Protein 1NPY (pdb70)

Sequence (1079 aa):
MINKDTQLCMSLSGRPSNFGTTFHNYLYDKLGLNFIYKAFTTQDIEHAIKGVRALGIRGCAVSMPFKETCMPFLDEIHPSAQAIESVNTIVNDNGFLRAYNTDYIAIVKLIEKYHLNKNAKVIVHGSGGMAKAVVAAFKNSGFEKLKIYARNVKTGQYLAALYGYAYINSLENQQADILVNVTSIGMKGGKEEMDLAFPKAFIDNASVAFDVVAMPVETPFIRYAQARGKQTISGAAVIVLQAVEQFELYTHQRPSDELIAEAAAFARTMINKDTQLCMSLSGRPSNFGTTFHNYLYDKLGLNFIYKAFTTQDIEHAIKGVRALGIRGCAVSMPFKETCMPFLDEIHPSAQAIESVNTIVNDNGFLRAYNTDYIAIVKLIEKYHLNKNAKVIVHGSGGMAKAVVAAFKNSGFEKLKIYARNVKTGQYLAALYGYAYINSLENQQADILVNVTSIGMKGGKEEMDLAFPKAFIDNASVAFDVVAMPVETPFIRYAQARGKQTISGAAVIVLQAVEQFELYTHQRPSDELIAEAAAFARTKMINKDTQLCMSLSGRPSNFGTTFHNYLYDKLGLNFIYKAFTTQDIEHAIKGVRALGIRGCAVSMPFKETCMPFLDEIHPSAQAIESVNTIVNDNGFLRAYNTDYIAIVKLIEKYHLNKNAKVIVHGSGGMAKAVVAAFKNSGFEKLKIYARNVKTGQYLAALYGYAYINSLENQQADILVNVTSIGMKGGKEEMDLAFPKAFIDNASVAFDVVAMPVETPFIRYAQARGKQTISGAAVIVLQAVEQFELYTHQRPSDELIAEAAAFARTKMINKDTQLCMSLSGRPSNFGTTFHNYLYDKLGLNFIYKAFTTQDIEHAIKGVRALGIRGCAVSMPFKETCMPFLDEIHPSAQAIESVNTIVNDNGFLRAYNTDYIAIVKLIEKYHLNKNAKVIVHGSGGMAKAVVAAFKNSGFEKLKIYARNVKTGQYLAALYGYAYINSLENQQADILVNVTSIGMKGGKEEMDLAFPKAFIDNASVAFDVVAMPVETPFIRYAQARGKQTISGAAVIVLQAVEQFELYTHQRPSDELIAEAAAFARTK

Foldseek 3Di:
DADPPQAEAEEEEQDDDCQLQLLLQLVCVVVVHSYHYYYDYDPCLQVVLVVCLVVVHFKYFYDPPCQQVNVVNAQEEDPQCVLQVGFGMWGQDNSHTYTHQLLLVLLLVVCVVVVPDLAWAEEEEELDDCVSSNLSSSLVNNRQHYEYAYCPVVSRCVSCVVSVHYYDPDCPPDAGAEYEYPDCQCAPPDPNVQPASDDLVRLLRYQEYEYLRVVPQPGVNNVSNVVNPHHYHGNLSSVLSSSQVNSCSRRVDRDDPVSSVVSSVSSVD/DADPPQAEAEEEEPDDDLQLQLLLQLVCVVVVHRYHYYYDYDPCLQVVLVVCLVVVHFKYFYDPPPQQVNPVNAQEEDPQCVLQVGFGMWGADNSHTYTHQLLLVLLLVVCVVVVPDLAWAEEEEELDDCNLSNLSSSLVVNRQHYEYAYCPQVSRCVSQVVSVHYYDPDPVPDATAEYEYPDCACADPDPNNQHASDDLVRLLRYQEYEYLHVVPQPGVNNVSNVVNPHHYHGNLSSVLSSSQVSSCSRPVDHDDPVSSVVSNVRSVVD/DADPPAAEAEEEEPDDDQLLQLLLQLVCVVVVNSYHYYYDYDPCLQVVLVVCLVVVHFKYFYDPPPQQVNPVNAAAEDPQCVLQVGFGMWGHDNRHTYTHQLLLVLLLVVCVVVVPDLAWAEEEEEQDDCRLSNLSSSLVVNRARYEYEYCDVVSRVVSCVVRVHYYDPDCPPHAGAEYEYPDCQCAPPDPNVQPESDDLVRLLRYQEYEYLRVVPQPGVPNVSNVVNVHHYHGNLSSVLSSSQVNSCSRRVDHDDPVSSVVSSVSSVPD/DADPPAAEEEEEEQDDDQLLQLLLQLVCVVVVHSYHYYYDYDPDLQVVLVVCLVVVHFKYFYDPPCQQVNPVNAQEEDPQCVLLVGFGMWGHDNRHTYTHDLLLVLLLVVCVVVVPDQAFAEEEEAQDDCPSSNLSSSLVNRRQHYEYEYDPQVRRCVSCVVRVHYYDPDCVVHAGAEYEYPDCQCADPDPNVQPASDDLVRLLRYAEYEYLHVVPQCGNNNVSNVVSPHHYHTNLSSVLRSSQVNSCSRRVDHDDPVSSVVSNVVSVVD

B-factor: mean 19.99, std 10.64, range [3.25, 61.21]

Nearest PDB structures (foldseek):
  1npy-assembly1_A  TM=9.997E-01  e=4.007E-54  Haemophilus influenzae
  1nvt-assembly1_B  TM=8.623E-01  e=1.113E-23  Methanocaldococcus jannaschii
  7cok-assembly1_B  TM=8.408E-01  e=1.061E-21  Gluconobacter sp.
  2hk8-assembly2_B  TM=8.641E-01  e=7.182E-21  Aquifex aeolicus
  5dzs-assembly2_A  TM=7.609E-01  e=3.442E-22  Clostridioides difficile 630

CATH classification: 3.40.50.10860 (+1 more: 3.40.50.720)

Solvent-accessible surface area: 51562 Å² total; per-residue (Å²): 234,129,76,191,90,24,77,42,0,9,14,4,9,33,213,65,72,117,33,15,34,42,0,2,46,39,0,4,113,104,52,72,32,58,19,58,11,104,16,68,80,29,193,64,24,22,101,21,0,58,20,2,70,88,137,54,17,34,0,0,12,2,44,147,78,16,48,101,73,0,33,80,20,20,66,64,40,48,94,10,0,92,26,9,100,13,0,6,0,0,4,11,36,163,26,79,0,75,0,32,2,0,8,26,37,0,0,47,86,5,8,133,141,69,162,20,82,110,106,12,42,1,1,0,23,5,22,41,83,39,0,60,4,0,0,0,0,0,66,95,35,32,2,113,87,6,58,0,44,3,226,68,62,143,51,0,90,48,4,4,58,54,24,59,24,52,42,25,94,51,17,126,112,46,62,1,41,3,0,0,0,13,32,59,18,0,93,130,70,33,202,53,47,150,66,58,2,1,67,110,68,21,1,57,106,4,61,11,2,0,0,19,13,14,91,42,66,52,0,36,1,1,144,32,0,84,80,136,70,53,67,31,1,19,0,26,37,1,52,24,39,34,6,5,20,12,0,45,46,2,14,147,75,161,3,66,127,131,28,25,64,71,0,17,63,100,15,98,149,226,128,74,193,87,23,76,38,0,13,17,3,10,36,221,64,75,73,33,18,35,22,0,2,46,36,0,4,111,110,65,69,40,65,34,54,12,104,18,68,87,30,194,64,25,21,102,21,0,59,20,4,71,87,138,47,17,30,0,0,11,2,46,149,82,15,47,100,72,0,34,78,20,19,67,65,41,50,92,10,0,95,22,12,102,12,0,6,0,0,5,12,48,166,24,85,0,71,0,27,1,0,22,23,34,0,0,48,91,4,8,136,143,51,158,22,89,112,96,17,68,2,3,0,19,5,18,39,85,40,0,56,4,0,0,0,0,0,54,93,38,27,2,122,94,5,66,0,47,5,224,77,57,139,50,0,79,59,5,3,49,48,22,62,22,50,44,24,117,46,16,139,92,37,26,2,54,2,0,0,0,10,28,52,18,1,76,127,65,23,192,64,70,149,74,55,3,1,66,114,65,14,1,48,93,5,60,13,1,0,1,24,7,23,103,38,61,64,0,18,1,1,128,40,0,84,77,132,70,52,94,23,1,23,0,18,35,5,60,24,40,29,2,9,10,6,0,40,46,4,15,148,87,198,8,68,124,130,23,23,63,78,0,10,64,100,2,116,105,153,226,125,76,195,97,24,75,42,0,9,19,3,11,32,224,58,84,116,36,20,30,38,0,2,47,37,0,4,104,112,63,68,40,65,28,59,12,104,17,67,81,31,190,63,24,34,109,22,0,57,21,3,66,90,138,51,19,32,0,0,9,2,52,123,83,18,27,95,72,0,23,56,22,18,70,64,54,45,96,10,0,93,30,7,99,8,0,7,0,0,10,8,67,158,27,80,0,70,0,32,1,0,15,28,39,0,0,48,101,4,7,120,130,57,147,22,82,117,108,13,40,2,2,0,22,5,22,40,61,34,0,57,5,0,0,0,0,0,25,89,35,34,2,108,106,6,62,0,45,4,222,76,75,161,53,0,86,90,6,5,5,58,24,56,23,48,44,23,113,47,13,131,124,42,71,5,45,3,0,0,0,13,33,56,18,1,88,141,61,34,215,53,49,150,71,65,2,0,62,113,68,41,1,37,111,6,60,13,1,0,1,19,12,15,103,41,60,60,1,20,1,2,126,41,0,84,81,114,71,49,89,30,3,22,0,11,35,0,55,19,39,36,2,5,28,3,0,36,45,3,17,146,90,200,10,65,124,138,23,23,61,76,0,8,66,116,8,79,113,146,223,121,77,200,100,23,78,44,0,8,16,3,11,37,216,63,77,78,39,19,31,22,0,2,47,42,0,5,90,110,66,70,44,64,25,56,11,103,16,68,84,29,194,63,23,32,109,22,0,58,21,3,68,88,138,52,17,30,0,0,10,2,46,155,83,17,44,100,73,0,35,55,23,21,66,64,41,46,95,10,0,96,26,7,108,11,0,6,0,0,5,10,36,164,28,80,0,69,0,32,3,0,16,26,34,0,0,45,86,4,6,128,158,68,83,22,93,123,107,18,57,0,2,0,11,2,18,41,83,36,0,55,4,0,0,0,0,0,50,97,37,32,2,120,73,4,51,0,48,2,157,77,59,154,50,0,74,92,8,5,4,61,25,60,20,52,46,26,111,51,24,140,116,51,91,8,55,4,0,0,0,11,13,53,16,1,80,147,75,36,194,26,53,144,73,61,4,0,74,115,77,25,0,48,120,7,60,13,1,0,0,21,3,19,59,51,68,58,2,33,2,3,147,54,0,84,83,127,70,43,83,28,2,24,0,20,42,2,60,30,42,26,3,8,25,8,0,29,45,4,16,141,88,190,9,66,124,133,28,20,63,74,0,10,65,100,4,114,102,145

Organism: Haemophilus influenzae (strain ATCC 51907 / DSM 11121 / KW20 / Rd) (NCBI:txid71421)

InterPro domains:
  IPR013708 Shikimate dehydrogenase substrate binding, N-terminal [PF08501] (23-90)
  IPR022893 Shikimate dehydrogenase family [PTHR21089] (2-262)
  IPR036291 NAD(P)-binding domain superfamily [SSF51735] (103-263)
  IPR046346 Aminoacid dehydrogenase-like, N-terminal domain superfamily [SSF53223] (2-102)

Radius of gyration: 40.46 Å; Cα contacts (8 Å, |Δi|>4): 2156; chains: 4; bounding box: 119×44×135 Å

GO terms:
  GO:0004764 shikimate 3-dehydrogenase (NADP+) activity (F, EXP)

Secondary structure (DSSP, 8-state):
---TTPEEEEEE-SS--SHHHHHHHHHHHHHT--EEEEEE--S-HHHHHHHHHHHT--EEEE-TT-TTTTGGG-SEE-HHHHTTT---EEEEETTEEEEE-HHHHHHHHHHHHTT--TTS-EEEE-SSTTHHHHHHHHHHTT---EEEE-S-HHHHHHHHHHHT-EEES--TT---SEEEE-SSTT-TTSTTTTS-SS-HHHHHH-SEEEE---SSSS-HHHHHHHHTT-EEE-HHHHHHHHHHHHHHHHHS-PPPHHHHHHHHHHHH-/---TTPEEEEEE-SS--SHHHHHHHHHHHHHT-SEEEEEE--S-HHHHHHHHHHTT--EEEE-TT-TTTTGGG-SEE-HHHHTTT---EEEEETTEEEEE-HHHHHHHHHHHHTT--TTS-EEEE-SSTTHHHHHHHHHHTT---EEEE-S-HHHHHHHHHHHT-EEES--TT---SEEEE-SSTT-TTSTTTTS-SS-HHHHHT-SEEEE---SSSS-HHHHHHHHTT-EEEEHHHHHHHHHHHHHHHHHS----HHHHHHHHHHHHT-/---TTPEEEEEE-SS--SHHHHHHHHHHHHTT-SEEEEEE--S-HHHHHHHHHHTT--EEEE-TT-TTTTGGG-SEE-HHHHTTT---EEEEETTEEEEE-HHHHHHHHHHHHTT--TTS-EEEE-SSTTHHHHHHHHHHTT---EEEE-S-HHHHHHHHHHTT-EEES--TT---SEEEE-SSTT-TTSTTTTS-SS-HHHHHH-SEEEE---SSSS-HHHHHHHHTT-EEEEHHHHHHHHHHHHHHHHHS----HHHHHHHHHHHH--/---TTPEEEEEE-SS--SHHHHHHHHHHHHHT-SEEEEEE--S-HHHHHHHHHHHT--EEEE-TT-TTTTGGG-SEE-HHHHTTT---EEEEETTEEEEE-HHHHHHHHHHHHTT--TTS-EEEE-SSTTHHHHHHHHHHTT---EEEE-S-HHHHHHHHHHHT-EEES--TT---SEEEE-SSTT-TTSTTTTS-SS-HHHHHH-SEEEE---SSSS-HHHHHHHHTT-EEE-HHHHHHHHHHHHHHHHHS----HHHHHHHHHHHHH-

Structure (mmCIF, N/CA/C/O backbone):
data_1NPY
#
_entry.id   1NPY
#
_cell.length_a   90.578
_cell.length_b   66.575
_cell.length_c   96.916
_cell.angle_alpha   90.00
_cell.angle_beta   109.56
_cell.angle_gamma   90.00
#
_symmetry.space_group_name_H-M   'P 1 21 1'
#
loop_
_entity.id
_entity.type
_entity.pdbx_description
1 polymer 'Hypothetical shikimate 5-dehydrogenase-like protein HI0607'
2 non-polymer 'ACETYL GROUP'
3 water water
#
loop_
_atom_site.group_PDB
_atom_site.id
_atom_site.type_symbol
_atom_site.label_atom_id
_atom_site.label_alt_id
_atom_site.label_comp_id
_atom_site.label_asym_id
_atom_site.label_entity_id
_atom_site.label_seq_id
_atom_site.pdbx_PDB_ins_code
_atom_site.Cartn_x
_atom_site.Cartn_y
_atom_site.Cartn_z
_atom_site.occupancy
_atom_site.B_iso_or_equiv
_atom_site.auth_seq_id
_atom_site.auth_comp_id
_atom_site.auth_asym_id
_atom_site.auth_atom_id
_atom_site.pdbx_PDB_model_num
ATOM 1 N N . MET A 1 1 ? -28.178 22.475 -0.715 1.00 25.06 1 MET A N 1
ATOM 2 C CA . MET A 1 1 ? -28.657 22.588 -2.133 1.00 24.78 1 MET A CA 1
ATOM 3 C C . MET A 1 1 ? -27.557 23.167 -3.041 1.00 21.90 1 MET A C 1
ATOM 4 O O . MET A 1 1 ? -27.334 24.381 -3.096 1.00 19.82 1 MET A O 1
ATOM 9 N N . ILE A 1 2 ? -26.831 22.280 -3.718 1.00 18.49 2 ILE A N 1
ATOM 10 C CA . ILE A 1 2 ? -25.671 22.685 -4.516 1.00 16.63 2 ILE A CA 1
ATOM 11 C C . ILE A 1 2 ? -26.104 23.517 -5.718 1.00 15.52 2 ILE A C 1
ATOM 12 O O . ILE A 1 2 ? -27.144 23.264 -6.330 1.00 16.89 2 ILE A O 1
ATOM 17 N N . ASN A 1 3 ? -25.341 24.561 -6.020 1.00 15.13 3 ASN A N 1
ATOM 18 C CA . ASN A 1 3 ? -25.523 25.326 -7.243 1.00 14.98 3 ASN A CA 1
ATOM 19 C C . ASN A 1 3 ? -24.180 25.550 -7.911 1.00 15.18 3 ASN A C 1
ATOM 20 O O . ASN A 1 3 ? -23.124 25.160 -7.416 1.00 14.18 3 ASN A O 1
ATOM 25 N N . LYS A 1 4 ? -24.227 26.171 -9.084 1.00 15.31 4 LYS A N 1
ATOM 26 C CA . LYS A 1 4 ? -22.995 26.396 -9.827 1.00 15.14 4 LYS A CA 1
ATOM 27 C C . LYS A 1 4 ? -21.956 27.237 -9.088 1.00 14.86 4 LYS A C 1
ATOM 28 O O . LYS A 1 4 ? -20.766 27.184 -9.412 1.00 15.78 4 LYS A O 1
ATOM 34 N N . ASP A 1 5 ? -22.389 28.033 -8.115 1.00 14.48 5 ASP A N 1
ATOM 35 C CA . ASP A 1 5 ? -21.482 28.933 -7.412 1.00 14.17 5 ASP A CA 1
ATOM 36 C C . ASP A 1 5 ? -20.949 28.325 -6.121 1.00 13.60 5 ASP A C 1
ATOM 37 O O . ASP A 1 5 ? -20.119 28.941 -5.454 1.00 11.46 5 ASP A O 1
ATOM 42 N N . THR A 1 6 ? -21.417 27.125 -5.790 1.00 11.39 6 THR A N 1
ATOM 43 C CA . THR A 1 6 ? -20.948 26.445 -4.585 1.00 11.01 6 THR A CA 1
ATOM 44 C C . THR A 1 6 ? -19.457 26.178 -4.747 1.00 9.99 6 THR A C 1
ATOM 45 O O . THR A 1 6 ? -19.006 25.696 -5.793 1.00 10.69 6 THR A O 1
ATOM 49 N N . GLN A 1 7 ? -18.693 26.495 -3.709 1.00 9.70 7 GLN A N 1
ATOM 50 C CA . GLN A 1 7 ? -17.262 26.231 -3.744 1.00 10.57 7 GLN A CA 1
ATOM 51 C C . GLN A 1 7 ? -16.973 24.824 -3.222 1.00 10.20 7 GLN A C 1
ATOM 52 O O . GLN A 1 7 ? -17.546 24.424 -2.219 1.00 11.00 7 GLN A O 1
ATOM 58 N N . LEU A 1 8 ? -16.078 24.100 -3.886 1.00 9.45 8 LEU A N 1
ATOM 59 C CA . LEU A 1 8 ? -15.648 22.784 -3.401 1.00 9.26 8 LEU A CA 1
ATOM 60 C C . LEU A 1 8 ? -14.338 22.897 -2.631 1.00 8.48 8 LEU A C 1
ATOM 61 O O . LEU A 1 8 ? -13.357 23.488 -3.104 1.00 8.06 8 LEU A O 1
ATOM 66 N N . CYS A 1 9 ? -14.333 22.355 -1.419 1.00 7.16 9 CYS A N 1
ATOM 67 C CA . CYS A 1 9 ? -13.111 22.138 -0.680 1.00 6.37 9 CYS A CA 1
ATOM 68 C C . CYS A 1 9 ? -12.984 20.622 -0.528 1.00 7.19 9 CYS A C 1
ATOM 69 O O . CYS A 1 9 ? -13.982 19.889 -0.673 1.00 7.86 9 CYS A O 1
ATOM 72 N N . MET A 1 10 ? -11.755 20.189 -0.321 1.00 6.66 10 MET A N 1
ATOM 73 C CA . MET A 1 10 ? -11.483 18.758 -0.453 1.00 7.62 10 MET A CA 1
ATOM 74 C C . MET A 1 10 ? -10.244 18.295 0.292 1.00 8.25 10 MET A C 1
ATOM 75 O O . MET A 1 10 ? -9.537 19.090 0.922 1.00 7.76 10 MET A O 1
ATOM 80 N N . SER A 1 11 ? -10.004 16.985 0.244 1.00 8.90 11 SER A N 1
ATOM 81 C CA . SER A 1 11 ? -8.748 16.454 0.757 1.00 8.53 11 SER A CA 1
ATOM 82 C C . SER A 1 11 ? -8.221 15.402 -0.240 1.00 8.34 11 SER A C 1
ATOM 83 O O . SER A 1 11 ? -8.983 14.851 -1.036 1.00 8.09 11 SER A O 1
ATOM 86 N N . LEU A 1 12 ? -6.918 15.172 -0.165 1.00 8.72 12 LEU A N 1
ATOM 87 C CA . LEU A 1 12 ? -6.247 14.133 -0.941 1.00 9.60 12 LEU A CA 1
ATOM 88 C C . LEU A 1 12 ? -5.425 13.288 0.013 1.00 10.50 12 LEU A C 1
ATOM 89 O O . LEU A 1 12 ? -4.594 13.820 0.735 1.00 9.75 12 LEU A O 1
ATOM 94 N N . SER A 1 13 ? -5.619 11.968 -0.011 1.00 12.52 13 SER A N 1
ATOM 95 C CA . SER A 1 13 ? -4.877 11.051 0.847 1.00 13.74 13 SER A CA 1
ATOM 96 C C . SER A 1 13 ? -4.848 9.693 0.163 1.00 13.45 13 SER A C 1
ATOM 97 O O . SER A 1 13 ? -5.730 9.374 -0.633 1.00 13.46 13 SER A O 1
ATOM 100 N N . GLY A 1 14 ? -3.890 8.870 0.571 1.00 14.36 14 GLY A N 1
ATOM 101 C CA . GLY A 1 14 ? -3.802 7.515 0.054 1.00 15.50 14 GLY A CA 1
ATOM 102 C C . GLY A 1 14 ? -4.908 6.649 0.626 1.00 17.91 14 GLY A C 1
ATOM 103 O O . GLY A 1 14 ? -5.362 5.695 -0.038 1.00 18.25 14 GLY A O 1
ATOM 104 N N . ARG A 1 15 ? -5.367 7.003 1.828 1.00 17.94 15 ARG A N 1
ATOM 105 C CA . ARG A 1 15 ? -6.435 6.282 2.516 1.00 19.67 15 ARG A CA 1
ATOM 106 C C . ARG A 1 15 ? -7.401 7.290 3.130 1.00 18.10 15 ARG A C 1
ATOM 107 O O . ARG A 1 15 ? -7.265 7.671 4.297 1.00 16.60 15 ARG A O 1
ATOM 115 N N . PRO A 1 16 ? -8.342 7.761 2.319 1.00 17.11 16 PRO A N 1
ATOM 116 C CA . PRO A 1 16 ? -9.296 8.757 2.812 1.00 16.69 16 PRO A CA 1
ATOM 117 C C . PRO A 1 16 ? -10.100 8.322 4.035 1.00 17.95 16 PRO A C 1
ATOM 118 O O . PRO A 1 16 ? -10.487 7.152 4.215 1.00 16.93 16 PRO A O 1
ATOM 122 N N . SER A 1 17 ? -10.305 9.310 4.899 1.00 17.93 17 SER A N 1
ATOM 123 C CA . SER A 1 17 ? -11.145 9.189 6.074 1.00 19.26 17 SER A CA 1
ATOM 124 C C . SER A 1 17 ? -12.448 9.967 5.844 1.00 17.74 17 SER A C 1
ATOM 125 O O . SER A 1 17 ? -12.586 10.718 4.877 1.00 16.86 17 SER A O 1
ATOM 128 N N . ASN A 1 18 ? -13.431 9.711 6.697 1.00 16.26 18 ASN A N 1
ATOM 129 C CA . ASN A 1 18 ? -14.679 10.460 6.657 1.00 16.96 18 ASN A CA 1
ATOM 130 C C . ASN A 1 18 ? -14.718 11.659 7.586 1.00 14.93 18 ASN A C 1
ATOM 131 O O . ASN A 1 18 ? -15.704 12.382 7.558 1.00 13.04 18 ASN A O 1
ATOM 136 N N . PHE A 1 19 ? -13.666 11.853 8.371 1.00 14.47 19 PHE A N 1
ATOM 137 C CA . PHE A 1 19 ? -13.687 12.901 9.388 1.00 13.49 19 PHE A CA 1
ATOM 138 C C . PHE A 1 19 ? -13.963 14.261 8.757 1.00 12.53 19 PHE A C 1
ATOM 139 O O . PHE A 1 19 ? -14.917 14.927 9.109 1.00 11.42 19 PHE A O 1
ATOM 147 N N . GLY A 1 20 ? -13.128 14.695 7.817 1.00 11.41 20 GLY A N 1
ATOM 148 C CA . GLY A 1 20 ? -13.247 16.049 7.291 1.00 11.00 20 GLY A CA 1
ATOM 149 C C . GLY A 1 20 ? -14.525 16.278 6.510 1.00 10.20 20 GLY A C 1
ATOM 150 O O . GLY A 1 20 ? -15.163 17.342 6.611 1.00 10.45 20 GLY A O 1
ATOM 151 N N . THR A 1 21 ? -14.941 15.312 5.698 1.00 10.23 21 THR A N 1
ATOM 152 C CA . THR A 1 21 ? -16.195 15.414 4.953 1.00 11.14 21 THR A CA 1
ATOM 153 C C . THR A 1 21 ? -17.370 15.612 5.919 1.00 13.52 21 THR A C 1
ATOM 154 O O . THR A 1 21 ? -18.232 16.468 5.699 1.00 14.16 21 THR A O 1
ATOM 158 N N . THR A 1 22 ? -17.378 14.893 7.034 1.00 12.68 22 THR A N 1
ATOM 159 C CA . THR A 1 22 ? -18.457 15.072 8.007 1.00 13.52 22 THR A CA 1
ATOM 160 C C . THR A 1 22 ? -18.432 16.439 8.696 1.00 12.51 22 THR A C 1
ATOM 161 O O . THR A 1 22 ? -19.411 17.187 8.716 1.00 11.30 22 THR A O 1
ATOM 165 N N . PHE A 1 23 ? -17.241 16.785 9.164 1.00 12.08 23 PHE A N 1
ATOM 166 C CA . PHE A 1 23 ? -16.965 17.974 9.980 1.00 10.31 23 PHE A CA 1
ATOM 167 C C . PHE A 1 23 ? -17.163 19.241 9.174 1.00 10.52 23 PHE A C 1
ATOM 168 O O . PHE A 1 23 ? -17.875 20.146 9.606 1.00 9.76 23 PHE A O 1
ATOM 176 N N . HIS A 1 24 ? -16.510 19.340 8.015 1.00 9.76 24 HIS A N 1
ATOM 177 C CA . HIS A 1 24 ? -16.626 20.586 7.253 1.00 8.84 24 HIS A CA 1
ATOM 178 C C . HIS A 1 24 ? -18.045 20.848 6.716 1.00 9.18 24 HIS A C 1
ATOM 179 O O . HIS A 1 24 ? -18.574 21.969 6.763 1.00 7.84 24 HIS A O 1
ATOM 186 N N . ASN A 1 25 ? -18.697 19.814 6.195 1.00 7.98 25 ASN A N 1
ATOM 187 C CA . ASN A 1 25 ? -20.043 19.960 5.678 1.00 9.38 25 ASN A CA 1
ATOM 188 C C . ASN A 1 25 ? -21.053 20.356 6.756 1.00 9.31 25 ASN A C 1
ATOM 189 O O . ASN A 1 25 ? -21.910 21.214 6.528 1.00 7.91 25 ASN A O 1
ATOM 194 N N . TYR A 1 26 ? -20.895 19.817 7.955 1.00 7.64 26 TYR A N 1
ATOM 195 C CA . TYR A 1 26 ? -21.720 20.269 9.069 1.00 9.57 26 TYR A CA 1
ATOM 196 C C . TYR A 1 26 ? -21.582 21.766 9.329 1.00 9.65 26 TYR A C 1
ATOM 197 O O . TYR A 1 26 ? -22.585 22.479 9.489 1.00 9.67 26 TYR A O 1
ATOM 206 N N . LEU A 1 27 ? -20.335 22.221 9.383 1.00 8.78 27 LEU A N 1
ATOM 207 C CA . LEU A 1 27 ? -20.098 23.646 9.620 1.00 9.94 27 LEU A CA 1
ATOM 208 C C . LEU A 1 27 ? -20.568 24.516 8.467 1.00 9.68 27 LEU A C 1
ATOM 209 O O . LEU A 1 27 ? -21.082 25.608 8.731 1.00 10.55 27 LEU A O 1
ATOM 214 N N . TYR A 1 28 ? -20.408 24.120 7.204 1.00 10.32 28 TYR A N 1
ATOM 215 C CA . TYR A 1 28 ? -20.970 24.931 6.118 1.00 10.27 28 TYR A CA 1
ATOM 216 C C . TYR A 1 28 ? -22.460 25.147 6.283 1.00 11.69 28 TYR A C 1
ATOM 217 O O . TYR A 1 28 ? -22.965 26.240 6.102 1.00 11.98 28 TYR A O 1
ATOM 226 N N . ASP A 1 29 ? -23.159 24.080 6.647 1.00 11.70 29 ASP A N 1
ATOM 227 C CA . ASP A 1 29 ? -24.582 24.168 6.868 1.00 13.82 29 ASP A CA 1
ATOM 228 C C . ASP A 1 29 ? -24.913 25.160 7.987 1.00 12.93 29 ASP A C 1
ATOM 229 O O . ASP A 1 29 ? -25.780 26.024 7.801 1.00 12.99 29 ASP A O 1
ATOM 234 N N . LYS A 1 30 ? -24.265 25.009 9.142 1.00 12.34 30 LYS A N 1
ATOM 235 C CA . LYS A 1 30 ? -24.555 25.825 10.312 1.00 12.77 30 LYS A CA 1
ATOM 236 C C . LYS A 1 30 ? -24.224 27.290 10.086 1.00 13.90 30 LYS A C 1
ATOM 237 O O . LYS A 1 30 ? -24.904 28.154 10.656 1.00 14.02 30 LYS A O 1
ATOM 243 N N . LEU A 1 31 ? -23.207 27.580 9.276 1.00 11.64 31 LEU A N 1
ATOM 244 C CA . LEU A 1 31 ? -22.768 28.951 9.027 1.00 12.09 31 LEU A CA 1
ATOM 245 C C . LEU A 1 31 ? -23.354 29.607 7.772 1.00 12.28 31 LEU A C 1
ATOM 246 O O . LEU A 1 31 ? -23.063 30.771 7.495 1.00 13.78 31 LEU A O 1
ATOM 251 N N . GLY A 1 32 ? -24.208 28.892 7.041 1.00 11.75 32 GLY A N 1
ATOM 252 C CA . GLY A 1 32 ? -24.823 29.418 5.842 1.00 12.40 32 GLY A CA 1
ATOM 253 C C . GLY A 1 32 ? -23.842 29.682 4.723 1.00 13.04 32 GLY A C 1
ATOM 254 O O . GLY A 1 32 ? -24.011 30.626 3.957 1.00 13.40 32 GLY A O 1
ATOM 255 N N . LEU A 1 33 ? -22.817 28.838 4.618 1.00 12.48 33 LEU A N 1
ATOM 256 C CA . LEU A 1 33 ? -21.815 28.949 3.561 1.00 11.63 33 LEU A CA 1
ATOM 257 C C . LEU A 1 33 ? -22.085 28.054 2.362 1.00 10.87 33 LEU A C 1
ATOM 258 O O . LEU A 1 33 ? -22.408 26.875 2.516 1.00 11.85 33 LEU A O 1
ATOM 263 N N . ASN A 1 34 ? -21.981 28.639 1.175 1.00 12.32 34 ASN A N 1
ATOM 264 C CA . ASN A 1 34 ? -22.220 27.908 -0.064 1.00 10.95 34 ASN A CA 1
ATOM 265 C C . ASN A 1 34 ? -20.972 27.173 -0.535 1.00 10.04 34 ASN A C 1
ATOM 266 O O . ASN A 1 34 ? -20.296 27.576 -1.495 1.00 8.51 34 ASN A O 1
ATOM 271 N N . PHE A 1 35 ? -20.683 26.120 0.221 1.00 10.65 35 PHE A N 1
ATOM 272 C CA . PHE A 1 35 ? -19.472 25.307 0.136 1.00 9.57 35 PHE A CA 1
ATOM 273 C C . PHE A 1 35 ? -19.925 23.861 0.338 1.00 8.54 35 PHE A C 1
ATOM 274 O O . PHE A 1 35 ? -20.900 23.602 1.058 1.00 10.04 35 PHE A O 1
ATOM 282 N N . ILE A 1 36 ? -19.198 22.934 -0.283 1.00 8.41 36 ILE A N 1
ATOM 283 C CA . ILE A 1 36 ? -19.242 21.499 0.000 1.00 7.93 36 ILE A CA 1
ATOM 284 C C . ILE A 1 36 ? -17.833 20.946 0.130 1.00 8.28 36 ILE A C 1
ATOM 285 O O . ILE A 1 36 ? -16.863 21.512 -0.396 1.00 8.32 36 ILE A O 1
ATOM 290 N N . TYR A 1 37 ? -17.694 19.862 0.890 1.00 8.82 37 TYR A N 1
ATOM 291 C CA . TYR A 1 37 ? -16.407 19.234 1.109 1.00 8.12 37 TYR A CA 1
ATOM 292 C C . TYR A 1 37 ? -16.486 17.752 0.716 1.00 8.72 37 TYR A C 1
ATOM 293 O O . TYR A 1 37 ? -17.488 17.093 1.007 1.00 9.83 37 TYR A O 1
ATOM 302 N N . LYS A 1 38 ? -15.456 17.255 0.045 1.00 9.08 38 LYS A N 1
ATOM 303 C CA . LYS A 1 38 ? -15.338 15.810 -0.166 1.00 9.66 38 LYS A CA 1
ATOM 304 C C . LYS A 1 38 ? -13.893 15.340 -0.155 1.00 9.63 38 LYS A C 1
ATOM 305 O O . LYS A 1 38 ? -13.001 16.020 -0.663 1.00 8.49 38 LYS A O 1
ATOM 311 N N . ALA A 1 39 ? -13.651 14.170 0.436 1.00 10.81 39 ALA A N 1
ATOM 312 C CA . ALA A 1 39 ? -12.366 13.501 0.335 1.00 9.38 39 ALA A CA 1
ATOM 313 C C . ALA A 1 39 ? -12.207 12.785 -1.004 1.00 9.99 39 ALA A C 1
ATOM 314 O O . ALA A 1 39 ? -13.118 12.125 -1.520 1.00 10.66 39 ALA A O 1
ATOM 316 N N . PHE A 1 40 ? -10.990 12.888 -1.522 1.00 9.05 40 PHE A N 1
ATOM 317 C CA . PHE A 1 40 ? -10.601 12.240 -2.767 1.00 9.36 40 PHE A CA 1
ATOM 318 C C . PHE A 1 40 ? -9.309 11.469 -2.558 1.00 9.41 40 PHE A C 1
ATOM 319 O O . PHE A 1 40 ? -8.614 11.612 -1.553 1.00 10.03 40 PHE A O 1
ATOM 327 N N . THR A 1 41 ? -8.966 10.603 -3.502 1.00 10.27 41 THR A N 1
ATOM 328 C CA . THR A 1 41 ? -7.652 9.988 -3.563 1.00 11.19 41 THR A CA 1
ATOM 329 C C . THR A 1 41 ? -7.134 10.134 -4.986 1.00 9.73 41 THR A C 1
ATOM 330 O O . THR A 1 41 ? -7.824 10.613 -5.886 1.00 11.15 41 THR A O 1
ATOM 334 N N . THR A 1 42 ? -5.868 9.781 -5.154 1.00 10.01 42 THR A N 1
ATOM 335 C CA . THR A 1 42 ? -5.204 9.86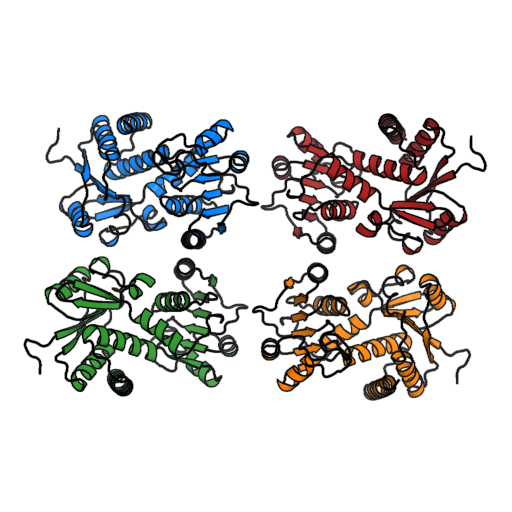8 -6.444 1.00 10.51 42 THR A CA 1
ATOM 336 C C . THR A 1 42 ? -3.960 9.010 -6.420 1.00 12.36 42 THR A C 1
ATOM 337 O O . THR A 1 42 ? -3.453 8.657 -5.346 1.00 13.00 42 THR A O 1
ATOM 341 N N . GLN A 1 43 ? -3.557 8.619 -7.624 1.00 13.62 43 GLN A N 1
ATOM 342 C CA . GLN A 1 43 ? -2.250 8.003 -7.839 1.00 15.28 43 GLN A CA 1
ATOM 343 C C . GLN A 1 43 ? -1.354 8.892 -8.686 1.00 14.13 43 GLN A C 1
ATOM 344 O O . GLN A 1 43 ? -0.273 8.476 -9.119 1.00 15.32 43 GLN A O 1
ATOM 350 N N . ASP A 1 44 ? -1.738 10.153 -8.860 1.00 13.02 44 ASP A N 1
ATOM 351 C CA . ASP A 1 44 ? -0.958 11.107 -9.639 1.00 11.85 44 ASP A CA 1
ATOM 352 C C . ASP A 1 44 ? -1.044 12.503 -9.034 1.00 12.03 44 ASP A C 1
ATOM 353 O O . ASP A 1 44 ? -1.823 13.334 -9.528 1.00 11.52 44 ASP A O 1
ATOM 358 N N . ILE A 1 45 ? -0.247 12.743 -7.994 1.00 10.96 45 ILE A N 1
ATOM 359 C CA . ILE A 1 45 ? -0.279 13.998 -7.240 1.00 10.43 45 ILE A CA 1
ATOM 360 C C . ILE A 1 45 ? -0.087 15.195 -8.166 1.00 9.77 45 ILE A C 1
ATOM 361 O O . ILE A 1 45 ? -0.746 16.236 -7.969 1.00 9.88 45 ILE A O 1
ATOM 366 N N . GLU A 1 46 ? 0.809 15.081 -9.149 1.00 9.81 46 GLU A N 1
ATOM 367 C CA . GLU A 1 46 ? 1.024 16.181 -10.084 1.00 9.83 46 GLU A CA 1
ATOM 368 C C . GLU A 1 46 ? -0.263 16.684 -10.726 1.00 10.69 46 GLU A C 1
ATOM 369 O O . GLU A 1 46 ? -0.589 17.877 -10.697 1.00 9.16 46 GLU A O 1
ATOM 375 N N . HIS A 1 47 ? -1.009 15.774 -11.333 1.00 9.45 47 HIS A N 1
ATOM 376 C CA . HIS A 1 47 ? -2.217 16.191 -12.048 1.00 9.69 47 HIS A CA 1
ATOM 377 C C . HIS A 1 47 ? -3.399 16.416 -11.115 1.00 9.00 47 HIS A C 1
ATOM 378 O O . HIS A 1 47 ? -4.309 17.169 -11.457 1.00 8.62 47 HIS A O 1
ATOM 385 N N . ALA A 1 48 ? -3.355 15.841 -9.920 1.00 9.60 48 ALA A N 1
ATOM 386 C CA . ALA A 1 48 ? -4.341 16.178 -8.897 1.00 8.90 48 ALA A CA 1
ATOM 387 C C . ALA A 1 48 ? -4.216 17.640 -8.481 1.00 8.55 48 ALA A C 1
ATOM 388 O O . ALA A 1 48 ? -5.224 18.357 -8.478 1.00 8.05 48 ALA A O 1
ATOM 390 N N . ILE A 1 49 ? -2.997 18.110 -8.225 1.00 8.76 49 ILE A N 1
ATOM 391 C CA . ILE A 1 49 ? -2.762 19.478 -7.765 1.00 9.58 49 ILE A CA 1
ATOM 392 C C . ILE A 1 49 ? -3.006 20.432 -8.921 1.00 8.99 49 ILE A C 1
ATOM 393 O O . ILE A 1 49 ? -3.692 21.449 -8.763 1.00 8.47 49 ILE A O 1
ATOM 398 N N . LYS A 1 50 ? -2.489 20.101 -10.100 1.00 9.25 50 LYS A N 1
ATOM 399 C CA . LYS A 1 50 ? -2.800 20.925 -11.265 1.00 9.00 50 LYS A CA 1
ATOM 400 C C . LYS A 1 50 ? -4.303 20.982 -11.558 1.00 8.71 50 LYS A C 1
ATOM 401 O O . LYS A 1 50 ? -4.765 21.989 -12.074 1.00 8.62 50 LYS A O 1
ATOM 407 N N . GLY A 1 51 ? -5.040 19.924 -11.239 1.00 8.42 51 GLY A N 1
ATOM 408 C CA . GLY A 1 51 ? -6.491 19.863 -11.307 1.00 9.02 51 GLY A CA 1
ATOM 409 C C . GLY A 1 51 ? -7.215 20.791 -10.351 1.00 8.11 51 GLY A C 1
ATOM 410 O O . GLY A 1 51 ? -8.192 21.433 -10.757 1.00 8.97 51 GLY A O 1
ATOM 411 N N . VAL A 1 52 ? -6.738 20.849 -9.111 1.00 8.64 52 VAL A N 1
ATOM 412 C CA . VAL A 1 52 ? -7.290 21.717 -8.077 1.00 10.00 52 VAL A CA 1
ATOM 413 C C . VAL A 1 52 ? -7.229 23.133 -8.620 1.00 9.76 52 VAL A C 1
ATOM 414 O O . VAL A 1 52 ? -8.207 23.869 -8.604 1.00 9.41 52 VAL A O 1
ATOM 418 N N . ARG A 1 53 ? -6.087 23.542 -9.164 1.00 8.50 53 ARG A N 1
ATOM 419 C CA . ARG A 1 53 ? -5.993 24.879 -9.752 1.00 8.55 53 ARG A CA 1
ATOM 420 C C . ARG A 1 53 ? -6.905 25.096 -10.962 1.00 9.62 53 ARG A C 1
ATOM 421 O O . ARG A 1 53 ? -7.634 26.085 -11.016 1.00 8.10 53 ARG A O 1
ATOM 429 N N . ALA A 1 54 ? -6.893 24.183 -11.930 1.00 8.25 54 ALA A N 1
ATOM 430 C CA . ALA A 1 54 ? -7.606 24.344 -13.183 1.00 9.30 54 ALA A CA 1
ATOM 431 C C . ALA A 1 54 ? -9.120 24.365 -13.004 1.00 10.01 54 ALA A C 1
ATOM 432 O O . ALA A 1 54 ? -9.813 25.087 -13.720 1.00 10.97 54 ALA A O 1
ATOM 434 N N . LEU A 1 55 ? -9.601 23.630 -12.007 1.00 10.85 55 LEU A N 1
ATOM 435 C CA . LEU A 1 55 ? -11.031 23.516 -11.760 1.00 10.24 55 LEU A CA 1
ATOM 436 C C . LEU A 1 55 ? -11.547 24.562 -10.795 1.00 9.82 55 LEU A C 1
ATOM 437 O O . LEU A 1 55 ? -12.750 24.650 -10.583 1.00 10.86 55 LEU A O 1
ATOM 442 N N . GLY A 1 56 ? -10.655 25.388 -10.261 1.00 10.21 56 GLY A N 1
ATOM 443 C CA . GLY A 1 56 ? -11.063 26.416 -9.326 1.00 9.99 56 GLY A CA 1
ATOM 444 C C . GLY A 1 56 ? -11.547 25.869 -7.995 1.00 10.48 56 GLY A C 1
ATOM 445 O O . GLY A 1 56 ? -12.321 26.528 -7.305 1.00 11.80 56 GLY A O 1
ATOM 446 N N . ILE A 1 57 ? -11.025 24.726 -7.571 1.00 10.34 57 ILE A N 1
ATOM 447 C CA . ILE A 1 57 ? -11.325 24.164 -6.258 1.00 9.24 57 ILE A CA 1
ATOM 448 C C . ILE A 1 57 ? -10.662 25.082 -5.219 1.00 9.14 57 ILE A C 1
ATOM 449 O O . ILE A 1 57 ? -9.519 25.466 -5.369 1.00 8.33 57 ILE A O 1
ATOM 454 N N . ARG A 1 58 ? -11.369 25.453 -4.157 1.00 8.58 58 ARG A N 1
ATOM 455 C CA . ARG A 1 58 ? -10.914 26.474 -3.233 1.00 8.34 58 ARG A CA 1
ATOM 456 C C . ARG A 1 58 ? -9.849 26.044 -2.244 1.00 7.60 58 ARG A C 1
ATOM 457 O O . ARG A 1 58 ? -8.921 26.789 -1.938 1.00 6.67 58 ARG A O 1
ATOM 465 N N . GLY A 1 59 ? -9.977 24.817 -1.748 1.00 7.56 59 GLY A N 1
ATOM 466 C CA . GLY A 1 59 ? -9.178 24.412 -0.606 1.00 8.24 59 GLY A CA 1
ATOM 467 C C . GLY A 1 59 ? -8.920 22.920 -0.693 1.00 8.24 59 GLY A C 1
ATOM 468 O O . GLY A 1 59 ? -9.791 22.186 -1.130 1.00 8.40 59 GLY A O 1
ATOM 469 N N . CYS A 1 60 ? -7.712 22.489 -0.350 1.00 8.27 60 CYS A N 1
ATOM 470 C CA . CYS A 1 60 ? -7.408 21.051 -0.352 1.00 7.25 60 CYS A CA 1
ATOM 471 C C . CYS A 1 60 ? -6.502 20.647 0.818 1.00 8.19 60 CYS A C 1
ATOM 472 O O . CYS A 1 60 ? -5.339 21.065 0.900 1.00 10.18 60 CYS A O 1
ATOM 475 N N . ALA A 1 61 ? -7.007 19.767 1.665 1.00 8.75 61 ALA A N 1
ATOM 476 C CA . ALA A 1 61 ? -6.188 19.149 2.697 1.00 8.89 61 ALA A CA 1
ATOM 477 C C . ALA A 1 61 ? -5.321 18.087 2.042 1.00 8.57 61 ALA A C 1
ATOM 478 O O . ALA A 1 61 ? -5.709 17.470 1.051 1.00 10.26 61 ALA A O 1
ATOM 480 N N . VAL A 1 62 ? -4.115 17.938 2.558 1.00 9.38 62 VAL A N 1
ATOM 481 C CA . VAL A 1 62 ? -3.138 16.984 2.046 1.00 9.12 62 VAL A CA 1
ATOM 482 C C . VAL A 1 62 ? -2.691 16.074 3.182 1.00 9.86 62 VAL A C 1
ATOM 483 O O . VAL A 1 62 ? -2.243 16.515 4.243 1.00 9.60 62 VAL A O 1
ATOM 487 N N . SER A 1 63 ? -2.853 14.780 2.945 1.00 10.81 63 SER A N 1
ATOM 488 C CA . SER A 1 63 ? -2.418 13.735 3.866 1.00 11.63 63 SER A CA 1
ATOM 489 C C . SER A 1 63 ? -1.348 12.847 3.245 1.00 11.58 63 SER A C 1
ATOM 490 O O . SER A 1 63 ? -0.970 12.980 2.088 1.00 10.97 63 SER A O 1
ATOM 493 N N . MET A 1 64 ? -0.844 11.912 4.042 1.00 11.91 64 MET A N 1
ATOM 494 C CA . MET A 1 64 ? 0.074 10.905 3.516 1.00 13.87 64 MET A CA 1
ATOM 495 C C . MET A 1 64 ? -0.562 10.210 2.302 1.00 12.50 64 MET A C 1
ATOM 496 O O . MET A 1 64 ? -1.766 9.957 2.330 1.00 10.69 64 MET A O 1
ATOM 501 N N . PRO A 1 65 ? 0.202 9.880 1.265 1.00 12.09 65 PRO A N 1
ATOM 502 C CA . PRO A 1 65 ? 1.644 10.125 1.146 1.00 12.25 65 PRO A CA 1
ATOM 503 C C . PRO A 1 65 ? 2.074 11.312 0.294 1.00 11.59 65 PRO A C 1
ATOM 504 O O . PRO A 1 65 ? 3.063 11.258 -0.426 1.00 12.96 65 PRO A O 1
ATOM 508 N N . PHE A 1 66 ? 1.341 12.408 0.390 1.00 10.14 66 PHE A N 1
ATOM 509 C CA . PHE A 1 66 ? 1.482 13.526 -0.534 1.00 10.44 66 PHE A CA 1
ATOM 510 C C . PHE A 1 66 ? 1.976 14.821 0.102 1.00 10.21 66 PHE A C 1
ATOM 511 O O . PHE A 1 66 ? 1.991 15.828 -0.597 1.00 10.17 66 PHE A O 1
ATOM 519 N N . LYS A 1 67 ? 2.333 14.833 1.386 1.00 10.58 67 LYS A N 1
ATOM 520 C CA . LYS A 1 67 ? 2.581 16.082 2.101 1.00 9.70 67 LYS A CA 1
ATOM 521 C C . LYS A 1 67 ? 3.875 16.740 1.640 1.00 10.72 67 LYS A C 1
ATOM 522 O O . LYS A 1 67 ? 4.024 17.973 1.698 1.00 9.93 67 LYS A O 1
ATOM 528 N N . GLU A 1 68 ? 4.800 15.932 1.126 1.00 10.41 68 GLU A N 1
ATOM 529 C CA . GLU A 1 68 ? 5.973 16.502 0.469 1.00 11.70 68 GLU A CA 1
ATOM 530 C C . GLU A 1 68 ? 5.936 16.495 -1.058 1.00 11.47 68 GLU A C 1
ATOM 531 O O . GLU A 1 68 ? 6.375 17.452 -1.699 1.00 10.90 68 GLU A O 1
ATOM 537 N N . THR A 1 69 ? 5.403 15.428 -1.641 1.00 12.01 69 THR A N 1
ATOM 538 C CA . THR A 1 69 ? 5.325 15.354 -3.105 1.00 11.42 69 THR A CA 1
ATOM 539 C C . THR A 1 69 ? 4.418 16.383 -3.766 1.00 10.92 69 THR A C 1
ATOM 540 O O . THR A 1 69 ? 4.601 16.656 -4.949 1.00 10.59 69 THR A O 1
ATOM 544 N N . CYS A 1 70 ? 3.449 16.956 -3.041 1.00 8.72 70 CYS A N 1
ATOM 545 C CA . CYS A 1 70 ? 2.658 18.032 -3.602 1.00 8.25 70 CYS A CA 1
ATOM 546 C C . CYS A 1 70 ? 3.443 19.338 -3.791 1.00 9.00 70 CYS A C 1
ATOM 547 O O . CYS A 1 70 ? 3.020 20.209 -4.542 1.00 8.89 70 CYS A O 1
ATOM 550 N N . MET A 1 71 ? 4.546 19.518 -3.084 1.00 10.13 71 MET A N 1
ATOM 551 C CA . MET A 1 71 ? 5.132 20.839 -2.922 1.00 10.78 71 MET A CA 1
ATOM 552 C C . MET A 1 71 ? 5.665 21.464 -4.219 1.00 11.60 71 MET A C 1
ATOM 553 O O . MET A 1 71 ? 5.509 22.668 -4.405 1.00 9.97 71 MET A O 1
ATOM 558 N N . PRO A 1 72 ? 6.272 20.685 -5.109 1.00 11.83 72 PRO A N 1
ATOM 559 C CA . PRO A 1 72 ? 6.755 21.222 -6.390 1.00 12.57 72 PRO A CA 1
ATOM 560 C C . PRO A 1 72 ? 5.683 21.887 -7.246 1.00 12.25 72 PRO A C 1
ATOM 561 O O . PRO A 1 72 ? 5.966 22.670 -8.154 1.00 12.39 72 PRO A O 1
ATOM 565 N N . PHE A 1 73 ? 4.424 21.596 -6.933 1.00 11.00 73 PHE A N 1
ATOM 566 C CA . PHE A 1 73 ? 3.313 22.042 -7.764 1.00 11.21 73 PHE A CA 1
ATOM 567 C C . PHE A 1 73 ? 2.575 23.253 -7.196 1.00 11.51 73 PHE A C 1
ATOM 568 O O . PHE A 1 73 ? 1.570 23.684 -7.754 1.00 13.04 73 PHE A O 1
ATOM 576 N N . LEU A 1 74 ? 3.041 23.755 -6.059 1.00 11.80 74 LEU A N 1
ATOM 577 C CA . LEU A 1 74 ? 2.399 24.871 -5.377 1.00 11.47 74 LEU A CA 1
ATOM 578 C C . LEU A 1 74 ? 3.151 26.155 -5.669 1.00 11.39 74 LEU A C 1
ATOM 579 O O . LEU A 1 74 ? 4.332 26.172 -6.027 1.00 13.84 74 LEU A O 1
ATOM 584 N N . ASP A 1 75 ? 2.439 27.256 -5.497 1.00 11.62 75 ASP A N 1
ATOM 585 C CA . ASP A 1 75 ? 2.982 28.560 -5.836 1.00 11.52 75 ASP A CA 1
ATOM 586 C C . ASP A 1 75 ? 3.717 29.287 -4.709 1.00 12.28 75 ASP A C 1
ATOM 587 O O . ASP A 1 75 ? 4.649 30.061 -4.956 1.00 12.71 75 ASP A O 1
ATOM 592 N N . GLU A 1 76 ? 3.308 29.076 -3.467 1.00 11.75 76 GLU A N 1
ATOM 593 C CA . GLU A 1 76 ? 3.886 29.810 -2.350 1.00 13.14 76 GLU A CA 1
ATOM 594 C C . GLU A 1 76 ? 3.759 29.015 -1.064 1.00 12.32 76 GLU A C 1
ATOM 595 O O . GLU A 1 76 ? 2.649 28.691 -0.647 1.00 12.75 76 GLU A O 1
ATOM 601 N N . ILE A 1 77 ? 4.898 28.671 -0.481 1.00 12.64 77 ILE A N 1
ATOM 602 C CA . ILE A 1 77 ? 4.931 27.862 0.737 1.00 12.60 77 ILE A CA 1
ATOM 603 C C . ILE A 1 77 ? 5.051 28.838 1.900 1.00 13.05 77 ILE A C 1
ATOM 604 O O . ILE A 1 77 ? 6.043 29.558 2.039 1.00 13.73 77 ILE A O 1
ATOM 609 N N . HIS A 1 78 ? 3.995 28.899 2.703 1.00 12.38 78 HIS A N 1
ATOM 610 C CA . HIS A 1 78 ? 3.975 29.747 3.884 1.00 13.47 78 HIS A CA 1
ATOM 611 C C . HIS A 1 78 ? 4.802 29.214 5.044 1.00 13.15 78 HIS A C 1
ATOM 612 O O . HIS A 1 78 ? 5.162 28.041 5.056 1.00 12.89 78 HIS A O 1
ATOM 619 N N . PRO A 1 79 ? 5.134 30.063 6.008 1.00 13.63 79 PRO A N 1
ATOM 620 C CA . PRO A 1 79 ? 6.088 29.699 7.065 1.00 13.84 79 PRO A CA 1
ATOM 621 C C . PRO A 1 79 ? 5.726 28.465 7.875 1.00 13.15 79 PRO A C 1
ATOM 622 O O . PRO A 1 79 ? 6.658 27.745 8.250 1.00 13.27 79 PRO A O 1
ATOM 626 N N . SER A 1 80 ? 4.436 28.229 8.097 1.00 12.63 80 SER A N 1
ATOM 627 C CA . SER A 1 80 ? 4.057 26.998 8.797 1.00 12.17 80 SER A CA 1
ATOM 628 C C . SER A 1 80 ? 4.524 25.732 8.081 1.00 12.64 80 SER A C 1
ATOM 629 O O . SER A 1 80 ? 4.953 24.766 8.718 1.00 12.66 80 SER A O 1
ATOM 632 N N . ALA A 1 81 ? 4.396 25.715 6.758 1.00 10.38 81 ALA A N 1
ATOM 633 C CA . ALA A 1 81 ? 4.832 24.570 5.965 1.00 11.29 81 ALA A CA 1
ATOM 634 C C . ALA A 1 81 ? 6.348 24.601 5.784 1.00 11.52 81 ALA A C 1
ATOM 635 O O . ALA A 1 81 ? 6.982 23.554 5.794 1.00 13.94 81 ALA A O 1
ATOM 637 N N . GLN A 1 82 ? 6.951 25.787 5.718 1.00 12.57 82 GLN A N 1
ATOM 638 C CA . GLN A 1 82 ? 8.404 25.894 5.615 1.00 14.17 82 GLN A CA 1
ATOM 639 C C . GLN A 1 82 ? 9.111 25.369 6.857 1.00 14.03 82 GLN A C 1
ATOM 640 O O . GLN A 1 82 ? 10.178 24.788 6.745 1.00 15.22 82 GLN A O 1
ATOM 646 N N . ALA A 1 83 ? 8.478 25.519 8.013 1.00 15.10 83 ALA A N 1
ATOM 647 C CA . ALA A 1 83 ? 9.068 25.210 9.306 1.00 15.17 83 ALA A CA 1
ATOM 648 C C . ALA A 1 83 ? 9.407 23.732 9.441 1.00 16.52 83 ALA A C 1
ATOM 649 O O . ALA A 1 83 ? 10.348 23.378 10.156 1.00 15.82 83 ALA A O 1
ATOM 651 N N . ILE A 1 84 ? 8.651 22.894 8.731 1.00 14.43 84 ILE A N 1
ATOM 652 C CA . ILE A 1 84 ? 8.844 21.455 8.733 1.00 14.82 84 ILE A CA 1
ATOM 653 C C . ILE A 1 84 ? 8.913 20.819 7.344 1.00 14.56 84 ILE A C 1
ATOM 654 O O . ILE A 1 84 ? 8.930 19.590 7.240 1.00 14.57 84 ILE A O 1
ATOM 659 N N . GLU A 1 85 ? 9.011 21.649 6.312 1.00 14.81 85 GLU A N 1
ATOM 660 C CA . GLU A 1 85 ? 9.069 21.233 4.913 1.00 15.86 85 GLU A CA 1
ATOM 661 C C . GLU A 1 85 ? 8.034 20.163 4.579 1.00 13.90 85 GLU A C 1
ATOM 662 O O . GLU A 1 85 ? 8.316 19.103 4.029 1.00 12.96 85 GLU A O 1
ATOM 668 N N . SER A 1 86 ? 6.788 20.445 4.947 1.00 12.12 86 SER A N 1
ATOM 669 C CA . SER A 1 86 ? 5.689 19.506 4.744 1.00 12.06 86 SER A CA 1
ATOM 670 C C . SER A 1 86 ? 4.399 20.318 4.697 1.00 11.42 86 SER A C 1
ATOM 671 O O . SER A 1 86 ? 4.212 21.166 5.564 1.00 12.47 86 SER A O 1
ATOM 674 N N . VAL A 1 87 ? 3.499 20.015 3.768 1.00 9.47 87 VAL A N 1
ATOM 675 C CA . VAL A 1 87 ? 2.250 20.733 3.547 1.00 10.20 87 VAL A CA 1
ATOM 676 C C . VAL A 1 87 ? 1.059 19.852 3.890 1.00 9.90 87 VAL A C 1
ATOM 677 O O . VAL A 1 87 ? 1.002 18.695 3.445 1.00 10.71 87 VAL A O 1
ATOM 681 N N . ASN A 1 88 ? 0.098 20.376 4.644 1.00 8.72 88 ASN A N 1
ATOM 682 C CA . ASN A 1 88 ? -1.153 19.654 4.874 1.00 7.36 88 ASN A CA 1
ATOM 683 C C . ASN A 1 88 ? -2.384 20.449 4.433 1.00 7.85 88 ASN A C 1
ATOM 684 O O . ASN A 1 88 ? -3.520 20.008 4.556 1.00 6.95 88 ASN A O 1
ATOM 689 N N . THR A 1 89 ? -2.165 21.625 3.861 1.00 7.35 89 THR A N 1
ATOM 690 C CA . THR A 1 89 ? -3.259 22.526 3.486 1.00 8.09 89 THR A CA 1
ATOM 691 C C . THR A 1 89 ? -2.895 23.364 2.271 1.00 8.77 89 THR A C 1
ATOM 692 O O . THR A 1 89 ? -1.833 23.974 2.279 1.00 9.25 89 THR A O 1
ATOM 696 N N . ILE A 1 90 ? -3.754 23.380 1.249 1.00 7.22 90 ILE A N 1
ATOM 697 C CA . ILE A 1 90 ? -3.584 24.261 0.099 1.00 9.30 90 ILE A CA 1
ATOM 698 C C . ILE A 1 90 ? -4.810 25.149 -0.022 1.00 8.96 90 ILE A C 1
ATOM 699 O O . ILE A 1 90 ? -5.938 24.660 0.044 1.00 8.07 90 ILE A O 1
ATOM 704 N N . VAL A 1 91 ? -4.593 26.446 -0.231 1.00 8.97 91 VAL A N 1
ATOM 705 C CA . VAL A 1 91 ? -5.653 27.399 -0.476 1.00 9.33 91 VAL A CA 1
ATOM 706 C C . VAL A 1 91 ? -5.405 27.997 -1.857 1.00 9.51 91 VAL A C 1
ATOM 707 O O . VAL A 1 91 ? -4.324 28.515 -2.156 1.00 10.67 91 VAL A O 1
ATOM 711 N N . ASN A 1 92 ? -6.425 27.875 -2.698 1.00 9.19 92 ASN A N 1
ATOM 712 C CA . ASN A 1 92 ? -6.410 28.434 -4.040 1.00 8.84 92 ASN A CA 1
ATOM 713 C C . ASN A 1 92 ? -6.976 29.840 -4.105 1.00 9.92 92 ASN A C 1
ATOM 714 O O . ASN A 1 92 ? -8.176 30.042 -3.972 1.00 9.03 92 ASN A O 1
ATOM 719 N N . ASP A 1 93 ? -6.088 30.819 -4.237 1.00 12.57 93 ASP A N 1
ATOM 720 C CA . ASP A 1 93 ? -6.438 32.225 -4.377 1.00 14.80 93 ASP A CA 1
ATOM 721 C C . ASP A 1 93 ? -6.365 32.618 -5.868 1.00 14.14 93 ASP A C 1
ATOM 722 O O . ASP A 1 93 ? -5.293 32.948 -6.366 1.00 13.77 93 ASP A O 1
ATOM 727 N N . ASN A 1 94 ? -7.477 32.530 -6.593 1.00 15.28 94 ASN A N 1
ATOM 728 C CA . ASN A 1 94 ? -7.545 32.820 -8.029 1.00 17.34 94 ASN A CA 1
ATOM 729 C C . ASN A 1 94 ? -6.475 32.181 -8.895 1.00 15.75 94 ASN A C 1
ATOM 730 O O . ASN A 1 94 ? -5.890 32.790 -9.800 1.00 15.94 94 ASN A O 1
ATOM 735 N N . GLY A 1 95 ? -6.212 30.913 -8.605 1.00 13.85 95 GLY A N 1
ATOM 736 C CA . GLY A 1 95 ? -5.220 30.147 -9.327 1.00 12.90 95 GLY A CA 1
ATOM 737 C C . GLY A 1 95 ? -3.845 30.106 -8.688 1.00 11.92 95 GLY A C 1
ATOM 738 O O . GLY A 1 95 ? -3.013 29.365 -9.197 1.00 13.18 95 GLY A O 1
ATOM 739 N N . PHE A 1 96 ? -3.601 30.845 -7.603 1.00 9.83 96 PHE A N 1
ATOM 740 C CA . PHE A 1 96 ? -2.312 30.939 -6.935 1.00 10.22 96 PHE A CA 1
ATOM 741 C C . PHE A 1 96 ? -2.438 30.075 -5.688 1.00 9.86 96 PHE A C 1
ATOM 742 O O . PHE A 1 96 ? -3.245 30.379 -4.824 1.00 8.96 96 PHE A O 1
ATOM 750 N N . LEU A 1 97 ? -1.748 28.934 -5.680 1.00 10.67 97 LEU A N 1
ATOM 751 C CA . LEU A 1 97 ? -1.868 27.966 -4.600 1.00 9.78 97 LEU A CA 1
ATOM 752 C C . LEU A 1 97 ? -0.877 28.234 -3.476 1.00 9.08 97 LEU A C 1
ATOM 753 O O . LEU A 1 97 ? 0.329 28.016 -3.616 1.00 8.73 97 LEU A O 1
ATOM 758 N N . ARG A 1 98 ? -1.431 28.577 -2.319 1.00 10.25 98 ARG A N 1
ATOM 759 C CA . ARG A 1 98 ? -0.666 28.886 -1.123 1.00 9.85 98 ARG A CA 1
ATOM 760 C C . ARG A 1 98 ? -0.765 27.685 -0.174 1.00 10.38 98 ARG A C 1
ATOM 761 O O . ARG A 1 98 ? -1.818 27.044 -0.062 1.00 10.58 98 ARG A O 1
ATOM 769 N N . ALA A 1 99 ? 0.377 27.336 0.400 1.00 9.70 99 ALA A N 1
ATOM 770 C CA . ALA A 1 99 ? 0.551 26.107 1.172 1.00 9.75 99 ALA A CA 1
ATOM 771 C C . ALA A 1 99 ? 0.820 26.449 2.629 1.00 10.05 99 ALA A C 1
ATOM 772 O O . ALA A 1 99 ? 1.687 27.275 2.893 1.00 11.38 99 ALA A O 1
ATOM 774 N N . TYR A 1 100 ? 0.181 25.708 3.537 1.00 8.68 100 TYR A N 1
ATOM 775 C CA . TYR A 1 100 ? 0.308 25.863 4.985 1.00 8.25 100 TYR A CA 1
ATOM 776 C C . TYR A 1 100 ? 0.430 24.497 5.660 1.00 8.34 100 TYR A C 1
ATOM 777 O O . TYR A 1 100 ? 0.220 23.450 5.057 1.00 7.58 100 TYR A O 1
ATOM 786 N N . ASN A 1 101 ? 0.846 24.527 6.919 1.00 8.81 101 ASN A N 1
ATOM 787 C CA . ASN A 1 101 ? 0.779 23.325 7.733 1.00 8.12 101 ASN A CA 1
ATOM 788 C C . ASN A 1 101 ? 0.031 23.629 9.023 1.00 8.05 101 ASN A C 1
ATOM 789 O O . ASN A 1 101 ? 0.605 24.152 9.967 1.00 8.66 101 ASN A O 1
ATOM 794 N N . THR A 1 102 ? -1.239 23.239 9.061 1.00 8.76 102 THR A N 1
ATOM 795 C CA . THR A 1 102 ? -2.077 23.506 10.222 1.00 9.62 102 THR A CA 1
ATOM 796 C C . THR A 1 102 ? -1.851 22.558 11.393 1.00 10.20 102 THR A C 1
ATOM 797 O O . THR A 1 102 ? -2.288 22.861 12.498 1.00 10.02 102 THR A O 1
ATOM 801 N N . ASP A 1 103 ? -1.151 21.446 11.200 1.00 9.88 103 ASP A N 1
ATOM 802 C CA . ASP A 1 103 ? -0.691 20.702 12.360 1.00 10.21 103 ASP A CA 1
ATOM 803 C C . ASP A 1 103 ? 0.309 21.526 13.180 1.00 10.75 103 ASP A C 1
ATOM 804 O O . ASP A 1 103 ? 0.178 21.624 14.400 1.00 10.15 103 ASP A O 1
ATOM 809 N N . TYR A 1 104 ? 1.293 22.118 12.505 1.00 9.86 104 TYR A N 1
ATOM 810 C CA . TYR A 1 104 ? 2.226 23.033 13.138 1.00 9.56 104 TYR A CA 1
ATOM 811 C C . TYR A 1 104 ? 1.486 24.201 13.802 1.00 11.33 104 TYR A C 1
ATOM 812 O O . TYR A 1 104 ? 1.727 24.521 14.969 1.00 12.31 104 TYR A O 1
ATOM 821 N N . ILE A 1 105 ? 0.582 24.846 13.068 1.00 10.38 105 ILE A N 1
ATOM 822 C CA . ILE A 1 105 ? -0.175 25.970 13.619 1.00 11.74 105 ILE A CA 1
ATOM 823 C C . ILE A 1 105 ? -0.935 25.529 14.867 1.00 11.45 105 ILE A C 1
ATOM 824 O O . ILE A 1 105 ? -0.942 26.247 15.868 1.00 11.88 105 ILE A O 1
ATOM 829 N N . ALA A 1 106 ? -1.611 24.387 14.803 1.00 12.26 106 ALA A N 1
ATOM 830 C CA . ALA A 1 106 ? -2.389 23.891 15.941 1.00 12.72 106 ALA A CA 1
ATOM 831 C C . ALA A 1 106 ? -1.525 23.672 17.174 1.00 11.99 106 ALA A C 1
ATOM 832 O O . ALA A 1 106 ? -1.952 23.994 18.288 1.00 11.82 106 ALA A O 1
ATOM 834 N N . ILE A 1 107 ? -0.310 23.168 16.987 1.00 12.23 107 ILE A N 1
ATOM 835 C CA . ILE A 1 107 ? 0.523 22.828 18.133 1.00 12.31 107 ILE A CA 1
ATOM 836 C C . ILE A 1 107 ? 1.006 24.126 18.790 1.00 11.36 107 ILE A C 1
ATOM 837 O O . ILE A 1 107 ? 0.936 24.280 20.010 1.00 11.49 107 ILE A O 1
ATOM 842 N N . VAL A 1 108 ? 1.397 25.089 17.963 1.00 11.16 108 VAL A N 1
ATOM 843 C CA . VAL A 1 108 ? 1.776 26.419 18.451 1.00 11.50 108 VAL A CA 1
ATOM 844 C C . VAL A 1 108 ? 0.617 27.046 19.230 1.00 12.02 108 VAL A C 1
ATOM 845 O O . VAL A 1 108 ? 0.820 27.618 20.307 1.00 12.47 108 VAL A O 1
ATOM 849 N N . LYS A 1 109 ? -0.591 26.985 18.679 1.00 11.55 109 LYS A N 1
ATOM 850 C CA . LYS A 1 109 ? -1.779 27.456 19.367 1.00 12.53 109 LYS A CA 1
ATOM 851 C C . LYS A 1 109 ? -2.093 26.786 20.700 1.00 12.49 109 LYS A C 1
ATOM 852 O O . LYS A 1 109 ? -2.497 27.466 21.651 1.00 13.69 109 LYS A O 1
ATOM 858 N N . LEU A 1 110 ? -1.929 25.467 20.784 1.00 11.48 110 LEU A N 1
ATOM 859 C CA . LEU A 1 110 ? -2.149 24.764 22.034 1.00 10.95 110 LEU A CA 1
ATOM 860 C C . LEU A 1 110 ? -1.098 25.055 23.105 1.00 11.31 110 LEU A C 1
ATOM 861 O O . LEU A 1 110 ? -1.423 25.134 24.302 1.00 11.09 110 LEU A O 1
ATOM 866 N N . ILE A 1 111 ? 0.144 25.266 22.682 1.00 11.30 111 ILE A N 1
ATOM 867 C CA . ILE A 1 111 ? 1.210 25.636 23.608 1.00 13.49 111 ILE A CA 1
ATOM 868 C C . ILE A 1 111 ? 0.791 26.942 24.271 1.00 14.92 111 ILE A C 1
ATOM 869 O O . ILE A 1 111 ? 0.862 27.101 25.489 1.00 14.61 111 ILE A O 1
ATOM 874 N N . GLU A 1 112 ? 0.344 27.882 23.449 1.00 14.61 112 GLU A N 1
ATOM 875 C CA . GLU A 1 112 ? -0.149 29.156 23.961 1.00 17.51 112 GLU A CA 1
ATOM 876 C C . GLU A 1 112 ? -1.404 29.004 24.819 1.00 16.98 112 GLU A C 1
ATOM 877 O O . GLU A 1 112 ? -1.493 29.533 25.929 1.00 17.33 112 GLU A O 1
ATOM 883 N N . LYS A 1 113 ? -2.390 28.272 24.314 1.00 16.66 113 LYS A N 1
ATOM 884 C CA . LYS A 1 113 ? -3.652 28.103 25.020 1.00 16.81 113 LYS A CA 1
ATOM 885 C C . LYS A 1 113 ? -3.477 27.580 26.439 1.00 16.68 113 LYS A C 1
ATOM 886 O O . LYS A 1 113 ? -4.098 28.064 27.380 1.00 16.98 113 LYS A O 1
ATOM 892 N N . TYR A 1 114 ? -2.600 26.605 26.597 1.00 15.51 114 TYR A N 1
ATOM 893 C CA . TYR A 1 114 ? -2.330 25.981 27.887 1.00 15.83 114 TYR A CA 1
ATOM 894 C C . TYR A 1 114 ? -1.247 26.720 28.687 1.00 15.82 114 TYR A C 1
ATOM 895 O O . TYR A 1 114 ? -0.814 26.261 29.752 1.00 15.45 114 TYR A O 1
ATOM 904 N N . HIS A 1 115 ? -0.802 27.863 28.179 1.00 15.98 115 HIS A N 1
ATOM 905 C CA . HIS A 1 115 ? 0.218 28.689 28.832 1.00 18.67 115 HIS A CA 1
ATOM 906 C C . HIS A 1 115 ? 1.433 27.874 29.256 1.00 17.44 115 HIS A C 1
ATOM 907 O O . HIS A 1 115 ? 1.919 27.952 30.394 1.00 17.92 115 HIS A O 1
ATOM 914 N N . LEU A 1 116 ? 1.931 27.049 28.343 1.00 15.81 116 LEU A N 1
ATOM 915 C CA . LEU A 1 116 ? 3.083 26.232 28.694 1.00 15.88 116 LEU A CA 1
ATOM 916 C C . LEU A 1 116 ? 4.259 27.185 28.848 1.00 16.06 116 LEU A C 1
ATOM 917 O O . LEU A 1 116 ? 4.393 28.139 28.090 1.00 16.85 116 LEU A O 1
ATOM 922 N N . ASN A 1 117 ? 5.104 26.877 29.822 1.00 17.43 117 ASN A N 1
ATOM 923 C CA . ASN A 1 117 ? 6.213 27.714 30.281 1.00 18.62 117 ASN A CA 1
ATOM 924 C C . ASN A 1 117 ? 7.454 27.409 29.445 1.00 17.59 117 ASN A C 1
ATOM 925 O O . ASN A 1 117 ? 7.992 26.296 29.534 1.00 16.87 117 ASN A O 1
ATOM 930 N N . LYS A 1 118 ? 7.900 28.351 28.615 1.00 16.70 118 LYS A N 1
ATOM 931 C CA . LYS A 1 118 ? 9.059 28.117 27.752 1.00 18.03 118 LYS A CA 1
ATOM 932 C C . LYS A 1 118 ? 10.350 27.775 28.503 1.00 18.11 118 LYS A C 1
ATOM 933 O O . LYS A 1 118 ? 11.295 27.282 27.902 1.00 18.64 118 LYS A O 1
ATOM 939 N N . ASN A 1 119 ? 10.391 28.021 29.807 1.00 18.36 119 ASN A N 1
ATOM 940 C CA . ASN A 1 119 ? 11.555 27.658 30.605 1.00 18.90 119 ASN A CA 1
ATOM 941 C C . ASN A 1 119 ? 11.517 26.219 31.096 1.00 18.16 119 ASN A C 1
ATOM 942 O O . ASN A 1 119 ? 12.470 25.713 31.691 1.00 19.97 119 ASN A O 1
ATOM 947 N N . ALA A 1 120 ? 10.397 25.542 30.875 1.00 18.68 120 ALA A N 1
ATOM 948 C CA . ALA A 1 120 ? 10.234 24.162 31.320 1.00 17.46 120 ALA A CA 1
ATOM 949 C C . ALA A 1 120 ? 11.001 23.194 30.426 1.00 18.41 120 ALA A C 1
ATOM 950 O O . ALA A 1 120 ? 11.160 23.432 29.230 1.00 17.84 120 ALA A O 1
ATOM 952 N N . LYS A 1 121 ? 11.399 22.066 31.007 1.00 17.06 121 LYS A N 1
ATOM 953 C CA . LYS A 1 121 ? 12.087 20.991 30.310 1.00 16.89 121 LYS A CA 1
ATOM 954 C C . LYS A 1 121 ? 11.061 20.091 29.617 1.00 16.03 121 LYS A C 1
ATOM 955 O O . LYS A 1 121 ? 10.072 19.674 30.239 1.00 14.16 121 LYS A O 1
ATOM 961 N N . VAL A 1 122 ? 11.255 19.907 28.314 1.00 14.88 122 VAL A N 1
ATOM 962 C CA . VAL A 1 122 ? 10.361 19.095 27.481 1.00 13.93 122 VAL A CA 1
ATOM 963 C C . VAL A 1 122 ? 11.068 17.811 27.035 1.00 13.61 122 VAL A C 1
ATOM 964 O O . VAL A 1 122 ? 12.232 17.845 26.670 1.00 14.16 122 VAL A O 1
ATOM 968 N N . ILE A 1 123 ? 10.368 16.676 27.050 1.00 12.84 123 ILE A N 1
ATOM 969 C CA . ILE A 1 123 ? 10.808 15.475 26.348 1.00 12.43 123 ILE A CA 1
ATOM 970 C C . ILE A 1 123 ? 9.740 15.033 25.369 1.00 11.93 123 ILE A C 1
ATOM 971 O O . ILE A 1 123 ? 8.578 14.884 25.747 1.00 10.90 123 ILE A O 1
ATOM 976 N N . VAL A 1 124 ? 10.126 14.900 24.103 1.00 12.26 124 VAL A N 1
ATOM 977 C CA . VAL A 1 124 ? 9.290 14.349 23.048 1.00 12.20 124 VAL A CA 1
ATOM 978 C C . VAL A 1 124 ? 9.670 12.884 22.806 1.00 12.83 124 VAL A C 1
ATOM 979 O O . VAL A 1 124 ? 10.828 12.584 22.512 1.00 12.69 124 VAL A O 1
ATOM 983 N N . HIS A 1 125 ? 8.727 11.964 22.994 1.00 12.69 125 HIS A N 1
ATOM 984 C CA . HIS A 1 125 ? 8.924 10.561 22.676 1.00 12.78 125 HIS A CA 1
ATOM 985 C C . HIS A 1 125 ? 8.410 10.332 21.262 1.00 13.21 125 HIS A C 1
ATOM 986 O O . HIS A 1 125 ? 7.215 10.383 20.991 1.00 14.65 125 HIS A O 1
ATOM 993 N N . GLY A 1 126 ? 9.338 10.055 20.355 1.00 13.42 126 GLY A N 1
ATOM 994 C CA . GLY A 1 126 ? 9.025 9.699 18.985 1.00 14.39 126 GLY A CA 1
ATOM 995 C C . GLY A 1 126 ? 9.801 10.553 18.000 1.00 14.02 126 GLY A C 1
ATOM 996 O O . GLY A 1 126 ? 10.333 11.598 18.355 1.00 14.08 126 GLY A O 1
ATOM 997 N N . SER A 1 127 ? 9.904 10.078 16.763 1.00 15.59 127 SER A N 1
ATOM 998 C CA . SER A 1 127 ? 10.701 10.763 15.749 1.00 15.04 127 SER A CA 1
ATOM 999 C C . SER A 1 127 ? 9.960 10.860 14.432 1.00 15.78 127 SE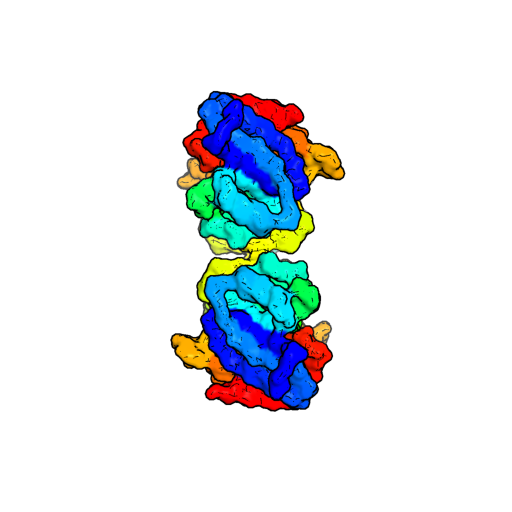R A C 1
ATOM 1000 O O . SER A 1 127 ? 10.534 11.333 13.456 1.00 16.37 127 SER A O 1
ATOM 1003 N N . GLY A 1 128 ? 8.726 10.372 14.428 1.00 16.66 128 GLY A N 1
ATOM 1004 C CA . GLY A 1 128 ? 7.916 10.249 13.229 1.00 18.49 128 GLY A CA 1
ATOM 1005 C C . GLY A 1 128 ? 6.565 10.871 13.481 1.00 18.61 128 GLY A C 1
ATOM 1006 O O . GLY A 1 128 ? 6.291 11.405 14.561 1.00 18.54 128 GLY A O 1
ATOM 1007 N N . GLY A 1 129 ? 5.709 10.771 12.468 1.00 19.28 129 GLY A N 1
ATOM 1008 C CA . GLY A 1 129 ? 4.368 11.315 12.533 1.00 18.92 129 GLY A CA 1
ATOM 1009 C C . GLY A 1 129 ? 4.524 12.800 12.777 1.00 18.42 129 GLY A C 1
ATOM 1010 O O . GLY A 1 129 ? 5.124 13.568 12.037 1.00 18.95 129 GLY A O 1
ATOM 1011 N N . MET A 1 130 ? 3.951 13.206 13.896 1.00 17.55 130 MET A N 1
ATOM 1012 C CA . MET A 1 130 ? 3.837 14.619 14.191 1.00 16.09 130 MET A CA 1
ATOM 1013 C C . MET A 1 130 ? 5.083 15.133 14.880 1.00 13.13 130 MET A C 1
ATOM 1014 O O . MET A 1 130 ? 5.065 16.265 15.328 1.00 12.14 130 MET A O 1
ATOM 1019 N N . ALA A 1 131 ? 6.126 14.312 15.036 1.00 12.87 131 ALA A N 1
ATOM 1020 C CA . ALA A 1 131 ? 7.307 14.728 15.796 1.00 12.90 131 ALA A CA 1
ATOM 1021 C C . ALA A 1 131 ? 7.884 16.041 15.303 1.00 12.79 131 ALA A C 1
ATOM 1022 O O . ALA A 1 131 ? 8.179 16.949 16.081 1.00 11.49 131 ALA A O 1
ATOM 1024 N N . LYS A 1 132 ? 8.068 16.136 13.989 1.00 12.52 132 LYS A N 1
ATOM 1025 C CA . LYS A 1 132 ? 8.704 17.328 13.454 1.00 14.30 132 LYS A CA 1
ATOM 1026 C C . LYS A 1 132 ? 7.877 18.581 13.743 1.00 13.51 132 LYS A C 1
ATOM 1027 O O . LYS A 1 132 ? 8.409 19.569 14.238 1.00 13.43 132 LYS A O 1
ATOM 1033 N N . ALA A 1 133 ? 6.564 18.524 13.539 1.00 12.24 133 ALA A N 1
ATOM 1034 C CA . ALA A 1 133 ? 5.649 19.624 13.831 1.00 12.32 133 ALA A CA 1
ATOM 1035 C C . ALA A 1 133 ? 5.688 20.002 15.308 1.00 12.11 133 ALA A C 1
ATOM 1036 O O . ALA A 1 133 ? 5.798 21.170 15.637 1.00 11.48 133 ALA A O 1
ATOM 1038 N N . VAL A 1 134 ? 5.687 19.016 16.194 1.00 10.63 134 VAL A N 1
ATOM 1039 C CA . VAL A 1 134 ? 5.810 19.268 17.626 1.00 10.05 134 VAL A CA 1
ATOM 1040 C C . VAL A 1 134 ? 7.131 19.958 17.996 1.00 11.18 134 VAL A C 1
ATOM 1041 O O . VAL A 1 134 ? 7.129 20.996 18.674 1.00 10.74 134 VAL A O 1
ATOM 1045 N N . VAL A 1 135 ? 8.250 19.391 17.553 1.00 10.65 135 VAL A N 1
ATOM 1046 C CA . VAL A 1 135 ? 9.566 19.912 17.882 1.00 11.38 135 VAL A CA 1
ATOM 1047 C C . VAL A 1 135 ? 9.711 21.342 17.369 1.00 12.36 135 VAL A C 1
ATOM 1048 O O . VAL A 1 135 ? 10.219 22.223 18.075 1.00 12.38 135 VAL A O 1
ATOM 1052 N N . ALA A 1 136 ? 9.259 21.576 16.140 1.00 11.91 136 ALA A N 1
ATOM 1053 C CA . ALA A 1 136 ? 9.372 22.909 15.549 1.00 11.13 136 ALA A CA 1
ATOM 1054 C C . ALA A 1 136 ? 8.491 23.935 16.233 1.00 12.35 136 ALA A C 1
ATOM 1055 O O . ALA A 1 136 ? 8.855 25.112 16.370 1.00 12.82 136 ALA A O 1
ATOM 1057 N N . ALA A 1 137 ? 7.303 23.494 16.631 1.00 11.54 137 ALA A N 1
ATOM 1058 C CA . ALA A 1 137 ? 6.382 24.369 17.339 1.00 12.05 137 ALA A CA 1
ATOM 1059 C C . ALA A 1 137 ? 6.948 24.799 18.684 1.00 12.10 137 ALA A C 1
ATOM 1060 O O . ALA A 1 137 ? 6.841 25.969 19.074 1.00 13.01 137 ALA A O 1
ATOM 1062 N N . PHE A 1 138 ? 7.559 23.854 19.394 1.00 11.71 138 PHE A N 1
ATOM 1063 C CA . PHE A 1 138 ? 8.208 24.229 20.651 1.00 11.60 138 PHE A CA 1
ATOM 1064 C C . PHE A 1 138 ? 9.376 25.175 20.417 1.00 12.79 138 PHE A C 1
ATOM 1065 O O . PHE A 1 138 ? 9.529 26.158 21.138 1.00 13.10 138 PHE A O 1
ATOM 1073 N N . LYS A 1 139 ? 10.163 24.927 19.382 1.00 13.01 139 LYS A N 1
ATOM 1074 C CA . LYS A 1 139 ? 11.369 25.706 19.138 1.00 14.29 139 LYS A CA 1
ATOM 1075 C C . LYS A 1 139 ? 10.934 27.119 18.804 1.00 15.56 139 LYS A C 1
ATOM 1076 O O . LYS A 1 139 ? 11.490 28.088 19.337 1.00 15.25 139 LYS A O 1
ATOM 1082 N N . ASN A 1 140 ? 9.940 27.249 17.930 1.00 15.15 140 ASN A N 1
ATOM 1083 C CA . ASN A 1 140 ? 9.562 28.592 17.507 1.00 16.60 140 ASN A CA 1
ATOM 1084 C C . ASN A 1 140 ? 8.708 29.319 18.534 1.00 16.44 140 ASN A C 1
ATOM 1085 O O . ASN A 1 140 ? 8.426 30.503 18.384 1.00 18.49 140 ASN A O 1
ATOM 1090 N N . SER A 1 141 ? 8.300 28.618 19.589 1.00 15.49 141 SER A N 1
ATOM 1091 C CA . SER A 1 141 ? 7.663 29.220 20.752 1.00 14.99 141 SER A CA 1
ATOM 1092 C C . SER A 1 141 ? 8.660 29.601 21.848 1.00 14.36 141 SER A C 1
ATOM 1093 O O . SER A 1 141 ? 8.251 29.952 22.961 1.00 15.17 141 SER A O 1
ATOM 1096 N N . GLY A 1 142 ? 9.946 29.391 21.590 1.00 14.16 142 GLY A N 1
ATOM 1097 C CA . GLY A 1 142 ? 11.001 29.855 22.477 1.00 15.05 142 GLY A CA 1
ATOM 1098 C C . GLY A 1 142 ? 11.494 28.866 23.512 1.00 15.02 142 GLY A C 1
ATOM 1099 O O . GLY A 1 142 ? 12.173 29.243 24.478 1.00 15.61 142 GLY A O 1
ATOM 1100 N N . PHE A 1 143 ? 11.177 27.588 23.318 1.00 13.64 143 PHE A N 1
ATOM 1101 C CA . PHE A 1 143 ? 11.612 26.567 24.269 1.00 15.34 143 PHE A CA 1
ATOM 1102 C C . PHE A 1 143 ? 13.007 26.152 23.864 1.00 16.00 143 PHE A C 1
ATOM 1103 O O . PHE A 1 143 ? 13.246 25.754 22.714 1.00 18.61 143 PHE A O 1
ATOM 1111 N N . GLU A 1 144 ? 13.936 26.284 24.807 1.00 17.59 144 GLU A N 1
ATOM 1112 C CA . GLU A 1 144 ? 15.307 25.873 24.546 1.00 17.72 144 GLU A CA 1
ATOM 1113 C C . GLU A 1 144 ? 15.640 24.536 25.198 1.00 16.99 144 GLU A C 1
ATOM 1114 O O . GLU A 1 144 ? 16.636 23.923 24.829 1.00 16.81 144 GLU A O 1
ATOM 1120 N N . LYS A 1 145 ? 14.809 24.035 26.109 1.00 15.33 145 LYS A N 1
ATOM 1121 C CA . LYS A 1 145 ? 15.192 22.842 26.845 1.00 16.51 145 LYS A CA 1
ATOM 1122 C C . LYS A 1 145 ? 14.286 21.694 26.429 1.00 15.63 145 LYS A C 1
ATOM 1123 O O . LYS A 1 145 ? 13.245 21.477 27.044 1.00 14.23 145 LYS A O 1
ATOM 1129 N N . LEU A 1 146 ? 14.688 21.009 25.367 1.00 13.93 146 LEU A N 1
ATOM 1130 C CA . LEU A 1 146 ? 13.904 19.913 24.802 1.00 13.76 146 LEU A CA 1
ATOM 1131 C C . LEU A 1 146 ? 14.809 18.771 24.371 1.00 14.22 146 LEU A C 1
ATOM 1132 O O . LEU A 1 146 ? 15.895 18.970 23.820 1.00 15.20 146 LEU A O 1
ATOM 1137 N N . LYS A 1 147 ? 14.388 17.549 24.673 1.00 14.11 147 LYS A N 1
ATOM 1138 C CA . LYS A 1 147 ? 15.150 16.375 24.277 1.00 15.07 147 LYS A CA 1
ATOM 1139 C C . LYS A 1 147 ? 14.205 15.477 23.484 1.00 15.34 147 LYS A C 1
ATOM 1140 O O . LYS A 1 147 ? 13.025 15.362 23.823 1.00 15.19 147 LYS A O 1
ATOM 1146 N N . ILE A 1 148 ? 14.744 14.823 22.462 1.00 14.89 148 ILE A N 1
ATOM 1147 C CA . ILE A 1 148 ? 13.988 13.884 21.647 1.00 15.38 148 ILE A CA 1
ATOM 1148 C C . ILE A 1 148 ? 14.430 12.500 22.085 1.00 15.50 148 ILE A C 1
ATOM 1149 O O . ILE A 1 148 ? 15.615 12.175 22.009 1.00 16.84 148 ILE A O 1
ATOM 1154 N N . TYR A 1 149 ? 13.480 11.744 22.627 1.00 14.58 149 TYR A N 1
ATOM 1155 C CA . TYR A 1 149 ? 13.637 10.351 23.012 1.00 15.77 149 TYR A CA 1
ATOM 1156 C C . TYR A 1 149 ? 13.017 9.447 21.958 1.00 15.04 149 TYR A C 1
ATOM 1157 O O . TYR A 1 149 ? 11.815 9.484 21.720 1.00 14.73 149 TYR A O 1
ATOM 1166 N N . 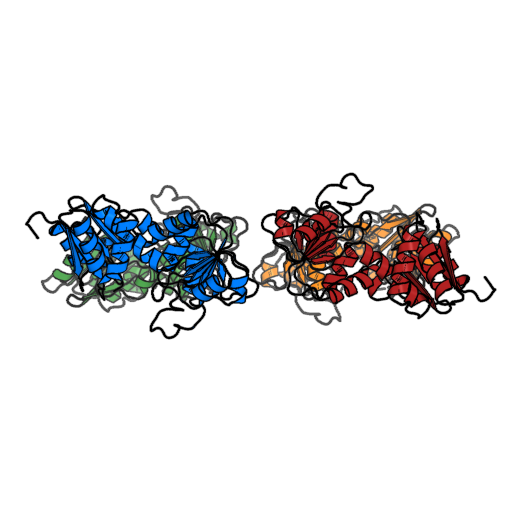ALA A 1 150 ? 13.815 8.643 21.270 1.00 15.76 150 ALA A N 1
ATOM 1167 C CA . ALA A 1 150 ? 13.234 7.869 20.187 1.00 17.09 150 ALA A CA 1
ATOM 1168 C C . ALA A 1 150 ? 14.075 6.640 19.915 1.00 18.67 150 ALA A C 1
ATOM 1169 O O . ALA A 1 150 ? 15.278 6.656 20.133 1.00 18.19 150 ALA A O 1
ATOM 1171 N N . ARG A 1 151 ? 13.399 5.604 19.444 1.00 21.38 151 ARG A N 1
ATOM 1172 C CA . ARG A 1 151 ? 14.096 4.372 19.116 1.00 24.00 151 ARG A CA 1
ATOM 1173 C C . ARG A 1 151 ? 14.837 4.421 17.773 1.00 24.72 151 ARG A C 1
ATOM 1174 O O . ARG A 1 151 ? 15.832 3.712 17.619 1.00 25.55 151 ARG A O 1
ATOM 1182 N N . ASN A 1 152 ? 14.381 5.218 16.808 1.00 24.27 152 ASN A N 1
ATOM 1183 C CA . ASN A 1 152 ? 15.122 5.464 15.572 1.00 24.87 152 ASN A CA 1
ATOM 1184 C C . ASN A 1 152 ? 16.226 6.489 15.827 1.00 24.79 152 ASN A C 1
ATOM 1185 O O . ASN A 1 152 ? 15.981 7.696 15.853 1.00 23.40 152 ASN A O 1
ATOM 1190 N N . VAL A 1 153 ? 17.443 5.996 16.028 1.00 24.71 153 VAL A N 1
ATOM 1191 C CA . VAL A 1 153 ? 18.576 6.817 16.428 1.00 25.43 153 VAL A CA 1
ATOM 1192 C C . VAL A 1 153 ? 18.966 7.868 15.389 1.00 25.60 153 VAL A C 1
ATOM 1193 O O . VAL A 1 153 ? 19.251 9.012 15.733 1.00 23.82 153 VAL A O 1
ATOM 1197 N N . LYS A 1 154 ? 18.975 7.509 14.109 1.00 25.95 154 LYS A N 1
ATOM 1198 C CA . LYS A 1 154 ? 19.491 8.448 13.119 1.00 26.18 154 LYS A CA 1
ATOM 1199 C C . LYS A 1 154 ? 18.476 9.571 12.926 1.00 23.59 154 LYS A C 1
ATOM 1200 O O . LYS A 1 154 ? 18.848 10.734 12.835 1.00 23.62 154 LYS A O 1
ATOM 1206 N N . THR A 1 155 ? 17.201 9.211 12.849 1.00 22.65 155 THR A N 1
ATOM 1207 C CA . THR A 1 155 ? 16.142 10.204 12.681 1.00 21.80 155 THR A CA 1
ATOM 1208 C C . THR A 1 155 ? 16.016 11.052 13.933 1.00 20.00 155 THR A C 1
ATOM 1209 O O . THR A 1 155 ? 15.845 12.269 13.856 1.00 19.17 155 THR A O 1
ATOM 1213 N N . GLY A 1 156 ? 16.103 10.419 15.098 1.00 19.23 156 GLY A N 1
ATOM 1214 C CA . GLY A 1 156 ? 16.153 11.165 16.347 1.00 18.24 156 GLY A CA 1
ATOM 1215 C C . GLY A 1 156 ? 17.260 12.195 16.419 1.00 17.59 156 GLY A C 1
ATOM 1216 O O . GLY A 1 156 ? 17.023 13.339 16.795 1.00 16.37 156 GLY A O 1
ATOM 1217 N N . GLN A 1 157 ? 18.474 11.792 16.055 1.00 17.73 157 GLN A N 1
ATOM 1218 C CA . GLN A 1 157 ? 19.653 12.653 16.106 1.00 17.79 157 GLN A CA 1
ATOM 1219 C C . GLN A 1 157 ? 19.487 13.789 15.094 1.00 17.74 157 GLN A C 1
ATOM 1220 O O . GLN A 1 157 ? 19.822 14.950 15.374 1.00 17.34 157 GLN A O 1
ATOM 1226 N N . TYR A 1 158 ? 18.924 13.452 13.936 1.00 18.41 158 TYR A N 1
ATOM 1227 C CA . TYR A 1 158 ? 18.663 14.436 12.877 1.00 17.71 158 TYR A CA 1
ATOM 1228 C C . TYR A 1 158 ? 17.738 15.553 13.349 1.00 17.22 158 TYR A C 1
ATOM 1229 O O . TYR A 1 158 ? 18.003 16.744 13.172 1.00 16.30 158 TYR A O 1
ATOM 1238 N N . LEU A 1 159 ? 16.626 15.151 13.955 1.00 17.81 159 LEU A N 1
ATOM 1239 C CA . LEU A 1 159 ? 15.642 16.109 14.452 1.00 18.68 159 LEU A CA 1
ATOM 1240 C C . LEU A 1 159 ? 16.212 17.022 15.511 1.00 19.12 159 LEU A C 1
ATOM 1241 O O . LEU A 1 159 ? 16.015 18.233 15.466 1.00 19.02 159 LEU A O 1
ATOM 1246 N N . ALA A 1 160 ? 16.935 16.440 16.466 1.00 19.30 160 ALA A N 1
ATOM 1247 C CA . ALA A 1 160 ? 17.684 17.221 17.432 1.00 19.22 160 ALA A CA 1
ATOM 1248 C C . ALA A 1 160 ? 18.673 18.192 16.790 1.00 19.12 160 ALA A C 1
ATOM 1249 O O . ALA A 1 160 ? 18.704 19.365 17.163 1.00 20.90 160 ALA A O 1
ATOM 1251 N N . ALA A 1 161 ? 19.476 17.726 15.833 1.00 18.82 161 ALA A N 1
ATOM 1252 C CA . ALA A 1 161 ? 20.461 18.593 15.177 1.00 19.09 161 ALA A CA 1
ATOM 1253 C C . ALA A 1 161 ? 19.793 19.696 14.373 1.00 18.75 161 ALA A C 1
ATOM 1254 O O . ALA A 1 161 ? 20.190 20.862 14.437 1.00 18.78 161 ALA A O 1
ATOM 1256 N N . LEU A 1 162 ? 18.670 19.366 13.745 1.00 20.21 162 LEU A N 1
ATOM 1257 C CA . LEU A 1 162 ? 18.010 20.310 12.843 1.00 20.92 162 LEU A CA 1
ATOM 1258 C C . LEU A 1 162 ? 17.415 21.457 13.635 1.00 20.83 162 LEU A C 1
ATOM 1259 O O . LEU A 1 162 ? 17.456 22.616 13.212 1.00 20.73 162 LEU A O 1
ATOM 1264 N N . TYR A 1 163 ? 16.827 21.126 14.782 1.00 19.43 163 TYR A N 1
ATOM 1265 C CA . TYR A 1 163 ? 16.223 22.135 15.646 1.00 19.23 163 TYR A CA 1
ATOM 1266 C C . TYR A 1 163 ? 17.075 22.574 16.839 1.00 19.01 163 TYR A C 1
ATOM 1267 O O . TYR A 1 163 ? 16.603 23.346 17.666 1.00 20.84 163 TYR A O 1
ATOM 1276 N N . GLY A 1 164 ? 18.346 22.188 16.904 1.00 20.03 164 GLY A N 1
ATOM 1277 C CA . GLY A 1 164 ? 19.215 22.631 17.982 1.00 20.41 164 GLY A CA 1
ATOM 1278 C C . GLY A 1 164 ? 18.882 22.116 19.367 1.00 20.09 164 GLY A C 1
ATOM 1279 O O . GLY A 1 164 ? 19.034 22.803 20.375 1.00 20.40 164 GLY A O 1
ATOM 1280 N N . TYR A 1 165 ? 18.392 20.885 19.401 1.00 19.24 165 TYR A N 1
ATOM 1281 C CA . TYR A 1 165 ? 18.053 20.204 20.638 1.00 18.82 165 TYR A CA 1
ATOM 1282 C C . TYR A 1 165 ? 18.953 18.996 20.860 1.00 19.28 165 TYR A C 1
ATOM 1283 O O . TYR A 1 165 ? 19.918 18.793 20.131 1.00 21.65 165 TYR A O 1
ATOM 1292 N N . ALA A 1 166 ? 18.654 18.162 21.849 1.00 18.73 166 ALA A N 1
ATOM 1293 C CA . ALA A 1 166 ? 19.463 16.976 22.086 1.00 18.43 166 ALA A CA 1
ATOM 1294 C C . ALA A 1 166 ? 18.631 15.715 21.901 1.00 18.06 166 ALA A C 1
ATOM 1295 O O . ALA A 1 166 ? 17.410 15.740 22.079 1.00 16.88 166 ALA A O 1
ATOM 1297 N N . TYR A 1 167 ? 19.327 14.633 21.568 1.00 18.60 167 TYR A N 1
ATOM 1298 C CA . TYR A 1 167 ? 18.760 13.308 21.411 1.00 17.95 167 TYR A CA 1
ATOM 1299 C C . TYR A 1 167 ? 19.180 12.415 22.567 1.00 19.54 167 TYR A C 1
ATOM 1300 O O . TYR A 1 167 ? 20.350 12.438 22.966 1.00 20.05 167 TYR A O 1
ATOM 1309 N N . ILE A 1 168 ? 18.233 11.617 23.053 1.00 19.49 168 ILE A N 1
ATOM 1310 C CA . ILE A 1 168 ? 18.509 10.577 24.045 1.00 20.52 168 ILE A CA 1
ATOM 1311 C C . ILE A 1 168 ? 17.914 9.242 23.619 1.00 21.84 168 ILE A C 1
ATOM 1312 O O . ILE A 1 168 ? 16.799 9.165 23.090 1.00 22.15 168 ILE A O 1
ATOM 1317 N N . ASN A 1 169 ? 18.680 8.176 23.826 1.00 24.39 169 ASN A N 1
ATOM 1318 C CA . ASN A 1 169 ? 18.204 6.835 23.508 1.00 26.68 169 ASN A CA 1
ATOM 1319 C C . ASN A 1 169 ? 17.527 6.202 24.723 1.00 27.08 169 ASN A C 1
ATOM 1320 O O . ASN A 1 169 ? 16.938 5.141 24.575 1.00 28.26 169 ASN A O 1
ATOM 1325 N N . SER A 1 170 ? 17.548 6.846 25.888 1.00 27.71 170 SER A N 1
ATOM 1326 C CA . SER A 1 170 ? 16.756 6.377 27.029 1.00 29.04 170 SER A CA 1
ATOM 1327 C C . SER A 1 170 ? 16.448 7.426 28.094 1.00 29.01 170 SER A C 1
ATOM 1328 O O . SER A 1 170 ? 17.028 8.515 28.109 1.00 26.73 170 SER A O 1
ATOM 1331 N N . LEU A 1 171 ? 15.509 7.095 28.979 1.00 29.16 171 LEU A N 1
ATOM 1332 C CA . LEU A 1 171 ? 15.081 8.033 30.012 1.00 30.67 171 LEU A CA 1
ATOM 1333 C C . LEU A 1 171 ? 15.849 8.030 31.339 1.00 33.34 171 LEU A C 1
ATOM 1334 O O . LEU A 1 171 ? 15.514 8.792 32.243 1.00 33.49 171 LEU A O 1
ATOM 1339 N N . GLU A 1 172 ? 16.908 7.235 31.454 1.00 36.17 172 GLU A N 1
ATOM 1340 C CA . GLU A 1 172 ? 17.664 7.140 32.705 1.00 38.03 172 GLU A CA 1
ATOM 1341 C C . GLU A 1 172 ? 18.245 8.500 33.100 1.00 38.87 172 GLU A C 1
ATOM 1342 O O . GLU A 1 172 ? 18.829 9.186 32.261 1.00 38.90 172 GLU A O 1
ATOM 1348 N N . ASN A 1 173 ? 18.070 8.884 34.366 1.00 39.96 173 ASN A N 1
ATOM 1349 C CA . ASN A 1 173 ? 18.610 10.120 34.955 1.00 40.76 173 ASN A CA 1
ATOM 1350 C C . ASN A 1 173 ? 17.882 11.394 34.542 1.00 39.64 173 ASN A C 1
ATOM 1351 O O . ASN A 1 173 ? 18.239 12.487 34.987 1.00 41.02 173 ASN A O 1
ATOM 1356 N N . GLN A 1 174 ? 16.885 11.253 33.675 1.00 38.18 174 GLN A N 1
ATOM 1357 C CA . GLN A 1 174 ? 16.275 12.409 33.040 1.00 36.02 174 GLN A CA 1
ATOM 1358 C C . GLN A 1 174 ? 15.087 12.815 33.892 1.00 34.89 174 GLN A C 1
ATOM 1359 O O . GLN A 1 174 ? 14.393 11.962 34.451 1.00 34.83 174 GLN A O 1
ATOM 1365 N N . GLN A 1 175 ? 14.899 14.125 34.002 1.00 32.90 175 GLN A N 1
ATOM 1366 C CA . GLN A 1 175 ? 13.666 14.701 34.525 1.00 31.97 175 GLN A CA 1
ATOM 1367 C C . GLN A 1 175 ? 13.124 15.633 33.444 1.00 28.49 175 GLN A C 1
ATOM 1368 O O . GLN A 1 175 ? 13.865 16.090 32.579 1.00 26.88 175 GLN A O 1
ATOM 1374 N N . ALA A 1 176 ? 11.822 15.887 33.494 1.00 25.14 176 ALA A N 1
ATOM 1375 C CA . ALA A 1 176 ? 11.168 16.770 32.537 1.00 22.23 176 ALA A CA 1
ATOM 1376 C C . ALA A 1 176 ? 9.808 17.230 33.070 1.00 19.34 176 ALA A C 1
ATOM 1377 O O . ALA A 1 176 ? 9.150 16.524 33.832 1.00 18.26 176 ALA A O 1
ATOM 1379 N N . ASP A 1 177 ? 9.410 18.441 32.693 1.00 15.71 177 ASP A N 1
ATOM 1380 C CA . ASP A 1 177 ? 8.145 19.025 33.110 1.00 15.56 177 ASP A CA 1
ATOM 1381 C C . ASP A 1 177 ? 6.990 18.753 32.166 1.00 14.41 177 ASP A C 1
ATOM 1382 O O . ASP A 1 177 ? 5.835 18.691 32.579 1.00 13.70 177 ASP A O 1
ATOM 1387 N N . ILE A 1 178 ? 7.308 18.651 30.880 1.00 12.55 178 ILE A N 1
ATOM 1388 C CA . ILE A 1 178 ? 6.346 18.473 29.808 1.00 11.97 178 ILE A CA 1
ATOM 1389 C C . ILE A 1 178 ? 6.734 17.212 29.041 1.00 11.84 178 ILE A C 1
ATOM 1390 O O . ILE A 1 178 ? 7.805 17.134 28.432 1.00 11.40 178 ILE A O 1
ATOM 1395 N N . LEU A 1 179 ? 5.840 16.230 29.063 1.00 9.62 179 LEU A N 1
ATOM 1396 C CA . LEU A 1 179 ? 6.025 14.987 28.327 1.00 10.15 179 LEU A CA 1
ATOM 1397 C C . LEU A 1 179 ? 5.099 14.935 27.123 1.00 8.20 179 LEU A C 1
ATOM 1398 O O . LEU A 1 179 ? 3.889 15.108 27.258 1.00 9.60 179 LEU A O 1
ATOM 1403 N N . VAL A 1 180 ? 5.673 14.759 25.939 1.00 8.44 180 VAL A N 1
ATOM 1404 C CA . VAL A 1 180 ? 4.873 14.725 24.723 1.00 8.72 180 VAL A CA 1
ATOM 1405 C C . VAL A 1 180 ? 5.056 13.372 24.048 1.00 8.00 180 VAL A C 1
ATOM 1406 O O . VAL A 1 180 ? 6.177 12.951 23.753 1.00 8.93 180 VAL A O 1
ATOM 1410 N N . ASN A 1 181 ? 3.946 12.708 23.743 1.00 7.98 181 ASN A N 1
ATOM 1411 C CA . ASN A 1 181 ? 4.003 11.454 23.014 1.00 8.84 181 ASN A CA 1
ATOM 1412 C C . ASN A 1 181 ? 3.620 11.707 21.553 1.00 9.81 181 ASN A C 1
ATOM 1413 O O . ASN A 1 181 ? 2.521 12.221 21.271 1.00 9.85 181 ASN A O 1
ATOM 1418 N N . VAL A 1 182 ? 4.546 11.349 20.665 1.00 10.88 182 VAL A N 1
ATOM 1419 C CA . VAL A 1 182 ? 4.330 11.353 19.226 1.00 12.01 182 VAL A CA 1
ATOM 1420 C C . VAL A 1 182 ? 4.622 9.978 18.597 1.00 13.03 182 VAL A C 1
ATOM 1421 O O . VAL A 1 182 ? 4.881 9.849 17.395 1.00 13.82 182 VAL A O 1
ATOM 1425 N N . THR A 1 183 ? 4.539 8.936 19.409 1.00 13.52 183 THR A N 1
ATOM 1426 C CA . THR A 1 183 ? 4.634 7.559 18.918 1.00 13.26 183 THR A CA 1
ATOM 1427 C C . THR A 1 183 ? 3.235 7.003 18.689 1.00 14.05 183 THR A C 1
ATOM 1428 O O . THR A 1 183 ? 2.230 7.618 19.074 1.00 12.95 183 THR A O 1
ATOM 1432 N N . SER A 1 184 ? 3.163 5.801 18.113 1.00 14.02 184 SER A N 1
ATOM 1433 C CA . SER A 1 184 ? 1.931 5.021 18.084 1.00 15.26 184 SER A CA 1
ATOM 1434 C C . SER A 1 184 ? 1.527 4.342 19.401 1.00 13.93 184 SER A C 1
ATOM 1435 O O . SER A 1 184 ? 0.533 3.611 19.432 1.00 13.94 184 SER A O 1
ATOM 1438 N N . ILE A 1 185 ? 2.301 4.513 20.466 1.00 12.65 185 ILE A N 1
ATOM 1439 C CA . ILE A 1 185 ? 1.958 3.929 21.760 1.00 11.14 185 ILE A CA 1
ATOM 1440 C C . ILE A 1 185 ? 0.609 4.505 22.196 1.00 11.19 185 ILE A C 1
ATOM 1441 O O . ILE A 1 185 ? 0.438 5.720 22.179 1.00 11.40 185 ILE A O 1
ATOM 1446 N N . GLY A 1 186 ? -0.298 3.648 22.664 1.00 12.06 186 GLY A N 1
ATOM 1447 C CA . GLY A 1 186 ? -1.651 4.023 23.044 1.00 12.05 186 GLY A CA 1
ATOM 1448 C C . GLY A 1 186 ? -2.703 4.036 21.948 1.00 11.79 186 GLY A C 1
ATOM 1449 O O . GLY A 1 186 ? -3.893 4.129 22.249 1.00 12.62 186 GLY A O 1
ATOM 1450 N N . MET A 1 187 ? -2.318 3.884 20.685 1.00 11.64 187 MET A N 1
ATOM 1451 C CA . MET A 1 187 ? -3.273 3.957 19.584 1.00 14.45 187 MET A CA 1
ATOM 1452 C C . MET A 1 187 ? -4.193 2.739 19.556 1.00 14.61 187 MET A C 1
ATOM 1453 O O . MET A 1 187 ? -3.714 1.602 19.592 1.00 15.01 187 MET A O 1
ATOM 1458 N N . LYS A 1 188 ? -5.495 2.996 19.508 1.00 15.53 188 LYS A N 1
ATOM 1459 C CA . LYS A 1 188 ? -6.504 1.952 19.381 1.00 18.11 188 LYS A CA 1
ATOM 1460 C C . LYS A 1 188 ? -6.169 1.035 18.224 1.00 18.25 188 LYS A C 1
ATOM 1461 O O . LYS A 1 188 ? -5.867 1.520 17.135 1.00 18.84 188 LYS A O 1
ATOM 1467 N N . GLY A 1 189 ? -6.211 -0.272 18.462 1.00 19.94 189 GLY A N 1
ATOM 1468 C CA . GLY A 1 189 ? -5.958 -1.234 17.399 1.00 21.45 189 GLY A CA 1
ATOM 1469 C C . GLY A 1 189 ? -4.494 -1.565 17.184 1.00 22.45 189 GLY A C 1
ATOM 1470 O O . GLY A 1 189 ? -4.159 -2.542 16.512 1.00 23.65 189 GLY A O 1
ATOM 1471 N N . GLY A 1 190 ? -3.601 -0.728 17.697 1.00 20.49 190 GLY A N 1
ATOM 1472 C CA . GLY A 1 190 ? -2.187 -1.007 17.580 1.00 21.01 190 GLY A CA 1
ATOM 1473 C C . GLY A 1 190 ? -1.701 -2.053 18.565 1.00 20.31 190 GLY A C 1
ATOM 1474 O O . GLY A 1 190 ? -2.321 -2.335 19.593 1.00 20.18 190 GLY A O 1
ATOM 1475 N N . LYS A 1 191 ? -0.535 -2.592 18.239 1.00 20.86 191 LYS A N 1
ATOM 1476 C CA . LYS A 1 191 ? 0.139 -3.548 19.111 1.00 21.43 191 LYS A CA 1
ATOM 1477 C C . LYS A 1 191 ? 0.590 -2.934 20.430 1.00 20.78 191 LYS A C 1
ATOM 1478 O O . LYS A 1 191 ? 0.842 -3.646 21.403 1.00 21.36 191 LYS A O 1
ATOM 1484 N N . GLU A 1 192 ? 0.634 -1.605 20.482 1.00 17.98 192 GLU A N 1
ATOM 1485 C CA . GLU A 1 192 ? 1.016 -0.930 21.711 1.00 17.83 192 GLU A CA 1
ATOM 1486 C C . GLU A 1 192 ? -0.137 -0.184 22.375 1.00 16.08 192 GLU A C 1
ATOM 1487 O O . GLU A 1 192 ? 0.089 0.765 23.128 1.00 13.97 192 GLU A O 1
ATOM 1493 N N . GLU A 1 193 ? -1.363 -0.629 22.127 1.00 14.65 193 GLU A N 1
ATOM 1494 C CA . GLU A 1 193 ? -2.544 0.063 22.632 1.00 15.10 193 GLU A CA 1
ATOM 1495 C C . GLU A 1 193 ? -2.563 0.239 24.149 1.00 14.47 193 GLU A C 1
ATOM 1496 O O . GLU A 1 193 ? -2.955 1.284 24.656 1.00 12.83 193 GLU A O 1
ATOM 1502 N N . MET A 1 194 ? -2.145 -0.788 24.882 1.00 12.40 194 MET A N 1
ATOM 1503 C CA . MET A 1 194 ? -2.244 -0.783 26.344 1.00 13.37 194 MET A CA 1
ATOM 1504 C C . MET A 1 194 ? -0.899 -0.468 26.982 1.00 11.71 194 MET A C 1
ATOM 1505 O O . MET A 1 194 ? -0.674 -0.750 28.167 1.00 14.56 194 MET A O 1
ATOM 1510 N N . ASP A 1 195 ? 0.019 0.117 26.217 1.00 11.91 195 ASP A N 1
ATOM 1511 C CA . ASP A 1 195 ? 1.330 0.476 26.760 1.00 12.08 195 ASP A CA 1
ATOM 1512 C C . ASP A 1 195 ? 1.363 1.953 27.172 1.00 10.76 195 ASP A C 1
ATOM 1513 O O . ASP A 1 195 ? 0.598 2.753 26.612 1.00 11.72 195 ASP A O 1
ATOM 1518 N N . LEU A 1 196 ? 2.215 2.284 28.148 1.00 11.61 196 LEU A N 1
ATOM 1519 C CA . LEU A 1 196 ? 2.495 3.673 28.536 1.00 11.72 196 LEU A CA 1
ATOM 1520 C C . LEU A 1 196 ? 3.535 4.331 27.645 1.00 11.27 196 LEU A C 1
ATOM 1521 O O . LEU A 1 196 ? 4.635 3.804 27.456 1.00 11.21 196 LEU A O 1
ATOM 1526 N N . ALA A 1 197 ? 3.251 5.551 27.197 1.00 11.11 197 ALA A N 1
ATOM 1527 C CA . ALA A 1 197 ? 4.177 6.304 26.370 1.00 10.90 197 ALA A CA 1
ATOM 1528 C C . ALA A 1 197 ? 5.355 6.841 27.168 1.00 11.55 197 ALA A C 1
ATOM 1529 O O . ALA A 1 197 ? 6.427 7.059 26.609 1.00 12.12 197 ALA A O 1
ATOM 1531 N N . PHE A 1 198 ? 5.170 6.999 28.477 1.00 11.34 198 PHE A N 1
ATOM 1532 C CA . PHE A 1 198 ? 6.225 7.341 29.427 1.00 11.04 198 PHE A CA 1
ATOM 1533 C C . PHE A 1 198 ? 5.974 6.499 30.694 1.00 12.55 198 PHE A C 1
ATOM 1534 O O . PHE A 1 198 ? 4.822 6.199 31.026 1.00 11.80 198 PHE A O 1
ATOM 1542 N N . PRO A 1 199 ? 7.036 6.149 31.421 1.00 14.54 199 PRO A N 1
ATOM 1543 C CA . PRO A 1 199 ? 6.889 5.465 32.713 1.00 15.12 199 PRO A CA 1
ATOM 1544 C C . PRO A 1 199 ? 6.121 6.274 33.771 1.00 13.97 199 PRO A C 1
ATOM 1545 O O . PRO A 1 199 ? 6.191 7.502 33.831 1.00 12.53 199 PRO A O 1
ATOM 1549 N N . LYS A 1 200 ? 5.397 5.579 34.640 1.00 14.72 200 LYS A N 1
ATOM 1550 C CA . LYS A 1 200 ? 4.667 6.253 35.718 1.00 15.74 200 LYS A CA 1
ATOM 1551 C C . LYS A 1 200 ? 5.537 7.203 36.531 1.00 14.82 200 LYS A C 1
ATOM 1552 O O . LYS A 1 200 ? 5.150 8.340 36.820 1.00 16.11 200 LYS A O 1
ATOM 1558 N N . ALA A 1 201 ? 6.748 6.784 36.869 1.00 16.91 201 ALA A N 1
ATOM 1559 C CA . ALA A 1 201 ? 7.637 7.617 37.682 1.00 17.22 201 ALA A CA 1
ATOM 1560 C C . ALA A 1 201 ? 7.939 8.939 36.992 1.00 18.03 201 ALA A C 1
ATOM 1561 O O . ALA A 1 201 ? 8.121 9.983 37.623 1.00 16.13 201 ALA A O 1
ATOM 1563 N N . PHE A 1 202 ? 8.038 8.872 35.666 1.00 18.05 202 PHE A N 1
ATOM 1564 C CA . PHE A 1 202 ? 8.262 10.075 34.886 1.00 18.48 202 PHE A CA 1
ATOM 1565 C C . PHE A 1 202 ? 7.060 11.016 34.874 1.00 17.23 202 PHE A C 1
ATOM 1566 O O . PHE A 1 202 ? 7.186 12.230 35.059 1.00 16.78 202 PHE A O 1
ATOM 1574 N N . ILE A 1 203 ? 5.890 10.442 34.629 1.00 16.60 203 ILE A N 1
ATOM 1575 C CA . ILE A 1 203 ? 4.633 11.189 34.649 1.00 15.72 203 ILE A CA 1
ATOM 1576 C C . ILE A 1 203 ? 4.419 11.825 36.017 1.00 16.24 203 ILE A C 1
ATOM 1577 O O . ILE A 1 203 ? 3.995 12.968 36.097 1.00 16.52 203 ILE A O 1
ATOM 1582 N N . ASP A 1 204 ? 4.734 11.101 37.087 1.00 16.67 204 ASP A N 1
ATOM 1583 C CA . ASP A 1 204 ? 4.558 11.623 38.446 1.00 18.04 204 ASP A CA 1
ATOM 1584 C C . ASP A 1 204 ? 5.335 12.922 38.649 1.00 17.72 204 ASP A C 1
ATOM 1585 O O . ASP A 1 204 ? 4.906 13.794 39.409 1.00 16.76 204 ASP A O 1
ATOM 1590 N N . ASN A 1 205 ? 6.523 12.959 38.050 1.00 17.80 205 ASN A N 1
ATOM 1591 C CA . ASN A 1 205 ? 7.467 14.062 38.214 1.00 19.56 205 ASN A CA 1
ATOM 1592 C C . ASN A 1 205 ? 7.268 15.202 37.219 1.00 19.40 205 ASN A C 1
ATOM 1593 O O . ASN A 1 205 ? 7.930 16.244 37.303 1.00 21.21 205 ASN A O 1
ATOM 1598 N N . ALA A 1 206 ? 6.337 15.013 36.290 1.00 17.06 206 ALA A N 1
ATOM 1599 C CA . ALA A 1 206 ? 6.070 16.008 35.264 1.00 16.35 206 ALA A CA 1
ATOM 1600 C C . ALA A 1 206 ? 4.879 16.845 35.706 1.00 16.10 206 ALA A C 1
ATOM 1601 O O . ALA A 1 206 ? 4.225 16.519 36.699 1.00 16.73 206 ALA A O 1
ATOM 1603 N N . SER A 1 207 ? 4.604 17.931 34.990 1.00 15.49 207 SER A N 1
ATOM 1604 C CA . SER A 1 207 ? 3.427 18.760 35.242 1.00 16.07 207 SER A CA 1
ATOM 1605 C C . SER A 1 207 ? 2.408 18.688 34.105 1.00 14.64 207 SER A C 1
ATOM 1606 O O . SER A 1 207 ? 1.232 18.978 34.320 1.00 13.00 207 SER A O 1
ATOM 1609 N N . VAL A 1 208 ? 2.849 18.305 32.909 1.00 12.77 208 VAL A N 1
ATOM 1610 C CA . VAL A 1 208 ? 2.005 18.333 31.711 1.00 12.93 208 VAL A CA 1
ATOM 1611 C C . VAL A 1 208 ? 2.206 17.073 30.858 1.00 12.92 208 VAL A C 1
ATOM 1612 O O . VAL A 1 208 ? 3.350 16.713 30.587 1.00 12.77 208 VAL A O 1
ATOM 1616 N N . ALA A 1 209 ? 1.100 16.427 30.481 1.00 12.46 209 ALA A N 1
ATOM 1617 C CA . ALA A 1 209 ? 1.122 15.255 29.606 1.00 11.34 209 ALA A CA 1
ATOM 1618 C C . ALA A 1 209 ? 0.385 15.571 28.308 1.00 10.18 209 ALA A C 1
ATOM 1619 O O . ALA A 1 209 ? -0.804 15.860 28.353 1.00 10.62 209 ALA A O 1
ATOM 1621 N N . PHE A 1 210 ? 1.092 15.587 27.179 1.00 8.51 210 PHE A N 1
ATOM 1622 C CA . PHE A 1 210 ? 0.553 15.962 25.876 1.00 9.79 210 PHE A CA 1
ATOM 1623 C C . PHE A 1 210 ? 0.698 14.752 24.954 1.00 10.31 210 PHE A C 1
ATOM 1624 O O . PHE A 1 210 ? 1.808 14.292 24.661 1.00 9.75 210 PHE A O 1
ATOM 1632 N N . ASP A 1 211 ? -0.426 14.133 24.628 1.00 11.59 211 ASP A N 1
ATOM 1633 C CA . ASP A 1 211 ? -0.404 12.915 23.820 1.00 11.17 211 ASP A CA 1
ATOM 1634 C C . ASP A 1 211 ? -1.051 13.303 22.505 1.00 12.23 211 ASP A C 1
ATOM 1635 O O . ASP A 1 211 ? -2.236 13.645 22.448 1.00 11.93 211 ASP A O 1
ATOM 1640 N N . VAL A 1 212 ? -0.297 13.142 21.428 1.00 11.91 212 VAL A N 1
ATOM 1641 C CA . VAL A 1 212 ? -0.825 13.415 20.102 1.00 13.60 212 VAL A CA 1
ATOM 1642 C C . VAL A 1 212 ? -1.724 12.293 19.590 1.00 13.98 212 VAL A C 1
ATOM 1643 O O . VAL A 1 212 ? -2.525 12.481 18.679 1.00 13.61 212 VAL A O 1
ATOM 1647 N N . VAL A 1 213 ? -1.683 11.118 20.210 1.00 14.21 213 VAL A N 1
ATOM 1648 C CA . VAL A 1 213 ? -2.642 10.067 19.873 1.00 14.93 213 VAL A CA 1
ATOM 1649 C C . VAL A 1 213 ? -4.055 10.556 20.185 1.00 16.95 213 VAL A C 1
ATOM 1650 O O . VAL A 1 213 ? -4.305 11.096 21.262 1.00 18.27 213 VAL A O 1
ATOM 1654 N N . ALA A 1 214 ? -4.954 10.398 19.222 1.00 17.98 214 ALA A N 1
ATOM 1655 C CA . ALA A 1 214 ? -6.306 10.942 19.317 1.00 18.93 214 ALA A CA 1
ATOM 1656 C C . ALA A 1 214 ? -7.388 9.902 19.582 1.00 19.76 214 ALA A C 1
ATOM 1657 O O . ALA A 1 214 ? -8.437 10.272 20.097 1.00 19.74 214 ALA A O 1
ATOM 1659 N N . MET A 1 215 ? -7.124 8.629 19.289 1.00 19.29 215 MET A N 1
ATOM 1660 C CA . MET A 1 215 ? -8.092 7.557 19.505 1.00 19.21 215 MET A CA 1
ATOM 1661 C C . MET A 1 215 ? -7.360 6.409 20.195 1.00 18.04 215 MET A C 1
ATOM 1662 O O . MET A 1 215 ? -6.446 5.813 19.609 1.00 16.98 215 MET A O 1
ATOM 1667 N N . PRO A 1 216 ? -7.721 6.112 21.437 1.00 16.95 216 PRO A N 1
ATOM 1668 C CA . PRO A 1 216 ? -8.725 6.832 22.230 1.00 17.97 216 PRO A CA 1
ATOM 1669 C C . PRO A 1 216 ? -8.136 8.125 22.779 1.00 17.72 216 PRO A C 1
ATOM 1670 O O . PRO A 1 216 ? -6.917 8.235 22.792 1.00 17.19 216 PRO A O 1
ATOM 1674 N N . VAL A 1 217 ? -8.953 9.029 23.311 1.00 18.98 217 VAL A N 1
ATOM 1675 C CA . VAL A 1 217 ? -8.420 10.158 24.066 1.00 19.61 217 VAL A CA 1
ATOM 1676 C C . VAL A 1 217 ? -7.684 9.630 25.302 1.00 18.54 217 VAL A C 1
ATOM 1677 O O . VAL A 1 217 ? -6.581 10.085 25.640 1.00 17.51 217 VAL A O 1
ATOM 1681 N N . GLU A 1 218 ? -8.332 8.703 26.005 1.00 16.99 218 GLU A N 1
ATOM 1682 C CA . GLU A 1 218 ? -7.794 8.229 27.271 1.00 16.74 218 GLU A CA 1
ATOM 1683 C C . GLU A 1 218 ? -6.822 7.081 26.987 1.00 16.22 218 GLU A C 1
ATOM 1684 O O . GLU A 1 218 ? -7.143 5.898 27.216 1.00 15.50 218 GLU A O 1
ATOM 1690 N N . THR A 1 219 ? -5.648 7.422 26.451 1.00 13.43 219 THR A N 1
ATOM 1691 C CA . THR A 1 219 ? -4.538 6.465 26.391 1.00 13.59 219 THR A CA 1
ATOM 1692 C C . THR A 1 219 ? -4.035 6.122 27.798 1.00 12.53 219 THR A C 1
ATOM 1693 O O . THR A 1 219 ? -4.367 6.831 28.741 1.00 11.60 219 THR A O 1
ATOM 1697 N N . PRO A 1 220 ? -3.259 5.054 27.997 1.00 11.93 220 PRO A N 1
ATOM 1698 C CA . PRO A 1 220 ? -2.709 4.803 29.329 1.00 11.08 220 PRO A CA 1
ATOM 1699 C C . PRO A 1 220 ? -1.906 5.969 29.903 1.00 10.56 220 PRO A C 1
ATOM 1700 O O . PRO A 1 220 ? -2.025 6.280 31.090 1.00 9.19 220 PRO A O 1
ATOM 1704 N N . PHE A 1 221 ? -1.163 6.655 29.048 1.00 9.85 221 PHE A N 1
ATOM 1705 C CA . PHE A 1 221 ? -0.390 7.846 29.408 1.00 10.74 221 PHE A CA 1
ATOM 1706 C C . PHE A 1 221 ? -1.301 8.959 29.944 1.00 10.74 221 PHE A C 1
ATOM 1707 O O . PHE A 1 221 ? -1.071 9.467 31.049 1.00 8.75 221 PHE A O 1
ATOM 1715 N N . ILE A 1 222 ? -2.319 9.318 29.169 1.00 11.07 222 ILE A N 1
ATOM 1716 C CA . ILE A 1 222 ? -3.254 10.384 29.560 1.00 12.20 222 ILE A CA 1
ATOM 1717 C C . ILE A 1 222 ? -4.026 10.007 30.811 1.00 12.86 222 ILE A C 1
ATOM 1718 O O . ILE A 1 222 ? -4.193 10.817 31.725 1.00 12.43 222 ILE A O 1
ATOM 1723 N N . ARG A 1 223 ? -4.529 8.781 30.860 1.00 12.36 223 ARG A N 1
ATOM 1724 C CA . ARG A 1 223 ? -5.293 8.323 32.016 1.00 13.80 223 ARG A CA 1
ATOM 1725 C C . ARG A 1 223 ? -4.485 8.387 33.303 1.00 13.23 223 ARG A C 1
ATOM 1726 O O . ARG A 1 223 ? -4.991 8.856 34.330 1.00 12.55 223 ARG A O 1
ATOM 1734 N N . TYR A 1 224 ? -3.241 7.909 33.264 1.00 11.69 224 TYR A N 1
ATOM 1735 C CA . TYR A 1 224 ? -2.372 7.993 34.435 1.00 11.00 224 TYR A CA 1
ATOM 1736 C C . TYR A 1 224 ? -2.056 9.435 34.821 1.00 11.48 224 TYR A C 1
ATOM 1737 O O . TYR A 1 224 ? -2.143 9.793 35.991 1.00 11.19 224 TYR A O 1
ATOM 1746 N N . ALA A 1 225 ? -1.790 10.298 33.841 1.00 11.00 225 ALA A N 1
ATOM 1747 C CA . ALA A 1 225 ? -1.583 11.713 34.145 1.00 11.58 225 ALA A CA 1
ATOM 1748 C C . ALA A 1 225 ? -2.795 12.313 34.869 1.00 12.73 225 ALA A C 1
ATOM 1749 O O . ALA A 1 225 ? -2.656 13.119 35.796 1.00 13.65 225 ALA A O 1
ATOM 1751 N N . GLN A 1 226 ? -3.987 11.967 34.397 1.00 11.29 226 GLN A N 1
ATOM 1752 C CA . GLN A 1 226 ? -5.210 12.438 35.043 1.00 14.19 226 GLN A CA 1
ATOM 1753 C C . GLN A 1 226 ? -5.377 11.888 36.454 1.00 15.19 226 GLN A C 1
ATOM 1754 O O . GLN A 1 226 ? -5.876 12.576 37.347 1.00 16.42 226 GLN A O 1
ATOM 1760 N N . ALA A 1 227 ? -4.979 10.638 36.648 1.00 16.12 227 ALA A N 1
ATOM 1761 C CA . ALA A 1 227 ? -5.046 10.013 37.961 1.00 17.04 227 ALA A CA 1
ATOM 1762 C C . ALA A 1 227 ? -4.067 10.622 38.953 1.00 17.38 227 ALA A C 1
ATOM 1763 O O . ALA A 1 227 ? -4.205 10.419 40.167 1.00 18.74 227 ALA A O 1
ATOM 1765 N N . ARG A 1 228 ? -3.061 11.330 38.442 1.00 15.93 228 ARG A N 1
ATOM 1766 C CA . ARG A 1 228 ? -2.102 12.034 39.278 1.00 16.04 228 ARG A CA 1
ATOM 1767 C C . ARG A 1 228 ? -2.339 13.538 39.282 1.00 15.31 228 ARG A C 1
ATOM 1768 O O . ARG A 1 228 ? -1.527 14.256 39.852 1.00 15.82 228 ARG A O 1
ATOM 1776 N N . GLY A 1 229 ? -3.424 14.008 38.673 1.00 14.51 229 GLY A N 1
ATOM 1777 C CA . GLY A 1 229 ? -3.787 15.413 38.686 1.00 16.02 229 GLY A CA 1
ATOM 1778 C C . GLY A 1 229 ? -2.896 16.341 37.891 1.00 16.02 229 GLY A C 1
ATOM 1779 O O . GLY A 1 229 ? -2.739 17.519 38.234 1.00 16.01 229 GLY A O 1
ATOM 1780 N N . LYS A 1 230 ? -2.332 15.815 36.806 1.00 15.04 230 LYS A N 1
ATOM 1781 C CA . LYS A 1 230 ? -1.461 16.597 35.941 1.00 16.09 230 LYS A CA 1
ATOM 1782 C C . LYS A 1 230 ? -2.325 17.264 34.861 1.00 15.55 230 LYS A C 1
ATOM 1783 O O . LYS A 1 230 ? -3.453 16.841 34.624 1.00 15.69 230 LYS A O 1
ATOM 1789 N N . GLN A 1 231 ? -1.812 18.307 34.223 1.00 15.10 231 GLN A N 1
ATOM 1790 C CA . GLN A 1 231 ? -2.466 18.929 33.085 1.00 15.17 231 GLN A CA 1
ATOM 1791 C C . GLN A 1 231 ? -2.333 17.994 31.893 1.00 14.33 231 GLN A C 1
ATOM 1792 O O . GLN A 1 231 ? -1.271 17.400 31.722 1.00 14.32 231 GLN A O 1
ATOM 1798 N N . THR A 1 232 ? -3.401 17.802 31.134 1.00 14.44 232 THR A N 1
ATOM 1799 C CA . THR A 1 232 ? -3.335 17.008 29.911 1.00 14.13 232 THR A CA 1
ATOM 1800 C C . THR A 1 232 ? -3.845 17.730 28.670 1.00 13.89 232 THR A C 1
ATOM 1801 O O . THR A 1 232 ? -4.760 18.551 28.736 1.00 14.62 232 THR A O 1
ATOM 1805 N N . ILE A 1 233 ? -3.200 17.414 27.555 1.00 11.97 233 ILE A N 1
ATOM 1806 C CA . ILE A 1 233 ? -3.556 17.857 26.207 1.00 12.60 233 ILE A CA 1
ATOM 1807 C C . ILE A 1 233 ? -3.668 16.607 25.343 1.00 12.83 233 ILE A C 1
ATOM 1808 O O . ILE A 1 233 ? -2.730 15.821 25.321 1.00 11.12 233 ILE A O 1
ATOM 1813 N N . SER A 1 234 ? -4.800 16.407 24.674 1.00 13.97 234 SER A N 1
ATOM 1814 C CA . SER A 1 234 ? -5.096 15.151 23.997 1.00 15.31 234 SER A CA 1
ATOM 1815 C C . SER A 1 234 ? -5.012 15.367 22.499 1.00 14.91 234 SER A C 1
ATOM 1816 O O . SER A 1 234 ? -5.125 16.498 22.041 1.00 12.43 234 SER A O 1
ATOM 1819 N N . GLY A 1 235 ? -4.806 14.303 21.734 1.00 15.60 235 GLY A N 1
ATOM 1820 C CA . GLY A 1 235 ? -4.640 14.405 20.296 1.00 15.29 235 GLY A CA 1
ATOM 1821 C C . GLY A 1 235 ? -5.902 14.844 19.578 1.00 15.21 235 GLY A C 1
ATOM 1822 O O . GLY A 1 235 ? -5.840 15.363 18.461 1.00 15.09 235 GLY A O 1
ATOM 1823 N N . ALA A 1 236 ? -7.050 14.629 20.210 1.00 15.76 236 ALA A N 1
ATOM 1824 C CA . ALA A 1 236 ? -8.314 15.076 19.641 1.00 15.74 236 ALA A CA 1
ATOM 1825 C C . ALA A 1 236 ? -8.325 16.594 19.478 1.00 15.45 236 ALA A C 1
ATOM 1826 O O . ALA A 1 236 ? -8.862 17.110 18.496 1.00 15.11 236 ALA A O 1
ATOM 1828 N N . ALA A 1 237 ? -7.790 17.302 20.468 1.00 15.52 237 ALA A N 1
ATOM 1829 C CA . ALA A 1 237 ? -7.668 18.748 20.348 1.00 14.84 237 ALA A CA 1
ATOM 1830 C C . ALA A 1 237 ? -6.833 19.166 19.144 1.00 13.80 237 ALA A C 1
ATOM 1831 O O . ALA A 1 237 ? -7.130 20.216 18.562 1.00 11.69 237 ALA A O 1
ATOM 1833 N N . VAL A 1 238 ? -5.760 18.424 18.857 1.00 11.72 238 VAL A N 1
ATOM 1834 C CA . VAL A 1 238 ? -4.925 18.690 17.702 1.00 11.67 238 VAL A CA 1
ATOM 1835 C C . VAL A 1 238 ? -5.716 18.491 16.414 1.00 10.35 238 VAL A C 1
ATOM 1836 O O . VAL A 1 238 ? -5.720 19.360 15.538 1.00 11.51 238 VAL A O 1
ATOM 1840 N N . ILE A 1 239 ? -6.410 17.360 16.287 1.00 10.76 239 ILE A N 1
ATOM 1841 C CA . ILE A 1 239 ? -7.108 17.070 15.034 1.00 10.35 239 ILE A CA 1
ATOM 1842 C C . ILE A 1 239 ? -8.182 18.110 14.774 1.00 10.46 239 ILE A C 1
ATOM 1843 O O . ILE A 1 239 ? -8.366 18.565 13.634 1.00 11.49 239 ILE A O 1
ATOM 1848 N N . VAL A 1 240 ? -8.907 18.456 15.833 1.00 9.57 240 VAL A N 1
ATOM 1849 C CA . VAL A 1 240 ? -9.954 19.451 15.668 1.00 10.27 240 VAL A CA 1
ATOM 1850 C C . VAL A 1 240 ? -9.409 20.835 15.316 1.00 9.53 240 VAL A C 1
ATOM 1851 O O . VAL A 1 240 ? -9.911 21.481 14.391 1.00 8.75 240 VAL A O 1
ATOM 1855 N N . LEU A 1 241 ? -8.371 21.303 15.998 1.00 10.01 241 LEU A N 1
ATOM 1856 C CA . LEU A 1 241 ? -7.883 22.655 15.783 1.00 11.36 241 LEU A CA 1
ATOM 1857 C C . LEU A 1 241 ? -7.231 22.744 14.414 1.00 11.28 241 LEU A C 1
ATOM 1858 O O . LEU A 1 241 ? -7.414 23.759 13.738 1.00 10.47 241 LEU A O 1
ATOM 1863 N N . GLN A 1 242 ? -6.509 21.708 13.986 1.00 10.58 242 GLN A N 1
ATOM 1864 C CA . GLN A 1 242 ? -5.900 21.774 12.662 1.00 11.93 242 GLN A CA 1
ATOM 1865 C C . GLN A 1 242 ? -6.961 21.854 11.574 1.00 10.48 242 GLN A C 1
ATOM 1866 O O . GLN A 1 242 ? -6.781 22.623 10.631 1.00 11.61 242 GLN A O 1
ATOM 1872 N N . ALA A 1 243 ? -8.090 21.179 11.768 1.00 8.96 243 ALA A N 1
ATOM 1873 C CA . ALA A 1 243 ? -9.218 21.253 10.832 1.00 9.65 243 ALA A CA 1
ATOM 1874 C C . ALA A 1 243 ? -9.920 22.611 10.825 1.00 9.25 243 ALA A C 1
ATOM 1875 O O . ALA A 1 243 ? -10.271 23.153 9.773 1.00 8.62 243 ALA A O 1
ATOM 1877 N N . VAL A 1 244 ? -10.152 23.145 12.020 1.00 9.73 244 VAL A N 1
ATOM 1878 C CA . VAL A 1 244 ? -10.670 24.511 12.186 1.00 10.10 244 VAL A CA 1
ATOM 1879 C C . VAL A 1 244 ? -9.812 25.532 11.448 1.00 9.61 244 VAL A C 1
ATOM 1880 O O . VAL A 1 244 ? -10.344 26.441 10.821 1.00 9.53 244 VAL A O 1
ATOM 1884 N N . GLU A 1 245 ? -8.493 25.424 11.559 1.00 9.40 245 GLU A N 1
ATOM 1885 C CA . GLU A 1 245 ? -7.594 26.377 10.920 1.00 9.83 245 GLU A CA 1
ATOM 1886 C C . GLU A 1 245 ? -7.724 26.281 9.390 1.00 8.40 245 GLU A C 1
ATOM 1887 O O . GLU A 1 245 ? -7.702 27.294 8.681 1.00 8.10 245 GLU A O 1
ATOM 1893 N N . GLN A 1 246 ? -7.852 25.067 8.869 1.00 9.12 246 GLN A N 1
ATOM 1894 C CA . GLN A 1 246 ? -8.152 24.886 7.448 1.00 8.01 246 GLN A CA 1
ATOM 1895 C C . GLN A 1 246 ? -9.474 25.548 7.086 1.00 8.56 246 GLN A C 1
ATOM 1896 O O . GLN A 1 246 ? -9.571 26.277 6.098 1.00 7.47 246 GLN A O 1
ATOM 1902 N N . PHE A 1 247 ? -10.492 25.309 7.906 1.00 7.31 247 PHE A N 1
ATOM 1903 C CA . PHE A 1 247 ? -11.816 25.842 7.604 1.00 8.05 247 PHE A CA 1
ATOM 1904 C C . PHE A 1 247 ? -11.767 27.359 7.487 1.00 7.16 247 PHE A C 1
ATOM 1905 O O . PHE A 1 247 ? -12.339 27.964 6.554 1.00 8.12 247 PHE A O 1
ATOM 1913 N N . GLU A 1 248 ? -11.036 27.970 8.416 1.00 8.01 248 GLU A N 1
ATOM 1914 C CA . GLU A 1 248 ? -10.906 29.423 8.455 1.00 9.15 248 GLU A CA 1
ATOM 1915 C C . GLU A 1 248 ? -10.101 29.928 7.252 1.00 8.88 248 GLU A C 1
ATOM 1916 O O . GLU A 1 248 ? -10.427 30.946 6.648 1.00 9.77 248 GLU A O 1
ATOM 1922 N N . LEU A 1 249 ? -9.075 29.196 6.852 1.00 8.52 249 LEU A N 1
ATOM 1923 C CA . LEU A 1 249 ? -8.331 29.574 5.659 1.00 9.39 249 LEU A CA 1
ATOM 1924 C C . LEU A 1 249 ? -9.218 29.550 4.410 1.00 9.34 249 LEU A C 1
ATOM 1925 O O . LEU A 1 249 ? -9.125 30.410 3.536 1.00 9.98 249 LEU A O 1
ATOM 1930 N N . TYR A 1 250 ? -10.054 28.530 4.303 1.00 8.56 250 TYR A N 1
ATOM 1931 C CA . TYR A 1 250 ? -10.840 28.378 3.075 1.00 7.82 250 TYR A CA 1
ATOM 1932 C C . TYR A 1 250 ? -12.005 29.370 3.002 1.00 9.24 250 TYR A C 1
ATOM 1933 O O . TYR A 1 250 ? -12.308 29.858 1.916 1.00 8.68 250 TYR A O 1
ATOM 1942 N N . THR A 1 251 ? -12.687 29.606 4.125 1.00 9.54 251 THR A N 1
ATOM 1943 C CA . THR A 1 251 ? -13.972 30.319 4.126 1.00 10.97 251 THR A CA 1
ATOM 1944 C C . THR A 1 251 ? -13.903 31.765 4.636 1.00 10.42 251 THR A C 1
ATOM 1945 O O . THR A 1 251 ? -14.881 32.504 4.537 1.00 11.15 251 THR A O 1
ATOM 1949 N N . HIS A 1 252 ? -12.811 32.086 5.309 1.00 10.69 252 HIS A N 1
ATOM 1950 C CA . HIS A 1 252 ? -12.628 33.350 6.030 1.00 11.76 252 HIS A CA 1
ATOM 1951 C C . HIS A 1 252 ? -13.554 33.553 7.222 1.00 11.61 252 HIS A C 1
ATOM 1952 O O . HIS A 1 252 ? -13.778 34.677 7.678 1.00 12.27 252 HIS A O 1
ATOM 1959 N N . GLN A 1 253 ? -14.068 32.460 7.765 1.00 10.54 253 GLN A N 1
ATOM 1960 C CA . GLN A 1 253 ? -14.831 32.438 9.008 1.00 10.63 253 GLN A CA 1
ATOM 1961 C C . GLN A 1 253 ? -14.277 31.400 9.985 1.00 11.30 253 GLN A C 1
ATOM 1962 O O . GLN A 1 253 ? -14.104 30.228 9.633 1.00 10.98 253 GLN A O 1
ATOM 1968 N N . ARG A 1 254 ? -14.070 31.837 11.216 1.00 11.96 254 ARG A N 1
ATOM 1969 C CA . ARG A 1 254 ? -13.731 30.965 12.338 1.00 11.03 254 ARG A CA 1
ATOM 1970 C C . ARG A 1 254 ? -15.046 30.605 13.016 1.00 11.13 254 ARG A C 1
ATOM 1971 O O . ARG A 1 254 ? -15.751 31.485 13.540 1.00 10.46 254 ARG A O 1
ATOM 1979 N N . PRO A 1 255 ? -15.424 29.331 13.041 1.00 9.55 255 PRO A N 1
ATOM 1980 C CA . PRO A 1 255 ? -16.648 28.969 13.757 1.00 11.38 255 PRO A CA 1
ATOM 1981 C C . PRO A 1 255 ? -16.443 29.177 15.245 1.00 10.47 255 PRO A C 1
ATOM 1982 O O . PRO A 1 255 ? -15.314 29.079 15.729 1.00 12.17 255 PRO A O 1
ATOM 1986 N N . SER A 1 256 ? -17.540 29.435 15.944 1.00 11.77 256 SER A N 1
ATOM 1987 C CA . SER A 1 256 ? -17.550 29.552 17.395 1.00 12.11 256 SER A CA 1
ATOM 1988 C C . SER A 1 256 ? -17.124 28.251 18.047 1.00 11.72 256 SER A C 1
ATOM 1989 O O . SER A 1 256 ? -17.284 27.175 17.476 1.00 10.73 256 SER A O 1
ATOM 1992 N N . ASP A 1 257 ? -16.671 28.380 19.288 1.00 12.56 257 ASP A N 1
ATOM 1993 C CA . ASP A 1 257 ? -16.270 27.223 20.077 1.00 12.89 257 ASP A CA 1
ATOM 1994 C C . ASP A 1 257 ? -17.451 26.274 20.225 1.00 12.82 257 ASP A C 1
ATOM 1995 O O . ASP A 1 257 ? -17.267 25.057 20.178 1.00 12.43 257 ASP A O 1
ATOM 2000 N N . GLU A 1 258 ? -18.660 26.808 20.391 1.00 12.76 258 GLU A N 1
ATOM 2001 C CA . GLU A 1 258 ? -19.843 25.960 20.539 1.00 13.67 258 GLU A CA 1
ATOM 2002 C C . GLU A 1 258 ? -20.090 25.135 19.289 1.00 13.26 258 GLU A C 1
ATOM 2003 O O . GLU A 1 258 ? -20.259 23.912 19.385 1.00 10.96 258 GLU A O 1
ATOM 2009 N N . LEU A 1 259 ? -20.002 25.773 18.121 1.00 12.22 259 LEU A N 1
ATOM 2010 C CA . LEU A 1 259 ? -20.214 25.003 16.908 1.00 12.51 259 LEU A CA 1
ATOM 2011 C C . LEU A 1 259 ? -19.066 24.031 16.642 1.00 11.06 259 LEU A C 1
ATOM 2012 O O . LEU A 1 259 ? -19.310 22.947 16.125 1.00 11.33 259 LEU A O 1
ATOM 2017 N N . ILE A 1 260 ? -17.829 24.392 16.971 1.00 11.75 260 ILE A N 1
ATOM 2018 C CA . ILE A 1 260 ? -16.751 23.428 16.757 1.00 11.22 260 ILE A CA 1
ATOM 2019 C C . ILE A 1 260 ? -16.991 22.160 17.574 1.00 12.13 260 ILE A C 1
ATOM 2020 O O . ILE A 1 260 ? -16.870 21.054 17.036 1.00 11.50 260 ILE A O 1
ATOM 2025 N N . ALA A 1 261 ? -17.418 22.316 18.827 1.00 11.29 261 ALA A N 1
ATOM 2026 C CA . ALA A 1 261 ? -17.646 21.153 19.677 1.00 12.81 261 ALA A CA 1
ATOM 2027 C C . ALA A 1 261 ? -18.779 20.293 19.109 1.00 13.44 261 ALA A C 1
ATOM 2028 O O . ALA A 1 261 ? -18.674 19.069 19.122 1.00 12.24 261 ALA A O 1
ATOM 2030 N N . GLU A 1 262 ? -19.854 20.901 18.607 1.00 11.75 262 GLU A N 1
ATOM 2031 C CA . GLU A 1 262 ? -20.920 20.114 17.984 1.00 12.11 262 GLU A CA 1
ATOM 2032 C C . GLU A 1 262 ? -20.450 19.386 16.731 1.00 11.85 262 GLU A C 1
ATOM 2033 O O . GLU A 1 262 ? -20.782 18.220 16.517 1.00 12.09 262 GLU A O 1
ATOM 2039 N N . ALA A 1 263 ? -19.659 20.071 15.909 1.00 10.59 263 ALA A N 1
ATOM 2040 C CA . ALA A 1 263 ? -19.101 19.468 14.701 1.00 10.97 263 ALA A CA 1
ATOM 2041 C C . ALA A 1 263 ? -18.171 18.298 15.011 1.00 11.07 263 ALA A C 1
ATOM 2042 O O . ALA A 1 263 ? -18.252 17.262 14.347 1.00 14.06 263 ALA A O 1
ATOM 2044 N N . ALA A 1 264 ? -17.343 18.447 16.038 1.00 11.82 264 ALA A N 1
ATOM 2045 C CA . ALA A 1 264 ? -16.372 17.438 16.442 1.00 13.51 264 ALA A CA 1
ATOM 2046 C C . ALA A 1 264 ? -17.129 16.208 16.937 1.00 14.34 264 ALA A C 1
ATOM 2047 O O . ALA A 1 264 ? -16.753 15.083 16.577 1.00 13.83 264 ALA A O 1
ATOM 2049 N N . ALA A 1 265 ? -18.217 16.446 17.673 1.00 13.29 265 ALA A N 1
ATOM 2050 C CA . ALA A 1 265 ? -19.052 15.359 18.201 1.00 14.39 265 ALA A CA 1
ATOM 2051 C C . ALA A 1 265 ? -19.791 14.636 17.069 1.00 14.68 265 ALA A C 1
ATOM 2052 O O . ALA A 1 265 ? -19.954 13.402 17.094 1.00 15.18 265 ALA A O 1
ATOM 2054 N N . PHE A 1 266 ? -20.182 15.406 16.061 1.00 12.37 266 PHE A N 1
ATOM 2055 C CA . PHE A 1 266 ? -20.897 14.901 14.899 1.00 13.69 266 PHE A CA 1
ATOM 2056 C C . PHE A 1 266 ? -19.998 13.995 14.069 1.00 15.41 266 PHE A C 1
ATOM 2057 O O . PHE A 1 266 ? -20.494 12.989 13.559 1.00 15.32 266 PHE A O 1
ATOM 2065 N N . ALA A 1 267 ? -18.709 14.336 14.041 1.00 17.16 267 ALA A N 1
ATOM 2066 C CA . ALA A 1 267 ? -17.700 13.667 13.230 1.00 21.19 267 ALA A CA 1
ATOM 2067 C C . ALA A 1 267 ? -16.964 12.554 13.960 1.00 24.93 267 ALA A C 1
ATOM 2068 O O . ALA A 1 267 ? -16.258 11.795 13.319 1.00 26.86 267 ALA A O 1
ATOM 2070 N N . ARG A 1 268 ? -17.111 12.428 15.269 1.00 28.16 268 ARG A N 1
ATOM 2071 C CA . ARG A 1 268 ? -16.424 11.324 15.925 1.00 32.87 268 ARG A CA 1
ATOM 2072 C C . ARG A 1 268 ? -17.247 10.054 15.711 1.00 33.74 268 ARG A C 1
ATOM 2073 O O . ARG A 1 268 ? -16.692 8.959 15.596 1.00 35.16 268 ARG A O 1
ATOM 2081 N N . THR A 1 269 ? -18.556 10.245 15.546 1.00 35.95 269 THR A N 1
ATOM 2082 C CA . THR A 1 269 ? -19.543 9.169 15.387 1.00 36.58 269 THR A CA 1
ATOM 2083 C C . THR A 1 269 ? -19.254 8.307 14.155 1.00 37.52 269 THR A C 1
ATOM 2084 O O . THR A 1 269 ? -18.312 7.511 14.154 1.00 39.18 269 THR A O 1
ATOM 2088 N N . MET B 1 1 ? 89.890 20.094 55.205 1.00 19.69 1 MET B N 1
ATOM 2089 C CA . MET B 1 1 ? 90.280 20.128 56.646 1.00 18.82 1 MET B CA 1
ATOM 2090 C C . MET B 1 1 ? 89.202 20.806 57.485 1.00 17.00 1 MET B C 1
ATOM 2091 O O . MET B 1 1 ? 89.113 22.039 57.589 1.00 16.17 1 MET B O 1
ATOM 2096 N N . ILE B 1 2 ? 88.332 19.977 58.047 1.00 13.92 2 ILE B N 1
ATOM 2097 C CA . ILE B 1 2 ? 87.182 20.477 58.786 1.00 12.01 2 ILE B CA 1
ATOM 2098 C C . ILE B 1 2 ? 87.682 21.231 60.015 1.00 11.42 2 ILE B C 1
ATOM 2099 O O . ILE B 1 2 ? 88.673 20.852 60.637 1.00 11.20 2 ILE B O 1
ATOM 2104 N N . ASN B 1 3 ? 87.008 22.317 60.371 1.00 10.82 3 ASN B N 1
ATOM 2105 C CA . ASN B 1 3 ? 87.260 23.058 61.604 1.00 10.84 3 ASN B CA 1
ATOM 2106 C C . ASN B 1 3 ? 85.958 23.427 62.297 1.00 10.84 3 ASN B C 1
ATOM 2107 O O . ASN B 1 3 ? 84.862 23.176 61.796 1.00 11.06 3 ASN B O 1
ATOM 2112 N N . LYS B 1 4 ? 86.041 24.026 63.483 1.00 11.04 4 LYS B N 1
ATOM 2113 C CA . LYS B 1 4 ? 84.851 24.374 64.241 1.00 11.95 4 LYS B CA 1
ATOM 2114 C C . LYS B 1 4 ? 83.919 25.347 63.528 1.00 12.59 4 LYS B C 1
ATOM 2115 O O . LYS B 1 4 ? 82.707 25.349 63.778 1.00 12.86 4 LYS B O 1
ATOM 2121 N N . ASP B 1 5 ? 84.474 26.133 62.608 1.00 11.76 5 ASP B N 1
ATOM 2122 C CA . ASP B 1 5 ? 83.671 27.083 61.856 1.00 11.17 5 ASP B CA 1
ATOM 2123 C C . ASP B 1 5 ? 83.109 26.557 60.542 1.00 9.76 5 ASP B C 1
ATOM 2124 O O . ASP B 1 5 ? 82.282 27.230 59.926 1.00 9.10 5 ASP B O 1
ATOM 2129 N N . THR B 1 6 ? 83.453 25.326 60.161 1.00 9.41 6 THR B N 1
ATOM 2130 C CA . THR B 1 6 ? 82.876 24.743 58.955 1.00 8.02 6 THR B CA 1
ATOM 2131 C C . THR B 1 6 ? 81.365 24.650 59.078 1.00 9.68 6 THR B C 1
ATOM 2132 O O . THR B 1 6 ? 80.891 24.139 60.085 1.00 10.69 6 THR B O 1
ATOM 2136 N N . GLN B 1 7 ? 80.621 25.087 58.063 1.00 8.27 7 GLN B N 1
ATOM 2137 C CA . GLN B 1 7 ? 79.168 24.944 58.036 1.00 8.51 7 GLN B CA 1
ATOM 2138 C C . GLN B 1 7 ? 78.791 23.554 57.532 1.00 8.05 7 GLN B C 1
ATOM 2139 O O . GLN B 1 7 ? 79.362 23.094 56.546 1.00 8.73 7 GLN B O 1
ATOM 2145 N N . LEU B 1 8 ? 77.830 22.917 58.189 1.00 7.18 8 LEU B N 1
ATOM 2146 C CA . LEU B 1 8 ? 77.288 21.675 57.664 1.00 6.16 8 LEU B CA 1
ATOM 2147 C C . LEU B 1 8 ? 76.020 21.929 56.855 1.00 5.93 8 LEU B C 1
ATOM 2148 O O . LEU B 1 8 ? 75.092 22.593 57.293 1.00 7.90 8 LEU B O 1
ATOM 2153 N N . CYS B 1 9 ? 75.970 21.361 55.656 1.00 7.24 9 CYS B N 1
ATOM 2154 C CA . CYS B 1 9 ? 74.735 21.186 54.930 1.00 7.35 9 CYS B CA 1
ATOM 2155 C C . CYS B 1 9 ? 74.513 19.672 54.772 1.00 7.43 9 CYS B C 1
ATOM 2156 O O . CYS B 1 9 ? 75.436 18.868 54.927 1.00 6.91 9 CYS B O 1
ATOM 2159 N N . MET B 1 10 ? 73.273 19.293 54.520 1.00 7.62 10 MET B N 1
ATOM 2160 C CA . MET B 1 10 ? 72.918 17.879 54.647 1.00 7.53 10 MET B CA 1
ATOM 2161 C C . MET B 1 10 ? 71.648 17.566 53.884 1.00 8.85 10 MET B C 1
ATOM 2162 O O . MET B 1 10 ? 71.011 18.448 53.297 1.00 7.52 10 MET B O 1
ATOM 2167 N N . SER B 1 11 ? 71.299 16.282 53.872 1.00 8.13 11 SER B N 1
ATOM 2168 C CA . SER B 1 11 ? 69.991 15.873 53.374 1.00 9.70 11 SER B CA 1
ATOM 2169 C C . SER B 1 11 ? 69.349 14.949 54.397 1.00 8.84 11 SER B C 1
ATOM 2170 O O . SER B 1 11 ? 70.053 14.326 55.194 1.00 8.63 11 SER B O 1
ATOM 2173 N N . LEU B 1 12 ? 68.026 14.869 54.335 1.00 10.20 12 LEU B N 1
ATOM 2174 C CA . LEU B 1 12 ? 67.259 13.926 55.140 1.00 11.64 12 LEU B CA 1
ATOM 2175 C C . LEU B 1 12 ? 66.369 13.135 54.210 1.00 12.66 12 LEU B C 1
ATOM 2176 O O . LEU B 1 12 ? 65.584 13.719 53.474 1.00 13.41 12 LEU B O 1
ATOM 2181 N N . SER B 1 13 ? 66.490 11.816 54.264 1.00 11.71 13 SER B N 1
ATOM 2182 C CA . SER B 1 13 ? 65.784 10.971 53.303 1.00 13.07 13 SER B CA 1
ATOM 2183 C C . SER B 1 13 ? 65.621 9.565 53.889 1.00 13.71 13 SER B C 1
ATOM 2184 O O . SER B 1 13 ? 66.469 9.135 54.680 1.00 14.01 13 SER B O 1
ATOM 2187 N N . GLY B 1 14 ? 64.571 8.854 53.484 1.00 13.69 14 GLY B N 1
ATOM 2188 C CA . GLY B 1 14 ? 64.440 7.424 53.741 1.00 15.44 14 GLY B CA 1
ATOM 2189 C C . GLY B 1 14 ? 65.516 6.570 53.101 1.00 17.73 14 GLY B C 1
ATOM 2190 O O . GLY B 1 14 ? 65.928 5.567 53.682 1.00 20.48 14 GLY B O 1
ATOM 2191 N N . ARG B 1 15 ? 65.998 6.961 51.927 1.00 17.96 15 ARG B N 1
ATOM 2192 C CA . ARG B 1 15 ? 66.923 6.150 51.139 1.00 20.85 15 ARG B CA 1
ATOM 2193 C C . ARG B 1 15 ? 67.988 7.063 50.556 1.00 20.16 15 ARG B C 1
ATOM 2194 O O . ARG B 1 15 ? 67.923 7.430 49.388 1.00 18.16 15 ARG B O 1
ATOM 2202 N N . PRO B 1 16 ? 68.936 7.458 51.409 1.00 21.38 16 PRO B N 1
ATOM 2203 C CA . PRO B 1 16 ? 70.014 8.347 50.981 1.00 21.57 16 PRO B CA 1
ATOM 2204 C C . PRO B 1 16 ? 70.793 7.821 49.767 1.00 20.78 16 PRO B C 1
ATOM 2205 O O . PRO B 1 16 ? 71.037 6.619 49.656 1.00 19.12 16 PRO B O 1
ATOM 2209 N N . SER B 1 17 ? 71.111 8.735 48.856 1.00 18.89 17 SER B N 1
ATOM 2210 C CA . SER B 1 17 ? 71.987 8.568 47.713 1.00 18.32 17 SER B CA 1
ATOM 2211 C C . SER B 1 17 ? 73.358 9.137 48.071 1.00 16.14 17 SER B C 1
ATOM 2212 O O . SER B 1 17 ? 73.452 9.834 49.071 1.00 15.58 17 SER B O 1
ATOM 2215 N N . ASN B 1 18 ? 74.375 8.860 47.268 1.00 15.84 18 ASN B N 1
ATOM 2216 C CA . ASN B 1 18 ? 75.671 9.524 47.341 1.00 15.88 18 ASN B CA 1
ATOM 2217 C C . ASN B 1 18 ? 75.766 10.759 46.456 1.00 13.68 18 ASN B C 1
ATOM 2218 O O . ASN B 1 18 ? 76.765 11.463 46.525 1.00 13.16 18 ASN B O 1
ATOM 2223 N N . PHE B 1 19 ? 74.754 11.014 45.624 1.00 12.93 19 PHE B N 1
ATOM 2224 C CA . PHE B 1 19 ? 74.858 12.100 44.657 1.00 12.77 19 PHE B CA 1
ATOM 2225 C C . PHE B 1 19 ? 75.085 13.461 45.294 1.00 11.78 19 PHE B C 1
ATOM 2226 O O . PHE B 1 19 ? 76.038 14.154 44.982 1.00 10.98 19 PHE B O 1
ATOM 2234 N N . GLY B 1 20 ? 74.171 13.893 46.145 1.00 11.44 20 GLY B N 1
ATOM 2235 C CA . GLY B 1 20 ? 74.327 15.204 46.764 1.00 10.70 20 GLY B CA 1
ATOM 2236 C C . GLY B 1 20 ? 75.613 15.369 47.558 1.00 9.81 20 GLY B C 1
ATOM 2237 O O . GLY B 1 20 ? 76.262 16.418 47.488 1.00 10.01 20 GLY B O 1
ATOM 2238 N N . THR B 1 21 ? 75.980 14.363 48.358 1.00 9.49 21 THR B N 1
ATOM 2239 C CA . THR B 1 21 ? 77.183 14.431 49.173 1.00 8.42 21 THR B CA 1
ATOM 2240 C C . THR B 1 21 ? 78.414 14.682 48.310 1.00 10.97 21 THR B C 1
ATOM 2241 O O . THR B 1 21 ? 79.226 15.577 48.573 1.00 11.00 21 THR B O 1
ATOM 2245 N N . THR B 1 22 ? 78.462 13.952 47.204 1.00 10.42 22 THR B N 1
ATOM 2246 C CA . THR B 1 22 ? 79.595 14.015 46.312 1.00 9.08 22 THR B CA 1
ATOM 2247 C C . THR B 1 22 ? 79.614 15.351 45.572 1.00 8.82 22 THR B C 1
ATOM 2248 O O . THR B 1 22 ? 80.663 15.972 45.471 1.00 8.38 22 THR B O 1
ATOM 2252 N N . PHE B 1 23 ? 78.465 15.729 45.021 1.00 8.06 23 PHE B N 1
ATOM 2253 C CA . PHE B 1 23 ? 78.291 16.968 44.267 1.00 8.16 23 PHE B CA 1
ATOM 2254 C C . PHE B 1 23 ? 78.610 18.213 45.086 1.00 8.73 23 PHE B C 1
ATOM 2255 O O . PHE B 1 23 ? 79.422 19.028 44.681 1.00 8.62 23 PHE B O 1
ATOM 2263 N N . HIS B 1 24 ? 77.988 18.366 46.248 1.00 9.28 24 HIS B N 1
ATOM 2264 C CA . HIS B 1 24 ? 78.218 19.560 47.048 1.00 8.57 24 HIS B CA 1
ATOM 2265 C C . HIS B 1 24 ? 79.651 19.618 47.594 1.00 7.96 24 HIS B C 1
ATOM 2266 O O . HIS B 1 24 ? 80.309 20.651 47.556 1.00 7.26 24 HIS B O 1
ATOM 2273 N N . ASN B 1 25 ? 80.172 18.511 48.119 1.00 7.60 25 ASN B N 1
ATOM 2274 C CA . ASN B 1 25 ? 81.542 18.504 48.622 1.00 7.57 25 ASN B CA 1
ATOM 2275 C C . ASN B 1 25 ? 82.575 18.844 47.555 1.00 8.72 25 ASN B C 1
ATOM 2276 O O . ASN B 1 25 ? 83.511 19.618 47.798 1.00 7.34 25 ASN B O 1
ATOM 2281 N N . TYR B 1 26 ? 82.375 18.336 46.343 1.00 7.58 26 TYR B N 1
ATOM 2282 C CA . TYR B 1 26 ? 83.294 18.666 45.261 1.00 8.13 26 TYR B CA 1
ATOM 2283 C C . TYR B 1 26 ? 83.321 20.175 45.021 1.00 7.84 26 TYR B C 1
ATOM 2284 O O . TYR B 1 26 ? 84.388 20.793 44.874 1.00 8.81 26 TYR B O 1
ATOM 2293 N N . LEU B 1 27 ? 82.139 20.772 44.941 1.00 8.44 27 LEU B N 1
ATOM 2294 C CA . LEU B 1 27 ? 82.038 22.224 44.743 1.00 9.28 27 LEU B CA 1
ATOM 2295 C C . LEU B 1 27 ? 82.544 23.063 45.920 1.00 9.77 27 LEU B C 1
ATOM 2296 O O . LEU B 1 27 ? 83.201 24.072 45.678 1.00 11.14 27 LEU B O 1
ATOM 2301 N N . TYR B 1 28 ? 82.333 22.657 47.166 1.00 8.86 28 TYR B N 1
ATOM 2302 C CA . TYR B 1 28 ? 82.941 23.359 48.300 1.00 10.24 28 TYR B CA 1
ATOM 2303 C C . TYR B 1 28 ? 84.459 23.395 48.153 1.00 11.02 28 TYR B C 1
ATOM 2304 O O . TYR B 1 28 ? 85.085 24.432 48.360 1.00 10.62 28 TYR B O 1
ATOM 2313 N N . ASP B 1 29 ? 85.050 22.254 47.816 1.00 13.01 29 ASP B N 1
ATOM 2314 C CA . ASP B 1 29 ? 86.497 22.142 47.645 1.00 14.36 29 ASP B CA 1
ATOM 2315 C C . ASP B 1 29 ? 86.977 23.036 46.518 1.00 13.46 29 ASP B C 1
ATOM 2316 O O . ASP B 1 29 ? 87.907 23.831 46.729 1.00 13.98 29 ASP B O 1
ATOM 2321 N N . LYS B 1 30 ? 86.330 22.939 45.355 1.00 13.62 30 LYS B N 1
ATOM 2322 C CA . LYS B 1 30 ? 86.717 23.750 44.202 1.00 14.67 30 LYS B CA 1
ATOM 2323 C C . LYS B 1 30 ? 86.566 25.256 44.395 1.00 14.21 30 LYS B C 1
ATOM 2324 O O . LYS B 1 30 ? 87.360 26.031 43.865 1.00 14.59 30 LYS B O 1
ATOM 2330 N N . LEU B 1 31 ? 85.574 25.694 45.153 1.00 13.07 31 LEU B N 1
ATOM 2331 C CA . LEU B 1 31 ? 85.351 27.122 45.370 1.00 12.91 31 LEU B CA 1
ATOM 2332 C C . LEU B 1 31 ? 85.964 27.674 46.661 1.00 12.73 31 LEU B C 1
ATOM 2333 O O . LEU B 1 31 ? 85.800 28.866 46.979 1.00 13.02 31 LEU B O 1
ATOM 2338 N N . GLY B 1 32 ? 86.626 26.802 47.408 1.00 12.85 32 GLY B N 1
ATOM 2339 C CA . GLY B 1 32 ? 87.314 27.163 48.640 1.00 14.00 32 GLY B CA 1
ATOM 2340 C C . GLY B 1 32 ? 86.390 27.537 49.781 1.00 14.08 32 GLY B C 1
ATOM 2341 O O . GLY B 1 32 ? 86.681 28.415 50.611 1.00 13.36 32 GLY B O 1
ATOM 2342 N N . LEU B 1 33 ? 85.226 26.897 49.823 1.00 9.85 33 LEU B N 1
ATOM 2343 C CA . LEU B 1 33 ? 84.232 27.231 50.824 1.00 9.92 33 LEU B CA 1
ATOM 2344 C C . LEU B 1 33 ? 84.357 26.361 52.056 1.00 9.99 33 LEU B C 1
ATOM 2345 O O . LEU B 1 33 ? 84.578 25.157 51.941 1.00 10.20 33 LEU B O 1
ATOM 2350 N N . ASN B 1 34 ? 84.170 26.967 53.223 1.00 7.88 34 ASN B N 1
ATOM 2351 C CA . ASN B 1 34 ? 84.338 26.243 54.477 1.00 8.87 34 ASN B CA 1
ATOM 2352 C C . ASN B 1 34 ? 83.038 25.586 54.938 1.00 8.20 34 ASN B C 1
ATOM 2353 O O . ASN B 1 34 ? 82.350 26.010 55.893 1.00 7.50 34 ASN B O 1
ATOM 2358 N N . PHE B 1 35 ? 82.701 24.560 54.170 1.00 8.76 35 PHE B N 1
ATOM 2359 C CA . PHE B 1 35 ? 81.421 23.875 54.230 1.00 7.78 35 PHE B CA 1
ATOM 2360 C C . PHE B 1 35 ? 81.719 22.380 54.067 1.00 7.84 35 PHE B C 1
ATOM 2361 O O . PHE B 1 35 ? 82.656 22.020 53.355 1.00 7.68 35 PHE B O 1
ATOM 2369 N N . ILE B 1 36 ? 80.856 21.520 54.612 1.00 7.25 36 ILE B N 1
ATOM 2370 C CA . ILE B 1 36 ? 80.814 20.092 54.269 1.00 6.72 36 ILE B CA 1
ATOM 2371 C C . ILE B 1 36 ? 79.370 19.644 54.099 1.00 6.58 36 ILE B C 1
ATOM 2372 O O . ILE B 1 36 ? 78.456 20.278 54.620 1.00 7.20 36 ILE B O 1
ATOM 2377 N N . TYR B 1 37 ? 79.167 18.526 53.406 1.00 6.60 37 TYR B N 1
ATOM 2378 C CA . TYR B 1 37 ? 77.837 17.981 53.171 1.00 6.20 37 TYR B CA 1
ATOM 2379 C C . TYR B 1 37 ? 77.814 16.523 53.584 1.00 7.14 37 TYR B C 1
ATOM 2380 O O . TYR B 1 37 ? 78.772 15.802 53.324 1.00 8.34 37 TYR B O 1
ATOM 2389 N N . LYS B 1 38 ? 76.735 16.133 54.248 1.00 6.28 38 LYS B N 1
ATOM 2390 C CA . LYS B 1 38 ? 76.507 14.719 54.513 1.00 7.81 38 LYS B CA 1
ATOM 2391 C C . LYS B 1 38 ? 75.031 14.360 54.470 1.00 8.34 38 LYS B C 1
ATOM 2392 O O . LYS B 1 38 ? 74.200 15.151 54.897 1.00 9.72 38 LYS B O 1
ATOM 2398 N N . ALA B 1 39 ? 74.709 13.162 53.980 1.00 9.45 39 ALA B N 1
ATOM 2399 C CA . ALA B 1 39 ? 73.358 12.629 53.934 1.00 8.72 39 ALA B CA 1
ATOM 2400 C C . ALA B 1 39 ? 73.057 11.933 55.264 1.00 9.83 39 ALA B C 1
ATOM 2401 O O . ALA B 1 39 ? 73.890 11.193 55.787 1.00 10.48 39 ALA B O 1
ATOM 2403 N N . PHE B 1 40 ? 71.885 12.195 55.819 1.00 8.61 40 PHE B N 1
ATOM 2404 C CA . PHE B 1 40 ? 71.385 11.579 57.036 1.00 8.92 40 PHE B CA 1
ATOM 2405 C C . PHE B 1 40 ? 70.066 10.864 56.765 1.00 10.19 40 PHE B C 1
ATOM 2406 O O . PHE B 1 40 ? 69.365 11.114 55.772 1.00 10.28 40 PHE B O 1
ATOM 2414 N N . THR B 1 41 ? 69.67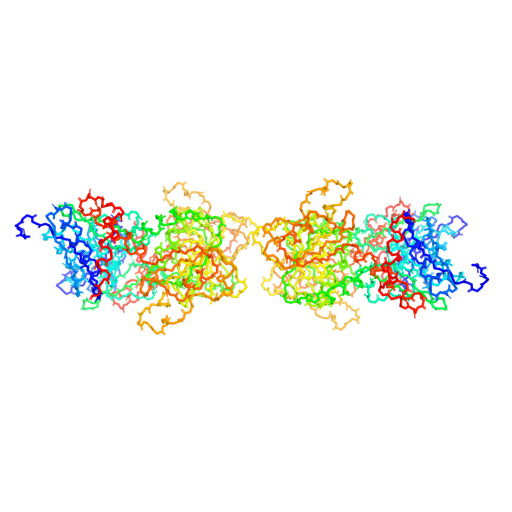7 10.011 57.706 1.00 10.49 41 THR B N 1
ATOM 2415 C CA . THR B 1 41 ? 68.311 9.513 57.754 1.00 11.35 41 THR B CA 1
ATOM 2416 C C . THR B 1 41 ? 67.747 9.656 59.167 1.00 10.82 41 THR B C 1
ATOM 2417 O O . THR B 1 41 ? 68.452 10.012 60.094 1.00 11.49 41 THR B O 1
ATOM 2421 N N . THR B 1 42 ? 66.445 9.446 59.325 1.00 10.08 42 THR B N 1
ATOM 2422 C CA . THR B 1 42 ? 65.814 9.573 60.633 1.00 10.72 42 THR B CA 1
ATOM 2423 C C . THR B 1 42 ? 64.528 8.761 60.674 1.00 11.33 42 THR B C 1
ATOM 2424 O O . THR B 1 42 ? 63.945 8.489 59.624 1.00 10.70 42 THR B O 1
ATOM 2428 N N . GLN B 1 43 ? 64.105 8.405 61.881 1.00 13.36 43 GLN B N 1
ATOM 2429 C CA . GLN B 1 43 ? 62.766 7.873 62.069 1.00 15.37 43 GLN B CA 1
ATOM 2430 C C . GLN B 1 43 ? 61.907 8.845 62.874 1.00 15.86 43 GLN B C 1
ATOM 2431 O O . GLN B 1 43 ? 60.800 8.504 63.323 1.00 15.39 43 GLN B O 1
ATOM 2437 N N . ASP B 1 44 ? 62.371 10.090 63.009 1.00 12.72 44 ASP B N 1
ATOM 2438 C CA . ASP B 1 44 ? 61.721 11.076 63.858 1.00 12.72 44 ASP B CA 1
ATOM 2439 C C . ASP B 1 44 ? 61.913 12.464 63.253 1.00 11.70 44 ASP B C 1
ATOM 2440 O O . ASP B 1 44 ? 62.782 13.223 63.703 1.00 11.31 44 ASP B O 1
ATOM 2445 N N . ILE B 1 45 ? 61.101 12.747 62.238 1.00 11.88 45 ILE B N 1
ATOM 2446 C CA . ILE B 1 45 ? 61.228 13.986 61.466 1.00 11.66 45 ILE B CA 1
ATOM 2447 C C . ILE B 1 45 ? 61.146 15.213 62.373 1.00 10.53 45 ILE B C 1
ATOM 2448 O O . ILE B 1 45 ? 61.875 16.189 62.161 1.00 9.18 45 ILE B O 1
ATOM 2453 N N . GLU B 1 46 ? 60.252 15.180 63.352 1.00 10.16 46 GLU B N 1
ATOM 2454 C CA . GLU B 1 46 ? 60.106 16.301 64.253 1.00 10.49 46 GLU B CA 1
ATOM 2455 C C . GLU B 1 46 ? 61.433 16.685 64.899 1.00 9.20 46 GLU B C 1
ATOM 2456 O O . GLU B 1 46 ? 61.849 17.833 64.928 1.00 8.80 46 GLU B O 1
ATOM 2462 N N . HIS B 1 47 ? 62.091 15.721 65.532 1.00 10.44 47 HIS B N 1
ATOM 2463 C CA . HIS B 1 47 ? 63.339 16.048 66.212 1.00 9.21 47 HIS B CA 1
ATOM 2464 C C . HIS B 1 47 ? 64.552 16.187 65.297 1.00 7.69 47 HIS B C 1
ATOM 2465 O O . HIS B 1 47 ? 65.531 16.826 65.676 1.00 8.30 47 HIS B O 1
ATOM 2472 N N . ALA B 1 48 ? 64.483 15.612 64.110 1.00 8.62 48 ALA B N 1
ATOM 2473 C CA . ALA B 1 48 ? 65.488 15.869 63.094 1.00 8.35 48 ALA B CA 1
ATOM 2474 C C . ALA B 1 48 ? 65.461 17.343 62.696 1.00 8.84 48 ALA B C 1
ATOM 2475 O O . ALA B 1 48 ? 66.511 17.970 62.611 1.00 8.02 48 ALA B O 1
ATOM 2477 N N . ILE B 1 49 ? 64.280 17.893 62.450 1.00 8.77 49 ILE B N 1
ATOM 2478 C CA . ILE B 1 49 ? 64.190 19.266 61.972 1.00 7.82 49 ILE B CA 1
ATOM 2479 C C . ILE B 1 49 ? 64.497 20.228 63.104 1.00 8.18 49 ILE B C 1
ATOM 2480 O O . ILE B 1 49 ? 65.262 21.171 62.953 1.00 7.74 49 ILE B O 1
ATOM 2485 N N . LYS B 1 50 ? 63.956 19.966 64.287 1.00 9.19 50 LYS B N 1
ATOM 2486 C CA . LYS B 1 50 ? 64.354 20.734 65.450 1.00 8.94 50 LYS B CA 1
ATOM 2487 C C . LYS B 1 50 ? 65.851 20.651 65.755 1.00 8.73 50 LYS B C 1
ATOM 2488 O O . LYS B 1 50 ? 66.425 21.597 66.271 1.00 8.87 50 LYS B O 1
ATOM 2494 N N . GLY B 1 51 ? 66.485 19.540 65.390 1.00 7.84 51 GLY B N 1
ATOM 2495 C CA . GLY B 1 51 ? 67.922 19.394 65.486 1.00 8.85 51 GLY B CA 1
ATOM 2496 C C . GLY B 1 51 ? 68.738 20.227 64.515 1.00 7.71 51 GLY B C 1
ATOM 2497 O O . GLY B 1 51 ? 69.775 20.814 64.872 1.00 8.65 51 GLY B O 1
ATOM 2498 N N . VAL B 1 52 ? 68.244 20.293 63.284 1.00 8.84 52 VAL B N 1
ATOM 2499 C CA . VAL B 1 52 ? 68.825 21.175 62.292 1.00 7.90 52 VAL B CA 1
ATOM 2500 C C . VAL B 1 52 ? 68.903 22.579 62.870 1.00 9.20 52 VAL B C 1
ATOM 2501 O O . VAL B 1 52 ? 69.927 23.242 62.805 1.00 7.93 52 VAL B O 1
ATOM 2505 N N . ARG B 1 53 ? 67.795 23.057 63.424 1.00 8.84 53 ARG B N 1
ATOM 2506 C CA . ARG B 1 53 ? 67.800 24.403 63.991 1.00 8.76 53 ARG B CA 1
ATOM 2507 C C . ARG B 1 53 ? 68.753 24.528 65.180 1.00 9.36 53 ARG B C 1
ATOM 2508 O O . ARG B 1 53 ? 69.595 25.422 65.260 1.00 10.09 53 ARG B O 1
ATOM 2516 N N . ALA B 1 54 ? 68.591 23.653 66.164 1.00 9.46 54 ALA B N 1
ATOM 2517 C CA . ALA B 1 54 ? 69.379 23.775 67.386 1.00 10.15 54 ALA B CA 1
ATOM 2518 C C . ALA B 1 54 ? 70.890 23.667 67.179 1.00 9.73 54 ALA B C 1
ATOM 2519 O O . ALA B 1 54 ? 71.676 24.290 67.875 1.00 9.84 54 ALA B O 1
ATOM 2521 N N . LEU B 1 55 ? 71.294 22.886 66.189 1.00 8.83 55 LEU B N 1
ATOM 2522 C CA . LEU B 1 55 ? 72.700 22.661 65.931 1.00 9.77 55 LEU B CA 1
ATOM 2523 C C . LEU B 1 55 ? 73.313 23.728 65.036 1.00 9.14 55 LEU B C 1
ATOM 2524 O O . LEU B 1 55 ? 74.517 23.704 64.781 1.00 9.85 55 LEU B O 1
ATOM 2529 N N . GLY B 1 56 ? 72.500 24.612 64.474 1.00 10.07 56 GLY B N 1
ATOM 2530 C CA . GLY B 1 56 ? 73.036 25.616 63.573 1.00 11.03 56 GLY B CA 1
ATOM 2531 C C . GLY B 1 56 ? 73.444 25.075 62.218 1.00 11.21 56 GLY B C 1
ATOM 2532 O O . GLY B 1 56 ? 74.326 25.646 61.580 1.00 11.24 56 GLY B O 1
ATOM 2533 N N . ILE B 1 57 ? 72.801 24.001 61.760 1.00 8.87 57 ILE B N 1
ATOM 2534 C CA . ILE B 1 57 ? 73.034 23.438 60.437 1.00 9.08 57 ILE B CA 1
ATOM 2535 C C . ILE B 1 57 ? 72.446 24.375 59.392 1.00 9.25 57 ILE B C 1
ATOM 2536 O O . ILE B 1 57 ? 71.331 24.858 59.558 1.00 9.91 57 ILE B O 1
ATOM 2541 N N . ARG B 1 58 ? 73.205 24.685 58.349 1.00 8.43 58 ARG B N 1
ATOM 2542 C CA . ARG B 1 58 ? 72.873 25.775 57.430 1.00 7.68 58 ARG B CA 1
ATOM 2543 C C . ARG B 1 58 ? 71.761 25.377 56.453 1.00 8.02 58 ARG B C 1
ATOM 2544 O O . ARG B 1 58 ? 70.900 26.176 56.125 1.00 8.90 58 ARG B O 1
ATOM 2552 N N . GLY B 1 59 ? 71.840 24.173 55.903 1.00 7.22 59 GLY B N 1
ATOM 2553 C CA . GLY B 1 59 ? 71.007 23.766 54.795 1.00 7.20 59 GLY B CA 1
ATOM 2554 C C . GLY B 1 59 ? 70.669 22.295 54.853 1.00 8.34 59 GLY B C 1
ATOM 2555 O O . GLY B 1 59 ? 71.495 21.488 55.303 1.00 9.38 59 GLY B O 1
ATOM 2556 N N . CYS B 1 60 ? 69.425 21.962 54.513 1.00 7.95 60 CYS B N 1
ATOM 2557 C CA . CYS B 1 60 ? 69.003 20.567 54.481 1.00 9.50 60 CYS B CA 1
ATOM 2558 C C . CYS B 1 60 ? 68.029 20.244 53.359 1.00 9.54 60 CYS B C 1
ATOM 2559 O O . CYS B 1 60 ? 66.960 20.843 53.291 1.00 8.63 60 CYS B O 1
ATOM 2562 N N . ALA B 1 61 ? 68.422 19.310 52.495 1.00 9.17 61 ALA B N 1
ATOM 2563 C CA . ALA B 1 61 ? 67.604 18.774 51.425 1.00 9.59 61 ALA B CA 1
ATOM 2564 C C . ALA B 1 61 ? 66.686 17.766 52.100 1.00 9.25 61 ALA B C 1
ATOM 2565 O O . ALA B 1 61 ? 67.056 17.127 53.079 1.00 11.71 61 ALA B O 1
ATOM 2567 N N . VAL B 1 62 ? 65.452 17.718 51.630 1.00 9.52 62 VAL B N 1
ATOM 2568 C CA . VAL B 1 62 ? 64.446 16.831 52.186 1.00 8.41 62 VAL B CA 1
ATOM 2569 C C . VAL B 1 62 ? 63.914 15.993 51.039 1.00 9.41 62 VAL B C 1
ATOM 2570 O O . VAL B 1 62 ? 63.521 16.511 49.981 1.00 9.44 62 VAL B O 1
ATOM 2574 N N . SER B 1 63 ? 63.950 14.680 51.238 1.00 9.18 63 SER B N 1
ATOM 2575 C CA . SER B 1 63 ? 63.372 13.745 50.267 1.00 10.60 63 SER B CA 1
ATOM 2576 C C . SER B 1 63 ? 62.306 12.848 50.899 1.00 11.51 63 SER B C 1
ATOM 2577 O O . SER B 1 63 ? 61.985 12.954 52.072 1.00 9.21 63 SER B O 1
ATOM 2580 N N . MET B 1 64 ? 61.702 11.958 50.122 1.00 10.36 64 MET B N 1
ATOM 2581 C CA . MET B 1 64 ? 60.682 11.087 50.692 1.00 11.88 64 MET B CA 1
ATOM 2582 C C . MET B 1 64 ? 61.299 10.312 51.849 1.00 11.38 64 MET B C 1
ATOM 2583 O O . MET B 1 64 ? 62.479 9.974 51.750 1.00 11.60 64 MET B O 1
ATOM 2588 N N . PRO B 1 65 ? 60.551 9.993 52.905 1.00 11.08 65 PRO B N 1
ATOM 2589 C CA . PRO B 1 65 ? 59.114 10.265 53.057 1.00 11.01 65 PRO B CA 1
ATOM 2590 C C . PRO B 1 65 ? 58.788 11.504 53.897 1.00 9.26 65 PRO B C 1
ATOM 2591 O O . PRO B 1 65 ? 57.801 11.527 54.633 1.00 9.99 65 PRO B O 1
ATOM 2595 N N . PHE B 1 66 ? 59.587 12.560 53.771 1.00 7.71 66 PHE B N 1
ATOM 2596 C CA . PHE B 1 66 ? 59.576 13.678 54.698 1.00 8.01 66 PHE B CA 1
ATOM 2597 C C . PHE B 1 66 ? 59.142 15.004 54.095 1.00 9.03 66 PHE B C 1
ATOM 2598 O O . PHE B 1 66 ? 59.139 15.999 54.815 1.00 9.47 66 PHE B O 1
ATOM 2606 N N . LYS B 1 67 ? 58.851 15.043 52.795 1.00 9.37 67 LYS B N 1
ATOM 2607 C CA . LYS B 1 67 ? 58.641 16.345 52.152 1.00 9.67 67 LYS B CA 1
ATOM 2608 C C . LYS B 1 67 ? 57.394 17.081 52.640 1.00 9.76 67 LYS B C 1
ATOM 2609 O O . LYS B 1 67 ? 57.344 18.304 52.547 1.00 10.03 67 LYS B O 1
ATOM 2615 N N . GLU B 1 68 ? 56.398 16.366 53.156 1.00 8.55 68 GLU B N 1
ATOM 2616 C CA . GLU B 1 68 ? 55.237 16.984 53.782 1.00 9.78 68 GLU B CA 1
ATOM 2617 C C . GLU B 1 68 ? 55.306 17.019 55.306 1.00 9.85 68 GLU B C 1
ATOM 2618 O O . GLU B 1 68 ? 54.965 18.031 55.926 1.00 10.10 68 GLU B O 1
ATOM 2624 N N . THR B 1 69 ? 55.807 15.951 55.921 1.00 9.31 69 THR B N 1
ATOM 2625 C CA . THR B 1 69 ? 55.770 15.851 57.370 1.00 9.82 69 THR B CA 1
ATOM 2626 C C . THR B 1 69 ? 56.770 16.796 58.010 1.00 9.61 69 THR B C 1
ATOM 2627 O O . THR B 1 69 ? 56.647 17.081 59.193 1.00 10.49 69 THR B O 1
ATOM 2631 N N . CYS B 1 70 ? 57.751 17.296 57.255 1.00 8.82 70 CYS B N 1
ATOM 2632 C CA . CYS B 1 70 ? 58.652 18.295 57.812 1.00 8.55 70 CYS B CA 1
ATOM 2633 C C . CYS B 1 70 ? 57.998 19.657 58.007 1.00 8.74 70 CYS B C 1
ATOM 2634 O O . CYS B 1 70 ? 58.461 20.438 58.831 1.00 8.39 70 CYS B O 1
ATOM 2637 N N . MET B 1 71 ? 56.935 19.940 57.260 1.00 8.98 71 MET B N 1
ATOM 2638 C CA . MET B 1 71 ? 56.391 21.282 57.135 1.00 8.78 71 MET B CA 1
ATOM 2639 C C . MET B 1 71 ? 55.948 21.927 58.454 1.00 10.39 71 MET B C 1
ATOM 2640 O O . MET B 1 71 ? 56.191 23.129 58.642 1.00 10.05 71 MET B O 1
ATOM 2645 N N . PRO B 1 72 ? 55.246 21.208 59.323 1.00 9.59 72 PRO B N 1
ATOM 2646 C CA . PRO B 1 72 ? 54.797 21.837 60.574 1.00 11.39 72 PRO B CA 1
ATOM 2647 C C . PRO B 1 72 ? 55.915 22.362 61.471 1.00 12.08 72 PRO B C 1
ATOM 2648 O O . PRO B 1 72 ? 55.673 23.206 62.364 1.00 11.89 72 PRO B O 1
ATOM 2652 N N . PHE B 1 73 ? 57.148 21.947 61.171 1.00 9.25 73 PHE B N 1
ATOM 2653 C CA . PHE B 1 73 ? 58.297 22.325 61.979 1.00 10.54 73 PHE B CA 1
ATOM 2654 C C . PHE B 1 73 ? 59.147 23.441 61.407 1.00 9.32 73 PHE B C 1
ATOM 2655 O O . PHE B 1 73 ? 60.152 23.823 62.007 1.00 10.27 73 PHE B O 1
ATOM 2663 N N . LEU B 1 74 ? 58.703 24.006 60.286 1.00 9.85 74 LEU B N 1
ATOM 2664 C CA . LEU B 1 74 ? 59.454 25.064 59.633 1.00 9.62 74 LEU B CA 1
ATOM 2665 C C . LEU B 1 74 ? 58.809 26.395 59.954 1.00 10.41 74 LEU B C 1
ATOM 2666 O O . LEU B 1 74 ? 57.650 26.450 60.361 1.00 11.84 74 LEU B O 1
ATOM 2671 N N . ASP B 1 75 ? 59.534 27.474 59.716 1.00 10.19 75 ASP B N 1
ATOM 2672 C CA . ASP B 1 75 ? 59.073 28.804 60.065 1.00 10.48 75 ASP B CA 1
ATOM 2673 C C . ASP B 1 75 ? 58.480 29.663 58.962 1.00 12.20 75 ASP B C 1
ATOM 2674 O O . ASP B 1 75 ? 57.675 30.550 59.243 1.00 11.38 75 ASP B O 1
ATOM 2679 N N . GLU B 1 76 ? 58.822 29.360 57.717 1.00 10.74 76 GLU B N 1
ATOM 2680 C CA . GLU B 1 76 ? 58.252 30.051 56.571 1.00 12.33 76 GLU B CA 1
ATOM 2681 C C . GLU B 1 76 ? 58.260 29.100 55.388 1.00 12.48 76 GLU B C 1
ATOM 2682 O O . GLU B 1 76 ? 59.288 28.491 55.114 1.00 12.01 76 GLU B O 1
ATOM 2688 N N . ILE B 1 77 ? 57.123 28.987 54.720 1.00 12.36 77 ILE B N 1
ATOM 2689 C CA . ILE B 1 77 ? 57.039 28.224 53.481 1.00 11.97 77 ILE B CA 1
ATOM 2690 C C . ILE B 1 77 ? 57.104 29.214 52.331 1.00 11.57 77 ILE B C 1
ATOM 2691 O O . ILE B 1 77 ? 56.203 30.053 52.157 1.00 12.66 77 ILE B O 1
ATOM 2696 N N . HIS B 1 78 ? 58.214 29.189 51.593 1.00 10.42 78 HIS B N 1
ATOM 2697 C CA . HIS B 1 78 ? 58.357 30.068 50.436 1.00 9.94 78 HIS B CA 1
ATOM 2698 C C . HIS B 1 78 ? 57.456 29.656 49.277 1.00 9.08 78 HIS B C 1
ATOM 2699 O O . HIS B 1 78 ? 56.955 28.534 49.247 1.00 8.55 78 HIS B O 1
ATOM 2706 N N . PRO B 1 79 ? 57.201 30.541 48.314 1.00 9.70 79 PRO B N 1
ATOM 2707 C CA . PRO B 1 79 ? 56.232 30.256 47.241 1.00 10.57 79 PRO B CA 1
ATOM 2708 C C . PRO B 1 79 ? 56.447 28.961 46.437 1.00 9.83 79 PRO B C 1
ATOM 2709 O O . PRO B 1 79 ? 55.472 28.329 46.025 1.00 11.51 79 PRO B O 1
ATOM 2713 N N . SER B 1 80 ? 57.699 28.635 46.137 1.00 9.42 80 SER B N 1
ATOM 2714 C CA . SER B 1 80 ? 58.004 27.368 45.470 1.00 8.25 80 SER B CA 1
ATOM 2715 C C . SER B 1 80 ? 57.456 26.148 46.201 1.00 9.04 80 SER B C 1
ATOM 2716 O O . SER B 1 80 ? 56.972 25.224 45.535 1.00 10.68 80 SER B O 1
ATOM 2719 N N . ALA B 1 81 ? 57.542 26.094 47.526 1.00 8.50 81 ALA B N 1
ATOM 2720 C CA . ALA B 1 81 ? 57.016 24.965 48.290 1.00 8.53 81 ALA B CA 1
ATOM 2721 C C . ALA B 1 81 ? 55.516 25.091 48.506 1.00 9.66 81 ALA B C 1
ATOM 2722 O O . ALA B 1 81 ? 54.800 24.085 48.566 1.00 10.23 81 ALA B O 1
ATOM 2724 N N . GLN B 1 82 ? 55.044 26.330 48.569 1.00 9.28 82 GLN B N 1
ATOM 2725 C CA . GLN B 1 82 ? 53.602 26.563 48.653 1.00 10.58 82 GLN B CA 1
ATOM 2726 C C . GLN B 1 82 ? 52.894 26.121 47.388 1.00 11.21 82 GLN B C 1
ATOM 2727 O O . GLN B 1 82 ? 51.753 25.666 47.483 1.00 12.69 82 GLN B O 1
ATOM 2733 N N . ALA B 1 83 ? 53.600 26.181 46.262 1.00 10.75 83 ALA B N 1
ATOM 2734 C CA . ALA B 1 83 ? 53.004 25.945 44.940 1.00 11.50 83 ALA B CA 1
ATOM 2735 C C . ALA B 1 83 ? 52.502 24.518 44.840 1.00 12.02 83 ALA B C 1
ATOM 2736 O O . ALA B 1 83 ? 51.526 24.220 44.151 1.00 12.79 83 ALA B O 1
ATOM 2738 N N . ILE B 1 84 ? 53.198 23.612 45.517 1.00 10.92 84 ILE B N 1
ATOM 2739 C CA . ILE B 1 84 ? 52.779 22.217 45.493 1.00 11.14 84 ILE B CA 1
ATOM 2740 C C . ILE B 1 84 ? 52.628 21.599 46.878 1.00 10.25 84 ILE B C 1
ATOM 2741 O O . ILE B 1 84 ? 52.469 20.390 46.974 1.00 10.52 84 ILE B O 1
ATOM 2746 N N . GLU B 1 85 ? 52.646 22.426 47.919 1.00 10.84 85 GLU B N 1
ATOM 2747 C CA . GLU B 1 85 ? 52.570 22.019 49.324 1.00 11.49 85 GLU B CA 1
ATOM 2748 C C . GLU B 1 85 ? 53.490 20.849 49.669 1.00 10.81 85 GLU B C 1
ATOM 2749 O O . GLU B 1 85 ? 53.093 19.822 50.243 1.00 11.46 85 GLU B O 1
ATOM 2755 N N . SER B 1 86 ? 54.754 21.028 49.305 1.00 9.98 86 SER B N 1
ATOM 2756 C CA . SER B 1 86 ? 55.778 20.001 49.520 1.00 10.86 86 SER B CA 1
ATOM 2757 C C . SER B 1 86 ? 57.145 20.666 49.513 1.00 9.98 86 SER B C 1
ATOM 2758 O O . SER B 1 86 ? 57.433 21.499 48.657 1.00 10.49 86 SER B O 1
ATOM 2761 N N . VAL B 1 87 ? 58.009 20.285 50.450 1.00 9.05 87 VAL B N 1
ATOM 2762 C CA . VAL B 1 87 ? 59.295 20.937 50.648 1.00 10.42 87 VAL B CA 1
ATOM 2763 C C . VAL B 1 87 ? 60.446 19.980 50.323 1.00 10.59 87 VAL B C 1
ATOM 2764 O O . VAL B 1 87 ? 60.415 18.816 50.731 1.00 10.76 87 VAL B O 1
ATOM 2768 N N . ASN B 1 88 ? 61.427 20.438 49.555 1.00 9.90 88 ASN B N 1
ATOM 2769 C CA . ASN B 1 88 ? 62.635 19.649 49.339 1.00 9.62 88 ASN B CA 1
ATOM 2770 C C . ASN B 1 88 ? 63.906 20.330 49.803 1.00 8.31 88 ASN B C 1
ATOM 2771 O O . ASN B 1 88 ? 64.980 19.771 49.635 1.00 5.96 88 ASN B O 1
ATOM 2776 N N . THR B 1 89 ? 63.790 21.537 50.356 1.00 8.43 89 THR B N 1
ATOM 2777 C CA . THR B 1 89 ? 64.925 22.336 50.772 1.00 7.27 89 THR B CA 1
ATOM 2778 C C . THR B 1 89 ? 64.618 23.200 51.987 1.00 7.61 89 THR B C 1
ATOM 2779 O O . THR B 1 89 ? 63.614 23.918 51.979 1.00 8.71 89 THR B O 1
ATOM 2783 N N . ILE B 1 90 ? 65.478 23.151 52.997 1.00 8.09 90 ILE B N 1
ATOM 2784 C CA . ILE B 1 90 ? 65.413 24.012 54.169 1.00 8.40 90 ILE B CA 1
ATOM 2785 C C . ILE B 1 90 ? 66.687 24.838 54.287 1.00 7.92 90 ILE B C 1
ATOM 2786 O O . ILE B 1 90 ? 67.832 24.332 54.236 1.00 7.61 90 ILE B O 1
ATOM 2791 N N . VAL B 1 91 ? 66.499 26.142 54.466 1.00 6.75 91 VAL B N 1
ATOM 2792 C CA . VAL B 1 91 ? 67.627 27.030 54.718 1.00 7.98 91 VAL B CA 1
ATOM 2793 C C . VAL B 1 91 ? 67.458 27.652 56.101 1.00 8.05 91 VAL B C 1
ATOM 2794 O O . VAL B 1 91 ? 66.396 28.205 56.384 1.00 9.39 91 VAL B O 1
ATOM 2798 N N . ASN B 1 92 ? 68.517 27.603 56.904 1.00 7.93 92 ASN B N 1
ATOM 2799 C CA . ASN B 1 92 ? 68.504 28.095 58.272 1.00 7.87 92 ASN B CA 1
ATOM 2800 C C . ASN B 1 92 ? 69.206 29.433 58.339 1.00 8.85 92 ASN B C 1
ATOM 2801 O O . ASN B 1 92 ? 70.426 29.490 58.194 1.00 11.20 92 ASN B O 1
ATOM 2806 N N . ASP B 1 93 ? 68.460 30.505 58.605 1.00 11.07 93 ASP B N 1
ATOM 2807 C CA . ASP B 1 93 ? 69.086 31.799 58.913 1.00 12.16 93 ASP B CA 1
ATOM 2808 C C . ASP B 1 93 ? 68.898 32.215 60.370 1.00 12.90 93 ASP B C 1
ATOM 2809 O O . ASP B 1 93 ? 67.789 32.544 60.760 1.00 10.94 93 ASP B O 1
ATOM 2814 N N . ASN B 1 94 ? 69.925 32.127 61.204 1.00 15.13 94 ASN B N 1
ATOM 2815 C CA . ASN B 1 94 ? 69.782 32.495 62.625 1.00 16.92 94 ASN B CA 1
ATOM 2816 C C . ASN B 1 94 ? 68.706 31.737 63.391 1.00 14.54 94 ASN B C 1
ATOM 2817 O O . ASN B 1 94 ? 68.031 32.262 64.280 1.00 15.66 94 ASN B O 1
ATOM 2822 N N . GLY B 1 95 ? 68.451 30.499 62.983 1.00 12.44 95 GLY B N 1
ATOM 2823 C CA . GLY B 1 95 ? 67.433 29.689 63.627 1.00 12.10 95 GLY B CA 1
ATOM 2824 C C . GLY B 1 95 ? 66.090 29.715 62.919 1.00 9.93 95 GLY B C 1
ATOM 2825 O O . GLY B 1 95 ? 65.251 28.896 63.265 1.00 11.77 95 GLY B O 1
ATOM 2826 N N . PHE B 1 96 ? 65.883 30.588 61.934 1.00 8.65 96 PHE B N 1
ATOM 2827 C CA . PHE B 1 96 ? 64.613 30.745 61.240 1.00 7.13 96 PHE B CA 1
ATOM 2828 C C . PHE B 1 96 ? 64.725 29.883 59.983 1.00 8.90 96 PHE B C 1
ATOM 2829 O O . PHE B 1 96 ? 65.576 30.138 59.124 1.00 9.87 96 PHE B O 1
ATOM 2837 N N . LEU B 1 97 ? 63.888 28.859 59.907 1.00 7.94 97 LEU B N 1
ATOM 2838 C CA . LEU B 1 97 ? 63.939 27.850 58.851 1.00 7.84 97 LEU B CA 1
ATOM 2839 C C . LEU B 1 97 ? 62.954 28.163 57.730 1.00 8.57 97 LEU B C 1
ATOM 2840 O O . LEU B 1 97 ? 61.741 28.079 57.908 1.00 9.41 97 LEU B O 1
ATOM 2845 N N . ARG B 1 98 ? 63.516 28.519 56.579 1.00 10.20 98 ARG B N 1
ATOM 2846 C CA . ARG B 1 98 ? 62.765 28.801 55.366 1.00 10.01 98 ARG B CA 1
ATOM 2847 C C . ARG B 1 98 ? 62.730 27.545 54.488 1.00 9.69 98 ARG B C 1
ATOM 2848 O O . ARG B 1 98 ? 63.726 26.848 54.363 1.00 9.48 98 ARG B O 1
ATOM 2856 N N . ALA B 1 99 ? 61.570 27.271 53.914 1.00 8.76 99 ALA B N 1
ATOM 2857 C CA . ALA B 1 99 ? 61.318 26.102 53.062 1.00 7.65 99 ALA B CA 1
ATOM 2858 C C . ALA B 1 99 ? 61.112 26.475 51.607 1.00 8.41 99 ALA B C 1
ATOM 2859 O O . ALA B 1 99 ? 60.345 27.390 51.306 1.00 9.12 99 ALA B O 1
ATOM 2861 N N . TYR B 1 100 ? 61.810 25.763 50.727 1.00 7.51 100 TYR B N 1
ATOM 2862 C CA . TYR B 1 100 ? 61.692 25.886 49.275 1.00 7.37 100 TYR B CA 1
ATOM 2863 C C . TYR B 1 100 ? 61.412 24.542 48.627 1.00 6.94 100 TYR B C 1
ATOM 2864 O O . TYR B 1 100 ? 61.509 23.480 49.245 1.00 5.64 100 TYR B O 1
ATOM 2873 N N . ASN B 1 101 ? 61.033 24.602 47.351 1.00 7.18 101 ASN B N 1
ATOM 2874 C CA . ASN B 1 101 ? 61.018 23.407 46.525 1.00 7.31 101 ASN B CA 1
ATOM 2875 C C . ASN B 1 101 ? 61.754 23.701 45.215 1.00 8.30 101 ASN B C 1
ATOM 2876 O O . ASN B 1 101 ? 61.206 24.334 44.295 1.00 7.56 101 ASN B O 1
ATOM 2881 N N . THR B 1 102 ? 62.998 23.246 45.152 1.00 8.61 102 THR B N 1
ATOM 2882 C CA . THR B 1 102 ? 63.847 23.453 43.979 1.00 9.46 102 THR B CA 1
ATOM 2883 C C . THR B 1 102 ? 63.553 22.505 42.817 1.00 9.53 102 THR B C 1
ATOM 2884 O O . THR B 1 102 ? 64.068 22.752 41.730 1.00 10.99 102 THR B O 1
ATOM 2888 N N . ASP B 1 103 ? 62.762 21.454 43.007 1.00 9.81 103 ASP B N 1
ATOM 2889 C CA . ASP B 1 103 ? 62.243 20.689 41.860 1.00 10.71 103 ASP B CA 1
ATOM 2890 C C . ASP B 1 103 ? 61.296 21.604 41.085 1.00 11.00 103 ASP B C 1
ATOM 2891 O O . ASP B 1 103 ? 61.453 21.783 39.870 1.00 10.33 103 ASP B O 1
ATOM 2896 N N . TYR B 1 104 ? 60.369 22.249 41.802 1.00 9.33 104 TYR B N 1
ATOM 2897 C CA . TYR B 1 104 ? 59.520 23.277 41.195 1.00 9.19 104 TYR B CA 1
ATOM 2898 C C . TYR B 1 104 ? 60.304 24.411 40.532 1.00 9.63 104 TYR B C 1
ATOM 2899 O O . TYR B 1 104 ? 60.058 24.770 39.366 1.00 9.13 104 TYR B O 1
ATOM 2908 N N . ILE B 1 105 ? 61.274 24.961 41.254 1.00 8.91 105 ILE B N 1
ATOM 2909 C CA . ILE B 1 105 ? 62.079 26.067 40.738 1.00 9.25 105 ILE B CA 1
ATOM 2910 C C . ILE B 1 105 ? 62.809 25.609 39.477 1.00 10.09 105 ILE B C 1
ATOM 2911 O O . ILE B 1 105 ? 62.815 26.345 38.487 1.00 10.58 105 ILE B O 1
ATOM 2916 N N . ALA B 1 106 ? 63.391 24.406 39.495 1.00 9.40 106 ALA B N 1
ATOM 2917 C CA . ALA B 1 106 ? 64.143 23.931 38.334 1.00 9.61 106 ALA B CA 1
ATOM 2918 C C . ALA B 1 106 ? 63.240 23.807 37.084 1.00 9.35 106 ALA B C 1
ATOM 2919 O O . ALA B 1 106 ? 63.666 24.149 35.994 1.00 10.63 106 ALA B O 1
ATOM 2921 N N . ILE B 1 107 ? 61.988 23.391 37.234 1.00 8.72 107 ILE B N 1
ATOM 2922 C CA . ILE B 1 107 ? 61.108 23.218 36.089 1.00 9.34 107 ILE B CA 1
ATOM 2923 C C . ILE B 1 107 ? 60.742 24.604 35.567 1.00 9.46 107 ILE B C 1
ATOM 2924 O O . ILE B 1 107 ? 60.783 24.840 34.361 1.00 7.82 107 ILE B O 1
ATOM 2929 N N . VAL B 1 108 ? 60.430 25.517 36.475 1.00 8.47 108 VAL B N 1
ATOM 2930 C CA . VAL B 1 108 ? 60.137 26.898 36.086 1.00 9.11 108 VAL B CA 1
ATOM 2931 C C . VAL B 1 108 ? 61.308 27.457 35.288 1.00 9.32 108 VAL B C 1
ATOM 2932 O O . VAL B 1 108 ? 61.109 28.111 34.253 1.00 8.73 108 VAL B O 1
ATOM 2936 N N . LYS B 1 109 ? 62.521 27.218 35.761 1.00 8.80 109 LYS B N 1
ATOM 2937 C CA . LYS B 1 109 ? 63.718 27.743 35.104 1.00 10.86 109 LYS B CA 1
ATOM 2938 C C . LYS B 1 109 ? 63.967 27.104 33.743 1.00 9.53 109 LYS B C 1
ATOM 2939 O O . LYS B 1 109 ? 64.485 27.740 32.826 1.00 9.55 109 LYS B O 1
ATOM 2945 N N . LEU B 1 110 ? 63.696 25.805 33.612 1.00 9.10 110 LEU B N 1
ATOM 2946 C CA . LEU B 1 110 ? 63.859 25.150 32.324 1.00 8.59 110 LEU B CA 1
ATOM 2947 C C . LEU B 1 110 ? 62.815 25.626 31.325 1.00 7.06 110 LEU B C 1
ATOM 2948 O O . LEU B 1 110 ? 63.117 25.732 30.138 1.00 9.21 110 LEU B O 1
ATOM 2953 N N . ILE B 1 111 ? 61.595 25.911 31.770 1.00 8.05 111 ILE B N 1
ATOM 2954 C CA . ILE B 1 111 ? 60.562 26.500 30.923 1.00 8.57 111 ILE B CA 1
ATOM 2955 C C . ILE B 1 111 ? 61.095 27.811 30.338 1.00 8.95 111 ILE B C 1
ATOM 2956 O O . ILE B 1 111 ? 60.990 28.072 29.128 1.00 8.63 111 ILE B O 1
ATOM 2961 N N . GLU B 1 112 ? 61.720 28.604 31.203 1.00 9.79 112 GLU B N 1
ATOM 2962 C CA . GLU B 1 112 ? 62.322 29.873 30.800 1.00 10.87 112 GLU B CA 1
ATOM 2963 C C . GLU B 1 112 ? 63.518 29.647 29.878 1.00 10.00 112 GLU B C 1
ATOM 2964 O O . GLU B 1 112 ? 63.618 30.258 28.817 1.00 11.07 112 GLU B O 1
ATOM 2970 N N . LYS B 1 113 ? 64.422 28.742 30.236 1.00 10.40 113 LYS B N 1
ATOM 2971 C CA . LYS B 1 113 ? 65.658 28.549 29.481 1.00 10.01 113 LYS B CA 1
ATOM 2972 C C . LYS B 1 113 ? 65.415 28.100 28.050 1.00 10.07 113 LYS B C 1
ATOM 2973 O O . LYS B 1 113 ? 66.016 28.612 27.095 1.00 11.26 113 LYS B O 1
ATOM 2979 N N . TYR B 1 114 ? 64.493 27.154 27.911 1.00 7.09 114 TYR B N 1
ATOM 2980 C CA . TYR B 1 114 ? 64.058 26.611 26.632 1.00 7.58 114 TYR B CA 1
ATOM 2981 C C . TYR B 1 114 ? 62.999 27.435 25.924 1.00 7.67 114 TYR B C 1
ATOM 2982 O O . TYR B 1 114 ? 62.538 27.059 24.842 1.00 8.52 114 TYR B O 1
ATOM 2991 N N . HIS B 1 115 ? 62.723 28.623 26.467 1.00 8.73 115 HIS B N 1
ATOM 2992 C CA . HIS B 1 115 ? 61.756 29.595 25.970 1.00 9.33 115 HIS B CA 1
ATOM 2993 C C . HIS B 1 115 ? 60.459 28.967 25.455 1.00 9.94 115 HIS B C 1
ATOM 2994 O O . HIS B 1 115 ? 60.028 29.197 24.319 1.00 8.98 115 HIS B O 1
ATOM 3001 N N . LEU B 1 116 ? 59.858 28.127 26.292 1.00 8.25 116 LEU B N 1
ATOM 3002 C CA . LEU B 1 116 ? 58.602 27.494 25.938 1.00 10.55 116 LEU B CA 1
ATOM 3003 C C . LEU B 1 116 ? 57.501 28.558 25.880 1.00 11.65 116 LEU B C 1
ATOM 3004 O O . LEU B 1 116 ? 57.466 29.489 26.688 1.00 12.07 116 LEU B O 1
ATOM 3009 N N . ASN B 1 117 ? 56.636 28.443 24.878 1.00 12.60 117 ASN B N 1
ATOM 3010 C CA . ASN B 1 117 ? 55.620 29.465 24.625 1.00 12.98 117 ASN B CA 1
ATOM 3011 C C . ASN B 1 117 ? 54.367 29.162 25.430 1.00 11.51 117 ASN B C 1
ATOM 3012 O O . ASN B 1 117 ? 53.796 28.068 25.300 1.00 11.92 117 ASN B O 1
ATOM 3017 N N . LYS B 1 118 ? 53.948 30.121 26.249 1.00 9.89 118 LYS B N 1
ATOM 3018 C CA . LYS B 1 118 ? 52.814 29.950 27.150 1.00 11.48 118 LYS B CA 1
ATOM 3019 C C . LYS B 1 118 ? 51.492 29.652 26.447 1.00 11.79 118 LYS B C 1
ATOM 3020 O O . LYS B 1 118 ? 50.544 29.217 27.091 1.00 12.89 118 LYS B O 1
ATOM 3026 N N . ASN B 1 119 ? 51.406 29.940 25.154 1.00 14.16 119 ASN B N 1
ATOM 3027 C CA . ASN B 1 119 ? 50.198 29.683 24.385 1.00 14.92 119 ASN B CA 1
ATOM 3028 C C . ASN B 1 119 ? 50.217 28.308 23.711 1.00 14.50 119 ASN B C 1
ATOM 3029 O O . ASN B 1 119 ? 49.254 27.904 23.055 1.00 15.18 119 ASN B O 1
ATOM 3034 N N . ALA B 1 120 ? 51.314 27.575 23.856 1.00 13.55 120 ALA B N 1
ATOM 3035 C CA . ALA B 1 120 ? 51.403 26.233 23.276 1.00 13.47 120 ALA B CA 1
ATOM 3036 C C . ALA B 1 120 ? 50.588 25.208 24.052 1.00 12.76 120 ALA B C 1
ATOM 3037 O O . ALA B 1 120 ? 50.380 25.341 25.260 1.00 13.04 120 ALA B O 1
ATOM 3039 N N . LYS B 1 121 ? 50.211 24.135 23.363 1.00 11.42 121 LYS B N 1
ATOM 3040 C CA . LYS B 1 121 ? 49.487 23.025 23.964 1.00 11.73 121 LYS B CA 1
ATOM 3041 C C . LYS B 1 121 ? 50.462 22.041 24.610 1.00 10.82 121 LYS B C 1
ATOM 3042 O O . LYS B 1 121 ? 51.380 21.583 23.955 1.00 10.56 121 LYS B O 1
ATOM 3048 N N . VAL B 1 122 ? 50.239 21.724 25.880 1.00 10.15 122 VAL B N 1
ATOM 3049 C CA . VAL B 1 122 ? 51.055 20.799 26.662 1.00 9.57 122 VAL B CA 1
ATOM 3050 C C . VAL B 1 122 ? 50.223 19.579 27.058 1.00 10.57 122 VAL B C 1
ATOM 3051 O O . VAL B 1 122 ? 49.059 19.665 27.463 1.00 10.48 122 VAL B O 1
ATOM 3055 N N . ILE B 1 123 ? 50.851 18.420 26.953 1.00 10.39 123 ILE B N 1
ATOM 3056 C CA . ILE B 1 123 ? 50.281 17.232 27.560 1.00 10.89 123 ILE B CA 1
ATOM 3057 C C . ILE B 1 123 ? 51.321 16.645 28.493 1.00 9.46 123 ILE B C 1
ATOM 3058 O O . ILE B 1 123 ? 52.466 16.480 28.092 1.00 9.41 123 ILE B O 1
ATOM 3063 N N . VAL B 1 124 ? 50.897 16.364 29.724 1.00 10.31 124 VAL B N 1
ATOM 3064 C CA . VAL B 1 124 ? 51.712 15.725 30.731 1.00 10.19 124 VAL B CA 1
ATOM 3065 C C . VAL B 1 124 ? 51.209 14.290 30.879 1.00 11.16 124 VAL B C 1
ATOM 3066 O O . VAL B 1 124 ? 50.027 14.084 31.181 1.00 10.69 124 VAL B O 1
ATOM 3070 N N . HIS B 1 125 ? 52.091 13.327 30.639 1.00 10.73 125 HIS B N 1
ATOM 3071 C CA . HIS B 1 125 ? 51.786 11.910 30.834 1.00 11.59 125 HIS B CA 1
ATOM 3072 C C . HIS B 1 125 ? 52.273 11.489 32.215 1.00 11.27 125 HIS B C 1
ATOM 3073 O O . HIS B 1 125 ? 53.474 11.519 32.429 1.00 11.33 125 HIS B O 1
ATOM 3080 N N . GLY B 1 126 ? 51.364 11.138 33.120 1.00 12.89 126 GLY B N 1
ATOM 3081 C CA . GLY B 1 126 ? 51.693 10.684 34.459 1.00 13.28 126 GLY B CA 1
ATOM 3082 C C . GLY B 1 126 ? 51.046 11.556 35.511 1.00 13.66 126 GLY B C 1
ATOM 3083 O O . GLY B 1 126 ? 50.732 12.728 35.266 1.00 13.83 126 GLY B O 1
ATOM 3084 N N . SER B 1 127 ? 50.803 10.963 36.679 1.00 12.86 127 SER B N 1
ATOM 3085 C CA . SER B 1 127 ? 50.123 11.662 37.767 1.00 15.20 127 SER B CA 1
ATOM 3086 C C . SER B 1 127 ? 50.900 11.597 39.071 1.00 15.01 127 SER B C 1
ATOM 3087 O O . SER B 1 127 ? 50.461 12.159 40.072 1.00 16.74 127 SER B O 1
ATOM 3090 N N . GLY B 1 128 ? 52.050 10.941 39.034 1.00 15.47 128 GLY B N 1
ATOM 3091 C CA . GLY B 1 128 ? 52.883 10.727 40.202 1.00 16.53 128 GLY B CA 1
ATOM 3092 C C . GLY B 1 128 ? 54.248 11.376 40.094 1.00 16.42 128 GLY B C 1
ATOM 3093 O O . GLY B 1 128 ? 54.567 12.006 39.083 1.00 14.40 128 GLY B O 1
ATOM 3094 N N . GLY B 1 129 ? 55.074 11.205 41.125 1.00 15.18 129 GLY B N 1
ATOM 3095 C CA . GLY B 1 129 ? 56.457 11.644 41.077 1.00 15.42 129 GLY B CA 1
ATOM 3096 C C . GLY B 1 129 ? 56.558 13.153 40.920 1.00 14.94 129 GLY B C 1
ATOM 3097 O O . GLY B 1 129 ? 56.032 13.891 41.742 1.00 16.28 129 GLY B O 1
ATOM 3098 N N . MET B 1 130 ? 57.143 13.610 39.822 1.00 14.26 130 MET B N 1
ATOM 3099 C CA . MET B 1 130 ? 57.298 15.038 39.570 1.00 13.86 130 MET B CA 1
ATOM 3100 C C . MET B 1 130 ? 56.063 15.694 38.966 1.00 12.96 130 MET B C 1
ATOM 3101 O O . MET B 1 130 ? 56.091 16.883 38.663 1.00 10.97 130 MET B O 1
ATOM 3106 N N . ALA B 1 131 ? 54.978 14.951 38.780 1.00 11.85 131 ALA B N 1
ATOM 3107 C CA . ALA B 1 131 ? 53.808 15.511 38.097 1.00 11.65 131 ALA B CA 1
ATOM 3108 C C . ALA B 1 131 ? 53.334 16.825 38.707 1.00 10.10 131 ALA B C 1
ATOM 3109 O O . ALA B 1 131 ? 53.108 17.806 37.999 1.00 9.99 131 ALA B O 1
ATOM 3111 N N . LYS B 1 132 ? 53.180 16.869 40.027 1.00 10.54 132 LYS B N 1
ATOM 3112 C CA . LYS B 1 132 ? 52.635 18.064 40.662 1.00 10.64 132 LYS B CA 1
ATOM 3113 C C . LYS B 1 132 ? 53.541 19.257 40.408 1.00 11.76 132 LYS B C 1
ATOM 3114 O O . LYS B 1 132 ? 53.050 20.327 40.038 1.00 10.50 132 LYS B O 1
ATOM 3120 N N . ALA B 1 133 ? 54.852 19.097 40.593 1.00 10.59 133 ALA B N 1
ATOM 3121 C CA . ALA B 1 133 ? 55.818 20.162 40.335 1.00 10.66 133 ALA B CA 1
ATOM 3122 C C . ALA B 1 133 ? 55.739 20.684 38.899 1.00 9.88 133 ALA B C 1
ATOM 3123 O O . ALA B 1 133 ? 55.744 21.884 38.640 1.00 8.26 133 ALA B O 1
ATOM 3125 N N . VAL B 1 134 ? 55.684 19.751 37.954 1.00 9.67 134 VAL B N 1
ATOM 3126 C CA . VAL B 1 134 ? 55.572 20.094 36.541 1.00 9.06 134 VAL B CA 1
ATOM 3127 C C . VAL B 1 134 ? 54.301 20.856 36.205 1.00 9.46 134 VAL B C 1
ATOM 3128 O O . VAL B 1 134 ? 54.353 21.915 35.564 1.00 9.09 134 VAL B O 1
ATOM 3132 N N . VAL B 1 135 ? 53.162 20.330 36.653 1.00 9.12 135 VAL B N 1
ATOM 3133 C CA . VAL B 1 135 ? 51.867 20.940 36.353 1.00 9.96 135 VAL B CA 1
ATOM 3134 C C . VAL B 1 135 ? 51.798 22.350 36.952 1.00 8.86 135 VAL B C 1
ATOM 3135 O O . VAL B 1 135 ? 51.369 23.289 36.290 1.00 9.79 135 VAL B O 1
ATOM 3139 N N . ALA B 1 136 ? 52.226 22.497 38.199 1.00 9.16 136 ALA B N 1
ATOM 3140 C CA . ALA B 1 136 ? 52.259 23.804 38.847 1.00 9.06 136 ALA B CA 1
ATOM 3141 C C . ALA B 1 136 ? 53.211 24.757 38.172 1.00 9.43 136 ALA B C 1
ATOM 3142 O O . ALA B 1 136 ? 52.911 25.954 38.098 1.00 9.59 136 ALA B O 1
ATOM 3144 N N . ALA B 1 137 ? 54.370 24.270 37.738 1.00 9.63 137 ALA B N 1
ATOM 3145 C CA . ALA B 1 137 ? 55.330 25.146 37.067 1.00 9.61 137 ALA B CA 1
ATOM 3146 C C . ALA B 1 137 ? 54.789 25.692 35.747 1.00 9.12 137 ALA B C 1
ATOM 3147 O O . ALA B 1 137 ? 54.949 26.873 35.433 1.00 8.50 137 ALA B O 1
ATOM 3149 N N . PHE B 1 138 ? 54.114 24.854 34.973 1.00 9.05 138 PHE B N 1
ATOM 3150 C CA . PHE B 1 138 ? 53.449 25.355 33.787 1.00 8.84 138 PHE B CA 1
ATOM 3151 C C . PHE B 1 138 ? 52.317 26.304 34.151 1.00 9.86 138 PHE B C 1
ATOM 3152 O O . PHE B 1 138 ? 52.166 27.333 33.486 1.00 11.46 138 PHE B O 1
ATOM 3160 N N . LYS B 1 139 ? 51.580 26.025 35.223 1.00 9.76 139 LYS B N 1
ATOM 3161 C CA . LYS B 1 139 ? 50.434 26.870 35.542 1.00 11.66 139 LYS B CA 1
ATOM 3162 C C . LYS B 1 139 ? 50.916 28.257 35.948 1.00 12.04 139 LYS B C 1
ATOM 3163 O O . LYS B 1 139 ? 50.363 29.289 35.542 1.00 12.07 139 LYS B O 1
ATOM 3169 N N . ASN B 1 140 ? 51.963 28.290 36.762 1.00 12.08 140 ASN B N 1
ATOM 3170 C CA . ASN B 1 140 ? 52.440 29.568 37.292 1.00 12.97 140 ASN B CA 1
ATOM 3171 C C . ASN B 1 140 ? 53.299 30.317 36.281 1.00 13.68 140 ASN B C 1
ATOM 3172 O O . ASN B 1 140 ? 53.598 31.497 36.479 1.00 14.80 140 ASN B O 1
ATOM 3177 N N . SER B 1 141 ? 53.653 29.667 35.178 1.00 10.77 141 SER B N 1
ATOM 3178 C CA . SER B 1 141 ? 54.260 30.311 34.023 1.00 12.56 141 SER B CA 1
ATOM 3179 C C . SER B 1 141 ? 53.228 30.856 33.031 1.00 12.55 141 SER B C 1
ATOM 3180 O O . SER B 1 141 ? 53.584 31.386 31.974 1.00 14.18 141 SER B O 1
ATOM 3183 N N . GLY B 1 142 ? 51.953 30.647 33.331 1.00 13.67 142 GLY B N 1
ATOM 3184 C CA . GLY B 1 142 ? 50.851 31.225 32.575 1.00 13.90 142 GLY B CA 1
ATOM 3185 C C . GLY B 1 142 ? 50.308 30.393 31.433 1.00 13.79 142 GLY B C 1
ATOM 3186 O O . GLY B 1 142 ? 49.564 30.881 30.578 1.00 14.46 142 GLY B O 1
ATOM 3187 N N . PHE B 1 143 ? 50.605 29.097 31.461 1.00 12.34 143 PHE B N 1
ATOM 3188 C CA . PHE B 1 143 ? 50.125 28.199 30.422 1.00 11.25 143 PHE B CA 1
ATOM 3189 C C . PHE B 1 143 ? 48.702 27.803 30.727 1.00 13.25 143 PHE B C 1
ATOM 3190 O O . PHE B 1 143 ? 48.478 27.302 31.823 1.00 14.67 143 PHE B O 1
ATOM 3198 N N . GLU B 1 144 ? 47.752 28.041 29.826 1.00 12.86 144 GLU B N 1
ATOM 3199 C CA . GLU B 1 144 ? 46.384 27.640 30.155 1.00 15.04 144 GLU B CA 1
ATOM 3200 C C . GLU B 1 144 ? 45.987 26.367 29.421 1.00 14.29 144 GLU B C 1
ATOM 3201 O O . GLU B 1 144 ? 44.976 25.763 29.803 1.00 16.37 144 GLU B O 1
ATOM 3207 N N . LYS B 1 145 ? 46.792 25.947 28.450 1.00 13.19 145 LYS B N 1
ATOM 3208 C CA . LYS B 1 145 ? 46.403 24.837 27.578 1.00 13.00 145 LYS B CA 1
ATOM 3209 C C . LYS B 1 145 ? 47.242 23.615 27.926 1.00 13.14 145 LYS B C 1
ATOM 3210 O O . LYS B 1 145 ? 48.255 23.341 27.271 1.00 12.98 145 LYS B O 1
ATOM 3216 N N . LEU B 1 146 ? 46.858 22.941 29.003 1.00 11.58 146 LEU B N 1
ATOM 3217 C CA . LEU B 1 146 ? 47.569 21.739 29.474 1.00 12.07 146 LEU B CA 1
ATOM 3218 C C . LEU B 1 146 ? 46.575 20.630 29.795 1.00 12.43 146 LEU B C 1
ATOM 3219 O O . LEU B 1 146 ? 45.546 20.868 30.432 1.00 12.69 146 LEU B O 1
ATOM 3224 N N . LYS B 1 147 ? 46.841 19.411 29.347 1.00 12.23 147 LYS B N 1
ATOM 3225 C CA . LYS B 1 147 ? 46.057 18.258 29.772 1.00 12.02 147 LYS B CA 1
ATOM 3226 C C . LYS B 1 147 ? 46.949 17.230 30.444 1.00 12.40 147 LYS B C 1
ATOM 3227 O O . LYS B 1 147 ? 48.121 17.079 30.101 1.00 11.87 147 LYS B O 1
ATOM 3233 N N . ILE B 1 148 ? 46.369 16.505 31.389 1.00 12.28 148 ILE B N 1
ATOM 3234 C CA . ILE B 1 148 ? 47.051 15.418 32.078 1.00 12.04 148 ILE B CA 1
ATOM 3235 C C . ILE B 1 148 ? 46.477 14.103 31.554 1.00 13.36 148 ILE B C 1
ATOM 3236 O O . ILE B 1 148 ? 45.261 13.904 31.627 1.00 14.22 148 ILE B O 1
ATOM 3241 N N . TYR B 1 149 ? 47.366 13.264 31.030 1.00 14.58 149 TYR B N 1
ATOM 3242 C CA . TYR B 1 149 ? 47.096 11.939 30.490 1.00 15.80 149 TYR B CA 1
ATOM 3243 C C . TYR B 1 149 ? 47.663 10.974 31.535 1.00 16.23 149 TYR B C 1
ATOM 3244 O O . TYR B 1 149 ? 48.861 11.005 31.797 1.00 15.61 149 TYR B O 1
ATOM 3253 N N . ALA B 1 150 ? 46.850 10.140 32.187 1.00 15.71 150 ALA B N 1
ATOM 3254 C CA . ALA B 1 150 ? 47.415 9.267 33.214 1.00 17.09 150 ALA B CA 1
ATOM 3255 C C . ALA B 1 150 ? 46.570 8.014 33.385 1.00 19.55 150 ALA B C 1
ATOM 3256 O O . ALA B 1 150 ? 45.384 8.041 33.089 1.00 20.38 150 ALA B O 1
ATOM 3258 N N . ARG B 1 151 ? 47.170 6.951 33.899 1.00 22.00 151 ARG B N 1
ATOM 3259 C CA . ARG B 1 151 ? 46.344 5.760 34.087 1.00 25.09 151 ARG B CA 1
ATOM 3260 C C . ARG B 1 151 ? 45.612 5.819 35.416 1.00 25.21 151 ARG B C 1
ATOM 3261 O O . ARG B 1 151 ? 44.486 5.329 35.543 1.00 25.94 151 ARG B O 1
ATOM 3269 N N . ASN B 1 152 ? 46.246 6.441 36.402 1.00 25.33 152 ASN B N 1
ATOM 3270 C CA . ASN B 1 152 ? 45.548 6.656 37.664 1.00 25.43 152 ASN B CA 1
ATOM 3271 C C . ASN B 1 152 ? 44.503 7.739 37.464 1.00 25.35 152 ASN B C 1
ATOM 3272 O O . ASN B 1 152 ? 44.820 8.928 37.516 1.00 25.08 152 ASN B O 1
ATOM 3277 N N . VAL B 1 153 ? 43.253 7.333 37.260 1.00 24.55 153 VAL B N 1
ATOM 3278 C CA . VAL B 1 153 ? 42.202 8.281 36.919 1.00 25.64 153 VAL B CA 1
ATOM 3279 C C . VAL B 1 153 ? 41.965 9.231 38.090 1.00 24.58 153 VAL B C 1
ATOM 3280 O O . VAL B 1 153 ? 41.830 10.436 37.900 1.00 23.89 153 VAL B O 1
ATOM 3284 N N . LYS B 1 154 ? 41.917 8.692 39.302 1.00 23.87 154 LYS B N 1
ATOM 3285 C CA . LYS B 1 154 ? 41.611 9.513 40.463 1.00 23.61 154 LYS B CA 1
ATOM 3286 C C . LYS B 1 154 ? 42.670 10.571 40.739 1.00 21.96 154 LYS B C 1
ATOM 3287 O O . LYS B 1 154 ? 42.322 11.728 40.983 1.00 18.81 154 LYS B O 1
ATOM 3293 N N . THR B 1 155 ? 43.934 10.159 40.706 1.00 20.76 155 THR B N 1
ATOM 3294 C CA . THR B 1 155 ? 45.033 11.091 40.939 1.00 20.50 155 THR B CA 1
ATOM 3295 C C . THR B 1 155 ? 45.170 12.077 39.788 1.00 18.91 155 THR B C 1
ATOM 3296 O O . THR B 1 155 ? 45.440 13.245 40.022 1.00 17.53 155 THR B O 1
ATOM 3300 N N . GLY B 1 156 ? 44.980 11.633 38.552 1.00 18.88 156 GLY B N 1
ATOM 3301 C CA . GLY B 1 156 ? 45.039 12.529 37.408 1.00 16.72 156 GLY B CA 1
ATOM 3302 C C . GLY B 1 156 ? 43.932 13.556 37.386 1.00 16.12 156 GLY B C 1
ATOM 3303 O O . GLY B 1 156 ? 44.138 14.732 37.118 1.00 14.15 156 GLY B O 1
ATOM 3304 N N . GLN B 1 157 ? 42.727 13.117 37.727 1.00 15.66 157 GLN B N 1
ATOM 3305 C CA . GLN B 1 157 ? 41.591 14.017 37.783 1.00 16.86 157 GLN B CA 1
ATOM 3306 C C . GLN B 1 157 ? 41.811 15.061 38.868 1.00 14.76 157 GLN B C 1
ATOM 3307 O O . GLN B 1 157 ? 41.455 16.222 38.685 1.00 15.62 157 GLN B O 1
ATOM 3313 N N . TYR B 1 158 ? 42.417 14.642 39.977 1.00 16.06 158 TYR B N 1
ATOM 3314 C CA . TYR B 1 158 ? 42.674 15.546 41.096 1.00 15.25 158 TYR B CA 1
ATOM 3315 C C . TYR B 1 158 ? 43.701 16.613 40.725 1.00 14.89 158 TYR B C 1
ATOM 3316 O O . TYR B 1 158 ? 43.466 17.809 40.910 1.00 16.15 158 TYR B O 1
ATOM 3325 N N . LEU B 1 159 ? 44.833 16.207 40.166 1.00 16.56 159 LEU B N 1
ATOM 3326 C CA . LEU B 1 159 ? 45.848 17.159 39.698 1.00 16.48 159 LEU B CA 1
ATOM 3327 C C . LEU B 1 159 ? 45.293 18.170 38.713 1.00 16.53 159 LEU B C 1
ATOM 3328 O O . LEU B 1 159 ? 45.586 19.373 38.737 1.00 15.73 159 LEU B O 1
ATOM 3333 N N . ALA B 1 160 ? 44.481 17.651 37.801 1.00 15.72 160 ALA B N 1
ATOM 3334 C CA . ALA B 1 160 ? 43.897 18.510 36.786 1.00 16.86 160 ALA B CA 1
ATOM 3335 C C . ALA B 1 160 ? 42.973 19.552 37.408 1.00 18.08 160 ALA B C 1
ATOM 3336 O O . ALA B 1 160 ? 43.128 20.743 37.131 1.00 19.67 160 ALA B O 1
ATOM 3338 N N . ALA B 1 161 ? 42.054 19.126 38.271 1.00 18.13 161 ALA B N 1
ATOM 3339 C CA . ALA B 1 161 ? 41.102 20.039 38.883 1.00 18.12 161 ALA B CA 1
ATOM 3340 C C . ALA B 1 161 ? 41.854 21.008 39.789 1.00 17.42 161 ALA B C 1
ATOM 3341 O O . ALA B 1 161 ? 41.573 22.202 39.801 1.00 17.13 161 ALA B O 1
ATOM 3343 N N . LEU B 1 162 ? 42.850 20.502 40.511 1.00 17.39 162 LEU B N 1
ATOM 3344 C CA . LEU B 1 162 ? 43.606 21.364 41.420 1.00 16.94 162 LEU B CA 1
ATOM 3345 C C . LEU B 1 162 ? 44.182 22.606 40.735 1.00 16.85 162 LEU B C 1
ATOM 3346 O O . LEU B 1 162 ? 44.195 23.710 41.299 1.00 16.47 162 LEU B O 1
ATOM 3351 N N . TYR B 1 163 ? 44.706 22.413 39.528 1.00 14.09 163 TYR B N 1
ATOM 3352 C CA . TYR B 1 163 ? 45.389 23.446 38.771 1.00 14.73 163 TYR B CA 1
ATOM 3353 C C . TYR B 1 163 ? 44.585 24.005 37.594 1.00 14.93 163 TYR B C 1
ATOM 3354 O O . TYR B 1 163 ? 45.129 24.764 36.798 1.00 14.30 163 TYR B O 1
ATOM 3363 N N . GLY B 1 164 ? 43.310 23.643 37.492 1.00 15.91 164 GLY B N 1
ATOM 3364 C CA . GLY B 1 164 ? 42.419 24.192 36.493 1.00 16.50 164 GLY B CA 1
ATOM 3365 C C . GLY B 1 164 ? 42.639 23.754 35.060 1.00 16.90 164 GLY B C 1
ATOM 3366 O O . GLY B 1 164 ? 42.476 24.516 34.098 1.00 17.49 164 GLY B O 1
ATOM 3367 N N . TYR B 1 165 ? 43.008 22.488 34.934 1.00 15.93 165 TYR B N 1
ATOM 3368 C CA . TYR B 1 165 ? 43.332 21.879 33.665 1.00 15.73 165 TYR B CA 1
ATOM 3369 C C . TYR B 1 165 ? 42.372 20.727 33.421 1.00 16.12 165 TYR B C 1
ATOM 3370 O O . TYR B 1 165 ? 41.559 20.384 34.274 1.00 19.40 165 TYR B O 1
ATOM 3379 N N . ALA B 1 166 ? 42.551 20.039 32.308 1.00 17.28 166 ALA B N 1
ATOM 3380 C CA . ALA B 1 166 ? 41.725 18.896 31.940 1.00 16.50 166 ALA B CA 1
ATOM 3381 C C . ALA B 1 166 ? 42.471 17.580 32.048 1.00 16.23 166 ALA B C 1
ATOM 3382 O O . ALA B 1 166 ? 43.692 17.495 31.848 1.00 16.22 166 ALA B O 1
ATOM 3384 N N . TYR B 1 167 ? 41.721 16.540 32.409 1.00 15.06 167 TYR B N 1
ATOM 3385 C CA . TYR B 1 167 ? 42.254 15.191 32.488 1.00 15.37 167 TYR B CA 1
ATOM 3386 C C . TYR B 1 167 ? 41.726 14.439 31.269 1.00 16.85 167 TYR B C 1
ATOM 3387 O O . TYR B 1 167 ? 40.565 14.608 30.901 1.00 16.91 167 TYR B O 1
ATOM 3396 N N . ILE B 1 168 ? 42.597 13.646 30.658 1.00 18.44 168 ILE B N 1
ATOM 3397 C CA . ILE B 1 168 ? 42.241 12.726 29.586 1.00 20.49 168 ILE B CA 1
ATOM 3398 C C . ILE B 1 168 ? 42.707 11.301 29.917 1.00 22.65 168 ILE B C 1
ATOM 3399 O O . ILE B 1 168 ? 43.732 11.076 30.557 1.00 22.65 168 ILE B O 1
ATOM 3404 N N . ASN B 1 169 ? 41.960 10.308 29.444 1.00 25.99 169 ASN B N 1
ATOM 3405 C CA . ASN B 1 169 ? 42.342 8.919 29.685 1.00 26.95 169 ASN B CA 1
ATOM 3406 C C . ASN B 1 169 ? 42.986 8.285 28.459 1.00 26.64 169 ASN B C 1
ATOM 3407 O O . ASN B 1 169 ? 43.420 7.131 28.475 1.00 27.00 169 ASN B O 1
ATOM 3412 N N . SER B 1 170 ? 43.053 9.063 27.386 1.00 26.98 170 SER B N 1
ATOM 3413 C CA . SER B 1 170 ? 43.710 8.613 26.167 1.00 27.56 170 SER B CA 1
ATOM 3414 C C . SER B 1 170 ? 44.121 9.765 25.251 1.00 26.72 170 SER B C 1
ATOM 3415 O O . SER B 1 170 ? 43.581 10.868 25.330 1.00 25.32 170 SER B O 1
ATOM 3418 N N . LEU B 1 171 ? 45.067 9.487 24.362 1.00 27.36 171 LEU B N 1
ATOM 3419 C CA . LEU B 1 171 ? 45.544 10.495 23.423 1.00 29.56 171 LEU B CA 1
ATOM 3420 C C . LEU B 1 171 ? 44.700 10.600 22.154 1.00 32.25 171 LEU B C 1
ATOM 3421 O O . LEU B 1 171 ? 44.951 11.440 21.280 1.00 32.53 171 LEU B O 1
ATOM 3426 N N . GLU B 1 172 ? 43.656 9.785 22.074 1.00 34.42 172 GLU B N 1
ATOM 3427 C CA . GLU B 1 172 ? 42.907 9.684 20.828 1.00 36.40 172 GLU B CA 1
ATOM 3428 C C . GLU B 1 172 ? 42.430 11.062 20.393 1.00 37.03 172 GLU B C 1
ATOM 3429 O O . GLU B 1 172 ? 41.812 11.825 21.142 1.00 37.08 172 GLU B O 1
ATOM 3435 N N . ASN B 1 173 ? 42.646 11.252 19.096 1.00 38.15 173 ASN B N 1
ATOM 3436 C CA . ASN B 1 173 ? 43.391 12.364 18.522 1.00 38.81 173 ASN B CA 1
ATOM 3437 C C . ASN B 1 173 ? 43.282 13.772 19.101 1.00 37.22 173 ASN B C 1
ATOM 3438 O O . ASN B 1 173 ? 42.426 14.596 18.785 1.00 37.67 173 ASN B O 1
ATOM 3443 N N . GLN B 1 174 ? 44.208 13.973 20.029 1.00 34.92 174 GLN B N 1
ATOM 3444 C CA . GLN B 1 174 ? 44.687 15.268 20.472 1.00 32.43 174 GLN B CA 1
ATOM 3445 C C . GLN B 1 174 ? 45.937 15.468 19.626 1.00 31.49 174 GLN B C 1
ATOM 3446 O O . GLN B 1 174 ? 46.486 14.495 19.093 1.00 30.41 174 GLN B O 1
ATOM 3452 N N . GLN B 1 175 ? 46.352 16.722 19.493 1.00 29.79 175 GLN B N 1
ATOM 3453 C CA . GLN B 1 175 ? 47.754 17.085 19.344 1.00 28.33 175 GLN B CA 1
ATOM 3454 C C . GLN B 1 175 ? 48.180 18.134 20.384 1.00 24.43 175 GLN B C 1
ATOM 3455 O O . GLN B 1 175 ? 47.410 18.679 21.166 1.00 20.75 175 GLN B O 1
ATOM 3461 N N . ALA B 1 176 ? 49.485 18.368 20.371 1.00 22.12 176 ALA B N 1
ATOM 3462 C CA . ALA B 1 176 ? 50.192 18.985 21.476 1.00 18.57 176 ALA B CA 1
ATOM 3463 C C . ALA B 1 176 ? 51.568 19.338 20.955 1.00 16.53 176 ALA B C 1
ATOM 3464 O O . ALA B 1 176 ? 52.175 18.626 20.159 1.00 15.65 176 ALA B O 1
ATOM 3466 N N . ASP B 1 177 ? 52.017 20.504 21.398 1.00 13.84 177 ASP B N 1
ATOM 3467 C CA . ASP B 1 177 ? 53.306 21.043 21.016 1.00 12.66 177 ASP B CA 1
ATOM 3468 C C . ASP B 1 177 ? 54.379 20.607 22.010 1.00 10.22 177 ASP B C 1
ATOM 3469 O O . ASP B 1 177 ? 55.518 20.411 21.608 1.00 10.78 177 ASP B O 1
ATOM 3474 N N . ILE B 1 178 ? 54.029 20.500 23.287 1.00 9.90 178 ILE B N 1
ATOM 3475 C CA . ILE B 1 178 ? 54.983 20.182 24.343 1.00 9.49 178 ILE B CA 1
ATOM 3476 C C . ILE B 1 178 ? 54.515 18.927 25.073 1.00 7.98 178 ILE B C 1
ATOM 3477 O O . ILE B 1 178 ? 53.403 18.917 25.615 1.00 9.61 178 ILE B O 1
ATOM 3482 N N . LEU B 1 179 ? 55.346 17.892 24.986 1.00 8.28 179 LEU B N 1
ATOM 3483 C CA . LEU B 1 179 ? 55.085 16.584 25.568 1.00 8.69 179 LEU B CA 1
ATOM 3484 C C . LEU B 1 179 ? 55.960 16.334 26.780 1.00 7.52 179 LEU B C 1
ATOM 3485 O O . LEU B 1 179 ? 57.178 16.359 26.638 1.00 9.26 179 LEU B O 1
ATOM 3490 N N . VAL B 1 180 ? 55.360 16.093 27.945 1.00 7.05 180 VAL B N 1
ATOM 3491 C CA . VAL B 1 180 ? 56.114 15.963 29.176 1.00 7.42 180 VAL B CA 1
ATOM 3492 C C . VAL B 1 180 ? 55.850 14.605 29.794 1.00 7.91 180 VAL B C 1
ATOM 3493 O O . VAL B 1 180 ? 54.688 14.284 30.040 1.00 10.82 180 VAL B O 1
ATOM 3497 N N . ASN B 1 181 ? 56.905 13.839 30.02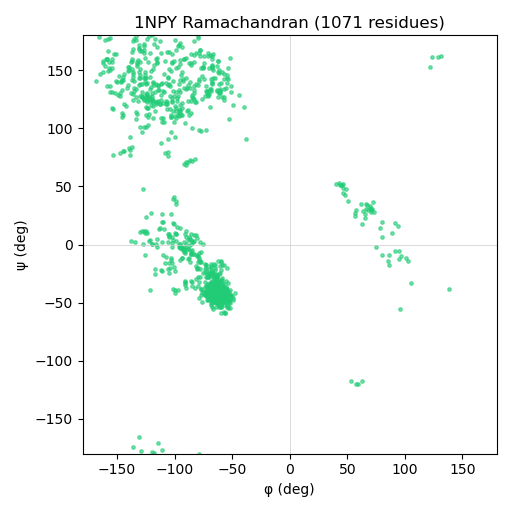8 1.00 8.25 181 ASN B N 1
ATOM 3498 C CA . ASN B 1 181 ? 56.756 12.543 30.691 1.00 8.08 181 ASN B CA 1
ATOM 3499 C C . ASN B 1 181 ? 57.158 12.621 32.148 1.00 9.63 181 ASN B C 1
ATOM 3500 O O . ASN B 1 181 ? 58.273 13.008 32.452 1.00 8.84 181 ASN B O 1
ATOM 3505 N N . VAL B 1 182 ? 56.238 12.238 33.021 1.00 9.21 182 VAL B N 1
ATOM 3506 C CA . VAL B 1 182 ? 56.553 12.089 34.436 1.00 10.79 182 VAL B CA 1
ATOM 3507 C C . VAL B 1 182 ? 56.192 10.694 34.952 1.00 10.69 182 VAL B C 1
ATOM 3508 O O . VAL B 1 182 ? 56.167 10.462 36.155 1.00 12.16 182 VAL B O 1
ATOM 3512 N N . THR B 1 183 ? 55.896 9.773 34.046 1.00 11.86 183 THR B N 1
ATOM 3513 C CA . THR B 1 183 ? 55.804 8.373 34.435 1.00 12.89 183 THR B CA 1
ATOM 3514 C C . THR B 1 183 ? 57.172 7.732 34.549 1.00 14.73 183 THR B C 1
ATOM 3515 O O . THR B 1 183 ? 58.193 8.298 34.176 1.00 13.04 183 THR B O 1
ATOM 3519 N N . SER B 1 184 ? 57.163 6.462 34.953 1.00 14.13 184 SER B N 1
ATOM 3520 C CA . SER B 1 184 ? 58.383 5.682 34.972 1.00 16.82 184 SER B CA 1
ATOM 3521 C C . SER B 1 184 ? 58.691 4.997 33.631 1.00 15.55 184 SER B C 1
ATOM 3522 O O . SER B 1 184 ? 59.650 4.231 33.506 1.00 14.49 184 SER B O 1
ATOM 3525 N N . ILE B 1 185 ? 57.898 5.255 32.588 1.00 14.42 185 ILE B N 1
ATOM 3526 C CA . ILE B 1 185 ? 58.197 4.710 31.273 1.00 14.34 185 ILE B CA 1
ATOM 3527 C C . ILE B 1 185 ? 59.563 5.222 30.845 1.00 14.88 185 ILE B C 1
ATOM 3528 O O . ILE B 1 185 ? 59.861 6.406 31.052 1.00 15.04 185 ILE B O 1
ATOM 3533 N N . GLY B 1 186 ? 60.360 4.350 30.238 1.00 15.00 186 GLY B N 1
ATOM 3534 C CA . GLY B 1 186 ? 61.730 4.639 29.847 1.00 15.48 186 GLY B CA 1
ATOM 3535 C C . GLY B 1 186 ? 62.827 4.459 30.885 1.00 16.30 186 GLY B C 1
ATOM 3536 O O . GLY B 1 186 ? 64.002 4.470 30.520 1.00 18.77 186 GLY B O 1
ATOM 3537 N N . MET B 1 187 ? 62.475 4.320 32.159 1.00 16.19 187 MET B N 1
ATOM 3538 C CA . MET B 1 187 ? 63.433 4.203 33.245 1.00 18.18 187 MET B CA 1
ATOM 3539 C C . MET B 1 187 ? 64.169 2.856 33.239 1.00 18.41 187 MET B C 1
ATOM 3540 O O . MET B 1 187 ? 63.544 1.802 33.167 1.00 15.76 187 MET B O 1
ATOM 3545 N N . LYS B 1 188 ? 65.496 2.926 33.282 1.00 18.86 188 LYS B N 1
ATOM 3546 C CA . LYS B 1 188 ? 66.393 1.797 33.489 1.00 18.72 188 LYS B CA 1
ATOM 3547 C C . LYS B 1 188 ? 65.875 0.917 34.610 1.00 16.55 188 LYS B C 1
ATOM 3548 O O . LYS B 1 188 ? 65.547 1.405 35.683 1.00 15.89 188 LYS B O 1
ATOM 3554 N N . GLY B 1 189 ? 65.764 -0.386 34.368 1.00 17.15 189 GLY B N 1
ATOM 3555 C CA . GLY B 1 189 ? 65.377 -1.312 35.419 1.00 16.09 189 GLY B CA 1
ATOM 3556 C C . GLY B 1 189 ? 63.890 -1.373 35.703 1.00 15.27 189 GLY B C 1
ATOM 3557 O O . GLY B 1 189 ? 63.430 -2.226 36.453 1.00 14.77 189 GLY B O 1
ATOM 3558 N N . GLY B 1 190 ? 63.111 -0.465 35.115 1.00 16.15 190 GLY B N 1
ATOM 3559 C CA . GLY B 1 190 ? 61.674 -0.425 35.296 1.00 17.13 190 GLY B CA 1
ATOM 3560 C C . GLY B 1 190 ? 60.863 -1.413 34.482 1.00 17.73 190 GLY B C 1
ATOM 3561 O O . GLY B 1 190 ? 61.375 -2.153 33.636 1.00 17.15 190 GLY B O 1
ATOM 3562 N N . LYS B 1 191 ? 59.549 -1.360 34.683 1.00 19.36 191 LYS B N 1
ATOM 3563 C CA . LYS B 1 191 ? 58.634 -2.282 34.018 1.00 19.60 191 LYS B CA 1
ATOM 3564 C C . LYS B 1 191 ? 58.319 -1.903 32.575 1.00 19.84 191 LYS B C 1
ATOM 3565 O O . LYS B 1 191 ? 57.785 -2.716 31.823 1.00 18.08 191 LYS B O 1
ATOM 3571 N N . GLU B 1 192 ? 58.636 -0.671 32.188 1.00 19.05 192 GLU B N 1
ATOM 3572 C CA . GLU B 1 192 ? 58.416 -0.175 30.832 1.00 21.21 192 GLU B CA 1
ATOM 3573 C C . GLU B 1 192 ? 59.676 0.442 30.210 1.00 21.96 192 GLU B C 1
ATOM 3574 O O . GLU B 1 192 ? 59.673 1.537 29.635 1.00 19.78 192 GLU B O 1
ATOM 3580 N N . GLU B 1 193 ? 60.786 -0.283 30.330 1.00 21.12 193 GLU B N 1
ATOM 3581 C CA . GLU B 1 193 ? 62.102 0.314 30.128 1.00 20.28 193 GLU B CA 1
ATOM 3582 C C . GLU B 1 193 ? 62.371 0.766 28.697 1.00 20.25 193 GLU B C 1
ATOM 3583 O O . GLU B 1 193 ? 62.950 1.846 28.504 1.00 20.50 193 GLU B O 1
ATOM 3589 N N . MET B 1 194 ? 61.925 0.002 27.704 1.00 18.41 194 MET B N 1
ATOM 3590 C CA . MET B 1 194 ? 62.212 0.318 26.316 1.00 19.98 194 MET B CA 1
ATOM 3591 C C . MET B 1 194 ? 60.942 0.753 25.610 1.00 18.87 194 MET B C 1
ATOM 3592 O O . MET B 1 194 ? 60.902 0.771 24.391 1.00 20.91 194 MET B O 1
ATOM 3597 N N . ASP B 1 195 ? 59.937 1.164 26.374 1.00 18.25 195 ASP B N 1
ATOM 3598 C CA . ASP B 1 195 ? 58.686 1.631 25.796 1.00 17.73 195 ASP B CA 1
ATOM 3599 C C . ASP B 1 195 ? 58.756 3.151 25.593 1.00 16.70 195 ASP B C 1
ATOM 3600 O O . ASP B 1 195 ? 59.553 3.802 26.239 1.00 14.89 195 ASP B O 1
ATOM 3605 N N . LEU B 1 196 ? 57.901 3.672 24.721 1.00 15.82 196 LEU B N 1
ATOM 3606 C CA . LEU B 1 196 ? 57.792 5.105 24.436 1.00 14.66 196 LEU B CA 1
ATOM 3607 C C . LEU B 1 196 ? 56.794 5.770 25.377 1.00 13.65 196 LEU B C 1
ATOM 3608 O O . LEU B 1 196 ? 55.674 5.284 25.542 1.00 13.70 196 LEU B O 1
ATOM 3613 N N . ALA B 1 197 ? 57.123 6.933 25.945 1.00 11.70 197 ALA B N 1
ATOM 3614 C CA . ALA B 1 197 ? 56.218 7.626 26.859 1.00 12.24 197 ALA B CA 1
ATOM 3615 C C . ALA B 1 197 ? 55.073 8.312 26.098 1.00 11.98 197 ALA B C 1
ATOM 3616 O O . ALA B 1 197 ? 54.001 8.573 26.645 1.00 12.26 197 ALA B O 1
ATOM 3618 N N . PHE B 1 198 ? 55.342 8.612 24.834 1.00 11.53 198 PHE B N 1
ATOM 3619 C CA . PHE B 1 198 ? 54.340 9.089 23.889 1.00 12.41 198 PHE B CA 1
ATOM 3620 C C . PHE B 1 198 ? 54.518 8.379 22.558 1.00 12.76 198 PHE B C 1
ATOM 3621 O O . PHE B 1 198 ? 55.644 8.042 22.176 1.00 11.05 198 PHE B O 1
ATOM 3629 N N . PRO B 1 199 ? 53.431 8.167 21.817 1.00 13.94 199 PRO B N 1
ATOM 3630 C CA . PRO B 1 199 ? 53.586 7.493 20.524 1.00 15.43 199 PRO B CA 1
ATOM 3631 C C . PRO B 1 199 ? 54.433 8.271 19.525 1.00 15.12 199 PRO B C 1
ATOM 3632 O O . PRO B 1 199 ? 54.418 9.510 19.542 1.00 14.03 199 PRO B O 1
ATOM 3636 N N . LYS B 1 200 ? 55.059 7.551 18.601 1.00 15.61 200 LYS B N 1
ATOM 3637 C CA . LYS B 1 200 ? 55.869 8.194 17.573 1.00 16.52 200 LYS B CA 1
ATOM 3638 C C . LYS B 1 200 ? 55.107 9.274 16.823 1.00 17.49 200 LYS B C 1
ATOM 3639 O O . LYS B 1 200 ? 55.611 10.385 16.628 1.00 16.01 200 LYS B O 1
ATOM 3645 N N . ALA B 1 201 ? 53.862 8.991 16.451 1.00 18.82 201 ALA B N 1
ATOM 3646 C CA . ALA B 1 201 ? 53.119 9.984 15.682 1.00 18.95 201 ALA B CA 1
ATOM 3647 C C . ALA B 1 201 ? 52.876 11.271 16.468 1.00 18.46 201 ALA B C 1
ATOM 3648 O O . ALA B 1 201 ? 52.815 12.372 15.903 1.00 17.97 201 ALA B O 1
ATOM 3650 N N . PHE B 1 202 ? 52.654 11.135 17.770 1.00 17.71 202 PHE B N 1
ATOM 3651 C CA . PHE B 1 202 ? 52.540 12.290 18.656 1.00 18.07 202 PHE B CA 1
ATOM 3652 C C . PHE B 1 202 ? 53.804 13.122 18.766 1.00 16.24 202 PHE B C 1
ATOM 3653 O O . PHE B 1 202 ? 53.759 14.358 18.748 1.00 16.23 202 PHE B O 1
ATOM 3661 N N . ILE B 1 203 ? 54.932 12.433 18.911 1.00 14.39 203 ILE B N 1
ATOM 3662 C CA . ILE B 1 203 ? 56.235 13.067 18.967 1.00 13.75 203 ILE B CA 1
ATOM 3663 C C . ILE B 1 203 ? 56.479 13.791 17.634 1.00 13.84 203 ILE B C 1
ATOM 3664 O O . ILE B 1 203 ? 56.926 14.940 17.620 1.00 13.71 203 ILE B O 1
ATOM 3669 N N . ASP B 1 204 ? 56.205 13.142 16.502 1.00 14.40 204 ASP B N 1
ATOM 3670 C CA . ASP B 1 204 ? 56.352 13.794 15.196 1.00 15.81 204 ASP B CA 1
ATOM 3671 C C . ASP B 1 204 ? 55.589 15.115 15.071 1.00 16.38 204 ASP B C 1
ATOM 3672 O O . ASP B 1 204 ? 56.038 16.021 14.362 1.00 18.00 204 ASP B O 1
ATOM 3677 N N . ASN B 1 205 ? 54.439 15.226 15.727 1.00 16.19 205 AS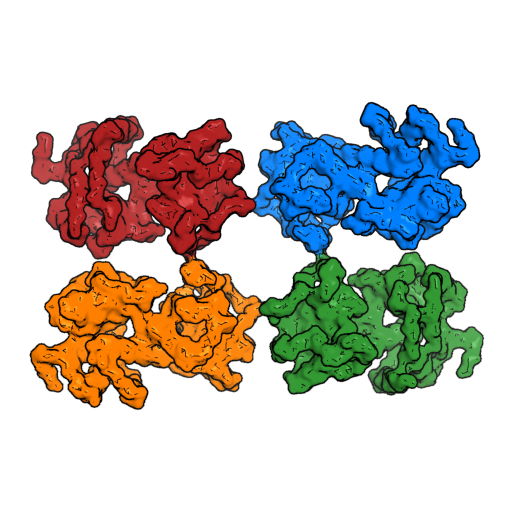N B N 1
ATOM 3678 C CA . ASN B 1 205 ? 53.594 16.411 15.600 1.00 17.99 205 ASN B CA 1
ATOM 3679 C C . ASN B 1 205 ? 53.876 17.459 16.673 1.00 17.53 205 ASN B C 1
ATOM 3680 O O . ASN B 1 205 ? 53.266 18.524 16.648 1.00 18.74 205 ASN B O 1
ATOM 3685 N N . ALA B 1 206 ? 54.757 17.136 17.616 1.00 14.23 206 ALA B N 1
ATOM 3686 C CA . ALA B 1 206 ? 55.126 18.022 18.714 1.00 13.71 206 ALA B CA 1
ATOM 3687 C C . ALA B 1 206 ? 56.354 18.827 18.342 1.00 14.15 206 ALA B C 1
ATOM 3688 O O . ALA B 1 206 ? 56.993 18.582 17.323 1.00 15.18 206 ALA B O 1
ATOM 3690 N N . SER B 1 207 ? 56.671 19.813 19.171 1.00 12.59 207 SER B N 1
ATOM 3691 C CA . SER B 1 207 ? 57.902 20.572 19.003 1.00 13.49 207 SER B CA 1
ATOM 3692 C C . SER B 1 207 ? 58.965 20.356 20.083 1.00 11.92 207 SER B C 1
ATOM 3693 O O . SER B 1 207 ? 60.164 20.540 19.837 1.00 11.40 207 SER B O 1
ATOM 3696 N N . VAL B 1 208 ? 58.517 19.900 21.252 1.00 10.82 208 VAL B N 1
ATOM 3697 C CA . VAL B 1 208 ? 59.381 19.742 22.415 1.00 10.86 208 VAL B CA 1
ATOM 3698 C C . VAL B 1 208 ? 59.041 18.478 23.208 1.00 9.46 208 VAL B C 1
ATOM 3699 O O . VAL B 1 208 ? 57.871 18.185 23.453 1.00 8.99 208 VAL B O 1
ATOM 3703 N N . ALA B 1 209 ? 60.079 17.738 23.579 1.00 9.41 209 ALA B N 1
ATOM 3704 C CA . ALA B 1 209 ? 59.932 16.513 24.360 1.00 8.95 209 ALA B CA 1
ATOM 3705 C C . ALA B 1 209 ? 60.717 16.729 25.654 1.00 8.31 209 ALA B C 1
ATOM 3706 O O . ALA B 1 209 ? 61.928 16.947 25.615 1.00 9.26 209 ALA B O 1
ATOM 3708 N N . PHE B 1 210 ? 60.020 16.660 26.781 1.00 7.81 210 PHE B N 1
ATOM 3709 C CA . PHE B 1 210 ? 60.593 16.942 28.096 1.00 7.73 210 PHE B CA 1
ATOM 3710 C C . PHE B 1 210 ? 60.342 15.673 28.902 1.00 7.99 210 PHE B C 1
ATOM 3711 O O . PHE B 1 210 ? 59.204 15.351 29.264 1.00 7.71 210 PHE B O 1
ATOM 3719 N N . ASP B 1 211 ? 61.420 14.962 29.178 1.00 8.82 211 ASP B N 1
ATOM 3720 C CA . ASP B 1 211 ? 61.358 13.740 29.974 1.00 9.52 211 ASP B CA 1
ATOM 3721 C C . ASP B 1 211 ? 62.052 13.919 31.310 1.00 10.77 211 ASP B C 1
ATOM 3722 O O . ASP B 1 211 ? 63.245 14.184 31.350 1.00 11.50 211 ASP B O 1
ATOM 3727 N N . VAL B 1 212 ? 61.326 13.738 32.407 1.00 10.05 212 VAL B N 1
ATOM 3728 C CA . VAL B 1 212 ? 61.950 13.864 33.720 1.00 12.03 212 VAL B CA 1
ATOM 3729 C C . VAL B 1 212 ? 62.739 12.637 34.141 1.00 13.83 212 VAL B C 1
ATOM 3730 O O . VAL B 1 212 ? 63.474 12.657 35.138 1.00 13.81 212 VAL B O 1
ATOM 3734 N N . VAL B 1 213 ? 62.590 11.560 33.381 1.00 14.95 213 VAL B N 1
ATOM 3735 C CA . VAL B 1 213 ? 63.383 10.365 33.636 1.00 15.66 213 VAL B CA 1
ATOM 3736 C C . VAL B 1 213 ? 64.848 10.718 33.435 1.00 17.26 213 VAL B C 1
ATOM 3737 O O . VAL B 1 213 ? 65.199 11.339 32.428 1.00 16.08 213 VAL B O 1
ATOM 3741 N N . ALA B 1 214 ? 65.682 10.422 34.431 1.00 19.45 214 ALA B N 1
ATOM 3742 C CA . ALA B 1 214 ? 67.099 10.780 34.337 1.00 21.02 214 ALA B CA 1
ATOM 3743 C C . ALA B 1 214 ? 68.041 9.647 33.955 1.00 22.83 214 ALA B C 1
ATOM 3744 O O . ALA B 1 214 ? 69.155 9.911 33.492 1.00 23.52 214 ALA B O 1
ATOM 3746 N N . MET B 1 215 ? 67.595 8.406 34.120 1.00 21.77 215 MET B N 1
ATOM 3747 C CA . MET B 1 215 ? 68.445 7.237 33.915 1.00 22.89 215 MET B CA 1
ATOM 3748 C C . MET B 1 215 ? 67.643 6.249 33.083 1.00 21.62 215 MET B C 1
ATOM 3749 O O . MET B 1 215 ? 66.651 5.720 33.576 1.00 21.68 215 MET B O 1
ATOM 3754 N N . PRO B 1 216 ? 67.987 6.054 31.814 1.00 19.70 216 PRO B N 1
ATOM 3755 C CA . PRO B 1 216 ? 69.057 6.776 31.117 1.00 19.37 216 PRO B CA 1
ATOM 3756 C C . PRO B 1 216 ? 68.571 8.168 30.723 1.00 18.96 216 PRO B C 1
ATOM 3757 O O . PRO B 1 216 ? 67.370 8.447 30.724 1.00 18.70 216 PRO B O 1
ATOM 3761 N N . VAL B 1 217 ? 69.479 9.043 30.311 1.00 19.14 217 VAL B N 1
ATOM 3762 C CA . VAL B 1 217 ? 69.043 10.284 29.677 1.00 19.30 217 VAL B CA 1
ATOM 3763 C C . VAL B 1 217 ? 68.298 10.008 28.373 1.00 18.26 217 VAL B C 1
ATOM 3764 O O . VAL B 1 217 ? 67.209 10.541 28.093 1.00 17.44 217 VAL B O 1
ATOM 3768 N N . GLU B 1 218 ? 68.917 9.159 27.565 1.00 17.08 218 GLU B N 1
ATOM 3769 C CA . GLU B 1 218 ? 68.379 8.780 26.265 1.00 16.81 218 GLU B CA 1
ATOM 3770 C C . GLU B 1 218 ? 67.339 7.687 26.422 1.00 16.10 218 GLU B C 1
ATOM 3771 O O . GLU B 1 218 ? 67.583 6.523 26.070 1.00 17.44 218 GLU B O 1
ATOM 3777 N N . THR B 1 219 ? 66.168 8.077 26.929 1.00 14.03 219 THR B N 1
ATOM 3778 C CA . THR B 1 219 ? 64.992 7.210 27.003 1.00 13.65 219 THR B CA 1
ATOM 3779 C C . THR B 1 219 ? 64.506 7.033 25.572 1.00 13.29 219 THR B C 1
ATOM 3780 O O . THR B 1 219 ? 64.953 7.773 24.703 1.00 10.95 219 THR B O 1
ATOM 3784 N N . PRO B 1 220 ? 63.645 6.060 25.279 1.00 13.06 220 PRO B N 1
ATOM 3785 C CA . PRO B 1 220 ? 63.115 5.930 23.915 1.00 12.97 220 PRO B CA 1
ATOM 3786 C C . PRO B 1 220 ? 62.407 7.179 23.396 1.00 13.02 220 PRO B C 1
ATOM 3787 O O . PRO B 1 220 ? 62.570 7.507 22.220 1.00 10.90 220 PRO B O 1
ATOM 3791 N N . PHE B 1 221 ? 61.701 7.851 24.293 1.00 12.05 221 PHE B N 1
ATOM 3792 C CA . PHE B 1 221 ? 61.011 9.129 24.018 1.00 12.37 221 PHE B CA 1
ATOM 3793 C C . PHE B 1 221 ? 62.025 10.178 23.574 1.00 12.19 221 PHE B C 1
ATOM 3794 O O . PHE B 1 221 ? 61.845 10.830 22.535 1.00 10.04 221 PHE B O 1
ATOM 3802 N N . ILE B 1 222 ? 63.081 10.342 24.367 1.00 12.55 222 ILE B N 1
ATOM 3803 C CA . ILE B 1 222 ? 64.099 11.341 24.040 1.00 12.83 222 ILE B CA 1
ATOM 3804 C C . ILE B 1 222 ? 64.840 10.973 22.757 1.00 12.42 222 ILE B C 1
ATOM 3805 O O . ILE B 1 222 ? 65.030 11.803 21.872 1.00 12.42 222 ILE B O 1
ATOM 3810 N N . ARG B 1 223 ? 65.193 9.704 22.593 1.00 12.54 223 ARG B N 1
ATOM 3811 C CA . ARG B 1 223 ? 65.945 9.299 21.418 1.00 13.57 223 ARG B CA 1
ATOM 3812 C C . ARG B 1 223 ? 65.160 9.557 20.143 1.00 12.72 223 ARG B C 1
ATOM 3813 O O . ARG B 1 223 ? 65.757 10.019 19.185 1.00 12.46 223 ARG B O 1
ATOM 3821 N N . TYR B 1 224 ? 63.855 9.299 20.151 1.00 12.67 224 TYR B N 1
ATOM 3822 C CA . TYR B 1 224 ? 63.028 9.402 18.958 1.00 12.62 224 TYR B CA 1
ATOM 3823 C C . TYR B 1 224 ? 62.829 10.888 18.673 1.00 12.93 224 TYR B C 1
ATOM 3824 O O . TYR B 1 224 ? 62.899 11.311 17.516 1.00 12.18 224 TYR B O 1
ATOM 3833 N N . ALA B 1 225 ? 62.591 11.666 19.726 1.00 12.45 225 ALA B N 1
ATOM 3834 C CA . ALA B 1 225 ? 62.483 13.110 19.543 1.00 12.04 225 ALA B CA 1
ATOM 3835 C C . ALA B 1 225 ? 63.735 13.670 18.876 1.00 11.62 225 ALA B C 1
ATOM 3836 O O . ALA B 1 225 ? 63.605 14.488 17.962 1.00 13.48 225 ALA B O 1
ATOM 3838 N N . GLN B 1 226 ? 64.910 13.252 19.335 1.00 11.22 226 GLN B N 1
ATOM 3839 C CA . GLN B 1 226 ? 66.177 13.708 18.788 1.00 13.22 226 GLN B CA 1
ATOM 3840 C C . GLN B 1 226 ? 66.351 13.291 17.329 1.00 15.18 226 GLN B C 1
ATOM 3841 O O . GLN B 1 226 ? 66.791 14.098 16.503 1.00 15.01 226 GLN B O 1
ATOM 3847 N N . ALA B 1 227 ? 65.892 12.083 17.020 1.00 14.98 227 ALA B N 1
ATOM 3848 C CA . ALA B 1 227 ? 65.910 11.507 15.672 1.00 16.61 227 ALA B CA 1
ATOM 3849 C C . ALA B 1 227 ? 64.997 12.251 14.716 1.00 16.29 227 ALA B C 1
ATOM 3850 O O . ALA B 1 227 ? 65.232 12.252 13.506 1.00 19.49 227 ALA B O 1
ATOM 3852 N N . ARG B 1 228 ? 63.965 12.877 15.265 1.00 16.50 228 ARG B N 1
ATOM 3853 C CA . ARG B 1 228 ? 63.029 13.669 14.475 1.00 17.63 228 ARG B CA 1
ATOM 3854 C C . ARG B 1 228 ? 63.312 15.161 14.515 1.00 16.19 228 ARG B C 1
ATOM 3855 O O . ARG B 1 228 ? 62.542 15.956 13.974 1.00 17.96 228 ARG B O 1
ATOM 3863 N N . GLY B 1 229 ? 64.384 15.546 15.191 1.00 15.59 229 GLY B N 1
ATOM 3864 C CA . GLY B 1 229 ? 64.845 16.926 15.162 1.00 15.84 229 GLY B CA 1
ATOM 3865 C C . GLY B 1 229 ? 64.087 17.870 16.077 1.00 15.21 229 GLY B C 1
ATOM 3866 O O . GLY B 1 229 ? 64.111 19.092 15.892 1.00 14.52 229 GLY B O 1
ATOM 3867 N N . LYS B 1 230 ? 63.399 17.311 17.070 1.00 13.64 230 LYS B N 1
ATOM 3868 C CA . LYS B 1 230 ? 62.646 18.095 18.036 1.00 14.45 230 LYS B CA 1
ATOM 3869 C C . LYS B 1 230 ? 63.546 18.503 19.197 1.00 13.77 230 LYS B C 1
ATOM 3870 O O . LYS B 1 230 ? 64.517 17.815 19.512 1.00 14.41 230 LYS B O 1
ATOM 3876 N N . GLN B 1 231 ? 63.178 19.579 19.885 1.00 13.39 231 GLN B N 1
ATOM 3877 C CA . GLN B 1 231 ? 63.936 20.024 21.042 1.00 12.46 231 GLN B CA 1
ATOM 3878 C C . GLN B 1 231 ? 63.655 19.097 22.213 1.00 12.54 231 GLN B C 1
ATOM 3879 O O . GLN B 1 231 ? 62.545 18.594 22.329 1.00 13.78 231 GLN B O 1
ATOM 3885 N N . THR B 1 232 ? 64.663 18.809 23.027 1.00 11.50 232 THR B N 1
ATOM 3886 C CA . THR B 1 232 ? 64.479 17.937 24.171 1.00 10.54 232 THR B CA 1
ATOM 3887 C C . THR B 1 232 ? 65.025 18.551 25.440 1.00 10.14 232 THR B C 1
ATOM 3888 O O . THR B 1 232 ? 65.993 19.314 25.422 1.00 12.78 232 THR B O 1
ATOM 3892 N N . ILE B 1 233 ? 64.402 18.169 26.543 1.00 9.75 233 ILE B N 1
ATOM 3893 C CA . ILE B 1 233 ? 64.789 18.570 27.887 1.00 11.44 233 ILE B CA 1
ATOM 3894 C C . ILE B 1 233 ? 64.811 17.262 28.696 1.00 12.29 233 ILE B C 1
ATOM 3895 O O . ILE B 1 233 ? 63.799 16.547 28.695 1.00 10.33 233 ILE B O 1
ATOM 3900 N N . SER B 1 234 ? 65.947 16.945 29.322 1.00 12.80 234 SER B N 1
ATOM 3901 C CA . SER B 1 234 ? 66.203 15.683 30.030 1.00 15.08 234 SER B CA 1
ATOM 3902 C C . SER B 1 234 ? 66.103 15.769 31.552 1.00 13.84 234 SER B C 1
ATOM 3903 O O . SER B 1 234 ? 66.315 16.817 32.168 1.00 12.55 234 SER B O 1
ATOM 3906 N N . GLY B 1 235 ? 65.840 14.625 32.179 1.00 14.27 235 GLY B N 1
ATOM 3907 C CA . GLY B 1 235 ? 65.669 14.575 33.618 1.00 14.28 235 GLY B CA 1
ATOM 3908 C C . GLY B 1 235 ? 66.984 14.862 34.315 1.00 14.19 235 GLY B C 1
ATOM 3909 O O . GLY B 1 235 ? 66.983 15.329 35.448 1.00 14.01 235 GLY B O 1
ATOM 3910 N N . ALA B 1 236 ? 68.100 14.611 33.644 1.00 13.74 236 ALA B N 1
ATOM 3911 C CA . ALA B 1 236 ? 69.407 14.930 34.200 1.00 14.67 236 ALA B CA 1
ATOM 3912 C C . ALA B 1 236 ? 69.544 16.434 34.459 1.00 14.35 236 ALA B C 1
ATOM 3913 O O . ALA B 1 236 ? 70.107 16.861 35.477 1.00 14.83 236 ALA B O 1
ATOM 3915 N N . ALA B 1 237 ? 69.007 17.245 33.559 1.00 13.73 237 ALA B N 1
ATOM 3916 C CA . ALA B 1 237 ? 69.046 18.700 33.726 1.00 14.06 237 ALA B CA 1
ATOM 3917 C C . ALA B 1 237 ? 68.241 19.157 34.931 1.00 13.04 237 ALA B C 1
ATOM 3918 O O . ALA B 1 237 ? 68.669 20.075 35.634 1.00 11.14 237 ALA B O 1
ATOM 3920 N N . VAL B 1 238 ? 67.120 18.493 35.188 1.00 11.77 238 VAL B N 1
ATOM 3921 C CA . VAL B 1 238 ? 66.313 18.826 36.350 1.00 11.85 238 VAL B CA 1
ATOM 3922 C C . VAL B 1 238 ? 67.106 18.494 37.604 1.00 11.63 238 VAL B C 1
ATOM 3923 O O . VAL B 1 238 ? 67.122 19.289 38.528 1.00 10.66 238 VAL B O 1
ATOM 3927 N N . ILE B 1 239 ? 67.705 17.308 37.668 1.00 11.30 239 ILE B N 1
ATOM 3928 C CA . ILE B 1 239 ? 68.401 16.892 38.883 1.00 12.28 239 ILE B CA 1
ATOM 3929 C C . ILE B 1 239 ? 69.580 17.794 39.199 1.00 11.53 239 ILE B C 1
ATOM 3930 O O . ILE B 1 239 ? 69.805 18.153 40.357 1.00 10.91 239 ILE B O 1
ATOM 3935 N N . VAL B 1 240 ? 70.326 18.178 38.172 1.00 10.20 240 VAL B N 1
ATOM 3936 C CA . VAL B 1 240 ? 71.434 19.086 38.397 1.00 10.71 240 VAL B CA 1
ATOM 3937 C C . VAL B 1 240 ? 70.970 20.488 38.802 1.00 10.57 240 VAL B C 1
ATOM 3938 O O . VAL B 1 240 ? 71.493 21.069 39.752 1.00 9.93 240 VAL B O 1
ATOM 3942 N N . LEU B 1 241 ? 70.001 21.049 38.09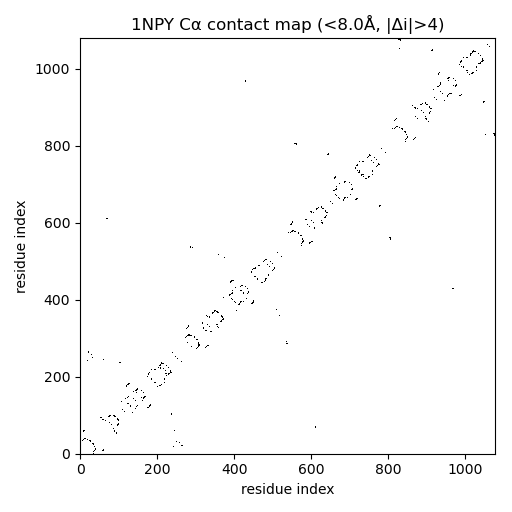2 1.00 10.73 241 LEU B N 1
ATOM 3943 C CA . LEU B 1 241 ? 69.526 22.388 38.428 1.00 12.41 241 LEU B CA 1
ATOM 3944 C C . LEU B 1 241 ? 68.946 22.488 39.838 1.00 11.48 241 LEU B C 1
ATOM 3945 O O . LEU B 1 241 ? 69.182 23.461 40.576 1.00 13.38 241 LEU B O 1
ATOM 3950 N N . GLN B 1 242 ? 68.199 21.468 40.242 1.00 11.90 242 GLN B N 1
ATOM 3951 C CA . GLN B 1 242 ? 67.598 21.530 41.571 1.00 12.96 242 GLN B CA 1
ATOM 3952 C C . GLN B 1 242 ? 68.671 21.479 42.643 1.00 12.07 242 GLN B C 1
ATOM 3953 O O . GLN B 1 242 ? 68.508 22.129 43.669 1.00 13.57 242 GLN B O 1
ATOM 3959 N N . ALA B 1 243 ? 69.767 20.762 42.397 1.00 10.42 243 ALA B N 1
ATOM 3960 C CA . ALA B 1 243 ? 70.888 20.730 43.332 1.00 9.91 243 ALA B CA 1
ATOM 3961 C C . ALA B 1 243 ? 71.682 22.044 43.341 1.00 10.84 243 ALA B C 1
ATOM 3962 O O . ALA B 1 243 ? 72.139 22.490 44.390 1.00 10.90 243 ALA B O 1
ATOM 3964 N N . VAL B 1 244 ? 71.883 22.638 42.170 1.00 9.97 244 VAL B N 1
ATOM 3965 C CA . VAL B 1 244 ? 72.605 23.907 42.062 1.00 10.87 244 VAL B CA 1
ATOM 3966 C C . VAL B 1 244 ? 71.800 24.970 42.791 1.00 9.15 244 VAL B C 1
ATOM 3967 O O . VAL B 1 244 ? 72.374 25.810 43.494 1.00 10.00 244 VAL B O 1
ATOM 3971 N N . GLU B 1 245 ? 70.481 24.962 42.630 1.00 8.26 245 GLU B N 1
ATOM 3972 C CA . GLU B 1 245 ? 69.634 25.929 43.336 1.00 9.82 245 GLU B CA 1
ATOM 3973 C C . GLU B 1 245 ? 69.776 25.812 44.860 1.00 9.60 245 GLU B C 1
ATOM 3974 O O . GLU B 1 245 ? 69.896 26.832 45.557 1.00 8.69 245 GLU B O 1
ATOM 3980 N N . GLN B 1 246 ? 69.858 24.580 45.356 1.00 9.39 246 GLN B N 1
ATOM 3981 C CA . GLN B 1 246 ? 70.112 24.357 46.785 1.00 9.67 246 GLN B CA 1
ATOM 3982 C C . GLN B 1 246 ? 71.457 24.911 47.209 1.00 8.48 246 GLN B C 1
ATOM 3983 O O . GLN B 1 246 ? 71.604 25.643 48.200 1.00 8.75 246 GLN B O 1
ATOM 3989 N N . PHE B 1 247 ? 72.455 24.594 46.394 1.00 8.57 247 PHE B N 1
ATOM 3990 C CA . PHE B 1 247 ? 73.819 25.020 46.668 1.00 9.27 247 PHE B CA 1
ATOM 3991 C C . PHE B 1 247 ? 73.881 26.544 46.787 1.00 9.67 247 PHE B C 1
ATOM 3992 O O . PHE B 1 247 ? 74.502 27.069 47.705 1.00 9.67 247 PHE B O 1
ATOM 4000 N N . GLU B 1 248 ? 73.229 27.246 45.871 1.00 9.75 248 GLU B N 1
ATOM 4001 C CA . GLU B 1 248 ? 73.217 28.716 45.879 1.00 11.63 248 GLU B CA 1
ATOM 4002 C C . GLU B 1 248 ? 72.450 29.299 47.058 1.00 11.01 248 GLU B C 1
ATOM 4003 O O . GLU B 1 248 ? 72.868 30.291 47.672 1.00 10.30 248 GLU B O 1
ATOM 4009 N N . LEU B 1 249 ? 71.348 28.655 47.425 1.00 10.77 249 LEU B N 1
ATOM 4010 C CA . LEU B 1 249 ? 70.600 29.078 48.608 1.00 10.80 249 LEU B CA 1
ATOM 4011 C C . LEU B 1 249 ? 71.469 28.922 49.857 1.00 10.20 249 LEU B C 1
ATOM 4012 O O . LEU B 1 249 ? 71.476 29.778 50.744 1.00 10.73 249 LEU B O 1
ATOM 4017 N N . TYR B 1 250 ? 72.215 27.830 49.955 1.00 8.77 250 TYR B N 1
ATOM 4018 C CA . TYR B 1 250 ? 72.997 27.600 51.171 1.00 8.73 250 TYR B CA 1
ATOM 4019 C C . TYR B 1 250 ? 74.232 28.520 51.272 1.00 9.40 250 TYR B C 1
ATOM 4020 O O . TYR B 1 250 ? 74.604 29.030 52.348 1.00 9.48 250 TYR B O 1
ATOM 4029 N N . THR B 1 251 ? 74.940 28.676 50.161 1.00 8.18 251 THR B N 1
ATOM 4030 C CA . THR B 1 251 ? 76.230 29.337 50.163 1.00 9.19 251 THR B CA 1
ATOM 4031 C C . THR B 1 251 ? 76.253 30.791 49.664 1.00 10.59 251 THR B C 1
ATOM 4032 O O . THR B 1 251 ? 77.262 31.473 49.853 1.00 10.46 251 THR B O 1
ATOM 4036 N N . HIS B 1 252 ? 75.193 31.210 48.986 1.00 11.68 252 HIS B N 1
ATOM 4037 C CA . HIS B 1 252 ? 75.145 32.472 48.245 1.00 13.08 252 HIS B CA 1
ATOM 4038 C C . HIS B 1 252 ? 76.241 32.602 47.184 1.00 14.58 252 HIS B C 1
ATOM 4039 O O . HIS B 1 252 ? 76.677 33.716 46.851 1.00 16.03 252 HIS B O 1
ATOM 4046 N N . GLN B 1 253 ? 76.714 31.475 46.656 1.00 13.89 253 GLN B N 1
ATOM 4047 C CA . GLN B 1 253 ? 77.738 31.406 45.613 1.00 14.84 253 GLN B CA 1
ATOM 4048 C C . GLN B 1 253 ? 77.206 30.616 44.431 1.00 15.45 253 GLN B C 1
ATOM 4049 O O . GLN B 1 253 ? 76.500 29.622 44.610 1.00 13.32 253 GLN B O 1
ATOM 4055 N N . ARG B 1 254 ? 77.503 31.096 43.227 1.00 15.73 254 ARG B N 1
ATOM 4056 C CA . ARG B 1 254 ? 77.049 30.432 41.997 1.00 16.67 254 ARG B CA 1
ATOM 4057 C C . ARG B 1 254 ? 78.248 29.813 41.299 1.00 15.08 254 ARG B C 1
ATOM 4058 O O . ARG B 1 254 ? 79.107 30.529 40.769 1.00 13.83 254 ARG B O 1
ATOM 4066 N N . PRO B 1 255 ? 78.361 28.488 41.294 1.00 14.16 255 PRO B N 1
ATOM 4067 C CA . PRO B 1 255 ? 79.468 27.897 40.545 1.00 13.42 255 PRO B CA 1
ATOM 4068 C C . PRO B 1 255 ? 79.248 28.131 39.045 1.00 12.97 255 PRO B C 1
ATOM 4069 O O . PRO B 1 255 ? 78.104 28.241 38.595 1.00 12.83 255 PRO B O 1
ATOM 4073 N N . SER B 1 256 ? 80.340 28.160 38.289 1.00 14.62 256 SER B N 1
ATOM 4074 C CA . SER B 1 256 ? 80.294 28.369 36.838 1.00 15.99 256 SER B CA 1
ATOM 4075 C C . SER B 1 256 ? 79.629 27.168 36.202 1.00 16.22 256 SER B C 1
ATOM 4076 O O . SER B 1 256 ? 79.603 26.109 36.810 1.00 14.89 256 SER B O 1
ATOM 4079 N N . ASP B 1 257 ? 79.127 27.324 34.980 1.00 16.73 257 ASP B N 1
ATOM 4080 C CA . ASP B 1 257 ? 78.530 26.193 34.272 1.00 18.05 257 ASP B CA 1
ATOM 4081 C C . ASP B 1 257 ? 79.531 25.068 34.103 1.00 17.59 257 ASP B C 1
ATOM 4082 O O . ASP B 1 257 ? 79.131 23.913 34.215 1.00 16.29 257 ASP B O 1
ATOM 4087 N N . GLU B 1 258 ? 80.810 25.395 33.902 1.00 18.05 258 GLU B N 1
ATOM 4088 C CA . GLU B 1 258 ? 81.794 24.351 33.649 1.00 19.08 258 GLU B CA 1
ATOM 4089 C C . GLU B 1 258 ? 82.027 23.561 34.943 1.00 17.46 258 GLU B C 1
ATOM 4090 O O . GLU B 1 258 ? 82.082 22.332 34.951 1.00 18.18 258 GLU B O 1
ATOM 4096 N N . LEU B 1 259 ? 82.105 24.247 36.075 1.00 15.90 259 LEU B N 1
ATOM 4097 C CA . LEU B 1 259 ? 82.254 23.561 37.354 1.00 15.41 259 LEU B CA 1
ATOM 4098 C C . LEU B 1 259 ? 81.031 22.715 37.723 1.00 12.29 259 LEU B C 1
ATOM 4099 O O . LEU B 1 259 ? 81.177 21.580 38.207 1.00 13.56 259 LEU B O 1
ATOM 4104 N N . ILE B 1 260 ? 79.831 23.226 37.457 1.00 13.16 260 ILE B N 1
ATOM 4105 C CA . ILE B 1 260 ? 78.608 22.427 37.611 1.00 11.89 260 ILE B CA 1
ATOM 4106 C C . ILE B 1 260 ? 78.712 21.108 36.838 1.00 12.00 260 ILE B C 1
ATOM 4107 O O . ILE B 1 260 ? 78.421 20.021 37.347 1.00 11.60 260 ILE B O 1
ATOM 4112 N N . ALA B 1 261 ? 79.145 21.206 35.585 1.00 12.18 261 ALA B N 1
ATOM 4113 C CA . ALA B 1 261 ? 79.202 20.040 34.711 1.00 13.84 261 ALA B CA 1
ATOM 4114 C C . ALA B 1 261 ? 80.231 19.052 35.238 1.00 14.38 261 ALA B C 1
ATOM 4115 O O . ALA B 1 261 ? 79.967 17.847 35.265 1.00 14.83 261 ALA B O 1
ATOM 4117 N N . GLU B 1 262 ? 81.366 19.545 35.731 1.00 14.75 262 GLU B N 1
ATOM 4118 C CA . GLU B 1 262 ? 82.360 18.636 36.311 1.00 15.59 262 GLU B CA 1
ATOM 4119 C C . GLU B 1 262 ? 81.830 17.938 37.563 1.00 14.62 262 GLU B C 1
ATOM 4120 O O . GLU B 1 262 ? 82.074 16.750 37.802 1.00 14.40 262 GLU B O 1
ATOM 4126 N N . ALA B 1 263 ? 81.130 18.704 38.388 1.00 12.55 263 ALA B N 1
ATOM 4127 C CA . ALA B 1 263 ? 80.617 18.162 39.636 1.00 12.64 263 ALA B CA 1
ATOM 4128 C C . ALA B 1 263 ? 79.582 17.077 39.391 1.00 11.60 263 ALA B C 1
ATOM 4129 O O . ALA B 1 263 ? 79.584 16.043 40.054 1.00 12.78 263 ALA B O 1
ATOM 4131 N N . ALA B 1 264 ? 78.741 17.303 38.398 1.00 12.19 264 ALA B N 1
ATOM 4132 C CA . ALA B 1 264 ? 77.663 16.374 38.077 1.00 13.74 264 ALA B CA 1
ATOM 4133 C C . ALA B 1 264 ? 78.255 15.095 37.482 1.00 14.15 264 ALA B C 1
ATOM 4134 O O . ALA B 1 264 ? 77.906 14.008 37.925 1.00 14.63 264 ALA B O 1
ATOM 4136 N N . ALA B 1 265 ? 79.257 15.236 36.624 1.00 15.59 265 ALA B N 1
ATOM 4137 C CA . ALA B 1 265 ? 79.928 14.060 36.060 1.00 15.82 265 ALA B CA 1
ATOM 4138 C C . ALA B 1 265 ? 80.675 13.269 37.131 1.00 16.81 265 ALA B C 1
ATOM 4139 O O . ALA B 1 265 ? 80.602 12.030 37.155 1.00 17.65 265 ALA B O 1
ATOM 4141 N N . PHE B 1 266 ? 81.334 13.978 38.045 1.00 15.76 266 PHE B N 1
ATOM 4142 C CA . PHE B 1 266 ? 81.995 13.378 39.207 1.00 16.21 266 PHE B CA 1
ATOM 4143 C C . PHE B 1 266 ? 81.033 12.637 40.132 1.00 15.52 266 PHE B C 1
ATOM 4144 O O . PHE B 1 266 ? 81.304 11.511 40.545 1.00 15.73 266 PHE B O 1
ATOM 4152 N N . ALA B 1 267 ? 79.901 13.262 40.434 1.00 16.02 267 ALA B N 1
ATOM 4153 C CA . ALA B 1 267 ? 78.967 12.701 41.396 1.00 17.68 267 ALA B CA 1
ATOM 4154 C C . ALA B 1 267 ? 78.222 11.476 40.871 1.00 19.78 267 ALA B C 1
ATOM 4155 O O . ALA B 1 267 ? 77.951 10.560 41.632 1.00 20.78 267 ALA B O 1
ATOM 4157 N N . ARG B 1 268 ? 77.915 11.428 39.588 1.00 21.71 268 ARG B N 1
ATOM 4158 C CA . ARG B 1 268 ? 77.258 10.248 39.024 1.00 26.25 268 ARG B CA 1
ATOM 4159 C C . ARG B 1 268 ? 78.057 8.945 39.127 1.00 27.39 268 ARG B C 1
ATOM 4160 O O . ARG B 1 268 ? 77.476 7.859 39.212 1.00 29.44 268 ARG B O 1
ATOM 4168 N N . THR B 1 269 ? 79.380 9.045 39.199 1.00 29.71 269 THR B N 1
ATOM 4169 C CA . THR B 1 269 ? 80.243 7.867 39.292 1.00 30.52 269 THR B CA 1
ATOM 4170 C C . THR B 1 269 ? 80.133 7.245 40.688 1.00 32.50 269 THR B C 1
ATOM 4171 O O . THR B 1 269 ? 80.488 6.079 40.881 1.00 31.38 269 THR B O 1
ATOM 4175 N N . LYS B 1 270 ? 79.666 8.071 41.627 1.00 34.11 270 LYS B N 1
ATOM 4176 C CA . LYS B 1 270 ? 79.344 7.784 43.023 1.00 36.22 270 LYS B CA 1
ATOM 4177 C C . LYS B 1 270 ? 80.447 8.275 43.960 1.00 37.43 270 LYS B C 1
ATOM 4178 O O . LYS B 1 270 ? 81.339 9.043 43.582 1.00 38.08 270 LYS B O 1
ATOM 4184 N N . MET C 1 1 ? 28.859 11.445 -39.500 1.00 20.57 1 MET C N 1
ATOM 4185 C CA . MET C 1 1 ? 27.710 11.475 -40.467 1.00 19.58 1 MET C CA 1
ATOM 4186 C C . MET C 1 1 ? 26.437 10.915 -39.839 1.00 16.89 1 MET C C 1
ATOM 4187 O O . MET C 1 1 ? 26.149 9.706 -39.829 1.00 17.09 1 MET C O 1
ATOM 4192 N N . ILE C 1 2 ? 25.677 11.881 -39.347 1.00 13.27 2 ILE C N 1
ATOM 4193 C CA . ILE C 1 2 ? 24.414 11.657 -38.659 1.00 11.33 2 ILE C CA 1
ATOM 4194 C C . ILE C 1 2 ? 23.452 10.979 -39.615 1.00 10.42 2 ILE C C 1
ATOM 4195 O O . ILE C 1 2 ? 23.390 11.269 -40.811 1.00 9.76 2 ILE C O 1
ATOM 4200 N N . ASN C 1 3 ? 22.751 10.012 -39.052 1.00 9.94 3 ASN C N 1
ATOM 4201 C CA . ASN C 1 3 ? 21.667 9.314 -39.730 1.00 11.20 3 ASN C CA 1
ATOM 4202 C C . ASN C 1 3 ? 20.459 9.159 -38.810 1.00 11.05 3 ASN C C 1
ATOM 4203 O O . ASN C 1 3 ? 20.472 9.554 -37.636 1.00 10.32 3 ASN C O 1
ATOM 4208 N N . LYS C 1 4 ? 19.380 8.586 -39.336 1.00 12.62 4 LYS C N 1
ATOM 4209 C CA . LYS C 1 4 ? 18.134 8.530 -38.573 1.00 13.57 4 LYS C CA 1
ATOM 4210 C C . LYS C 1 4 ? 18.265 7.668 -37.321 1.00 13.68 4 LYS C C 1
ATOM 4211 O O . LYS C 1 4 ? 17.449 7.765 -36.399 1.00 16.97 4 LYS C O 1
ATOM 4217 N N . ASP C 1 5 ? 19.262 6.798 -37.304 1.00 13.13 5 ASP C N 1
ATOM 4218 C CA . ASP C 1 5 ? 19.475 5.911 -36.158 1.00 12.29 5 ASP C CA 1
ATOM 4219 C C . ASP C 1 5 ? 20.424 6.462 -35.095 1.00 10.68 5 ASP C C 1
ATOM 4220 O O . ASP C 1 5 ? 20.604 5.867 -34.026 1.00 10.23 5 ASP C O 1
ATOM 4225 N N . THR C 1 6 ? 21.044 7.600 -35.380 1.00 7.55 6 THR C N 1
ATOM 4226 C CA . THR C 1 6 ? 21.971 8.200 -34.422 1.00 7.49 6 THR C CA 1
ATOM 4227 C C . THR C 1 6 ? 21.216 8.566 -33.157 1.00 8.18 6 THR C C 1
ATOM 4228 O O . THR C 1 6 ? 20.142 9.149 -33.229 1.00 8.86 6 THR C O 1
ATOM 4232 N N . GLN C 1 7 ? 21.742 8.210 -31.988 1.00 7.13 7 GLN C N 1
ATOM 4233 C CA . GLN C 1 7 ? 21.131 8.599 -30.729 1.00 8.28 7 GLN C CA 1
ATOM 4234 C C . GLN C 1 7 ? 21.687 9.936 -30.232 1.00 8.58 7 GLN C C 1
ATOM 4235 O O . GLN C 1 7 ? 22.863 10.239 -30.369 1.00 9.99 7 GLN C O 1
ATOM 4241 N N . LEU C 1 8 ? 20.827 10.741 -29.627 1.00 7.59 8 LEU C N 1
ATOM 4242 C CA . LEU C 1 8 ? 21.259 12.002 -29.030 1.00 6.65 8 LEU C CA 1
ATOM 4243 C C . LEU C 1 8 ? 21.385 11.825 -27.514 1.00 5.87 8 LEU C C 1
ATOM 4244 O O . LEU C 1 8 ? 20.484 11.331 -26.827 1.00 6.50 8 LEU C O 1
ATOM 4249 N N . CYS C 1 9 ? 22.512 12.294 -26.993 1.00 6.20 9 CYS C N 1
ATOM 4250 C CA . CYS C 1 9 ? 22.723 12.535 -25.583 1.00 6.01 9 CYS C CA 1
ATOM 4251 C C . CYS C 1 9 ? 22.915 14.058 -25.439 1.00 6.87 9 CYS C C 1
ATOM 4252 O O . CYS C 1 9 ? 23.365 14.730 -26.380 1.00 5.97 9 CYS C O 1
ATOM 4255 N N . MET C 1 10 ? 22.719 14.560 -24.229 1.00 7.08 10 MET C N 1
ATOM 4256 C CA . MET C 1 10 ? 22.658 16.007 -24.074 1.00 7.16 10 MET C CA 1
ATOM 4257 C C . MET C 1 10 ? 22.791 16.402 -22.617 1.00 7.38 10 MET C C 1
ATOM 4258 O O . MET C 1 10 ? 22.950 15.543 -21.738 1.00 6.73 10 MET C O 1
ATOM 4263 N N . SER C 1 11 ? 22.771 17.715 -22.420 1.00 7.33 11 SER C N 1
ATOM 4264 C CA . SER C 1 11 ? 22.811 18.267 -21.073 1.00 8.12 11 SER C CA 1
ATOM 4265 C C . SER C 1 11 ? 21.815 19.422 -21.003 1.00 9.11 11 SER C C 1
ATOM 4266 O O . SER C 1 11 ? 21.474 20.056 -22.014 1.00 9.49 11 SER C O 1
ATOM 4269 N N . LEU C 1 12 ? 21.387 19.704 -19.780 1.00 9.15 12 LEU C N 1
ATOM 4270 C CA . LEU C 1 12 ? 20.523 20.839 -19.488 1.00 9.31 12 LEU C CA 1
ATOM 4271 C C . LEU C 1 12 ? 21.124 21.646 -18.362 1.00 10.21 12 LEU C C 1
ATOM 4272 O O . LEU C 1 12 ? 21.414 21.082 -17.313 1.00 10.24 12 LEU C O 1
ATOM 4277 N N . SER C 1 13 ? 21.277 22.946 -18.569 1.00 9.95 13 SER C N 1
ATOM 4278 C CA . SER C 1 13 ? 21.864 23.766 -17.523 1.00 11.39 13 SER C CA 1
ATOM 4279 C C . SER C 1 13 ? 21.529 25.226 -17.789 1.00 11.30 13 SER C C 1
ATOM 4280 O O . SER C 1 13 ? 21.199 25.615 -18.916 1.00 9.07 13 SER C O 1
ATOM 4283 N N . GLY C 1 14 ? 21.589 26.030 -16.736 1.00 12.76 14 GLY C N 1
ATOM 4284 C CA . GLY C 1 14 ? 21.366 27.461 -16.840 1.00 14.56 14 GLY C CA 1
ATOM 4285 C C . GLY C 1 14 ? 22.459 28.154 -17.626 1.00 15.93 14 GLY C C 1
ATOM 4286 O O . GLY C 1 14 ? 22.164 29.154 -18.293 1.00 17.88 14 GLY C O 1
ATOM 4287 N N . ARG C 1 15 ? 23.681 27.634 -17.558 1.00 15.93 15 ARG C N 1
ATOM 4288 C CA . ARG C 1 15 ? 24.818 28.260 -18.226 1.00 18.53 15 ARG C CA 1
ATOM 4289 C C . ARG C 1 15 ? 25.678 27.165 -18.848 1.00 16.03 15 ARG C C 1
ATOM 4290 O O . ARG C 1 15 ? 26.632 26.701 -18.241 1.00 16.19 15 ARG C O 1
ATOM 4298 N N . PRO C 1 16 ? 25.294 26.720 -20.040 1.00 16.58 16 PRO C N 1
ATOM 4299 C CA . PRO C 1 16 ? 26.008 25.639 -20.721 1.00 16.13 16 PRO C CA 1
ATOM 4300 C C . PRO C 1 16 ? 27.478 25.968 -20.966 1.00 16.02 16 PRO C C 1
ATOM 4301 O O . PRO C 1 16 ? 27.856 27.119 -21.203 1.00 13.58 16 PRO C O 1
ATOM 4305 N N . SER C 1 17 ? 28.289 24.922 -20.938 1.00 15.00 17 SER C N 1
ATOM 4306 C CA . SER C 1 17 ? 29.674 25.034 -21.357 1.00 16.48 17 SER C CA 1
ATOM 4307 C C . SER C 1 17 ? 29.962 23.980 -22.416 1.00 14.16 17 SER C C 1
ATOM 4308 O O . SER C 1 17 ? 29.124 23.109 -22.667 1.00 15.30 17 SER C O 1
ATOM 4311 N N . ASN C 1 18 ? 31.132 24.087 -23.023 1.00 13.30 18 ASN C N 1
ATOM 4312 C CA . ASN C 1 18 ? 31.499 23.195 -24.115 1.00 13.99 18 ASN C CA 1
ATOM 4313 C C . ASN C 1 18 ? 32.180 21.899 -23.711 1.00 12.84 18 ASN C C 1
ATOM 4314 O O . ASN C 1 18 ? 32.356 21.000 -24.540 1.00 12.33 18 ASN C O 1
ATOM 4319 N N . PHE C 1 19 ? 32.604 21.785 -22.460 1.00 11.67 19 PHE C N 1
ATOM 4320 C CA . PHE C 1 19 ? 33.427 20.627 -22.133 1.00 13.00 19 PHE C CA 1
ATOM 4321 C C . PHE C 1 19 ? 32.741 19.292 -22.446 1.00 11.50 19 PHE C C 1
ATOM 4322 O O . PHE C 1 19 ? 33.277 18.432 -23.156 1.00 10.12 19 PHE C O 1
ATOM 4330 N N . GLY C 1 20 ? 31.524 19.127 -21.940 1.00 9.94 20 GLY C N 1
ATOM 4331 C CA . GLY C 1 20 ? 30.844 17.852 -22.113 1.00 10.39 20 GLY C CA 1
ATOM 4332 C C . GLY C 1 20 ? 30.579 17.538 -23.579 1.00 9.82 20 GLY C C 1
ATOM 4333 O O . GLY C 1 20 ? 30.792 16.420 -24.043 1.00 10.93 20 GLY C O 1
ATOM 4334 N N . THR C 1 21 ? 30.131 18.527 -24.338 1.00 8.81 21 THR C N 1
ATOM 4335 C CA . THR C 1 21 ? 29.842 18.378 -25.758 1.00 9.64 21 THR C CA 1
ATOM 4336 C C . THR C 1 21 ? 31.085 17.925 -26.513 1.00 10.28 21 THR C C 1
ATOM 4337 O O . THR C 1 21 ? 31.078 16.920 -27.243 1.00 10.65 21 THR C O 1
ATOM 4341 N N . THR C 1 22 ? 32.196 18.594 -26.245 1.00 9.79 22 THR C N 1
ATOM 4342 C CA . THR C 1 22 ? 33.423 18.199 -26.928 1.00 9.66 22 THR C CA 1
ATOM 4343 C C . THR C 1 22 ? 33.908 16.808 -26.521 1.00 8.19 22 THR C C 1
ATOM 4344 O O . THR C 1 22 ? 34.313 15.997 -27.367 1.00 9.64 22 THR C O 1
ATOM 4348 N N . PHE C 1 23 ? 33.877 16.554 -25.220 1.00 8.01 23 PHE C N 1
ATOM 4349 C CA . PHE C 1 23 ? 34.274 15.277 -24.614 1.00 9.12 23 PHE C CA 1
ATOM 4350 C C . PHE C 1 23 ? 33.515 14.075 -25.169 1.00 8.38 23 PHE C C 1
ATOM 4351 O O . PHE C 1 23 ? 34.111 13.098 -25.656 1.00 8.95 23 PHE C O 1
ATOM 4359 N N . HIS C 1 24 ? 32.197 14.110 -25.032 1.00 7.29 24 HIS C N 1
ATOM 4360 C CA . HIS C 1 24 ? 31.376 12.981 -25.473 1.00 8.18 24 HIS C CA 1
ATOM 4361 C C . HIS C 1 24 ? 31.486 12.755 -26.980 1.00 8.72 24 HIS C C 1
ATOM 4362 O O . HIS C 1 24 ? 31.579 11.619 -27.417 1.00 8.22 24 HIS C O 1
ATOM 4369 N N . ASN C 1 25 ? 31.468 13.815 -27.784 1.00 7.11 25 ASN C N 1
ATOM 4370 C CA . ASN C 1 25 ? 31.542 13.669 -29.233 1.00 8.27 25 ASN C CA 1
ATOM 4371 C C . ASN C 1 25 ? 32.888 13.115 -29.677 1.00 8.87 25 ASN C C 1
ATOM 4372 O O . ASN C 1 25 ? 32.965 12.265 -30.560 1.00 9.11 25 ASN C O 1
ATOM 4377 N N . TYR C 1 26 ? 33.954 13.508 -28.996 1.00 10.29 26 TYR C N 1
ATOM 4378 C CA . TYR C 1 26 ? 35.265 12.935 -29.290 1.00 10.73 26 TYR C CA 1
ATOM 4379 C C . TYR C 1 26 ? 35.272 11.432 -29.044 1.00 10.96 26 TYR C C 1
ATOM 4380 O O . TYR C 1 26 ? 35.804 10.662 -29.857 1.00 11.64 26 TYR C O 1
ATOM 4389 N N . LEU C 1 27 ? 34.747 11.013 -27.896 1.00 9.75 27 LEU C N 1
ATOM 4390 C CA . LEU C 1 27 ? 34.650 9.599 -27.551 1.00 10.31 27 LEU C CA 1
ATOM 4391 C C . LEU C 1 27 ? 33.758 8.851 -28.549 1.00 10.96 27 LEU C C 1
ATOM 4392 O O . LEU C 1 27 ? 34.103 7.735 -28.947 1.00 10.17 27 LEU C O 1
ATOM 4397 N N . TYR C 1 28 ? 32.618 9.411 -28.955 1.00 10.18 28 TYR C N 1
ATOM 4398 C CA . TYR C 1 28 ? 31.772 8.671 -29.890 1.00 9.89 28 TYR C CA 1
ATOM 4399 C C . TYR C 1 28 ? 32.547 8.439 -31.171 1.00 10.84 28 TYR C C 1
ATOM 4400 O O . TYR C 1 28 ? 32.440 7.366 -31.740 1.00 10.27 28 TYR C O 1
ATOM 4409 N N . ASP C 1 29 ? 33.292 9.441 -31.632 1.00 10.71 29 ASP C N 1
ATOM 4410 C CA . ASP C 1 29 ? 34.081 9.298 -32.847 1.00 12.05 29 ASP C CA 1
ATOM 4411 C C . ASP C 1 29 ? 35.133 8.199 -32.749 1.00 12.62 29 ASP C C 1
ATOM 4412 O O . ASP C 1 29 ? 35.175 7.318 -33.613 1.00 11.49 29 ASP C O 1
ATOM 4417 N N . LYS C 1 30 ? 35.898 8.186 -31.663 1.00 11.63 30 LYS C N 1
ATOM 4418 C CA . LYS C 1 30 ? 36.997 7.240 -31.533 1.00 12.49 30 LYS C CA 1
ATOM 4419 C C . LYS C 1 30 ? 36.512 5.814 -31.294 1.00 12.21 30 LYS C C 1
ATOM 4420 O O . LYS C 1 30 ? 37.203 4.855 -31.663 1.00 14.13 30 LYS C O 1
ATOM 4426 N N . LEU C 1 31 ? 35.335 5.680 -30.691 1.00 10.84 31 LEU C N 1
ATOM 4427 C CA . LEU C 1 31 ? 34.748 4.380 -30.390 1.00 10.14 31 LEU C CA 1
ATOM 4428 C C . LEU C 1 31 ? 33.776 3.868 -31.448 1.00 10.68 31 LEU C C 1
ATOM 4429 O O . LEU C 1 31 ? 33.170 2.818 -31.274 1.00 10.17 31 LEU C O 1
ATOM 4434 N N . GLY C 1 32 ? 33.567 4.666 -32.485 1.00 10.71 32 GLY C N 1
ATOM 4435 C CA . GLY C 1 32 ? 32.647 4.308 -33.555 1.00 11.18 32 GLY C CA 1
ATOM 4436 C C . GLY C 1 32 ? 31.193 4.117 -33.163 1.00 10.81 32 GLY C C 1
ATOM 4437 O O . GLY C 1 32 ? 30.487 3.231 -33.672 1.00 10.71 32 GLY C O 1
ATOM 4438 N N . LEU C 1 33 ? 30.755 4.925 -32.200 1.00 7.35 33 LEU C N 1
ATOM 4439 C CA . LEU C 1 33 ? 29.402 4.891 -31.672 1.00 8.85 33 LEU C CA 1
ATOM 4440 C C . LEU C 1 33 ? 28.537 5.874 -32.439 1.00 8.57 33 LEU C C 1
ATOM 4441 O O . LEU C 1 33 ? 28.976 7.010 -32.665 1.00 7.42 33 LEU C O 1
ATOM 4446 N N . ASN C 1 34 ? 27.346 5.424 -32.821 1.00 9.06 34 ASN C N 1
ATOM 4447 C CA . ASN C 1 34 ? 26.447 6.208 -33.657 1.00 8.44 34 ASN C CA 1
ATOM 4448 C C . ASN C 1 34 ? 25.594 7.077 -32.721 1.00 7.62 34 ASN C C 1
ATOM 4449 O O . ASN C 1 34 ? 24.390 6.853 -32.521 1.00 7.16 34 ASN C O 1
ATOM 4454 N N . PHE C 1 35 ? 26.285 8.066 -32.151 1.00 7.66 35 PHE C N 1
ATOM 4455 C CA . PHE C 1 35 ? 25.736 8.975 -31.128 1.00 7.75 35 PHE C CA 1
ATOM 4456 C C . PHE C 1 35 ? 26.243 10.386 -31.436 1.00 7.12 35 PHE C C 1
ATOM 4457 O O . PHE C 1 35 ? 27.336 10.535 -31.989 1.00 8.37 35 PHE C O 1
ATOM 4465 N N . ILE C 1 36 ? 25.475 11.399 -31.033 1.00 7.04 36 ILE C N 1
ATOM 4466 C CA . ILE C 1 36 ? 25.928 12.790 -30.961 1.00 6.55 36 ILE C CA 1
ATOM 4467 C C . ILE C 1 36 ? 25.533 13.392 -29.616 1.00 7.00 36 ILE C C 1
ATOM 4468 O O . ILE C 1 36 ? 24.617 12.886 -28.990 1.00 8.62 36 ILE C O 1
ATOM 4473 N N . TYR C 1 37 ? 26.272 14.415 -29.180 1.00 6.53 37 TYR C N 1
ATOM 4474 C CA . TYR C 1 37 ? 26.018 15.102 -27.924 1.00 5.50 37 TYR C CA 1
ATOM 4475 C C . TYR C 1 37 ? 25.881 16.591 -28.187 1.00 5.55 37 TYR C C 1
ATOM 4476 O O . TYR C 1 37 ? 26.615 17.180 -28.962 1.00 7.71 37 TYR C O 1
ATOM 4485 N N . LYS C 1 38 ? 24.927 17.203 -27.507 1.00 5.68 38 LYS C N 1
ATOM 4486 C CA . LYS C 1 38 ? 24.879 18.666 -27.478 1.00 5.61 38 LYS C CA 1
ATOM 4487 C C . LYS C 1 38 ? 24.314 19.147 -26.133 1.00 7.55 38 LYS C C 1
ATOM 4488 O O . LYS C 1 38 ? 23.357 18.606 -25.581 1.00 6.80 38 LYS C O 1
ATOM 4494 N N . ALA C 1 39 ? 24.839 20.274 -25.674 1.00 8.72 39 ALA C N 1
ATOM 4495 C CA . ALA C 1 39 ? 24.286 21.013 -24.537 1.00 8.45 39 ALA C CA 1
ATOM 4496 C C . ALA C 1 39 ? 23.108 21.905 -24.918 1.00 8.09 39 ALA C C 1
ATOM 4497 O O . ALA C 1 39 ? 23.107 22.561 -25.956 1.00 8.41 39 ALA C O 1
ATOM 4499 N N . PHE C 1 40 ? 22.087 21.913 -24.071 1.00 7.98 40 PHE C N 1
ATOM 4500 C CA . PHE C 1 40 ? 20.885 22.721 -24.252 1.00 8.27 40 PHE C CA 1
ATOM 4501 C C . PHE C 1 40 ? 20.655 23.571 -22.997 1.00 8.73 40 PHE C C 1
ATOM 4502 O O . PHE C 1 40 ? 21.233 23.320 -21.928 1.00 7.53 40 PHE C O 1
ATOM 4510 N N . THR C 1 41 ? 19.859 24.628 -23.157 1.00 9.71 41 THR C N 1
ATOM 4511 C CA . THR C 1 41 ? 19.255 25.340 -22.034 1.00 11.76 41 THR C CA 1
ATOM 4512 C C . THR C 1 41 ? 17.745 25.212 -22.061 1.00 10.69 41 THR C C 1
ATOM 4513 O O . THR C 1 41 ? 17.170 24.756 -23.053 1.00 10.62 41 THR C O 1
ATOM 4517 N N . THR C 1 42 ? 17.084 25.630 -20.986 1.00 10.43 42 THR C N 1
ATOM 4518 C CA . THR C 1 42 ? 15.624 25.666 -20.940 1.00 11.23 42 THR C CA 1
ATOM 4519 C C . THR C 1 42 ? 15.121 26.654 -19.888 1.00 12.81 42 THR C C 1
ATOM 4520 O O . THR C 1 42 ? 15.810 26.914 -18.906 1.00 12.37 42 THR C O 1
ATOM 4524 N N . GLN C 1 43 ? 13.955 27.224 -20.162 1.00 13.72 43 GLN C N 1
ATOM 4525 C CA . GLN C 1 43 ? 13.181 27.956 -19.162 1.00 15.66 43 GLN C CA 1
ATOM 4526 C C . GLN C 1 43 ? 12.045 27.152 -18.539 1.00 15.27 43 GLN C C 1
ATOM 4527 O O . GLN C 1 43 ? 11.250 27.713 -17.775 1.00 15.22 43 GLN C O 1
ATOM 4533 N N . ASP C 1 44 ? 11.963 25.844 -18.791 1.00 12.09 44 ASP C N 1
ATOM 4534 C CA . ASP C 1 44 ? 10.776 25.070 -18.427 1.00 11.91 44 ASP C CA 1
ATOM 4535 C C . ASP C 1 44 ? 11.243 23.634 -18.215 1.00 10.34 44 ASP C C 1
ATOM 4536 O O . ASP C 1 44 ? 11.091 22.788 -19.092 1.00 10.01 44 ASP C O 1
ATOM 4541 N N . ILE C 1 45 ? 11.857 23.403 -17.065 1.00 10.11 45 ILE C N 1
ATOM 4542 C CA . ILE C 1 45 ? 12.372 22.063 -16.781 1.00 10.22 45 ILE C CA 1
ATOM 4543 C C . ILE C 1 45 ? 11.356 20.936 -16.952 1.00 8.67 45 ILE C C 1
ATOM 4544 O O . ILE C 1 45 ? 11.730 19.851 -17.405 1.00 8.31 45 ILE C O 1
ATOM 4549 N N . GLU C 1 46 ? 10.109 21.159 -16.556 1.00 8.87 46 GLU C N 1
ATOM 4550 C CA . GLU C 1 46 ? 9.072 20.135 -16.670 1.00 9.67 46 GLU C CA 1
ATOM 4551 C C . GLU C 1 46 ? 8.978 19.630 -18.097 1.00 9.36 46 GLU C C 1
ATOM 4552 O O . GLU C 1 46 ? 8.992 18.432 -18.379 1.00 8.64 46 GLU C O 1
ATOM 4558 N N . HIS C 1 47 ? 8.809 20.553 -19.033 1.00 9.99 47 HIS C N 1
ATOM 4559 C CA . HIS C 1 47 ? 8.591 20.084 -20.403 1.00 8.84 47 HIS C CA 1
ATOM 4560 C C . HIS C 1 47 ? 9.892 19.729 -21.109 1.00 7.68 47 HIS C C 1
ATOM 4561 O O . HIS C 1 47 ? 9.878 18.971 -22.093 1.00 8.11 47 HIS C O 1
ATOM 4568 N N . ALA C 1 48 ? 11.014 20.215 -20.595 1.00 7.59 48 ALA C N 1
ATOM 4569 C CA . ALA C 1 48 ? 12.311 19.759 -21.083 1.00 7.49 48 ALA C CA 1
ATOM 4570 C C . ALA C 1 48 ? 12.504 18.267 -20.777 1.00 8.40 48 ALA C C 1
ATOM 4571 O O . ALA C 1 48 ? 12.833 17.490 -21.663 1.00 8.27 48 ALA C O 1
ATOM 4573 N N . ILE C 1 49 ? 12.279 17.879 -19.526 1.00 7.74 49 ILE C N 1
ATOM 4574 C CA . ILE C 1 49 ? 12.404 16.475 -19.131 1.00 9.10 49 ILE C CA 1
ATOM 4575 C C . ILE C 1 49 ? 11.384 15.593 -19.813 1.00 8.38 49 ILE C C 1
ATOM 4576 O O . ILE C 1 49 ? 11.749 14.508 -20.291 1.00 8.52 49 ILE C O 1
ATOM 4581 N N . LYS C 1 50 ? 10.135 16.043 -19.906 1.00 8.01 50 LYS C N 1
ATOM 4582 C CA . LYS C 1 50 ? 9.119 15.277 -20.605 1.00 8.49 50 LYS C CA 1
ATOM 4583 C C . LYS C 1 50 ? 9.408 15.177 -22.107 1.00 8.92 50 LYS C C 1
ATOM 4584 O O . LYS C 1 50 ? 9.053 14.195 -22.767 1.00 9.26 50 LYS C O 1
ATOM 4590 N N . GLY C 1 51 ? 10.090 16.184 -22.635 1.00 8.96 51 GLY C N 1
ATOM 4591 C CA . GLY C 1 51 ? 10.614 16.180 -23.992 1.00 8.69 51 GLY C CA 1
ATOM 4592 C C . GLY C 1 51 ? 11.710 15.152 -24.230 1.00 7.80 51 GLY C C 1
ATOM 4593 O O . GLY C 1 51 ? 11.686 14.467 -25.256 1.00 7.94 51 GLY C O 1
ATOM 4594 N N . VAL C 1 52 ? 12.653 15.008 -23.293 1.00 8.54 52 VAL C N 1
ATOM 4595 C CA . VAL C 1 52 ? 13.696 13.982 -23.314 1.00 9.55 52 VAL C CA 1
ATOM 4596 C C . VAL C 1 52 ? 13.036 12.613 -23.465 1.00 10.02 52 VAL C C 1
ATOM 4597 O O . VAL C 1 52 ? 13.394 11.827 -24.339 1.00 9.28 52 VAL C O 1
ATOM 4601 N N . ARG C 1 53 ? 11.994 12.358 -22.683 1.00 9.19 53 ARG C N 1
ATOM 4602 C CA . ARG C 1 53 ? 11.328 11.082 -22.770 1.00 8.74 53 ARG C CA 1
ATOM 4603 C C . ARG C 1 53 ? 10.642 10.925 -24.122 1.00 9.80 53 ARG C C 1
ATOM 4604 O O . ARG C 1 53 ? 10.840 9.930 -24.804 1.00 8.52 53 ARG C O 1
ATOM 4612 N N . ALA C 1 54 ? 9.778 11.877 -24.469 1.00 10.01 54 ALA C N 1
ATOM 4613 C CA . ALA C 1 54 ? 8.950 11.748 -25.664 1.00 10.40 54 ALA C CA 1
ATOM 4614 C C . ALA C 1 54 ? 9.741 11.686 -26.967 1.00 10.13 54 ALA C C 1
ATOM 4615 O O . ALA C 1 54 ? 9.329 10.998 -27.903 1.00 10.41 54 ALA C O 1
ATOM 4617 N N . LEU C 1 55 ? 10.894 12.347 -27.026 1.00 9.51 55 LEU C N 1
ATOM 4618 C CA . LEU C 1 55 ? 11.681 12.360 -28.253 1.00 8.10 55 LEU C CA 1
ATOM 4619 C C . LEU C 1 55 ? 12.594 11.158 -28.344 1.00 9.02 55 LEU C C 1
ATOM 4620 O O . LEU C 1 55 ? 13.316 10.967 -29.314 1.00 8.05 55 LEU C O 1
ATOM 4625 N N . GLY C 1 56 ? 12.683 10.380 -27.282 1.00 8.28 56 GLY C N 1
ATOM 4626 C CA . GLY C 1 56 ? 13.600 9.250 -27.268 1.00 9.48 56 GLY C CA 1
ATOM 4627 C C . GLY C 1 56 ? 15.068 9.599 -27.187 1.00 10.06 56 GLY C C 1
ATOM 4628 O O . GLY C 1 56 ? 15.907 8.854 -27.712 1.00 10.78 56 GLY C O 1
ATOM 4629 N N . ILE C 1 57 ? 15.379 10.723 -26.539 1.00 7.81 57 ILE C N 1
ATOM 4630 C CA . ILE C 1 57 ? 16.732 11.171 -26.273 1.00 6.95 57 ILE C CA 1
ATOM 4631 C C . ILE C 1 57 ? 17.292 10.211 -25.227 1.00 7.72 57 ILE C C 1
ATOM 4632 O O . ILE C 1 57 ? 16.638 9.924 -24.229 1.00 9.77 57 ILE C O 1
ATOM 4637 N N . ARG C 1 58 ? 18.471 9.668 -25.489 1.00 6.98 58 ARG C N 1
ATOM 4638 C CA . ARG C 1 58 ? 19.024 8.589 -24.662 1.00 7.37 58 ARG C CA 1
ATOM 4639 C C . ARG C 1 58 ? 19.541 9.008 -23.298 1.00 7.80 58 ARG C C 1
ATOM 4640 O O . ARG C 1 58 ? 19.307 8.286 -22.330 1.00 6.30 58 ARG C O 1
ATOM 4648 N N . GLY C 1 59 ? 20.218 10.151 -23.217 1.00 6.30 59 GLY C N 1
ATOM 4649 C CA . GLY C 1 59 ? 20.942 10.519 -22.014 1.00 5.70 59 GLY C CA 1
ATOM 4650 C C . GLY C 1 59 ? 20.907 12.013 -21.824 1.00 6.92 59 GLY C C 1
ATOM 4651 O O . GLY C 1 59 ? 20.978 12.734 -22.816 1.00 6.91 59 GLY C O 1
ATOM 4652 N N . CYS C 1 60 ? 20.756 12.450 -20.580 1.00 6.60 60 CYS C N 1
ATOM 4653 C CA . CYS C 1 60 ? 20.690 13.887 -20.292 1.00 6.44 60 CYS C CA 1
ATOM 4654 C C . CYS C 1 60 ? 21.328 14.203 -18.954 1.00 7.84 60 CYS C C 1
ATOM 4655 O O . CYS C 1 60 ? 20.834 13.781 -17.888 1.00 8.40 60 CYS C O 1
ATOM 4658 N N . ALA C 1 61 ? 22.440 14.920 -19.038 1.00 7.30 61 ALA C N 1
ATOM 4659 C CA . ALA C 1 61 ? 23.064 15.495 -17.856 1.00 7.06 61 ALA C CA 1
ATOM 4660 C C . ALA C 1 61 ? 22.282 16.707 -17.393 1.00 8.55 61 ALA C C 1
ATOM 4661 O O . ALA C 1 61 ? 21.637 17.373 -18.195 1.00 8.79 61 ALA C O 1
ATOM 4663 N N . VAL C 1 62 ? 22.355 16.969 -16.092 1.00 8.05 62 VAL C N 1
ATOM 4664 C CA . VAL C 1 62 ? 21.539 18.016 -15.462 1.00 8.71 62 VAL C CA 1
ATOM 4665 C C . VAL C 1 62 ? 22.441 18.776 -14.520 1.00 9.10 62 VAL C C 1
ATOM 4666 O O . VAL C 1 62 ? 23.135 18.192 -13.685 1.00 9.37 62 VAL C O 1
ATOM 4670 N N . SER C 1 63 ? 22.484 20.089 -14.731 1.00 9.37 63 SER C N 1
ATOM 4671 C CA . SER C 1 63 ? 23.279 20.991 -13.903 1.00 10.63 63 SER C CA 1
ATOM 4672 C C . SER C 1 63 ? 22.407 22.076 -13.308 1.00 9.67 63 SER C C 1
ATOM 4673 O O . SER C 1 63 ? 21.206 22.144 -13.527 1.00 9.21 63 SER C O 1
ATOM 4676 N N . MET C 1 64 ? 23.005 22.923 -12.476 1.00 11.17 64 MET C N 1
ATOM 4677 C CA . MET C 1 64 ? 22.233 23.984 -11.875 1.00 13.22 64 MET C CA 1
ATOM 4678 C C . MET C 1 64 ? 21.545 24.778 -12.970 1.00 12.32 64 MET C C 1
ATOM 4679 O O . MET C 1 64 ? 22.126 24.950 -14.038 1.00 13.18 64 MET C O 1
ATOM 4684 N N . PRO C 1 65 ? 20.343 25.295 -12.739 1.00 12.05 65 PRO C N 1
ATOM 4685 C CA . PRO C 1 65 ? 19.595 25.183 -11.484 1.00 12.69 65 PRO C CA 1
ATOM 4686 C C . PRO C 1 65 ? 18.507 24.125 -11.505 1.00 11.62 65 PRO C C 1
ATOM 4687 O O . PRO C 1 65 ? 17.445 24.312 -10.906 1.00 12.64 65 PRO C O 1
ATOM 4691 N N . PHE C 1 66 ? 18.800 22.977 -12.108 1.00 9.25 66 PHE C N 1
ATOM 4692 C CA . PHE C 1 66 ? 17.753 22.013 -12.401 1.00 9.09 66 PHE C CA 1
ATOM 4693 C C . PHE C 1 66 ? 17.908 20.690 -11.677 1.00 8.71 66 PHE C C 1
ATOM 4694 O O . PHE C 1 66 ? 17.109 19.779 -11.911 1.00 9.17 66 PHE C O 1
ATOM 4702 N N . LYS C 1 67 ? 18.940 20.534 -10.857 1.00 8.94 67 LYS C N 1
ATOM 4703 C CA . LYS C 1 67 ? 19.240 19.223 -10.300 1.00 9.01 67 LYS C CA 1
ATOM 4704 C C . LYS C 1 67 ? 18.204 18.695 -9.317 1.00 9.35 67 LYS C C 1
ATOM 4705 O O . LYS C 1 67 ? 18.079 17.466 -9.172 1.00 10.10 67 LYS C O 1
ATOM 4711 N N . GLU C 1 68 ? 17.467 19.597 -8.668 1.00 8.84 68 GLU C N 1
ATOM 4712 C CA . GLU C 1 68 ? 16.323 19.204 -7.848 1.00 9.55 68 GLU C CA 1
ATOM 4713 C C . GLU C 1 68 ? 14.968 19.317 -8.551 1.00 8.98 68 GLU C C 1
ATOM 4714 O O . GLU C 1 68 ? 14.088 18.469 -8.393 1.00 9.69 68 GLU C O 1
ATOM 4720 N N . THR C 1 69 ? 14.765 20.358 -9.345 1.00 8.03 69 THR C N 1
ATOM 4721 C CA . THR C 1 69 ? 13.451 20.603 -9.956 1.00 8.44 69 THR C CA 1
ATOM 4722 C C . THR C 1 69 ? 13.149 19.603 -11.077 1.00 9.61 69 THR C C 1
ATOM 4723 O O . THR C 1 69 ? 11.988 19.438 -11.420 1.00 9.83 69 THR C O 1
ATOM 4727 N N . CYS C 1 70 ? 14.163 18.919 -11.604 1.00 9.74 70 CYS C N 1
ATOM 4728 C CA . CYS C 1 70 ? 13.883 17.850 -12.568 1.00 9.40 70 CYS C CA 1
ATOM 4729 C C . CYS C 1 70 ? 13.305 16.585 -11.947 1.00 8.57 70 CYS C C 1
ATOM 4730 O O . CYS C 1 70 ? 12.673 15.803 -12.652 1.00 8.73 70 CYS C O 1
ATOM 4733 N N . MET C 1 71 ? 13.503 16.393 -10.651 1.00 8.34 71 MET C N 1
ATOM 4734 C CA . MET C 1 71 ? 13.199 15.115 -10.005 1.00 8.35 71 MET C CA 1
ATOM 4735 C C . MET C 1 71 ? 11.752 14.637 -9.992 1.00 9.14 71 MET C C 1
ATOM 4736 O O . MET C 1 71 ? 11.541 13.433 -10.168 1.00 9.47 71 MET C O 1
ATOM 4741 N N . PRO C 1 72 ? 10.762 15.512 -9.818 1.00 8.57 72 PRO C N 1
ATOM 4742 C CA . PRO C 1 72 ? 9.374 15.041 -9.839 1.00 9.61 72 PRO C CA 1
ATOM 4743 C C . PRO C 1 72 ? 8.972 14.348 -11.143 1.00 10.09 72 PRO C C 1
ATOM 4744 O O . PRO C 1 72 ? 7.994 13.602 -11.183 1.00 10.47 72 PRO C O 1
ATOM 4748 N N . PHE C 1 73 ? 9.751 14.562 -12.202 1.00 8.99 73 PHE C N 1
ATOM 4749 C CA . PHE C 1 73 ? 9.369 14.117 -13.536 1.00 9.85 73 PHE C CA 1
ATOM 4750 C C . PHE C 1 73 ? 10.091 12.844 -13.976 1.00 10.12 73 PHE C C 1
ATOM 4751 O O . PHE C 1 73 ? 9.940 12.408 -15.108 1.00 11.07 73 PHE C O 1
ATOM 4759 N N . LEU C 1 74 ? 10.853 12.244 -13.074 1.00 9.75 74 LEU C N 1
ATOM 4760 C CA . LEU C 1 74 ? 11.648 11.062 -13.389 1.00 9.65 74 LEU C CA 1
ATOM 4761 C C . LEU C 1 74 ? 10.972 9.809 -12.862 1.00 10.96 74 LEU C C 1
ATOM 4762 O O . LEU C 1 74 ? 10.201 9.844 -11.898 1.00 12.41 74 LEU C O 1
ATOM 4767 N N . ASP C 1 75 ? 11.299 8.671 -13.460 1.00 10.77 75 ASP C N 1
ATOM 4768 C CA . ASP C 1 75 ? 10.588 7.451 -13.092 1.00 10.51 75 ASP C CA 1
ATOM 4769 C C . ASP C 1 75 ? 11.225 6.662 -11.946 1.00 10.79 75 ASP C C 1
ATOM 4770 O O . ASP C 1 75 ? 10.512 5.977 -11.200 1.00 11.54 75 ASP C O 1
ATOM 4775 N N . GLU C 1 76 ? 12.552 6.636 -11.915 1.00 10.11 76 GLU C N 1
ATOM 4776 C CA . GLU C 1 76 ? 13.288 5.803 -10.970 1.00 10.80 76 GLU C CA 1
ATOM 4777 C C . GLU C 1 76 ? 14.566 6.503 -10.549 1.00 11.87 76 GLU C C 1
ATOM 4778 O O . GLU C 1 76 ? 15.489 6.645 -11.352 1.00 11.40 76 GLU C O 1
ATOM 4784 N N . ILE C 1 77 ? 14.618 6.959 -9.299 1.00 12.05 77 ILE C N 1
ATOM 4785 C CA . ILE C 1 77 ? 15.780 7.650 -8.767 1.00 13.63 77 ILE C CA 1
ATOM 4786 C C . ILE C 1 77 ? 16.695 6.655 -8.070 1.00 12.13 77 ILE C C 1
ATOM 4787 O O . ILE C 1 77 ? 16.275 5.898 -7.188 1.00 12.00 77 ILE C O 1
ATOM 4792 N N . HIS C 1 78 ? 17.936 6.575 -8.537 1.00 9.99 78 HIS C N 1
ATOM 4793 C CA . HIS C 1 78 ? 18.865 5.582 -8.026 1.00 9.61 78 HIS C CA 1
ATOM 4794 C C . HIS C 1 78 ? 19.604 6.044 -6.781 1.00 11.32 78 HIS C C 1
ATOM 4795 O O . HIS C 1 78 ? 19.619 7.235 -6.476 1.00 10.41 78 HIS C O 1
ATOM 4802 N N . PRO C 1 79 ? 20.211 5.111 -6.051 1.00 11.19 79 PRO C N 1
ATOM 4803 C CA . PRO C 1 79 ? 20.782 5.451 -4.745 1.00 11.32 79 PRO C CA 1
ATOM 4804 C C . PRO C 1 79 ? 21.790 6.594 -4.718 1.00 11.17 79 PRO C C 1
ATOM 4805 O O . PRO C 1 79 ? 21.778 7.343 -3.740 1.00 12.18 79 PRO C O 1
ATOM 4809 N N . SER C 1 80 ? 22.561 6.798 -5.778 1.00 11.59 80 SER C N 1
ATOM 4810 C CA . SER C 1 80 ? 23.516 7.908 -5.831 1.00 11.27 80 SER C CA 1
ATOM 4811 C C . SER C 1 80 ? 22.792 9.258 -5.773 1.00 11.58 80 SER C C 1
ATOM 4812 O O . SER C 1 80 ? 23.279 10.221 -5.175 1.00 12.39 80 SER C O 1
ATOM 4815 N N . ALA C 1 81 ? 21.645 9.346 -6.424 1.00 9.93 81 ALA C N 1
ATOM 4816 C CA . ALA C 1 81 ? 20.885 10.585 -6.449 1.00 9.93 81 ALA C CA 1
ATOM 4817 C C . ALA C 1 81 ? 20.059 10.686 -5.166 1.00 10.08 81 ALA C C 1
ATOM 4818 O O . ALA C 1 81 ? 19.947 11.771 -4.594 1.00 11.16 81 ALA C O 1
ATOM 4820 N N . GLN C 1 82 ? 19.522 9.564 -4.690 1.00 10.07 82 GLN C N 1
ATOM 4821 C CA . GLN C 1 82 ? 18.764 9.562 -3.441 1.00 11.12 82 GLN C CA 1
ATOM 4822 C C . GLN C 1 82 ? 19.670 10.025 -2.283 1.00 12.06 82 GLN C C 1
ATOM 4823 O O . GLN C 1 82 ? 19.177 10.612 -1.317 1.00 15.30 82 GLN C O 1
ATOM 4829 N N . ALA C 1 83 ? 20.965 9.738 -2.344 1.00 12.31 83 ALA C N 1
ATOM 4830 C CA . ALA C 1 83 ? 21.869 9.978 -1.204 1.00 13.16 83 ALA C CA 1
ATOM 4831 C C . ALA C 1 83 ? 21.971 11.464 -0.894 1.00 13.52 83 ALA C C 1
ATOM 4832 O O . ALA C 1 83 ? 22.268 11.872 0.228 1.00 14.76 83 ALA C O 1
ATOM 4834 N N . ILE C 1 84 ? 21.805 12.270 -1.932 1.00 12.71 84 ILE C N 1
ATOM 4835 C CA . ILE C 1 84 ? 21.878 13.718 -1.788 1.00 12.33 84 ILE C CA 1
ATOM 4836 C C . ILE C 1 84 ? 20.674 14.452 -2.339 1.00 12.35 84 ILE C C 1
ATOM 4837 O O . ILE C 1 84 ? 20.675 15.682 -2.408 1.00 13.41 84 ILE C O 1
ATOM 4842 N N . GLU C 1 85 ? 19.631 13.693 -2.658 1.00 12.13 85 GLU C N 1
ATOM 4843 C CA . GLU C 1 85 ? 18.392 14.209 -3.234 1.00 12.84 85 GLU C CA 1
ATOM 4844 C C . GLU C 1 85 ? 18.643 15.224 -4.349 1.00 11.80 85 GLU C C 1
ATOM 4845 O O . GLU C 1 85 ? 18.145 16.339 -4.370 1.00 9.04 85 GLU C O 1
ATOM 4851 N N . SER C 1 86 ? 19.482 14.821 -5.294 1.00 11.79 86 SER C N 1
ATOM 4852 C CA . SER C 1 86 ? 19.901 15.700 -6.368 1.00 11.06 86 SER C CA 1
ATOM 4853 C C . SER C 1 86 ? 20.327 14.817 -7.527 1.00 9.17 86 SER C C 1
ATOM 4854 O O . SER C 1 86 ? 21.137 13.905 -7.336 1.00 10.94 86 SER C O 1
ATOM 4857 N N . VAL C 1 87 ? 19.815 15.138 -8.711 1.00 8.85 87 VAL C N 1
ATOM 4858 C CA . VAL C 1 87 ? 20.079 14.361 -9.923 1.00 8.12 87 VAL C CA 1
ATOM 4859 C C . VAL C 1 87 ? 20.976 15.139 -10.882 1.00 8.18 87 VAL C C 1
ATOM 4860 O O . VAL C 1 87 ? 20.717 16.308 -11.174 1.00 8.00 87 VAL C O 1
ATOM 4864 N N . ASN C 1 88 ? 22.025 14.505 -11.395 1.00 7.30 88 ASN C N 1
ATOM 4865 C CA . ASN C 1 88 ? 22.788 15.121 -12.473 1.00 8.91 88 ASN C CA 1
ATOM 4866 C C . ASN C 1 88 ? 22.852 14.296 -13.764 1.00 7.82 88 ASN C C 1
ATOM 4867 O O . ASN C 1 88 ? 23.530 14.698 -14.699 1.00 8.02 88 ASN C O 1
ATOM 4872 N N . THR C 1 89 ? 22.160 13.163 -13.792 1.00 8.83 89 THR C N 1
ATOM 4873 C CA . THR C 1 89 ? 22.208 12.233 -14.920 1.00 7.68 89 THR C CA 1
ATOM 4874 C C . THR C 1 89 ? 20.870 11.519 -15.097 1.00 7.94 89 THR C C 1
ATOM 4875 O O . THR C 1 89 ? 20.358 10.890 -14.160 1.00 7.89 89 THR C O 1
ATOM 4879 N N . ILE C 1 90 ? 20.334 11.559 -16.313 1.00 6.86 90 ILE C N 1
ATOM 4880 C CA . ILE C 1 90 ? 19.130 10.843 -16.668 1.00 7.94 90 ILE C CA 1
ATOM 4881 C C . ILE C 1 90 ? 19.456 9.880 -17.819 1.00 8.18 90 ILE C C 1
ATOM 4882 O O . ILE C 1 90 ? 20.053 10.272 -18.832 1.00 8.87 90 ILE C O 1
ATOM 4887 N N . VAL C 1 91 ? 18.966 8.655 -17.712 1.00 7.16 91 VAL C N 1
ATOM 4888 C CA . VAL C 1 91 ? 19.176 7.629 -18.735 1.00 8.05 91 VAL C CA 1
ATOM 4889 C C . VAL C 1 91 ? 17.792 7.127 -19.153 1.00 8.88 91 VAL C C 1
ATOM 4890 O O . VAL C 1 91 ? 17.027 6.609 -18.346 1.00 9.25 91 VAL C O 1
ATOM 4894 N N . ASN C 1 92 ? 17.460 7.308 -20.421 1.00 7.59 92 ASN C N 1
ATOM 4895 C CA . ASN C 1 92 ? 16.132 6.967 -20.915 1.00 8.46 92 ASN C CA 1
ATOM 4896 C C . ASN C 1 92 ? 16.189 5.564 -21.527 1.00 8.96 92 ASN C C 1
ATOM 4897 O O . ASN C 1 92 ? 16.830 5.390 -22.560 1.00 8.17 92 ASN C O 1
ATOM 4902 N N . ASP C 1 93 ? 15.467 4.612 -20.937 1.00 9.24 93 ASP C N 1
ATOM 4903 C CA . ASP C 1 93 ? 15.293 3.246 -21.432 1.00 10.88 93 ASP C CA 1
ATOM 4904 C C . ASP C 1 93 ? 13.892 3.077 -22.006 1.00 10.24 93 ASP C C 1
ATOM 4905 O O . ASP C 1 93 ? 12.917 2.817 -21.296 1.00 10.31 93 ASP C O 1
ATOM 4910 N N . ASN C 1 94 ? 13.753 3.328 -23.305 1.00 12.20 94 ASN C N 1
ATOM 4911 C CA . ASN C 1 94 ? 12.466 3.249 -23.973 1.00 13.91 94 ASN C CA 1
ATOM 4912 C C . ASN C 1 94 ? 11.308 3.944 -23.233 1.00 13.25 94 ASN C C 1
ATOM 4913 O O . ASN C 1 94 ? 10.226 3.376 -23.033 1.00 13.59 94 ASN C O 1
ATOM 4918 N N . GLY C 1 95 ? 11.561 5.149 -22.727 1.00 11.81 95 GLY C N 1
ATOM 4919 C CA . GLY C 1 95 ? 10.547 5.940 -22.045 1.00 12.76 95 GLY C CA 1
ATOM 4920 C C . GLY C 1 95 ? 10.614 5.975 -20.528 1.00 12.00 95 GLY C C 1
ATOM 4921 O O . GLY C 1 95 ? 9.966 6.803 -19.866 1.00 13.28 95 GLY C O 1
ATOM 4922 N N . PHE C 1 96 ? 11.399 5.053 -19.984 1.00 10.52 96 PHE C N 1
ATOM 4923 C CA . PHE C 1 96 ? 11.569 4.890 -18.550 1.00 10.38 96 PHE C CA 1
ATOM 4924 C C . PHE C 1 96 ? 12.840 5.632 -18.137 1.00 10.16 96 PHE C C 1
ATOM 4925 O O . PHE C 1 96 ? 13.954 5.262 -18.530 1.00 10.43 96 PHE C O 1
ATOM 4933 N N . LEU C 1 97 ? 12.678 6.725 -17.393 1.00 11.36 97 LEU C N 1
ATOM 4934 C CA . LEU C 1 97 ? 13.814 7.597 -17.082 1.00 9.93 97 LEU C CA 1
ATOM 4935 C C . LEU C 1 97 ? 14.389 7.186 -15.736 1.00 10.02 97 LEU C C 1
ATOM 4936 O O . LEU C 1 97 ? 13.745 7.392 -14.716 1.00 9.97 97 LEU C O 1
ATOM 4941 N N . ARG C 1 98 ? 15.595 6.623 -15.752 1.00 9.73 98 ARG C N 1
ATOM 4942 C CA . ARG C 1 98 ? 16.348 6.346 -14.548 1.00 9.64 98 ARG C CA 1
ATOM 4943 C C . ARG C 1 98 ? 17.290 7.496 -14.266 1.00 10.46 98 ARG C C 1
ATOM 4944 O O . ARG C 1 98 ? 17.820 8.146 -15.160 1.00 10.37 98 ARG C O 1
ATOM 4952 N N . ALA C 1 99 ? 17.498 7.772 -12.986 1.00 10.49 99 ALA C N 1
ATOM 4953 C CA . ALA C 1 99 ? 18.271 8.955 -12.645 1.00 9.49 99 ALA C CA 1
ATOM 4954 C C . ALA C 1 99 ? 19.367 8.658 -11.639 1.00 8.63 99 ALA C C 1
ATOM 4955 O O . ALA C 1 99 ? 19.186 7.827 -10.741 1.00 9.05 99 ALA C O 1
ATOM 4957 N N . TYR C 1 100 ? 20.505 9.318 -11.808 1.00 6.54 100 TYR C N 1
ATOM 4958 C CA . TYR C 1 100 ? 21.707 9.047 -11.034 1.00 7.20 100 TYR C CA 1
ATOM 4959 C C . TYR C 1 100 ? 22.343 10.354 -10.612 1.00 8.15 100 TYR C C 1
ATOM 4960 O O . TYR C 1 100 ? 21.980 11.418 -11.121 1.00 8.35 100 TYR C O 1
ATOM 4969 N N . ASN C 1 101 ? 23.302 10.260 -9.698 1.00 8.20 101 ASN C N 1
ATOM 4970 C CA . ASN C 1 101 ? 24.232 11.368 -9.476 1.00 6.75 101 ASN C CA 1
ATOM 4971 C C . ASN C 1 101 ? 25.687 10.923 -9.607 1.00 8.83 101 ASN C C 1
ATOM 4972 O O . ASN C 1 101 ? 26.235 10.302 -8.695 1.00 8.31 101 ASN C O 1
ATOM 4977 N N . THR C 1 102 ? 26.321 11.196 -10.749 1.00 8.25 102 THR C N 1
ATOM 4978 C CA . THR C 1 102 ? 27.682 10.753 -10.976 1.00 8.47 102 THR C CA 1
ATOM 4979 C C . THR C 1 102 ? 28.733 11.649 -10.324 1.00 9.65 102 THR C C 1
ATOM 4980 O O . THR C 1 102 ? 29.913 11.279 -10.287 1.00 12.15 102 THR C O 1
ATOM 4984 N N . ASP C 1 103 ? 28.329 12.811 -9.808 1.00 9.97 103 ASP C N 1
ATOM 4985 C CA . ASP C 1 103 ? 29.248 13.546 -8.926 1.00 11.28 103 ASP C CA 1
ATOM 4986 C C . ASP C 1 103 ? 29.517 12.790 -7.625 1.00 10.20 103 ASP C C 1
ATOM 4987 O O . ASP C 1 103 ? 30.672 12.647 -7.200 1.00 11.40 103 ASP C O 1
ATOM 4992 N N . TYR C 1 104 ? 28.429 12.344 -6.996 1.00 10.04 104 TYR C N 1
ATOM 4993 C CA . TYR C 1 104 ? 28.469 11.480 -5.828 1.00 9.78 104 TYR C CA 1
ATOM 4994 C C . TYR C 1 104 ? 29.296 10.233 -6.145 1.00 11.27 104 TYR C C 1
ATOM 4995 O O . TYR C 1 104 ? 30.219 9.888 -5.407 1.00 10.56 104 TYR C O 1
ATOM 5004 N N . ILE C 1 105 ? 29.016 9.580 -7.269 1.00 10.68 105 ILE C N 1
ATOM 5005 C CA . ILE C 1 105 ? 29.726 8.347 -7.588 1.00 11.39 105 ILE C CA 1
ATOM 5006 C C . ILE C 1 105 ? 31.216 8.604 -7.767 1.00 11.10 105 ILE C C 1
ATOM 5007 O O . ILE C 1 105 ? 32.056 7.822 -7.308 1.00 12.54 105 ILE C O 1
ATOM 5012 N N . ALA C 1 106 ? 31.544 9.707 -8.428 1.00 11.99 106 ALA C N 1
ATOM 5013 C CA . ALA C 1 106 ? 32.935 10.053 -8.714 1.00 10.88 106 ALA C CA 1
ATOM 5014 C C . ALA C 1 106 ? 33.702 10.301 -7.404 1.00 12.75 106 ALA C C 1
ATOM 5015 O O . ALA C 1 106 ? 34.856 9.896 -7.259 1.00 14.53 106 ALA C O 1
ATOM 5017 N N . ILE C 1 107 ? 33.060 10.959 -6.441 1.00 12.22 107 ILE C N 1
ATOM 5018 C CA . ILE C 1 107 ? 33.732 11.293 -5.182 1.00 12.68 107 ILE C CA 1
ATOM 5019 C C . ILE C 1 107 ? 33.969 9.996 -4.408 1.00 12.31 107 ILE C C 1
ATOM 5020 O O . ILE C 1 107 ? 35.058 9.785 -3.856 1.00 11.51 107 ILE C O 1
ATOM 5025 N N . VAL C 1 108 ? 32.949 9.145 -4.360 1.00 10.98 108 VAL C N 1
ATOM 5026 C CA . VAL C 1 108 ? 33.126 7.854 -3.690 1.00 11.96 108 VAL C CA 1
ATOM 5027 C C . VAL C 1 108 ? 34.301 7.114 -4.327 1.00 12.55 108 VAL C C 1
ATOM 5028 O O . VAL C 1 108 ? 35.144 6.527 -3.622 1.00 12.42 108 VAL C O 1
ATOM 5032 N N . LYS C 1 109 ? 34.347 7.130 -5.657 1.00 13.14 109 LYS C N 1
ATOM 5033 C CA . LYS C 1 109 ? 35.412 6.418 -6.370 1.00 13.65 109 LYS C CA 1
ATOM 5034 C C . LYS C 1 109 ? 36.814 6.972 -6.115 1.00 13.10 109 LYS C C 1
ATOM 5035 O O . LYS C 1 109 ? 37.801 6.221 -5.986 1.00 14.01 109 LYS C O 1
ATOM 5041 N N . LEU C 1 110 ? 36.919 8.293 -6.007 1.00 11.61 110 LEU C N 1
ATOM 5042 C CA . LEU C 1 110 ? 38.192 8.960 -5.776 1.00 12.77 110 LEU C CA 1
ATOM 5043 C C . LEU C 1 110 ? 38.655 8.741 -4.338 1.00 13.47 110 LEU C C 1
ATOM 5044 O O . LEU C 1 110 ? 39.857 8.622 -4.096 1.00 13.59 110 LEU C O 1
ATOM 5049 N N . ILE C 1 111 ? 37.716 8.711 -3.398 1.00 12.65 111 ILE C N 1
ATOM 5050 C CA . ILE C 1 111 ? 38.071 8.415 -2.011 1.00 14.63 111 ILE C CA 1
ATOM 5051 C C . ILE C 1 111 ? 38.751 7.042 -1.964 1.00 16.29 111 ILE C C 1
ATOM 5052 O O . ILE C 1 111 ? 39.758 6.882 -1.276 1.00 17.60 111 ILE C O 1
ATOM 5057 N N . GLU C 1 112 ? 38.199 6.098 -2.715 1.00 16.84 112 GLU C N 1
ATOM 5058 C CA . GLU C 1 112 ? 38.733 4.747 -2.810 1.00 18.69 112 GLU C CA 1
ATOM 5059 C C . GLU C 1 112 ? 40.052 4.756 -3.584 1.00 18.08 112 GLU C C 1
ATOM 5060 O O . GLU C 1 112 ? 40.997 4.106 -3.140 1.00 18.14 112 GLU C O 1
ATOM 5066 N N . LYS C 1 113 ? 40.149 5.458 -4.711 1.00 15.24 113 LYS C N 1
ATOM 5067 C CA . LYS C 1 113 ? 41.371 5.449 -5.506 1.00 16.68 113 LYS C CA 1
ATOM 5068 C C . LYS C 1 113 ? 42.599 5.976 -4.743 1.00 17.90 113 LYS C C 1
ATOM 5069 O O . LYS C 1 113 ? 43.708 5.414 -4.806 1.00 17.59 113 LYS C O 1
ATOM 5075 N N . TYR C 1 114 ? 42.405 7.048 -3.982 1.00 17.12 114 TYR C N 1
ATOM 5076 C CA . TYR C 1 114 ? 43.443 7.657 -3.155 1.00 17.94 114 TYR C CA 1
ATOM 5077 C C . TYR C 1 114 ? 43.612 7.023 -1.781 1.00 19.31 114 TYR C C 1
ATOM 5078 O O . TYR C 1 114 ? 44.420 7.506 -0.984 1.00 18.12 114 TYR C O 1
ATOM 5087 N N . HIS C 1 115 ? 42.854 5.962 -1.533 1.00 20.31 115 HIS C N 1
ATOM 5088 C CA . HIS C 1 115 ? 42.875 5.185 -0.295 1.00 22.40 115 HIS C CA 1
ATOM 5089 C C . HIS C 1 115 ? 42.857 6.067 0.945 1.00 22.53 115 HIS C C 1
ATOM 5090 O O . HIS C 1 115 ? 43.649 5.891 1.869 1.00 22.52 115 HIS C O 1
ATOM 5097 N N . LEU C 1 116 ? 41.931 7.024 0.957 1.00 20.44 116 LEU C N 1
ATOM 5098 C CA . LEU C 1 116 ? 41.805 7.929 2.083 1.00 20.28 116 LEU C CA 1
ATOM 5099 C C . LEU C 1 116 ? 41.344 7.121 3.300 1.00 20.51 116 LEU C C 1
ATOM 5100 O O . LEU C 1 116 ? 40.491 6.249 3.181 1.00 21.30 116 LEU C O 1
ATOM 5105 N N . ASN C 1 117 ? 41.866 7.490 4.462 1.00 21.35 117 ASN C N 1
ATOM 5106 C CA . ASN C 1 117 ? 41.688 6.767 5.723 1.00 21.55 117 ASN C CA 1
ATOM 5107 C C . ASN C 1 117 ? 40.427 7.259 6.430 1.00 20.32 117 ASN C C 1
ATOM 5108 O O . ASN C 1 117 ? 40.358 8.416 6.811 1.00 18.70 117 ASN C O 1
ATOM 5113 N N . LYS C 1 118 ? 39.445 6.382 6.592 1.00 22.10 118 LYS C N 1
ATOM 5114 C CA . LYS C 1 118 ? 38.181 6.739 7.229 1.00 22.69 118 LYS C CA 1
ATOM 5115 C C . LYS C 1 118 ? 38.333 7.176 8.689 1.00 23.36 118 LYS C C 1
ATOM 5116 O O . LYS C 1 118 ? 37.443 7.820 9.252 1.00 23.09 118 LYS C O 1
ATOM 5122 N N . ASN C 1 119 ? 39.486 6.915 9.294 1.00 23.05 119 ASN C N 1
ATOM 5123 C CA . ASN C 1 119 ? 39.769 7.436 10.632 1.00 23.79 119 ASN C CA 1
ATOM 5124 C C . ASN C 1 119 ? 40.354 8.846 10.673 1.00 23.64 119 ASN C C 1
ATOM 5125 O O . ASN C 1 119 ? 40.566 9.394 11.756 1.00 24.12 119 ASN C O 1
ATOM 5130 N N . ALA C 1 120 ? 40.653 9.429 9.515 1.00 21.38 120 ALA C N 1
ATOM 5131 C CA . ALA C 1 120 ? 41.222 10.778 9.483 1.00 21.78 120 ALA C CA 1
ATOM 5132 C C . ALA C 1 120 ? 40.156 11.836 9.728 1.00 21.29 120 ALA C C 1
ATOM 5133 O O . ALA C 1 120 ? 38.998 11.619 9.378 1.00 22.20 120 ALA C O 1
ATOM 5135 N N . LYS C 1 121 ? 40.565 12.973 10.290 1.00 21.84 121 LYS C N 1
ATOM 5136 C CA . LYS C 1 121 ? 39.724 14.164 10.415 1.00 20.57 121 LYS C CA 1
ATOM 5137 C C . LYS C 1 121 ? 39.606 14.895 9.072 1.00 19.14 121 LYS C C 1
ATOM 5138 O O . LYS C 1 121 ? 40.609 15.222 8.428 1.00 18.28 121 LYS C O 1
ATOM 5144 N N . VAL C 1 122 ? 38.374 15.113 8.629 1.00 17.00 122 VAL C N 1
ATOM 5145 C CA . VAL C 1 122 ? 38.104 15.823 7.378 1.00 16.20 122 VAL C CA 1
ATOM 5146 C C . VAL C 1 122 ? 37.452 17.165 7.689 1.00 15.91 122 VAL C C 1
ATOM 5147 O O . VAL C 1 122 ? 36.634 17.257 8.592 1.00 17.70 122 VAL C O 1
ATOM 5151 N N . ILE C 1 123 ? 37.864 18.223 7.001 1.00 15.94 123 ILE C N 1
ATOM 5152 C CA . ILE C 1 123 ? 37.090 19.456 7.020 1.00 16.62 123 ILE C CA 1
ATOM 5153 C C . ILE C 1 123 ? 36.728 19.840 5.590 1.00 16.33 123 ILE C C 1
ATOM 5154 O O . ILE C 1 123 ? 37.595 19.919 4.728 1.00 16.37 123 ILE C O 1
ATOM 5159 N N . VAL C 1 124 ? 35.438 20.060 5.361 1.00 16.23 124 VAL C N 1
ATOM 5160 C CA . VAL C 1 124 ? 34.951 20.461 4.046 1.00 16.52 124 VAL C CA 1
ATOM 5161 C C . VAL C 1 124 ? 34.699 21.958 4.163 1.00 16.57 124 VAL C C 1
ATOM 5162 O O . VAL C 1 124 ? 33.945 22.385 5.043 1.00 18.67 124 VAL C O 1
ATOM 5166 N N . HIS C 1 125 ? 35.280 22.754 3.277 1.00 16.51 125 HIS C N 1
ATOM 5167 C CA . HIS C 1 125 ? 34.987 24.179 3.223 1.00 17.24 125 HIS C CA 1
ATOM 5168 C C . HIS C 1 125 ? 33.967 24.447 2.118 1.00 17.43 125 HIS C C 1
ATOM 5169 O O . HIS C 1 125 ? 34.246 24.213 0.947 1.00 17.62 125 HIS C O 1
ATOM 5176 N N . GLY C 1 126 ? 32.777 24.901 2.509 1.00 16.98 126 GLY C N 1
ATOM 5177 C CA . GLY C 1 126 ? 31.678 25.173 1.602 1.00 16.47 126 GLY C CA 1
ATOM 5178 C C . GLY C 1 126 ? 30.397 24.424 1.911 1.00 16.15 126 GLY C C 1
ATOM 5179 O O . GLY C 1 126 ? 30.396 23.402 2.606 1.00 15.75 126 GLY C O 1
ATOM 5180 N N . SER C 1 127 ? 29.283 24.918 1.369 1.00 16.10 127 SER C N 1
ATOM 5181 C CA . SER C 1 127 ? 27.968 24.388 1.692 1.00 17.49 127 SER C CA 1
ATOM 5182 C C . SER C 1 127 ? 27.071 24.255 0.453 1.00 18.69 127 SER C C 1
ATOM 5183 O O . SER C 1 127 ? 25.904 23.921 0.592 1.00 18.29 127 SER C O 1
ATOM 5186 N N . GLY C 1 128 ? 27.631 24.570 -0.710 1.00 20.11 128 GLY C N 1
ATOM 5187 C CA . GLY C 1 128 ? 26.960 24.570 -1.995 1.00 21.96 128 GLY C CA 1
ATOM 5188 C C . GLY C 1 128 ? 27.845 23.930 -3.056 1.00 22.43 128 GLY C C 1
ATOM 5189 O O . GLY C 1 128 ? 28.939 23.417 -2.787 1.00 20.45 128 GLY C O 1
ATOM 5190 N N . GLY C 1 129 ? 27.372 23.992 -4.297 1.00 22.65 129 GLY C N 1
ATOM 5191 C CA . GLY C 1 129 ? 27.944 23.250 -5.405 1.00 22.25 129 GLY C CA 1
ATOM 5192 C C . GLY C 1 129 ? 28.061 21.763 -5.103 1.00 21.90 129 GLY C C 1
ATOM 5193 O O . GLY C 1 129 ? 27.101 21.034 -4.837 1.00 19.47 129 GLY C O 1
ATOM 5194 N N . MET C 1 130 ? 29.306 21.306 -5.099 1.00 20.49 130 MET C N 1
ATOM 5195 C CA . MET C 1 130 ? 29.600 19.909 -4.830 1.00 19.82 130 MET C CA 1
ATOM 5196 C C . MET C 1 130 ? 29.541 19.509 -3.351 1.00 16.94 130 MET C C 1
ATOM 5197 O O . MET C 1 130 ? 29.801 18.355 -3.048 1.00 13.82 130 MET C O 1
ATOM 5202 N N . ALA C 1 131 ? 29.196 20.405 -2.429 1.00 15.14 131 ALA C N 1
ATOM 5203 C CA . ALA C 1 131 ? 29.413 20.126 -1.011 1.00 14.50 131 ALA C CA 1
ATOM 5204 C C . ALA C 1 131 ? 28.614 18.928 -0.532 1.00 13.69 131 ALA C C 1
ATOM 5205 O O . ALA C 1 131 ? 29.134 18.062 0.162 1.00 13.54 131 ALA C O 1
ATOM 5207 N N . LYS C 1 132 ? 27.348 18.863 -0.918 1.00 13.43 132 LYS C N 1
ATOM 5208 C CA . LYS C 1 132 ? 26.502 17.784 -0.455 1.00 12.64 132 LYS C CA 1
ATOM 5209 C C . LYS C 1 132 ? 26.954 16.449 -1.025 1.00 12.53 132 LYS C C 1
ATOM 5210 O O . LYS C 1 132 ? 27.076 15.484 -0.268 1.00 11.50 132 LYS C O 1
ATOM 5216 N N . ALA C 1 133 ? 27.284 16.384 -2.314 1.00 12.00 133 ALA C N 1
ATOM 5217 C CA . ALA C 1 133 ? 27.921 15.190 -2.856 1.00 12.68 133 ALA C CA 1
ATOM 5218 C C . ALA C 1 133 ? 29.162 14.731 -2.085 1.00 12.80 133 ALA C C 1
ATOM 5219 O O . ALA C 1 133 ? 29.310 13.540 -1.785 1.00 11.98 133 ALA C O 1
ATOM 5221 N N . VAL C 1 134 ? 30.056 15.671 -1.783 1.00 11.72 134 VAL C N 1
ATOM 5222 C CA . VAL C 1 134 ? 31.298 15.363 -1.071 1.00 12.57 134 VAL C CA 1
ATOM 5223 C C . VAL C 1 134 ? 31.001 14.810 0.323 1.00 12.48 134 VAL C C 1
ATOM 5224 O O . VAL C 1 134 ? 31.556 13.794 0.764 1.00 12.59 134 VAL C O 1
ATOM 5228 N N . VAL C 1 135 ? 30.146 15.523 1.045 1.00 12.30 135 VAL C N 1
ATOM 5229 C CA . VAL C 1 135 ? 29.833 15.186 2.444 1.00 12.04 135 VAL C CA 1
ATOM 5230 C C . VAL C 1 135 ? 29.185 13.810 2.481 1.00 12.22 135 VAL C C 1
ATOM 5231 O O . VAL C 1 135 ? 29.562 12.990 3.319 1.00 11.82 135 VAL C O 1
ATOM 5235 N N . ALA C 1 136 ? 28.236 13.542 1.581 1.00 11.90 136 ALA C N 1
ATOM 5236 C CA . ALA C 1 136 ? 27.550 12.244 1.496 1.00 11.11 136 ALA C CA 1
ATOM 5237 C C . ALA C 1 136 ? 28.489 11.096 1.124 1.00 12.28 136 ALA C C 1
ATOM 5238 O O . ALA C 1 136 ? 28.396 9.985 1.646 1.00 12.58 136 ALA C O 1
ATOM 5240 N N . ALA C 1 137 ? 29.398 11.356 0.194 1.00 12.21 137 ALA C N 1
ATOM 5241 C CA . ALA C 1 137 ? 30.395 10.384 -0.205 1.00 11.66 137 ALA C CA 1
ATOM 5242 C C . ALA C 1 137 ? 31.313 10.023 0.945 1.00 11.76 137 ALA C C 1
ATOM 5243 O O . ALA C 1 137 ? 31.631 8.854 1.074 1.00 12.91 137 ALA C O 1
ATOM 5245 N N . PHE C 1 138 ? 31.766 11.001 1.720 1.00 10.66 138 PHE C N 1
ATOM 5246 C CA . PHE C 1 138 ? 32.620 10.685 2.861 1.00 12.64 138 PHE C CA 1
ATOM 5247 C C . PHE C 1 138 ? 31.795 9.884 3.866 1.00 14.28 138 PHE C C 1
ATOM 5248 O O . PHE C 1 138 ? 32.277 8.876 4.398 1.00 16.41 138 PHE C O 1
ATOM 5256 N N . LYS C 1 139 ? 30.549 10.301 4.087 1.00 14.77 139 LYS C N 1
ATOM 5257 C CA . LYS C 1 139 ? 29.718 9.665 5.103 1.00 15.98 139 LYS C CA 1
ATOM 5258 C C . LYS C 1 139 ? 29.466 8.222 4.711 1.00 16.34 139 LYS C C 1
ATOM 5259 O O . LYS C 1 139 ? 29.604 7.298 5.515 1.00 17.76 139 LYS C O 1
ATOM 5265 N N . ASN C 1 140 ? 29.091 7.985 3.462 1.00 16.82 140 ASN C N 1
ATOM 5266 C CA . ASN C 1 140 ? 28.843 6.609 3.062 1.00 18.42 140 ASN C CA 1
ATOM 5267 C C . ASN C 1 140 ? 30.083 5.765 2.795 1.00 18.22 140 ASN C C 1
ATOM 5268 O O . ASN C 1 140 ? 29.985 4.555 2.587 1.00 19.27 140 ASN C O 1
ATOM 5273 N N . SER C 1 141 ? 31.253 6.387 2.827 1.00 17.70 141 SER C N 1
ATOM 5274 C CA . SER C 1 141 ? 32.510 5.649 2.819 1.00 17.45 141 SER C CA 1
ATOM 5275 C C . SER C 1 141 ? 33.004 5.329 4.233 1.00 18.44 141 SER C C 1
ATOM 5276 O O . SER C 1 141 ? 34.124 4.855 4.405 1.00 19.02 141 SER C O 1
ATOM 5279 N N . GLY C 1 142 ? 32.182 5.569 5.249 1.00 18.89 142 GLY C N 1
ATOM 5280 C CA . GLY C 1 142 ? 32.555 5.286 6.629 1.00 19.53 142 GLY C CA 1
ATOM 5281 C C . GLY C 1 142 ? 33.267 6.327 7.462 1.00 19.42 142 GLY C C 1
ATOM 5282 O O . GLY C 1 142 ? 33.745 5.974 8.543 1.00 20.01 142 GLY C O 1
ATOM 5283 N N . PHE C 1 143 ? 33.371 7.574 6.996 1.00 19.18 143 PHE C N 1
ATOM 5284 C CA . PHE C 1 143 ? 34.080 8.631 7.708 1.00 18.28 143 PHE C CA 1
ATOM 5285 C C . PHE C 1 143 ? 33.116 9.201 8.744 1.00 20.63 143 PHE C C 1
ATOM 5286 O O . PHE C 1 143 ? 32.005 9.590 8.361 1.00 21.37 143 PHE C O 1
ATOM 5294 N N . GLU C 1 144 ? 33.509 9.232 10.020 1.00 19.61 144 GLU C N 1
ATOM 5295 C CA . GLU C 1 144 ? 32.673 9.832 11.059 1.00 21.42 144 GLU C CA 1
ATOM 5296 C C . GLU C 1 144 ? 33.252 11.126 11.603 1.00 20.48 144 GLU C C 1
ATOM 5297 O O . GLU C 1 144 ? 32.556 11.846 12.315 1.00 21.56 144 GLU C O 1
ATOM 5303 N N . LYS C 1 145 ? 34.488 11.455 11.240 1.00 18.90 145 LYS C N 1
ATOM 5304 C CA . LYS C 1 145 ? 35.111 12.668 11.742 1.00 19.32 145 LYS C CA 1
ATOM 5305 C C . LYS C 1 145 ? 35.188 13.765 10.681 1.00 18.72 145 LYS C C 1
ATOM 5306 O O . LYS C 1 145 ? 36.229 13.979 10.064 1.00 18.65 145 LYS C O 1
ATOM 5312 N N . LEU C 1 146 ? 34.073 14.451 10.472 1.00 16.59 146 LEU C N 1
ATOM 5313 C CA . LEU C 1 146 ? 33.986 15.455 9.414 1.00 16.82 146 LEU C CA 1
ATOM 5314 C C . LEU C 1 146 ? 33.304 16.682 9.978 1.00 16.28 146 LEU C C 1
ATOM 5315 O O . LEU C 1 146 ? 32.285 16.559 10.650 1.00 15.91 146 LEU C O 1
ATOM 5320 N N . LYS C 1 147 ? 33.896 17.843 9.734 1.00 16.89 147 LYS C N 1
ATOM 5321 C CA . LYS C 1 147 ? 33.272 19.128 10.010 1.00 18.42 147 LYS C CA 1
ATOM 5322 C C . LYS C 1 147 ? 33.085 19.967 8.763 1.00 18.58 147 LYS C C 1
ATOM 5323 O O . LYS C 1 147 ? 33.958 20.035 7.901 1.00 17.17 147 LYS C O 1
ATOM 5329 N N . ILE C 1 148 ? 31.936 20.624 8.703 1.00 19.68 148 ILE C N 1
ATOM 5330 C CA . ILE C 1 148 ? 31.626 21.554 7.631 1.00 20.19 148 ILE C CA 1
ATOM 5331 C C . ILE C 1 148 ? 31.902 22.959 8.112 1.00 20.81 148 ILE C C 1
ATOM 5332 O O . ILE C 1 148 ? 31.346 23.396 9.110 1.00 21.35 148 ILE C O 1
ATOM 5337 N N . TYR C 1 149 ? 32.712 23.657 7.331 1.00 20.97 149 TYR C N 1
ATOM 5338 C CA . TYR C 1 149 ? 33.117 25.023 7.578 1.00 21.39 149 TYR C CA 1
ATOM 5339 C C . TYR C 1 149 ? 32.539 25.815 6.413 1.00 20.91 149 TYR C C 1
ATOM 5340 O O . TYR C 1 149 ? 32.858 25.514 5.274 1.00 18.26 149 TYR C O 1
ATOM 5349 N N . ALA C 1 150 ? 31.711 26.825 6.651 1.00 22.14 150 ALA C N 1
ATOM 5350 C CA . ALA C 1 150 ? 31.118 27.542 5.531 1.00 23.83 150 ALA C CA 1
ATOM 5351 C C . ALA C 1 150 ? 30.601 28.911 5.934 1.00 26.69 150 ALA C C 1
ATOM 5352 O O . ALA C 1 150 ? 30.215 29.111 7.084 1.00 26.59 150 ALA C O 1
ATOM 5354 N N . ARG C 1 151 ? 30.555 29.818 4.966 1.00 28.71 151 ARG C N 1
ATOM 5355 C CA . ARG C 1 151 ? 29.964 31.132 5.204 1.00 32.39 151 ARG C CA 1
ATOM 5356 C C . ARG C 1 151 ? 28.494 31.005 5.618 1.00 33.29 151 ARG C C 1
ATOM 5357 O O . ARG C 1 151 ? 28.067 31.547 6.643 1.00 34.75 151 ARG C O 1
ATOM 5365 N N . ASN C 1 152 ? 27.737 30.247 4.827 1.00 33.81 152 ASN C N 1
ATOM 5366 C CA . ASN C 1 152 ? 26.285 30.170 4.947 1.00 33.48 152 ASN C CA 1
ATOM 5367 C C . ASN C 1 152 ? 25.895 29.285 6.118 1.00 33.35 152 ASN C C 1
ATOM 5368 O O . ASN C 1 152 ? 25.849 28.054 6.026 1.00 32.47 152 ASN C O 1
ATOM 5373 N N . VAL C 1 153 ? 25.601 29.943 7.231 1.00 31.91 153 VAL C N 1
ATOM 5374 C CA . VAL C 1 153 ? 25.344 29.247 8.478 1.00 32.18 153 VAL C CA 1
ATOM 5375 C C . VAL C 1 153 ? 24.144 28.315 8.398 1.00 31.64 153 VAL C C 1
ATOM 5376 O O . VAL C 1 153 ? 24.185 27.211 8.933 1.00 31.99 153 VAL C O 1
ATOM 5380 N N . LYS C 1 154 ? 23.048 28.749 7.787 1.00 30.77 154 LYS C N 1
ATOM 5381 C CA . LYS C 1 154 ? 21.844 27.934 7.835 1.00 29.63 154 LYS C CA 1
ATOM 5382 C C . LYS C 1 154 ? 22.066 26.694 6.959 1.00 27.47 154 LYS C C 1
ATOM 5383 O O . LYS C 1 154 ? 21.667 25.588 7.318 1.00 27.22 154 LYS C O 1
ATOM 5389 N N . THR C 1 155 ? 22.699 26.892 5.811 1.00 25.25 155 THR C N 1
ATOM 5390 C CA . THR C 1 155 ? 22.918 25.816 4.853 1.00 23.95 155 THR C CA 1
ATOM 5391 C C . THR C 1 155 ? 23.999 24.864 5.371 1.00 23.16 155 THR C C 1
ATOM 5392 O O . THR C 1 155 ? 23.857 23.653 5.275 1.00 20.88 155 THR C O 1
ATOM 5396 N N . GLY C 1 156 ? 25.072 25.400 5.939 1.00 21.74 156 GLY C N 1
ATOM 5397 C CA . GLY C 1 156 ? 26.070 24.555 6.582 1.00 21.93 156 GLY C CA 1
ATOM 5398 C C . GLY C 1 156 ? 25.561 23.719 7.738 1.00 21.57 156 GLY C C 1
ATOM 5399 O O . GLY C 1 156 ? 25.912 22.551 7.936 1.00 20.66 156 GLY C O 1
ATOM 5400 N N . GLN C 1 157 ? 24.709 24.339 8.548 1.00 21.99 157 GLN C N 1
ATOM 5401 C CA . GLN C 1 157 ? 24.090 23.658 9.666 1.00 21.59 157 GLN C CA 1
ATOM 5402 C C . GLN C 1 157 ? 23.190 22.534 9.202 1.00 21.26 157 GLN C C 1
ATOM 5403 O O . GLN C 1 157 ? 23.213 21.469 9.798 1.00 21.33 157 GLN C O 1
ATOM 5409 N N . TYR C 1 158 ? 22.424 22.764 8.138 1.00 20.27 158 TYR C N 1
ATOM 5410 C CA . TYR C 1 158 ? 21.496 21.756 7.637 1.00 20.04 158 TYR C CA 1
ATOM 5411 C C . TYR C 1 158 ? 22.251 20.563 7.052 1.00 18.05 158 TYR C C 1
ATOM 5412 O O . TYR C 1 158 ? 21.882 19.428 7.330 1.00 17.09 158 TYR C O 1
ATOM 5421 N N . LEU C 1 159 ? 23.324 20.815 6.309 1.00 17.41 159 LEU C N 1
ATOM 5422 C CA . LEU C 1 159 ? 24.153 19.743 5.752 1.00 18.38 159 LEU C CA 1
ATOM 5423 C C . LEU C 1 159 ? 24.764 18.896 6.865 1.00 17.88 159 LEU C C 1
ATOM 5424 O O . LEU C 1 159 ? 24.886 17.670 6.819 1.00 15.08 159 LEU C O 1
ATOM 5429 N N . ALA C 1 160 ? 25.178 19.588 7.916 1.00 18.00 160 ALA C N 1
ATOM 5430 C CA . ALA C 1 160 ? 25.749 18.923 9.071 1.00 17.98 160 AL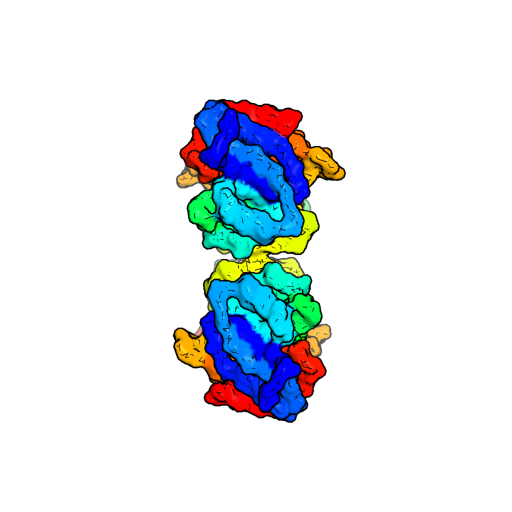A C CA 1
ATOM 5431 C C . ALA C 1 160 ? 24.690 18.040 9.713 1.00 18.94 160 ALA C C 1
ATOM 5432 O O . ALA C 1 160 ? 24.947 16.877 10.017 1.00 18.41 160 ALA C O 1
ATOM 5434 N N . ALA C 1 161 ? 23.494 18.590 9.919 1.00 19.07 161 ALA C N 1
ATOM 5435 C CA . ALA C 1 161 ? 22.404 17.820 10.507 1.00 18.60 161 ALA C CA 1
ATOM 5436 C C . ALA C 1 161 ? 22.014 16.635 9.637 1.00 18.36 161 ALA C C 1
ATOM 5437 O O . ALA C 1 161 ? 21.856 15.530 10.134 1.00 18.87 161 ALA C O 1
ATOM 5439 N N . LEU C 1 162 ? 21.953 16.837 8.325 1.00 16.47 162 LEU C N 1
ATOM 5440 C CA . LEU C 1 162 ? 21.530 15.765 7.423 1.00 16.26 162 LEU C CA 1
ATOM 5441 C C . LEU C 1 162 ? 22.372 14.495 7.528 1.00 14.64 162 LEU C C 1
ATOM 5442 O O . LEU C 1 162 ? 21.855 13.380 7.452 1.00 15.93 162 LEU C O 1
ATOM 5447 N N . TYR C 1 163 ? 23.685 14.678 7.654 1.00 14.92 163 TYR C N 1
ATOM 5448 C CA . TYR C 1 163 ? 24.671 13.611 7.575 1.00 14.42 163 TYR C CA 1
ATOM 5449 C C . TYR C 1 163 ? 25.325 13.289 8.916 1.00 15.18 163 TYR C C 1
ATOM 5450 O O . TYR C 1 163 ? 26.326 12.577 8.957 1.00 15.16 163 TYR C O 1
ATOM 5459 N N . GLY C 1 164 ? 24.756 13.791 10.008 1.00 17.13 164 GLY C N 1
ATOM 5460 C CA . GLY C 1 164 ? 25.287 13.504 11.335 1.00 17.35 164 GLY C CA 1
ATOM 5461 C C . GLY C 1 164 ? 26.668 14.069 11.623 1.00 18.28 164 GLY C C 1
ATOM 5462 O O . GLY C 1 164 ? 27.407 13.506 12.435 1.00 18.79 164 GLY C O 1
ATOM 5463 N N . TYR C 1 165 ? 27.016 15.204 11.024 1.00 17.41 165 TYR C N 1
ATOM 5464 C CA . TYR C 1 165 ? 28.330 15.796 11.240 1.00 18.07 165 TYR C CA 1
ATOM 5465 C C . TYR C 1 165 ? 28.241 17.097 12.041 1.00 18.88 165 TYR C C 1
ATOM 5466 O O . TYR C 1 165 ? 27.160 17.504 12.466 1.00 19.43 165 TYR C O 1
ATOM 5475 N N . ALA C 1 166 ? 29.368 17.770 12.251 1.00 19.39 166 ALA C N 1
ATOM 5476 C CA . ALA C 1 166 ? 29.401 19.034 12.981 1.00 19.75 166 ALA C CA 1
ATOM 5477 C C . ALA C 1 166 ? 29.616 20.209 12.046 1.00 20.08 166 ALA C C 1
ATOM 5478 O O . ALA C 1 166 ? 30.359 20.115 11.068 1.00 20.35 166 ALA C O 1
ATOM 5480 N N . TYR C 1 167 ? 28.971 21.325 12.367 1.00 19.40 167 TYR C N 1
ATOM 5481 C CA . TYR C 1 167 ? 29.187 22.560 11.633 1.00 20.53 167 TYR C CA 1
ATOM 5482 C C . TYR C 1 167 ? 30.029 23.509 12.481 1.00 21.87 167 TYR C C 1
ATOM 5483 O O . TYR C 1 167 ? 29.772 23.630 13.682 1.00 22.69 167 TYR C O 1
ATOM 5492 N N . ILE C 1 168 ? 30.998 24.160 11.838 1.00 22.83 168 ILE C N 1
ATOM 5493 C CA . ILE C 1 168 ? 31.831 25.188 12.460 1.00 24.03 168 ILE C CA 1
ATOM 5494 C C . ILE C 1 168 ? 31.868 26.448 11.596 1.00 25.26 168 ILE C C 1
ATOM 5495 O O . ILE C 1 168 ? 31.864 26.395 10.366 1.00 26.01 168 ILE C O 1
ATOM 5500 N N . ASN C 1 169 ? 31.881 27.590 12.273 1.00 28.61 169 ASN C N 1
ATOM 5501 C CA . ASN C 1 169 ? 31.840 28.896 11.623 1.00 30.49 169 ASN C CA 1
ATOM 5502 C C . ASN C 1 169 ? 33.235 29.483 11.419 1.00 30.53 169 ASN C C 1
ATOM 5503 O O . ASN C 1 169 ? 33.412 30.454 10.682 1.00 31.76 169 ASN C O 1
ATOM 5508 N N . SER C 1 170 ? 34.233 28.903 12.074 1.00 30.07 170 SER C N 1
ATOM 5509 C CA . SER C 1 170 ? 35.619 29.302 11.855 1.00 30.64 170 SER C CA 1
ATOM 5510 C C . SER C 1 170 ? 36.564 28.149 12.135 1.00 29.87 170 SER C C 1
ATOM 5511 O O . SER C 1 170 ? 36.174 27.174 12.771 1.00 28.65 170 SER C O 1
ATOM 5514 N N . LEU C 1 171 ? 37.806 28.265 11.671 1.00 31.05 171 LEU C N 1
ATOM 5515 C CA . LEU C 1 171 ? 38.795 27.197 11.817 1.00 31.84 171 LEU C CA 1
ATOM 5516 C C . LEU C 1 171 ? 39.601 27.306 13.111 1.00 33.98 171 LEU C C 1
ATOM 5517 O O . LEU C 1 171 ? 40.541 26.538 13.338 1.00 34.70 171 LEU C O 1
ATOM 5522 N N . GLU C 1 172 ? 39.248 28.238 13.986 1.00 36.31 172 GLU C N 1
ATOM 5523 C CA . GLU C 1 172 ? 40.109 28.491 15.141 1.00 37.81 172 GLU C CA 1
ATOM 5524 C C . GLU C 1 172 ? 40.317 27.225 15.973 1.00 37.78 172 GLU C C 1
ATOM 5525 O O . GLU C 1 172 ? 39.362 26.564 16.367 1.00 36.69 172 GLU C O 1
ATOM 5531 N N . ASN C 1 173 ? 41.582 26.866 16.177 1.00 38.02 173 ASN C N 1
ATOM 5532 C CA . ASN C 1 173 ? 41.963 25.766 17.058 1.00 38.70 173 ASN C CA 1
ATOM 5533 C C . ASN C 1 173 ? 41.481 24.419 16.537 1.00 37.80 173 ASN C C 1
ATOM 5534 O O . ASN C 1 173 ? 41.250 23.488 17.308 1.00 38.11 173 ASN C O 1
ATOM 5539 N N . GLN C 1 174 ? 41.309 24.329 15.222 1.00 36.67 174 GLN C N 1
ATOM 5540 C CA . GLN C 1 174 ? 40.885 23.090 14.583 1.00 35.75 174 GLN C CA 1
ATOM 5541 C C . GLN C 1 174 ? 42.114 22.454 13.939 1.00 35.28 174 GLN C C 1
ATOM 5542 O O . GLN C 1 174 ? 43.057 23.142 13.543 1.00 36.11 174 GLN C O 1
ATOM 5548 N N . GLN C 1 175 ? 42.114 21.130 13.871 1.00 34.18 175 GLN C N 1
ATOM 5549 C CA . GLN C 1 175 ? 43.169 20.393 13.188 1.00 32.74 175 GLN C CA 1
ATOM 5550 C C . GLN C 1 175 ? 42.526 19.375 12.245 1.00 29.58 175 GLN C C 1
ATOM 5551 O O . GLN C 1 175 ? 41.447 18.861 12.529 1.00 28.85 175 GLN C O 1
ATOM 5557 N N . ALA C 1 176 ? 43.169 19.064 11.123 1.00 26.26 176 ALA C N 1
ATOM 5558 C CA . ALA C 1 176 ? 42.565 18.119 10.195 1.00 23.96 176 ALA C CA 1
ATOM 5559 C C . ALA C 1 176 ? 43.551 17.581 9.171 1.00 21.72 176 ALA C C 1
ATOM 5560 O O . ALA C 1 176 ? 44.498 18.248 8.769 1.00 22.25 176 ALA C O 1
ATOM 5562 N N . ASP C 1 177 ? 43.318 16.332 8.807 1.00 19.95 177 ASP C N 1
ATOM 5563 C CA . ASP C 1 177 ? 44.179 15.594 7.901 1.00 18.62 177 ASP C CA 1
ATOM 5564 C C . ASP C 1 177 ? 43.780 15.729 6.434 1.00 17.04 177 ASP C C 1
ATOM 5565 O O . ASP C 1 177 ? 44.645 15.745 5.557 1.00 15.78 177 ASP C O 1
ATOM 5570 N N . ILE C 1 178 ? 42.485 15.849 6.173 1.00 15.21 178 ILE C N 1
ATOM 5571 C CA . ILE C 1 178 ? 41.982 15.927 4.793 1.00 14.70 178 ILE C CA 1
ATOM 5572 C C . ILE C 1 178 ? 41.165 17.202 4.678 1.00 14.33 178 ILE C C 1
ATOM 5573 O O . ILE C 1 178 ? 40.197 17.396 5.415 1.00 14.48 178 ILE C O 1
ATOM 5578 N N . LEU C 1 179 ? 41.562 18.056 3.749 1.00 13.21 179 LEU C N 1
ATOM 5579 C CA . LEU C 1 179 ? 41.016 19.400 3.589 1.00 13.61 179 LEU C CA 1
ATOM 5580 C C . LEU C 1 179 ? 40.344 19.387 2.226 1.00 13.51 179 LEU C C 1
ATOM 5581 O O . LEU C 1 179 ? 41.007 19.129 1.225 1.00 12.80 179 LEU C O 1
ATOM 5586 N N . VAL C 1 180 ? 39.046 19.653 2.188 1.00 13.36 180 VAL C N 1
ATOM 5587 C CA . VAL C 1 180 ? 38.303 19.614 0.938 1.00 13.06 180 VAL C CA 1
ATOM 5588 C C . VAL C 1 180 ? 37.707 20.984 0.662 1.00 12.85 180 VAL C C 1
ATOM 5589 O O . VAL C 1 180 ? 36.970 21.500 1.479 1.00 12.96 180 VAL C O 1
ATOM 5593 N N . ASN C 1 181 ? 38.010 21.573 -0.484 1.00 12.55 181 ASN C N 1
ATOM 5594 C CA . ASN C 1 181 ? 37.426 22.843 -0.872 1.00 12.93 181 ASN C CA 1
ATOM 5595 C C . ASN C 1 181 ? 36.269 22.597 -1.828 1.00 13.46 181 ASN C C 1
ATOM 5596 O O . ASN C 1 181 ? 36.486 22.038 -2.902 1.00 12.21 181 ASN C O 1
ATOM 5601 N N . VAL C 1 182 ? 35.067 22.993 -1.417 1.00 13.90 182 VAL C N 1
ATOM 5602 C CA . VAL C 1 182 ? 33.917 23.012 -2.318 1.00 16.63 182 VAL C CA 1
ATOM 5603 C C . VAL C 1 182 ? 33.311 24.404 -2.454 1.00 18.33 182 VAL C C 1
ATOM 5604 O O . VAL C 1 182 ? 32.122 24.538 -2.778 1.00 20.53 182 VAL C O 1
ATOM 5608 N N . THR C 1 183 ? 34.130 25.433 -2.267 1.00 18.96 183 THR C N 1
ATOM 5609 C CA . THR C 1 183 ? 33.719 26.818 -2.526 1.00 18.88 183 THR C CA 1
ATOM 5610 C C . THR C 1 183 ? 34.228 27.288 -3.876 1.00 18.94 183 THR C C 1
ATOM 5611 O O . THR C 1 183 ? 34.976 26.572 -4.533 1.00 17.93 183 THR C O 1
ATOM 5615 N N . SER C 1 184 ? 33.850 28.504 -4.269 1.00 19.02 184 SER C N 1
ATOM 5616 C CA . SER C 1 184 ? 34.348 29.090 -5.509 1.00 20.13 184 SER C CA 1
ATOM 5617 C C . SER C 1 184 ? 35.717 29.767 -5.352 1.00 19.85 184 SER C C 1
ATOM 5618 O O . SER C 1 184 ? 36.270 30.326 -6.311 1.00 19.68 184 SER C O 1
ATOM 5621 N N . ILE C 1 185 ? 36.270 29.697 -4.144 1.00 18.85 185 ILE C N 1
ATOM 5622 C CA . ILE C 1 185 ? 37.631 30.157 -3.912 1.00 20.12 185 ILE C CA 1
ATOM 5623 C C . ILE C 1 185 ? 38.576 29.417 -4.844 1.00 20.19 185 ILE C C 1
ATOM 5624 O O . ILE C 1 185 ? 38.588 28.187 -4.904 1.00 17.35 185 ILE C O 1
ATOM 5629 N N . GLY C 1 186 ? 39.358 30.208 -5.578 1.00 21.18 186 GLY C N 1
ATOM 5630 C CA . GLY C 1 186 ? 40.329 29.705 -6.530 1.00 22.13 186 GLY C CA 1
ATOM 5631 C C . GLY C 1 186 ? 39.860 29.534 -7.958 1.00 22.99 186 GLY C C 1
ATOM 5632 O O . GLY C 1 186 ? 40.666 29.216 -8.834 1.00 23.12 186 GLY C O 1
ATOM 5633 N N . MET C 1 187 ? 38.576 29.750 -8.207 1.00 24.25 187 MET C N 1
ATOM 5634 C CA . MET C 1 187 ? 38.005 29.569 -9.539 1.00 26.26 187 MET C CA 1
ATOM 5635 C C . MET C 1 187 ? 38.445 30.711 -10.440 1.00 27.90 187 MET C C 1
ATOM 5636 O O . MET C 1 187 ? 38.275 31.874 -10.085 1.00 27.32 187 MET C O 1
ATOM 5641 N N . LYS C 1 188 ? 38.996 30.385 -11.604 1.00 30.25 188 LYS C N 1
ATOM 5642 C CA . LYS C 1 188 ? 39.280 31.409 -12.606 1.00 32.01 188 LYS C CA 1
ATOM 5643 C C . LYS C 1 188 ? 38.021 32.247 -12.826 1.00 33.50 188 LYS C C 1
ATOM 5644 O O . LYS C 1 188 ? 36.927 31.703 -12.941 1.00 33.23 188 LYS C O 1
ATOM 5650 N N . GLY C 1 189 ? 38.176 33.564 -12.902 1.00 35.53 189 GLY C N 1
ATOM 5651 C CA . GLY C 1 189 ? 37.050 34.465 -13.070 1.00 36.54 189 GLY C CA 1
ATOM 5652 C C . GLY C 1 189 ? 36.546 35.032 -11.758 1.00 37.25 189 GLY C C 1
ATOM 5653 O O . GLY C 1 189 ? 36.465 36.250 -11.604 1.00 38.90 189 GLY C O 1
ATOM 5654 N N . GLY C 1 190 ? 36.202 34.165 -10.812 1.00 37.24 190 GLY C N 1
ATOM 5655 C CA . GLY C 1 190 ? 35.606 34.603 -9.565 1.00 36.62 190 GLY C CA 1
ATOM 5656 C C . GLY C 1 190 ? 36.366 35.687 -8.822 1.00 36.11 190 GLY C C 1
ATOM 5657 O O . GLY C 1 190 ? 37.564 35.901 -9.026 1.00 35.76 190 GLY C O 1
ATOM 5658 N N . LYS C 1 191 ? 35.639 36.360 -7.935 1.00 35.55 191 LYS C N 1
ATOM 5659 C CA . LYS C 1 191 ? 36.188 37.396 -7.065 1.00 35.28 191 LYS C CA 1
ATOM 5660 C C . LYS C 1 191 ? 37.310 36.857 -6.177 1.00 33.74 191 LYS C C 1
ATOM 5661 O O . LYS C 1 191 ? 38.223 37.587 -5.816 1.00 32.91 191 LYS C O 1
ATOM 5667 N N . GLU C 1 192 ? 37.233 35.575 -5.828 1.00 33.21 192 GLU C N 1
ATOM 5668 C CA . GLU C 1 192 ? 38.189 34.935 -4.922 1.00 31.89 192 GLU C CA 1
ATOM 5669 C C . GLU C 1 192 ? 39.224 34.055 -5.637 1.00 30.34 192 GLU C C 1
ATOM 5670 O O . GLU C 1 192 ? 39.786 33.143 -5.029 1.00 28.56 192 GLU C O 1
ATOM 5676 N N . GLU C 1 193 ? 39.520 34.346 -6.903 1.00 29.09 193 GLU C N 1
ATOM 5677 C CA . GLU C 1 193 ? 40.445 33.555 -7.717 1.00 29.02 193 GLU C CA 1
ATOM 5678 C C . GLU C 1 193 ? 41.852 33.340 -7.148 1.00 28.14 193 GLU C C 1
ATOM 5679 O O . GLU C 1 193 ? 42.456 32.275 -7.310 1.00 27.01 193 GLU C O 1
ATOM 5685 N N . MET C 1 194 ? 42.391 34.384 -6.526 1.00 27.46 194 MET C N 1
ATOM 5686 C CA . MET C 1 194 ? 43.764 34.394 -6.035 1.00 26.84 194 MET C CA 1
ATOM 5687 C C . MET C 1 194 ? 43.814 33.978 -4.575 1.00 25.70 194 MET C C 1
ATOM 5688 O O . MET C 1 194 ? 44.895 33.872 -3.996 1.00 24.19 194 MET C O 1
ATOM 5693 N N . ASP C 1 195 ? 42.655 33.724 -3.972 1.00 24.18 195 ASP C N 1
ATOM 5694 C CA . ASP C 1 195 ? 42.610 33.431 -2.540 1.00 23.04 195 ASP C CA 1
ATOM 5695 C C . ASP C 1 195 ? 42.856 31.953 -2.239 1.00 22.76 195 ASP C C 1
ATOM 5696 O O . ASP C 1 195 ? 42.611 31.061 -3.060 1.00 21.12 195 ASP C O 1
ATOM 5701 N N . LEU C 1 196 ? 43.306 31.714 -1.011 1.00 21.94 196 LEU C N 1
ATOM 5702 C CA . LEU C 1 196 ? 43.458 30.372 -0.457 1.00 21.07 196 LEU C CA 1
ATOM 5703 C C . LEU C 1 196 ? 42.183 29.777 0.168 1.00 20.29 196 LEU C C 1
ATOM 5704 O O . LEU C 1 196 ? 41.545 30.351 1.054 1.00 18.29 196 LEU C O 1
ATOM 5709 N N . ALA C 1 197 ? 41.846 28.559 -0.248 1.00 17.79 197 ALA C N 1
ATOM 5710 C CA . ALA C 1 197 ? 40.654 27.904 0.272 1.00 17.77 197 ALA C CA 1
ATOM 5711 C C . ALA C 1 197 ? 40.839 27.479 1.716 1.00 16.48 197 ALA C C 1
ATOM 5712 O O . ALA C 1 197 ? 39.874 27.360 2.460 1.00 17.18 197 ALA C O 1
ATOM 5714 N N . PHE C 1 198 ? 42.083 27.209 2.102 1.00 18.34 198 PHE C N 1
ATOM 5715 C CA . PHE C 1 198 ? 42.451 26.961 3.493 1.00 18.13 198 PHE C CA 1
ATOM 5716 C C . PHE C 1 198 ? 43.738 27.737 3.778 1.00 18.83 198 PHE C C 1
ATOM 5717 O O . PHE C 1 198 ? 44.555 27.879 2.860 1.00 18.81 198 PHE C O 1
ATOM 5725 N N . PRO C 1 199 ? 43.931 28.240 4.996 1.00 19.82 199 PRO C N 1
ATOM 5726 C CA . PRO C 1 199 ? 45.192 28.928 5.317 1.00 19.78 199 PRO C CA 1
ATOM 5727 C C . PRO C 1 199 ? 46.421 28.031 5.215 1.00 19.60 199 PRO C C 1
ATOM 5728 O O . PRO C 1 199 ? 46.355 26.840 5.499 1.00 19.84 199 PRO C O 1
ATOM 5732 N N . LYS C 1 200 ? 47.556 28.614 4.841 1.00 20.34 200 LYS C N 1
ATOM 5733 C CA . LYS C 1 200 ? 48.817 27.899 4.723 1.00 20.54 200 LYS C CA 1
ATOM 5734 C C . LYS C 1 200 ? 49.131 27.015 5.930 1.00 20.29 200 LYS C C 1
ATOM 5735 O O . LYS C 1 200 ? 49.594 25.879 5.766 1.00 18.90 200 LYS C O 1
ATOM 5741 N N . ALA C 1 201 ? 48.875 27.528 7.130 1.00 22.50 201 ALA C N 1
ATOM 5742 C CA . ALA C 1 201 ? 49.221 26.824 8.370 1.00 23.15 201 ALA C CA 1
ATOM 5743 C C . ALA C 1 201 ? 48.419 25.539 8.488 1.00 23.77 201 ALA C C 1
ATOM 5744 O O . ALA C 1 201 ? 48.851 24.523 9.047 1.00 23.15 201 ALA C O 1
ATOM 5746 N N . PHE C 1 202 ? 47.183 25.643 8.015 1.00 23.89 202 PHE C N 1
ATOM 5747 C CA . PHE C 1 202 ? 46.284 24.500 8.067 1.00 23.66 202 PHE C CA 1
ATOM 5748 C C . PHE C 1 202 ? 46.724 23.421 7.079 1.00 22.49 202 PHE C C 1
ATOM 5749 O O . PHE C 1 202 ? 46.708 22.221 7.379 1.00 23.39 202 PHE C O 1
ATOM 5757 N N . ILE C 1 203 ? 47.145 23.864 5.899 1.00 21.11 203 ILE C N 1
ATOM 5758 C CA . ILE C 1 203 ? 47.562 22.954 4.839 1.00 21.56 203 ILE C CA 1
ATOM 5759 C C . ILE C 1 203 ? 48.813 22.237 5.327 1.00 23.25 203 ILE C C 1
ATOM 5760 O O . ILE C 1 203 ? 49.007 21.050 5.085 1.00 21.85 203 ILE C O 1
ATOM 5765 N N . ASP C 1 204 ? 49.645 22.943 6.086 1.00 25.36 204 ASP C N 1
ATOM 5766 C CA . ASP C 1 204 ? 50.867 22.316 6.585 1.00 26.69 204 ASP C CA 1
ATOM 5767 C C . ASP C 1 204 ? 50.652 21.164 7.549 1.00 27.40 204 ASP C C 1
ATOM 5768 O O . ASP C 1 204 ? 51.438 20.214 7.561 1.00 27.66 204 ASP C O 1
ATOM 5773 N N . ASN C 1 205 ? 49.583 21.253 8.330 1.00 27.18 205 ASN C N 1
ATOM 5774 C CA . ASN C 1 205 ? 49.236 20.216 9.289 1.00 27.24 205 ASN C CA 1
ATOM 5775 C C . ASN C 1 205 ? 48.312 19.138 8.721 1.00 26.01 205 ASN C C 1
ATOM 5776 O O . ASN C 1 205 ? 47.963 18.175 9.406 1.00 26.24 205 ASN C O 1
ATOM 5781 N N . ALA C 1 206 ? 47.952 19.273 7.449 1.00 23.79 206 ALA C N 1
ATOM 5782 C CA . ALA C 1 206 ? 47.103 18.275 6.806 1.00 22.49 206 ALA C CA 1
ATOM 5783 C C . ALA C 1 206 ? 47.995 17.294 6.062 1.00 22.25 206 ALA C C 1
ATOM 5784 O O . ALA C 1 206 ? 49.201 17.531 5.913 1.00 22.28 206 ALA C O 1
ATOM 5786 N N . SER C 1 207 ? 47.401 16.214 5.560 1.00 20.38 207 SER C N 1
ATOM 5787 C CA . SER C 1 207 ? 48.111 15.313 4.661 1.00 20.66 207 SER C CA 1
ATOM 5788 C C . SER C 1 207 ? 47.522 15.220 3.255 1.00 19.62 207 SER C C 1
ATOM 5789 O O . SER C 1 207 ? 48.228 14.812 2.330 1.00 19.09 207 SER C O 1
ATOM 5792 N N . VAL C 1 208 ? 46.253 15.587 3.084 1.00 18.21 208 VAL C N 1
ATOM 5793 C CA . VAL C 1 208 ? 45.667 15.598 1.738 1.00 17.11 208 VAL C CA 1
ATOM 5794 C C . VAL C 1 208 ? 44.849 16.862 1.463 1.00 14.95 208 VAL C C 1
ATOM 5795 O O . VAL C 1 208 ? 44.118 17.313 2.337 1.00 14.13 208 VAL C O 1
ATOM 5799 N N . ALA C 1 209 ? 45.036 17.464 0.287 1.00 13.64 209 ALA C N 1
ATOM 5800 C CA . ALA C 1 209 ? 44.276 18.633 -0.161 1.00 13.49 209 ALA C CA 1
ATOM 5801 C C . ALA C 1 209 ? 43.457 18.190 -1.373 1.00 13.81 209 ALA C C 1
ATOM 5802 O O . ALA C 1 209 ? 44.038 17.741 -2.349 1.00 15.15 209 ALA C O 1
ATOM 5804 N N . PHE C 1 210 ? 42.142 18.356 -1.307 1.00 12.71 210 PHE C N 1
ATOM 5805 C CA . PHE C 1 210 ? 41.211 17.886 -2.337 1.00 12.38 210 PHE C CA 1
ATOM 5806 C C . PHE C 1 210 ? 40.460 19.157 -2.709 1.00 12.41 210 PHE C C 1
ATOM 5807 O O . PHE C 1 210 ? 39.722 19.684 -1.884 1.00 13.46 210 PHE C O 1
ATOM 5815 N N . ASP C 1 211 ? 40.673 19.674 -3.917 1.00 13.54 211 ASP C N 1
ATOM 5816 C CA . ASP C 1 211 ? 40.006 20.900 -4.332 1.00 14.78 211 ASP C CA 1
ATOM 5817 C C . ASP C 1 211 ? 39.088 20.529 -5.482 1.00 15.06 211 ASP C C 1
ATOM 5818 O O . ASP C 1 211 ? 39.588 20.031 -6.499 1.00 15.72 211 ASP C O 1
ATOM 5823 N N . VAL C 1 212 ? 37.795 20.808 -5.340 1.00 14.97 212 VAL C N 1
ATOM 5824 C CA . VAL C 1 212 ? 36.843 20.483 -6.405 1.00 17.21 212 VAL C CA 1
ATOM 5825 C C . VAL C 1 212 ? 36.893 21.489 -7.551 1.00 17.21 212 VAL C C 1
ATOM 5826 O O . VAL C 1 212 ? 36.327 21.273 -8.634 1.00 15.72 212 VAL C O 1
ATOM 5830 N N . VAL C 1 213 ? 37.529 22.631 -7.310 1.00 17.11 213 VAL C N 1
ATOM 5831 C CA . VAL C 1 213 ? 37.687 23.617 -8.370 1.00 17.71 213 VAL C CA 1
ATOM 5832 C C . VAL C 1 213 ? 38.504 22.967 -9.482 1.00 18.65 213 VAL C C 1
ATOM 5833 O O . VAL C 1 213 ? 39.503 22.317 -9.205 1.00 17.88 213 VAL C O 1
ATOM 5837 N N . ALA C 1 214 ? 38.028 23.074 -10.719 1.00 20.58 214 ALA C N 1
ATOM 5838 C CA . ALA C 1 214 ? 38.601 22.371 -11.862 1.00 21.92 214 ALA C CA 1
ATOM 5839 C C . ALA C 1 214 ? 39.415 23.289 -12.779 1.00 23.83 214 ALA C C 1
ATOM 5840 O O . ALA C 1 214 ? 40.305 22.810 -13.485 1.00 25.26 214 ALA C O 1
ATOM 5842 N N . MET C 1 215 ? 39.114 24.583 -12.768 1.00 23.99 215 MET C N 1
ATOM 5843 C CA . MET C 1 215 ? 39.810 25.561 -13.598 1.00 25.00 215 MET C CA 1
ATOM 5844 C C . MET C 1 215 ? 40.194 26.766 -12.740 1.00 23.36 215 MET C C 1
ATOM 5845 O O . MET C 1 215 ? 39.299 27.422 -12.205 1.00 22.84 215 MET C O 1
ATOM 5850 N N . PRO C 1 216 ? 41.488 26.994 -12.500 1.00 22.77 216 PRO C N 1
ATOM 5851 C CA . PRO C 1 216 ? 42.603 26.166 -12.973 1.00 22.03 216 PRO C CA 1
ATOM 5852 C C . PRO C 1 216 ? 42.759 24.922 -12.103 1.00 21.91 216 PRO C C 1
ATOM 5853 O O . PRO C 1 216 ? 42.186 24.911 -11.010 1.00 20.32 216 PRO C O 1
ATOM 5857 N N . VAL C 1 217 ? 43.510 23.928 -12.571 1.00 22.41 217 VAL C N 1
ATOM 5858 C CA . VAL C 1 217 ? 43.956 22.820 -11.728 1.00 22.50 217 VAL C CA 1
ATOM 5859 C C . VAL C 1 217 ? 44.747 23.350 -10.529 1.00 21.02 217 VAL C C 1
ATOM 5860 O O . VAL C 1 217 ? 44.497 22.968 -9.383 1.00 20.06 217 VAL C O 1
ATOM 5864 N N . GLU C 1 218 ? 45.693 24.241 -10.818 1.00 19.79 218 GLU C N 1
ATOM 5865 C CA . GLU C 1 218 ? 46.644 24.762 -9.843 1.00 19.31 218 GLU C CA 1
ATOM 5866 C C . GLU C 1 218 ? 46.135 26.024 -9.153 1.00 18.63 218 GLU C C 1
ATOM 5867 O O . GLU C 1 218 ? 46.615 27.151 -9.367 1.00 17.97 218 GLU C O 1
ATOM 5873 N N . THR C 1 219 ? 45.100 25.815 -8.345 1.00 17.62 219 THR C N 1
ATOM 5874 C CA . THR C 1 219 ? 44.578 26.844 -7.465 1.00 17.30 219 THR C CA 1
ATOM 5875 C C . THR C 1 219 ? 45.643 27.130 -6.403 1.00 17.34 219 THR C C 1
ATOM 5876 O O . THR C 1 219 ? 46.550 26.327 -6.193 1.00 16.10 219 THR C O 1
ATOM 5880 N N . PRO C 1 220 ? 45.537 28.260 -5.718 1.00 18.09 220 PRO C N 1
ATOM 5881 C CA . PRO C 1 220 ? 46.481 28.564 -4.634 1.00 18.10 220 PRO C CA 1
ATOM 5882 C C . PRO C 1 220 ? 46.615 27.446 -3.589 1.00 17.52 220 PRO C C 1
ATOM 5883 O O . PRO C 1 220 ? 47.724 27.137 -3.157 1.00 17.34 220 PRO C O 1
ATOM 5887 N N . PHE C 1 221 ? 45.479 26.889 -3.173 1.00 17.14 221 PHE C N 1
ATOM 5888 C CA . PHE C 1 221 ? 45.369 25.725 -2.287 1.00 16.42 221 PHE C CA 1
ATOM 5889 C C . PHE C 1 221 ? 46.162 24.537 -2.803 1.00 16.96 221 PHE C C 1
ATOM 5890 O O . PHE C 1 221 ? 46.977 23.967 -2.076 1.00 16.90 221 PHE C O 1
ATOM 5898 N N . ILE C 1 222 ? 45.951 24.143 -4.056 1.00 16.87 222 ILE C N 1
ATOM 5899 C CA . ILE C 1 222 ? 46.653 22.985 -4.585 1.00 17.95 222 ILE C CA 1
ATOM 5900 C C . ILE C 1 222 ? 48.165 23.243 -4.743 1.00 18.92 222 ILE C C 1
ATOM 5901 O O . ILE C 1 222 ? 48.983 22.381 -4.412 1.00 18.32 222 ILE C O 1
ATOM 5906 N N . ARG C 1 223 ? 48.524 24.440 -5.200 1.00 20.78 223 ARG C N 1
ATOM 5907 C CA . ARG C 1 223 ? 49.917 24.814 -5.458 1.00 21.92 223 ARG C CA 1
ATOM 5908 C C . ARG C 1 223 ? 50.683 24.753 -4.137 1.00 21.31 223 ARG C C 1
ATOM 5909 O O . ARG C 1 223 ? 51.773 24.189 -4.069 1.00 21.09 223 ARG C O 1
ATOM 5917 N N . TYR C 1 224 ? 50.087 25.312 -3.089 1.00 21.49 224 TYR C N 1
ATOM 5918 C CA . TYR C 1 224 ? 50.709 25.307 -1.763 1.00 20.78 224 TYR C CA 1
ATOM 5919 C C . TYR C 1 224 ? 50.828 23.908 -1.169 1.00 21.36 224 TYR C C 1
ATOM 5920 O O . TYR C 1 224 ? 51.887 23.539 -0.659 1.00 22.05 224 TYR C O 1
ATOM 5929 N N . ALA C 1 225 ? 49.814 23.060 -1.329 1.00 20.48 225 ALA C N 1
ATOM 5930 C CA . ALA C 1 225 ? 49.914 21.677 -0.894 1.00 20.27 225 ALA C CA 1
ATOM 5931 C C . ALA C 1 225 ? 51.017 20.933 -1.642 1.00 21.04 225 ALA C C 1
ATOM 5932 O O . ALA C 1 225 ? 51.728 20.118 -1.050 1.00 21.43 225 ALA C O 1
ATOM 5934 N N . GLN C 1 226 ? 51.175 21.219 -2.928 1.00 21.84 226 GLN C N 1
ATOM 5935 C CA . GLN C 1 226 ? 52.205 20.568 -3.742 1.00 23.59 226 GLN C CA 1
ATOM 5936 C C . GLN C 1 226 ? 53.604 21.000 -3.307 1.00 23.85 226 GLN C C 1
ATOM 5937 O O . GLN C 1 226 ? 54.515 20.165 -3.221 1.00 25.01 226 GLN C O 1
ATOM 5943 N N . ALA C 1 227 ? 53.746 22.284 -2.982 1.00 25.31 227 ALA C N 1
ATOM 5944 C CA . ALA C 1 227 ? 54.991 22.842 -2.462 1.00 25.96 227 ALA C CA 1
ATOM 5945 C C . ALA C 1 227 ? 55.347 22.214 -1.120 1.00 27.32 227 ALA C C 1
ATOM 5946 O O . ALA C 1 227 ? 56.536 22.107 -0.808 1.00 27.85 227 ALA C O 1
ATOM 5948 N N . ARG C 1 228 ? 54.349 21.780 -0.348 1.00 26.36 228 ARG C N 1
ATOM 5949 C CA . ARG C 1 228 ? 54.576 21.140 0.950 1.00 26.39 228 ARG C CA 1
ATOM 5950 C C . ARG C 1 228 ? 54.534 19.614 0.933 1.00 25.47 228 ARG C C 1
ATOM 5951 O O . ARG C 1 228 ? 54.556 19.000 1.997 1.00 25.50 228 ARG C O 1
ATOM 5959 N N . GLY C 1 229 ? 54.488 18.998 -0.247 1.00 25.48 229 GLY C N 1
ATOM 5960 C CA . GLY C 1 229 ? 54.583 17.555 -0.377 1.00 24.84 229 GLY C CA 1
ATOM 5961 C C . GLY C 1 229 ? 53.325 16.761 -0.069 1.00 24.79 229 GLY C C 1
ATOM 5962 O O . GLY C 1 229 ? 53.393 15.552 0.147 1.00 24.47 229 GLY C O 1
ATOM 5963 N N . LYS C 1 230 ? 52.178 17.434 0.000 1.00 23.28 230 LYS C N 1
ATOM 5964 C CA . LYS C 1 230 ? 50.944 16.776 0.410 1.00 22.62 230 LYS C CA 1
ATOM 5965 C C . LYS C 1 230 ? 50.329 16.073 -0.792 1.00 22.13 230 LYS C C 1
ATOM 5966 O O . LYS C 1 230 ? 50.598 16.434 -1.937 1.00 23.01 230 LYS C O 1
ATOM 5972 N N . GLN C 1 231 ? 49.500 15.073 -0.524 1.00 21.96 231 GLN C N 1
ATOM 5973 C CA . GLN C 1 231 ? 48.775 14.383 -1.577 1.00 21.51 231 GLN C CA 1
ATOM 5974 C C . GLN C 1 231 ? 47.685 15.330 -2.056 1.00 20.34 231 GLN C C 1
ATOM 5975 O O . GLN C 1 231 ? 46.979 15.911 -1.226 1.00 19.45 231 GLN C O 1
ATOM 5981 N N . THR C 1 232 ? 47.546 15.513 -3.367 1.00 18.42 232 THR C N 1
ATOM 5982 C CA . THR C 1 232 ? 46.463 16.354 -3.863 1.00 18.13 232 THR C CA 1
ATOM 5983 C C . THR C 1 232 ? 45.493 15.566 -4.759 1.00 16.71 232 THR C C 1
ATOM 5984 O O . THR C 1 232 ? 45.849 14.602 -5.438 1.00 16.93 232 THR C O 1
ATOM 5988 N N . ILE C 1 233 ? 44.245 16.015 -4.763 1.00 14.80 233 ILE C N 1
ATOM 5989 C CA . ILE C 1 233 ? 43.202 15.508 -5.659 1.00 15.00 233 ILE C CA 1
ATOM 5990 C C . ILE C 1 233 ? 42.537 16.769 -6.211 1.00 15.88 233 ILE C C 1
ATOM 5991 O O . ILE C 1 233 ? 42.128 17.643 -5.445 1.00 13.57 233 ILE C O 1
ATOM 5996 N N . SER C 1 234 ? 42.455 16.847 -7.535 1.00 16.80 234 SER C N 1
ATOM 5997 C CA . SER C 1 234 ? 42.085 18.037 -8.269 1.00 17.11 234 SER C CA 1
ATOM 5998 C C . SER C 1 234 ? 40.661 17.888 -8.792 1.00 15.99 234 SER C C 1
ATOM 5999 O O . SER C 1 234 ? 40.207 16.793 -9.089 1.00 14.63 234 SER C O 1
ATOM 6002 N N . GLY C 1 235 ? 39.960 19.001 -8.946 1.00 16.52 235 GLY C N 1
ATOM 6003 C CA . GLY C 1 235 ? 38.590 18.978 -9.430 1.00 16.32 235 GLY C CA 1
ATOM 6004 C C . GLY C 1 235 ? 38.503 18.554 -10.888 1.00 16.66 235 GLY C C 1
ATOM 6005 O O . GLY C 1 235 ? 37.440 18.128 -11.338 1.00 16.90 235 GLY C O 1
ATOM 6006 N N . ALA C 1 236 ? 39.607 18.643 -11.620 1.00 16.59 236 ALA C N 1
ATOM 6007 C CA . ALA C 1 236 ? 39.629 18.141 -12.990 1.00 18.36 236 ALA C CA 1
ATOM 6008 C C . ALA C 1 236 ? 39.400 16.630 -13.043 1.00 17.94 236 ALA C C 1
ATOM 6009 O O . ALA C 1 236 ? 38.725 16.141 -13.947 1.00 17.08 236 ALA C O 1
ATOM 6011 N N . ALA C 1 237 ? 39.903 15.873 -12.075 1.00 16.66 237 ALA C N 1
ATOM 6012 C CA . ALA C 1 237 ? 39.574 14.443 -11.994 1.00 15.55 237 ALA C CA 1
ATOM 6013 C C . ALA C 1 237 ? 38.099 14.154 -11.693 1.00 14.56 237 ALA C C 1
ATOM 6014 O O . ALA C 1 237 ? 37.561 13.123 -12.127 1.00 14.57 237 ALA C O 1
ATOM 6016 N N . VAL C 1 238 ? 37.469 15.016 -10.901 1.00 12.77 238 VAL C N 1
ATOM 6017 C CA . VAL C 1 238 ? 36.042 14.879 -10.608 1.00 12.98 238 VAL C CA 1
ATOM 6018 C C . VAL C 1 238 ? 35.190 15.086 -11.861 1.00 13.09 238 VAL C C 1
ATOM 6019 O O . VAL C 1 238 ? 34.245 14.338 -12.129 1.00 13.55 238 VAL C O 1
ATOM 6023 N N . ILE C 1 239 ? 35.514 16.127 -12.615 1.00 12.45 239 ILE C N 1
ATOM 6024 C CA . ILE C 1 239 ? 34.704 16.462 -13.777 1.00 12.89 239 ILE C CA 1
ATOM 6025 C C . ILE C 1 239 ? 34.867 15.370 -14.822 1.00 12.82 239 ILE C C 1
ATOM 6026 O O . ILE C 1 239 ? 33.883 15.009 -15.474 1.00 11.06 239 ILE C O 1
ATOM 6031 N N . VAL C 1 240 ? 36.087 14.863 -14.979 1.00 11.64 240 VAL C N 1
ATOM 6032 C CA . VAL C 1 240 ? 36.288 13.831 -15.993 1.00 11.73 240 VAL C CA 1
ATOM 6033 C C . VAL C 1 240 ? 35.630 12.554 -15.528 1.00 11.98 240 VAL C C 1
ATOM 6034 O O . VAL C 1 240 ? 34.850 11.977 -16.281 1.00 12.02 240 VAL C O 1
ATOM 6038 N N . LEU C 1 241 ? 35.855 12.161 -14.276 1.00 11.13 241 LEU C N 1
ATOM 6039 C CA . LEU C 1 241 ? 35.216 10.929 -13.821 1.00 11.87 241 LEU C CA 1
ATOM 6040 C C . LEU C 1 241 ? 33.682 10.989 -13.852 1.00 11.64 241 LEU C C 1
ATOM 6041 O O . LEU C 1 241 ? 33.102 9.950 -14.232 1.00 12.33 241 LEU C O 1
ATOM 6046 N N . GLN C 1 242 ? 33.041 12.109 -13.484 1.00 11.19 242 GLN C N 1
ATOM 6047 C CA . GLN C 1 242 ? 31.576 12.338 -13.521 1.00 12.49 242 GLN C CA 1
ATOM 6048 C C . GLN C 1 242 ? 31.114 12.021 -14.944 1.00 10.70 242 GLN C C 1
ATOM 6049 O O . GLN C 1 242 ? 30.122 11.321 -15.174 1.00 13.18 242 GLN C O 1
ATOM 6055 N N . ALA C 1 243 ? 31.849 12.558 -15.909 1.00 10.73 243 ALA C N 1
ATOM 6056 C CA . ALA C 1 243 ? 31.450 12.521 -17.324 1.00 8.87 243 ALA C CA 1
ATOM 6057 C C . ALA C 1 243 ? 31.625 11.131 -17.916 1.00 9.08 243 ALA C C 1
ATOM 6058 O O . ALA C 1 243 ? 30.799 10.683 -18.718 1.00 9.56 243 ALA C O 1
ATOM 6060 N N . VAL C 1 244 ? 32.676 10.449 -17.485 1.00 9.17 244 VAL C N 1
ATOM 6061 C CA . VAL C 1 244 ? 32.938 9.080 -17.907 1.00 9.09 244 VAL C CA 1
ATOM 6062 C C . VAL C 1 244 ? 31.826 8.152 -17.423 1.00 8.99 244 VAL C C 1
ATOM 6063 O O . VAL C 1 244 ? 31.301 7.360 -18.188 1.00 8.94 244 VAL C O 1
ATOM 6067 N N . GLU C 1 245 ? 31.396 8.302 -16.172 1.00 9.15 245 GLU C N 1
ATOM 6068 C CA . GLU C 1 245 ? 30.283 7.532 -15.626 1.00 9.73 245 GLU C CA 1
ATOM 6069 C C . GLU C 1 245 ? 29.008 7.778 -16.439 1.00 9.57 245 GLU C C 1
ATOM 6070 O O . GLU C 1 245 ? 28.293 6.827 -16.747 1.00 7.77 245 GLU C O 1
ATOM 6076 N N . GLN C 1 246 ? 28.742 9.022 -16.825 1.00 7.90 246 GLN C N 1
ATOM 6077 C CA . GLN C 1 246 ? 27.581 9.309 -17.669 1.00 8.71 246 GLN C CA 1
ATOM 6078 C C . GLN C 1 246 ? 27.698 8.595 -19.028 1.00 7.84 246 GLN C C 1
ATOM 6079 O O . GLN C 1 246 ? 26.759 7.969 -19.507 1.00 8.04 246 GLN C O 1
ATOM 6085 N N . PHE C 1 247 ? 28.862 8.707 -19.655 1.00 8.51 247 PHE C N 1
ATOM 6086 C CA . PHE C 1 247 ? 29.147 8.119 -20.956 1.00 8.00 247 PHE C CA 1
ATOM 6087 C C . PHE C 1 247 ? 28.898 6.624 -20.914 1.00 7.90 247 PHE C C 1
ATOM 6088 O O . PHE C 1 247 ? 28.272 6.074 -21.828 1.00 8.53 247 PHE C O 1
ATOM 6096 N N . GLU C 1 248 ? 29.334 5.991 -19.825 1.00 6.23 248 GLU C N 1
ATOM 6097 C CA . GLU C 1 248 ? 29.175 4.544 -19.643 1.00 8.31 248 GLU C CA 1
ATOM 6098 C C . GLU C 1 248 ? 27.713 4.169 -19.453 1.00 8.25 248 GLU C C 1
ATOM 6099 O O . GLU C 1 248 ? 27.226 3.183 -20.029 1.00 9.71 248 GLU C O 1
ATOM 6105 N N . LEU C 1 249 ? 26.980 4.991 -18.714 1.00 8.09 249 LEU C N 1
ATOM 6106 C CA . LEU C 1 249 ? 25.557 4.768 -18.524 1.00 8.23 249 LEU C CA 1
ATOM 6107 C C . LEU C 1 249 ? 24.783 4.873 -19.840 1.00 8.24 249 LEU C C 1
ATOM 6108 O O . LEU C 1 249 ? 23.882 4.077 -20.097 1.00 8.99 249 LEU C O 1
ATOM 6113 N N . TYR C 1 250 ? 25.160 5.819 -20.695 1.00 7.65 250 TYR C N 1
ATOM 6114 C CA . TYR C 1 250 ? 24.445 6.088 -21.932 1.00 8.26 250 TYR C CA 1
ATOM 6115 C C . TYR C 1 250 ? 24.746 5.035 -23.015 1.00 8.28 250 TYR C C 1
ATOM 6116 O O . TYR C 1 250 ? 23.835 4.567 -23.709 1.00 9.92 250 TYR C O 1
ATOM 6125 N N . THR C 1 251 ? 26.016 4.650 -23.120 1.00 9.00 251 THR C N 1
ATOM 6126 C CA . THR C 1 251 ? 26.515 3.853 -24.245 1.00 8.68 251 THR C CA 1
ATOM 6127 C C . THR C 1 251 ? 26.848 2.415 -23.866 1.00 7.98 251 THR C C 1
ATOM 6128 O O . THR C 1 251 ? 26.983 1.569 -24.749 1.00 9.59 251 THR C O 1
ATOM 6132 N N . HIS C 1 252 ? 26.972 2.099 -22.583 1.00 9.43 252 HIS C N 1
ATOM 6133 C CA . HIS C 1 252 ? 27.455 0.798 -22.119 1.00 11.00 252 HIS C CA 1
ATOM 6134 C C . HIS C 1 252 ? 28.889 0.487 -22.532 1.00 11.04 252 HIS C C 1
ATOM 6135 O O . HIS C 1 252 ? 29.330 -0.674 -22.485 1.00 11.60 252 HIS C O 1
ATOM 6142 N N . GLN C 1 253 ? 29.630 1.520 -22.926 1.00 9.53 253 GLN C N 1
ATOM 6143 C CA . GLN C 1 253 ? 31.035 1.394 -23.273 1.00 9.24 253 GLN C CA 1
ATOM 6144 C C . GLN C 1 253 ? 31.948 2.145 -22.301 1.00 12.80 253 GLN C C 1
ATOM 6145 O O . GLN C 1 253 ? 31.669 3.291 -21.951 1.00 13.23 253 GLN C O 1
ATOM 6151 N N . ARG C 1 254 ? 33.045 1.489 -21.928 1.00 13.07 254 ARG C N 1
ATOM 6152 C CA . ARG C 1 254 ? 33.992 2.032 -20.957 1.00 14.62 254 ARG C CA 1
ATOM 6153 C C . ARG C 1 254 ? 35.247 2.392 -21.739 1.00 13.86 254 ARG C C 1
ATOM 6154 O O . ARG C 1 254 ? 36.010 1.497 -22.076 1.00 13.20 254 ARG C O 1
ATOM 6162 N N . PRO C 1 255 ? 35.502 3.670 -21.984 1.00 13.91 255 PRO C N 1
ATOM 6163 C CA . PRO C 1 255 ? 36.742 4.069 -22.651 1.00 13.99 255 PRO C CA 1
ATOM 6164 C C . PRO C 1 255 ? 37.948 3.779 -21.743 1.00 13.49 255 PRO C C 1
ATOM 6165 O O . PRO C 1 255 ? 37.806 3.769 -20.509 1.00 14.09 255 PRO C O 1
ATOM 6169 N N . SER C 1 256 ? 39.094 3.506 -22.351 1.00 13.10 256 SER C N 1
ATOM 6170 C CA . SER C 1 256 ? 40.316 3.225 -21.610 1.00 14.03 256 SER C CA 1
ATOM 6171 C C . SER C 1 256 ? 40.798 4.505 -20.930 1.00 14.24 256 SER C C 1
ATOM 6172 O O . SER C 1 256 ? 40.455 5.596 -21.361 1.00 12.96 256 SER C O 1
ATOM 6175 N N . ASP C 1 257 ? 41.681 4.364 -19.949 1.00 16.43 257 ASP C N 1
ATOM 6176 C CA . ASP C 1 257 ? 42.213 5.552 -19.290 1.00 17.37 257 ASP C CA 1
ATOM 6177 C C . ASP C 1 257 ? 42.940 6.461 -20.273 1.00 16.58 257 ASP C C 1
ATOM 6178 O O . ASP C 1 257 ? 42.876 7.688 -20.169 1.00 15.76 257 ASP C O 1
ATOM 6183 N N . GLU C 1 258 ? 43.674 5.856 -21.203 1.00 16.43 258 GLU C N 1
ATOM 6184 C CA . GLU C 1 258 ? 44.395 6.598 -22.228 1.00 17.09 258 GLU C CA 1
ATOM 6185 C C . GLU C 1 258 ? 43.455 7.398 -23.114 1.00 16.11 258 GLU C C 1
ATOM 6186 O O . GLU C 1 258 ? 43.726 8.563 -23.408 1.00 13.85 258 GLU C O 1
ATOM 6192 N N . LEU C 1 259 ? 42.347 6.774 -23.510 1.00 12.90 259 LEU C N 1
ATOM 6193 C CA . LEU C 1 259 ? 41.378 7.476 -24.353 1.00 11.39 259 LEU C CA 1
ATOM 6194 C C . LEU C 1 259 ? 40.680 8.604 -23.592 1.00 10.39 259 LEU C C 1
ATOM 6195 O O . LEU C 1 259 ? 40.430 9.684 -24.115 1.00 9.82 259 LEU C O 1
ATOM 6200 N N . ILE C 1 260 ? 40.346 8.336 -22.338 1.00 10.33 260 ILE C N 1
ATOM 6201 C CA . ILE C 1 260 ? 39.687 9.326 -21.497 1.00 10.96 260 ILE C CA 1
ATOM 6202 C C . ILE C 1 260 ? 40.616 10.525 -21.366 1.00 11.33 260 ILE C C 1
ATOM 6203 O O . ILE C 1 260 ? 40.176 11.659 -21.494 1.00 12.65 260 ILE C O 1
ATOM 6208 N N . ALA C 1 261 ? 41.908 10.292 -21.117 1.00 11.95 261 ALA C N 1
ATOM 6209 C CA . ALA C 1 261 ? 42.862 11.403 -20.990 1.00 11.87 261 ALA C CA 1
ATOM 6210 C C . ALA C 1 261 ? 42.990 12.219 -22.279 1.00 13.30 261 ALA C C 1
ATOM 6211 O O . ALA C 1 261 ? 43.066 13.449 -22.271 1.00 10.72 261 ALA C O 1
ATOM 6213 N N . GLU C 1 262 ? 42.993 11.523 -23.407 1.00 14.09 262 GLU C N 1
ATOM 6214 C CA . GLU C 1 262 ? 43.015 12.165 -24.708 1.00 15.31 262 GLU C CA 1
ATOM 6215 C C . GLU C 1 262 ? 41.784 13.037 -24.970 1.00 14.33 262 GLU C C 1
ATOM 6216 O O . GLU C 1 262 ? 41.882 14.208 -25.353 1.00 14.04 262 GLU C O 1
ATOM 6222 N N . ALA C 1 263 ? 40.612 12.456 -24.745 1.00 13.32 263 ALA C N 1
ATOM 6223 C CA . ALA C 1 263 ? 39.358 13.189 -24.854 1.00 13.24 263 ALA C CA 1
ATOM 6224 C C . ALA C 1 263 ? 39.292 14.422 -23.947 1.00 13.66 263 ALA C C 1
ATOM 6225 O O . ALA C 1 263 ? 38.867 15.496 -24.373 1.00 14.61 263 ALA C O 1
ATOM 6227 N N . ALA C 1 264 ? 39.710 14.262 -22.698 1.00 13.35 264 ALA C N 1
ATOM 6228 C CA . ALA C 1 264 ? 39.683 15.342 -21.725 1.00 14.20 264 ALA C CA 1
ATOM 6229 C C . ALA C 1 264 ? 40.617 16.484 -22.110 1.00 14.94 264 ALA C C 1
ATOM 6230 O O . ALA C 1 264 ? 40.223 17.648 -22.008 1.00 14.22 264 ALA C O 1
ATOM 6232 N N . ALA C 1 265 ? 41.798 16.136 -22.616 1.00 16.30 265 ALA C N 1
ATOM 6233 C CA . ALA C 1 265 ? 42.761 17.150 -23.034 1.00 17.15 265 ALA C CA 1
ATOM 6234 C C . ALA C 1 265 ? 42.162 17.957 -24.176 1.00 17.70 265 ALA C C 1
ATOM 6235 O O . ALA C 1 265 ? 42.204 19.190 -24.158 1.00 18.95 265 ALA C O 1
ATOM 6237 N N . PHE C 1 266 ? 41.577 17.247 -25.139 1.00 16.97 266 PHE C N 1
ATOM 6238 C CA . PHE C 1 266 ? 40.981 17.880 -26.310 1.00 19.61 266 PHE C CA 1
ATOM 6239 C C . PHE C 1 266 ? 39.852 18.827 -25.909 1.00 19.78 266 PHE C C 1
ATOM 6240 O O . PHE C 1 266 ? 39.775 19.947 -26.429 1.00 21.88 266 PHE C O 1
ATOM 6248 N N . ALA C 1 267 ? 39.003 18.381 -24.985 1.00 19.28 267 ALA C N 1
ATOM 6249 C CA . ALA C 1 267 ? 37.833 19.106 -24.513 1.00 20.25 267 ALA C CA 1
ATOM 6250 C C . ALA C 1 267 ? 38.190 20.337 -23.680 1.00 22.74 267 ALA C C 1
ATOM 6251 O O . ALA C 1 267 ? 37.397 21.274 -23.602 1.00 20.44 267 ALA C O 1
ATOM 6253 N N . ARG C 1 268 ? 39.363 20.338 -23.049 1.00 26.59 268 ARG C N 1
ATOM 6254 C CA . ARG C 1 268 ? 39.747 21.438 -22.165 1.00 31.09 268 ARG C CA 1
ATOM 6255 C C . ARG C 1 268 ? 40.112 22.676 -22.973 1.00 34.40 268 ARG C C 1
ATOM 6256 O O . ARG C 1 268 ? 39.901 23.804 -22.511 1.00 36.40 268 ARG C O 1
ATOM 6264 N N . THR C 1 269 ? 40.661 22.445 -24.163 1.00 37.25 269 THR C N 1
ATOM 6265 C CA . THR C 1 269 ? 40.972 23.501 -25.124 1.00 39.97 269 THR C CA 1
ATOM 6266 C C . THR C 1 269 ? 39.751 24.375 -25.390 1.00 41.95 269 THR C C 1
ATOM 6267 O O . THR C 1 269 ? 38.799 23.934 -26.035 1.00 42.55 269 THR C O 1
ATOM 6271 N N . LYS C 1 270 ? 39.795 25.598 -24.865 1.00 43.92 270 LYS C N 1
ATOM 6272 C CA . LYS C 1 270 ? 38.726 26.592 -24.953 1.00 44.69 270 LYS C CA 1
ATOM 6273 C C . LYS C 1 270 ? 38.076 26.703 -26.331 1.00 45.51 270 LYS C C 1
ATOM 6274 O O . LYS C 1 270 ? 38.366 27.621 -27.101 1.00 46.06 270 LYS C O 1
ATOM 6276 N N . MET D 1 1 ? 33.197 13.314 95.918 1.00 26.04 1 MET D N 1
ATOM 6277 C CA . MET D 1 1 ? 32.924 13.209 94.461 1.00 25.28 1 MET D CA 1
ATOM 6278 C C . MET D 1 1 ? 34.266 12.851 93.826 1.00 21.80 1 MET D C 1
ATOM 6279 O O . MET D 1 1 ? 34.573 11.668 93.677 1.00 21.57 1 MET D O 1
ATOM 6284 N N . ILE D 1 2 ? 35.103 13.823 93.482 1.00 18.39 2 ILE D N 1
ATOM 6285 C CA . ILE D 1 2 ? 36.323 13.486 92.737 1.00 15.74 2 ILE D CA 1
ATOM 6286 C C . ILE D 1 2 ? 37.271 12.670 93.608 1.00 15.75 2 ILE D C 1
ATOM 6287 O O . ILE D 1 2 ? 37.426 12.955 94.803 1.00 14.30 2 ILE D O 1
ATOM 6292 N N . ASN D 1 3 ? 37.883 11.643 93.024 1.00 14.70 3 ASN D N 1
ATOM 6293 C CA . ASN D 1 3 ? 38.920 10.869 93.698 1.00 14.33 3 ASN D CA 1
ATOM 6294 C C . ASN D 1 3 ? 40.118 10.659 92.780 1.00 14.01 3 ASN D C 1
ATOM 6295 O O . ASN D 1 3 ? 40.128 11.134 91.645 1.00 10.98 3 ASN D O 1
ATOM 6300 N N . LYS D 1 4 ? 41.148 9.982 93.268 1.00 14.85 4 LYS D N 1
ATOM 6301 C CA . LYS D 1 4 ? 42.377 9.811 92.506 1.00 16.05 4 LYS D CA 1
ATOM 6302 C C . LYS D 1 4 ? 42.214 8.987 91.228 1.00 16.11 4 LYS D C 1
ATOM 6303 O O . LYS D 1 4 ? 42.955 9.182 90.261 1.00 17.48 4 LYS D O 1
ATOM 6309 N N . ASP D 1 5 ? 41.210 8.115 91.216 1.00 15.62 5 ASP D N 1
ATOM 6310 C CA . ASP D 1 5 ? 40.874 7.310 90.041 1.00 14.73 5 ASP D CA 1
ATOM 6311 C C . ASP D 1 5 ? 39.900 7.934 89.055 1.00 13.83 5 ASP D C 1
ATOM 6312 O O . ASP D 1 5 ? 39.640 7.362 88.001 1.00 11.95 5 ASP D O 1
ATOM 6317 N N . THR D 1 6 ? 39.357 9.111 89.357 1.00 11.62 6 THR D N 1
ATOM 6318 C CA . THR D 1 6 ? 38.473 9.795 88.417 1.00 11.40 6 THR D CA 1
ATOM 6319 C C . THR D 1 6 ? 39.272 10.070 87.150 1.00 12.18 6 THR D C 1
ATOM 6320 O O . THR D 1 6 ? 40.414 10.525 87.223 1.00 11.33 6 THR D O 1
ATOM 6324 N N . GLN D 1 7 ? 38.708 9.719 85.996 1.00 11.60 7 GLN D N 1
ATOM 6325 C CA . GLN D 1 7 ? 39.312 10.039 84.712 1.00 11.14 7 GLN D CA 1
ATOM 6326 C C . GLN D 1 7 ? 38.891 11.428 84.247 1.00 11.10 7 GLN D C 1
ATOM 6327 O O . GLN D 1 7 ? 37.731 11.804 84.400 1.00 10.90 7 GLN D O 1
ATOM 6333 N N . LEU D 1 8 ? 39.832 12.174 83.679 1.00 10.95 8 LEU D N 1
ATOM 6334 C CA . LEU D 1 8 ? 39.527 13.495 83.145 1.00 9.61 8 LEU D CA 1
ATOM 6335 C C . LEU D 1 8 ? 39.349 13.340 81.636 1.00 10.08 8 LEU D C 1
ATOM 6336 O O . LEU D 1 8 ? 40.192 12.771 80.946 1.00 10.96 8 LEU D O 1
ATOM 6341 N N . CYS D 1 9 ? 38.253 13.895 81.128 1.00 10.41 9 CYS D N 1
ATOM 6342 C CA . CYS D 1 9 ? 38.115 14.191 79.716 1.00 9.78 9 CYS D CA 1
ATOM 6343 C C . CYS D 1 9 ? 38.016 15.706 79.589 1.00 10.69 9 CYS D C 1
ATOM 6344 O O . CYS D 1 9 ? 37.675 16.421 80.553 1.00 10.82 9 CYS D O 1
ATOM 6347 N N . MET D 1 10 ? 38.375 16.180 78.406 1.00 8.54 10 MET D N 1
ATOM 6348 C CA . MET D 1 10 ? 38.505 17.617 78.213 1.00 10.56 10 MET D CA 1
ATOM 6349 C C . MET D 1 10 ? 38.336 18.002 76.760 1.00 10.85 10 MET D C 1
ATOM 6350 O O . MET D 1 10 ? 38.131 17.163 75.874 1.00 10.75 10 MET D O 1
ATOM 6355 N N . SER D 1 11 ? 38.407 19.313 76.565 1.00 11.54 11 SER D N 1
ATOM 6356 C CA . SER D 1 11 ? 38.498 19.890 75.233 1.00 11.85 11 SER D CA 1
ATOM 6357 C C . SER D 1 11 ? 39.608 20.941 75.171 1.00 11.97 11 SER D C 1
ATOM 6358 O O . SER D 1 11 ? 40.032 21.528 76.189 1.00 11.51 11 SER D O 1
ATOM 6361 N N . LEU D 1 12 ? 40.087 21.177 73.952 1.00 11.68 12 LEU D N 1
ATOM 6362 C CA . LEU D 1 12 ? 41.044 22.249 73.694 1.00 11.87 12 LEU D CA 1
ATOM 6363 C C . LEU D 1 12 ? 40.515 23.092 72.550 1.00 12.90 12 LEU D C 1
ATOM 6364 O O . LEU D 1 12 ? 40.242 22.548 71.489 1.00 13.65 12 LEU D O 1
ATOM 6369 N N . SER D 1 13 ? 40.418 24.401 72.744 1.00 13.89 13 SER D N 1
ATOM 6370 C CA . SER D 1 13 ? 39.890 25.298 71.718 1.00 15.16 13 SER D CA 1
ATOM 6371 C C . SER D 1 13 ? 40.371 26.707 71.991 1.00 14.47 13 SER D C 1
ATOM 6372 O O . SER D 1 13 ? 40.756 27.020 73.106 1.00 15.02 13 SER D O 1
ATOM 6375 N N . GLY D 1 14 ? 40.341 27.560 70.980 1.00 14.69 14 GLY D N 1
ATOM 6376 C CA . GLY D 1 14 ? 40.783 28.930 71.148 1.00 17.39 14 GLY D CA 1
ATOM 6377 C C . GLY D 1 14 ? 39.812 29.691 72.021 1.00 17.86 14 GLY D C 1
ATOM 6378 O O . GLY D 1 14 ? 40.225 30.554 72.804 1.00 20.30 14 GLY D O 1
ATOM 6379 N N . ARG D 1 15 ? 38.538 29.337 71.922 1.00 18.99 15 ARG D N 1
ATOM 6380 C CA . ARG D 1 15 ? 37.496 30.086 72.618 1.00 21.02 15 ARG D CA 1
ATOM 6381 C C . ARG D 1 15 ? 36.507 29.088 73.193 1.00 20.23 15 ARG D C 1
ATOM 6382 O O . ARG D 1 15 ? 35.464 28.842 72.608 1.00 18.80 15 ARG D O 1
ATOM 6390 N N . PRO D 1 16 ? 36.837 28.508 74.342 1.00 21.10 16 PRO D N 1
ATOM 6391 C CA . PRO D 1 16 ? 35.950 27.503 74.930 1.00 21.98 16 PRO D CA 1
ATOM 6392 C C . PRO D 1 16 ? 34.567 28.045 75.281 1.00 22.24 16 PRO D C 1
ATOM 6393 O O . PRO D 1 16 ? 34.357 29.232 75.584 1.00 21.47 16 PRO D O 1
ATOM 6397 N N . SER D 1 17 ? 33.624 27.116 75.208 1.00 22.17 17 SER D N 1
ATOM 6398 C CA . SER D 1 17 ? 32.246 27.367 75.595 1.00 23.13 17 SER D CA 1
ATOM 6399 C C . SER D 1 17 ? 31.934 26.421 76.755 1.00 21.81 17 SER D C 1
ATOM 6400 O O . SER D 1 17 ? 32.776 25.606 77.139 1.00 20.83 17 SER D O 1
ATOM 6403 N N . ASN D 1 18 ? 30.771 26.591 77.368 1.00 21.27 18 ASN D N 1
ATOM 6404 C CA . ASN D 1 18 ? 30.359 25.752 78.489 1.00 20.62 18 ASN D CA 1
ATOM 6405 C C . ASN D 1 18 ? 29.478 24.571 78.085 1.00 19.07 18 ASN D C 1
ATOM 6406 O O . ASN D 1 18 ? 29.091 23.762 78.926 1.00 19.38 18 ASN D O 1
ATOM 6411 N N . PHE D 1 19 ? 29.151 24.468 76.804 1.00 18.92 19 PHE D N 1
ATOM 6412 C CA . PHE D 1 19 ? 28.305 23.358 76.369 1.00 17.68 19 PHE D CA 1
ATOM 6413 C C . PHE D 1 19 ? 28.880 21.993 76.747 1.00 16.16 19 PHE D C 1
ATOM 6414 O O . PHE D 1 19 ? 28.227 21.195 77.402 1.00 15.50 19 PHE D O 1
ATOM 6422 N N . GLY D 1 20 ? 30.076 21.665 76.288 1.00 14.33 20 GLY D N 1
ATOM 6423 C CA . GLY D 1 20 ? 30.565 20.309 76.468 1.00 14.22 20 GLY D CA 1
ATOM 6424 C C . GLY D 1 20 ? 30.790 19.987 77.926 1.00 13.36 20 GLY D C 1
ATOM 6425 O O . GLY D 1 20 ? 30.497 18.870 78.357 1.00 14.28 20 GLY D O 1
ATOM 6426 N N . THR D 1 21 ? 31.256 20.971 78.691 1.00 13.70 21 THR D N 1
ATOM 6427 C CA . THR D 1 21 ? 31.545 20.776 80.112 1.00 13.44 21 THR D CA 1
ATOM 6428 C C . THR D 1 21 ? 30.218 20.490 80.821 1.00 15.12 21 THR D C 1
ATOM 6429 O O . THR D 1 21 ? 30.105 19.541 81.572 1.00 15.15 21 THR D O 1
ATOM 6433 N N . THR D 1 22 ? 29.186 21.264 80.518 1.00 16.20 22 THR D N 1
ATOM 6434 C CA . THR D 1 22 ? 27.873 20.964 81.104 1.00 16.06 22 THR D CA 1
ATOM 6435 C C . THR D 1 22 ? 27.308 19.610 80.683 1.00 15.51 22 THR D C 1
ATOM 6436 O O . THR D 1 22 ? 26.893 18.814 81.524 1.00 16.91 22 THR D O 1
ATOM 6440 N N . PHE D 1 23 ? 27.348 19.323 79.390 1.00 14.46 23 PHE D N 1
ATOM 6441 C CA . PHE D 1 23 ? 26.783 18.133 78.781 1.00 14.40 23 PHE D CA 1
ATOM 6442 C C . PHE D 1 23 ? 27.428 16.867 79.300 1.00 14.25 23 PHE D C 1
ATOM 6443 O O . PHE D 1 23 ? 26.737 15.960 79.761 1.00 14.62 23 PHE D O 1
ATOM 6451 N N . HIS D 1 24 ? 28.756 16.789 79.235 1.00 14.45 24 HIS D N 1
ATOM 6452 C CA . HIS D 1 24 ? 29.454 15.581 79.673 1.00 13.60 24 HIS D CA 1
ATOM 6453 C C . HIS D 1 24 ? 29.341 15.328 81.177 1.00 13.99 24 HIS D C 1
ATOM 6454 O O . HIS D 1 24 ? 29.062 14.200 81.598 1.00 13.50 24 HIS D O 1
ATOM 6461 N N . ASN D 1 25 ? 29.532 16.351 82.003 1.00 12.32 25 ASN D N 1
ATOM 6462 C CA . ASN D 1 25 ? 29.427 16.136 83.442 1.00 12.29 25 ASN D CA 1
ATOM 6463 C C . ASN D 1 25 ? 28.024 15.688 83.878 1.00 13.98 25 ASN D C 1
ATOM 6464 O O . ASN D 1 25 ? 27.890 14.878 84.794 1.00 13.89 25 ASN D O 1
ATOM 6469 N N . TYR D 1 26 ? 27.011 16.239 83.227 1.00 14.24 26 TYR D N 1
ATOM 6470 C CA . TYR D 1 26 ? 25.629 15.841 83.531 1.00 15.25 26 TYR D CA 1
ATOM 6471 C C . TYR D 1 26 ? 25.447 14.343 83.268 1.00 15.08 26 TYR D C 1
ATOM 6472 O O . TYR D 1 26 ? 24.906 13.604 84.101 1.00 15.00 26 TYR D O 1
ATOM 6481 N N . LEU D 1 27 ? 25.938 13.863 82.128 1.00 15.09 27 LEU D N 1
ATOM 6482 C CA . LEU D 1 27 ? 25.874 12.445 81.790 1.00 14.97 27 LEU D CA 1
ATOM 6483 C C . LEU D 1 27 ? 26.722 11.592 82.720 1.00 15.65 27 LEU D C 1
ATOM 6484 O O . LEU D 1 27 ? 26.278 10.514 83.110 1.00 16.57 27 LEU D O 1
ATOM 6489 N N . TYR D 1 28 ? 27.922 12.045 83.090 1.00 15.21 28 TYR D N 1
ATOM 6490 C CA . TYR D 1 28 ? 28.703 11.274 84.044 1.00 14.32 28 TYR D CA 1
ATOM 6491 C C . TYR D 1 28 ? 27.968 11.094 85.364 1.00 16.26 28 TYR D C 1
ATOM 6492 O O . TYR D 1 28 ? 28.056 10.029 85.967 1.00 16.29 28 TYR D O 1
ATOM 6501 N N . ASP D 1 29 ? 27.282 12.144 85.801 1.00 15.91 29 ASP D N 1
ATOM 6502 C CA . ASP D 1 29 ? 26.565 12.139 87.066 1.00 17.88 29 ASP D CA 1
ATOM 6503 C C . ASP D 1 29 ? 25.391 11.174 86.945 1.00 17.68 29 ASP D C 1
ATOM 6504 O O . ASP D 1 29 ? 25.239 10.301 87.796 1.00 18.39 29 ASP D O 1
ATOM 6509 N N . LYS D 1 30 ? 24.590 11.298 85.892 1.00 19.18 30 LYS D N 1
ATOM 6510 C CA . LYS D 1 30 ? 23.378 10.492 85.728 1.00 20.09 30 LYS D CA 1
ATOM 6511 C C . LYS D 1 30 ? 23.698 9.026 85.463 1.00 20.82 30 LYS D C 1
ATOM 6512 O O . LYS D 1 30 ? 22.904 8.140 85.801 1.00 23.04 30 LYS D O 1
ATOM 6518 N N . LEU D 1 31 ? 24.858 8.737 84.882 1.00 20.13 31 LEU D N 1
ATOM 6519 C CA . LEU D 1 31 ? 25.266 7.360 84.613 1.00 19.75 31 LEU D CA 1
ATOM 6520 C C . LEU D 1 31 ? 26.161 6.731 85.678 1.00 18.03 31 LEU D C 1
ATOM 6521 O O . LEU D 1 31 ? 26.518 5.552 85.568 1.00 18.75 31 LEU D O 1
ATOM 6526 N N . GLY D 1 32 ? 26.520 7.489 86.709 1.00 17.88 32 GLY D N 1
ATOM 6527 C CA . GLY D 1 32 ? 27.336 6.943 87.785 1.00 17.43 32 GLY D CA 1
ATOM 6528 C C . GLY D 1 32 ? 28.781 6.663 87.382 1.00 17.17 32 GLY D C 1
ATOM 6529 O O . GLY D 1 32 ? 29.389 5.723 87.898 1.00 17.51 32 GLY D O 1
ATOM 6530 N N . LEU D 1 33 ? 29.317 7.435 86.433 1.00 16.14 33 LEU D N 1
ATOM 6531 C CA . LEU D 1 33 ? 30.653 7.196 85.899 1.00 15.28 33 LEU D CA 1
ATOM 6532 C C . LEU D 1 33 ? 31.650 8.076 86.632 1.00 15.11 33 LEU D C 1
ATOM 6533 O O . LEU D 1 33 ? 31.329 9.232 86.927 1.00 14.63 33 LEU D O 1
ATOM 6538 N N . ASN D 1 34 ? 32.833 7.529 86.901 1.00 13.88 34 ASN D N 1
ATOM 6539 C CA . ASN D 1 34 ? 33.828 8.223 87.694 1.00 13.03 34 ASN D CA 1
ATOM 6540 C C . ASN D 1 34 ? 34.725 9.010 86.753 1.00 11.09 34 ASN D C 1
ATOM 6541 O O . ASN D 1 34 ? 35.892 8.658 86.560 1.00 11.46 34 ASN D O 1
ATOM 6546 N N . PHE D 1 35 ? 34.120 10.042 86.165 1.00 10.63 35 PHE D N 1
ATOM 6547 C CA . PHE D 1 35 ? 34.736 10.881 85.164 1.00 9.64 35 PHE D CA 1
ATOM 6548 C C . PHE D 1 35 ? 34.379 12.323 85.500 1.00 9.92 35 PHE D C 1
ATOM 6549 O O . PHE D 1 35 ? 33.309 12.609 86.064 1.00 10.88 35 PHE D O 1
ATOM 6557 N N . ILE D 1 36 ? 35.261 13.239 85.121 1.00 9.76 36 ILE D N 1
ATOM 6558 C CA . ILE D 1 36 ? 34.887 14.657 85.040 1.00 10.29 36 ILE D CA 1
ATOM 6559 C C . ILE D 1 36 ? 35.322 15.256 83.721 1.00 10.07 36 ILE D C 1
ATOM 6560 O O . ILE D 1 36 ? 36.238 14.727 83.109 1.00 10.07 36 ILE D O 1
ATOM 6565 N N . TYR D 1 37 ? 34.706 16.359 83.301 1.00 9.70 37 TYR D N 1
ATOM 6566 C CA . TYR D 1 37 ? 35.066 17.003 82.047 1.00 9.56 37 TYR D CA 1
ATOM 6567 C C . TYR D 1 37 ? 35.372 18.471 82.314 1.00 9.93 37 TYR D C 1
ATOM 6568 O O . TYR D 1 37 ? 34.708 19.136 83.117 1.00 8.64 37 TYR D O 1
ATOM 6577 N N . LYS D 1 38 ? 36.355 19.004 81.599 1.00 9.21 38 LYS D N 1
ATOM 6578 C CA . LYS D 1 38 ? 36.562 20.444 81.637 1.00 10.41 38 LYS D CA 1
ATOM 6579 C C . LYS D 1 38 ? 37.165 20.922 80.317 1.00 11.18 38 LYS D C 1
ATOM 6580 O O . LYS D 1 38 ? 37.977 20.230 79.728 1.00 10.02 38 LYS D O 1
ATOM 6586 N N . ALA D 1 39 ? 36.704 22.078 79.864 1.00 10.81 39 ALA D N 1
ATOM 6587 C CA . ALA D 1 39 ? 37.292 22.774 78.720 1.00 11.36 39 ALA D CA 1
ATOM 6588 C C . ALA D 1 39 ? 38.547 23.533 79.131 1.00 11.09 39 ALA D C 1
ATOM 6589 O O . ALA D 1 39 ? 38.574 24.192 80.171 1.00 10.05 39 ALA D O 1
ATOM 6591 N N . PHE D 1 40 ? 39.574 23.445 78.289 1.00 10.81 40 PHE D N 1
ATOM 6592 C CA . PHE D 1 40 ? 40.841 24.126 78.459 1.00 10.73 40 PHE D CA 1
ATOM 6593 C C . PHE D 1 40 ? 41.144 24.916 77.195 1.00 11.45 40 PHE D C 1
ATOM 6594 O O . PHE D 1 40 ? 40.570 24.701 76.122 1.00 12.24 40 PHE D O 1
ATOM 6602 N N . THR D 1 41 ? 42.101 25.813 77.350 1.00 12.47 41 THR D N 1
ATOM 6603 C CA . THR D 1 41 ? 42.698 26.457 76.198 1.00 12.59 41 THR D CA 1
ATOM 6604 C C . THR D 1 41 ? 44.212 26.340 76.282 1.00 11.38 41 THR D C 1
ATOM 6605 O O . THR D 1 41 ? 44.781 25.905 77.280 1.00 11.78 41 THR D O 1
ATOM 6609 N N . THR D 1 42 ? 44.848 26.637 75.158 1.00 10.55 42 THR D N 1
ATOM 6610 C CA . THR D 1 42 ? 46.304 26.608 75.075 1.00 10.30 42 THR D CA 1
ATOM 6611 C C . THR D 1 42 ? 46.801 27.541 73.980 1.00 11.77 42 THR D C 1
ATOM 6612 O O . THR D 1 42 ? 46.091 27.881 73.025 1.00 10.70 42 THR D O 1
ATOM 6616 N N . GLN D 1 43 ? 48.019 28.022 74.210 1.00 11.66 43 GLN D N 1
ATOM 6617 C CA . GLN D 1 43 ? 48.812 28.690 73.183 1.00 14.57 43 GLN D CA 1
ATOM 6618 C C . GLN D 1 43 ? 49.946 27.817 72.639 1.00 13.82 43 GLN D C 1
ATOM 6619 O O . GLN D 1 43 ? 50.767 28.280 71.840 1.00 13.63 43 GLN D O 1
ATOM 6625 N N . ASP D 1 44 ? 49.992 26.547 73.027 1.00 12.96 44 ASP D N 1
ATOM 6626 C CA . ASP D 1 44 ? 51.051 25.630 72.621 1.00 11.53 44 ASP D CA 1
ATOM 6627 C C . ASP D 1 44 ? 50.474 24.232 72.413 1.00 10.16 44 ASP D C 1
ATOM 6628 O O . ASP D 1 44 ? 50.607 23.345 73.266 1.00 10.02 44 ASP D O 1
ATOM 6633 N N . ILE D 1 45 ? 49.855 24.019 71.258 1.00 10.97 45 ILE D N 1
ATOM 6634 C CA . ILE D 1 45 ? 49.229 22.733 70.978 1.00 9.88 45 ILE D CA 1
ATOM 6635 C C . ILE D 1 45 ? 50.173 21.553 71.138 1.00 10.48 45 ILE D C 1
ATOM 6636 O O . ILE D 1 45 ? 49.749 20.487 71.604 1.00 10.85 45 ILE D O 1
ATOM 6641 N N . GLU D 1 46 ? 51.435 21.696 70.737 1.00 9.51 46 GLU D N 1
ATOM 6642 C CA . GLU D 1 46 ? 52.389 20.591 70.880 1.00 10.62 46 GLU D CA 1
ATOM 6643 C C . GLU D 1 46 ? 52.459 20.085 72.318 1.00 10.21 46 GLU D C 1
ATOM 6644 O O . GLU D 1 46 ? 52.314 18.888 72.574 1.00 9.59 46 GLU D O 1
ATOM 6650 N N . HIS D 1 47 ? 52.673 20.998 73.258 1.00 9.78 47 HIS D N 1
ATOM 6651 C CA . HIS D 1 47 ? 52.867 20.556 74.641 1.00 8.53 47 HIS D CA 1
ATOM 6652 C C . HIS D 1 47 ? 51.551 20.254 75.338 1.00 7.73 47 HIS D C 1
ATOM 6653 O O . HIS D 1 47 ? 51.559 19.508 76.316 1.00 8.72 47 HIS D O 1
ATOM 6660 N N . ALA D 1 48 ? 50.452 20.806 74.834 1.00 9.02 48 ALA D N 1
ATOM 6661 C CA . ALA D 1 48 ? 49.120 20.457 75.325 1.00 9.20 48 ALA D CA 1
ATOM 6662 C C . ALA D 1 48 ? 48.826 19.000 74.981 1.00 9.20 48 ALA D C 1
ATOM 6663 O O . ALA D 1 48 ? 48.432 18.243 75.854 1.00 7.96 48 ALA D O 1
ATOM 6665 N N . ILE D 1 49 ? 49.076 18.572 73.746 1.00 9.80 49 ILE D N 1
ATOM 6666 C CA . ILE D 1 49 ? 48.796 17.194 73.346 1.00 9.61 49 ILE D CA 1
ATOM 6667 C C . ILE D 1 49 ? 49.739 16.237 74.058 1.00 8.80 49 ILE D C 1
ATOM 6668 O O . ILE D 1 49 ? 49.333 15.182 74.572 1.00 10.71 49 ILE D O 1
ATOM 6673 N N . LYS D 1 50 ? 51.028 16.568 74.089 1.00 8.79 50 LYS D N 1
ATOM 6674 C CA . LYS D 1 50 ? 51.978 15.721 74.786 1.00 8.02 50 LYS D CA 1
ATOM 6675 C C . LYS D 1 50 ? 51.646 15.669 76.285 1.00 9.51 50 LYS D C 1
ATOM 6676 O O . LYS D 1 50 ? 51.983 14.686 76.934 1.00 8.82 50 LYS D O 1
ATOM 6682 N N . GLY D 1 51 ? 51.031 16.723 76.812 1.00 9.68 51 GLY D N 1
ATOM 6683 C CA . GLY D 1 51 ? 50.507 16.743 78.172 1.00 9.52 51 GLY D CA 1
ATOM 6684 C C . GLY D 1 51 ? 49.352 15.798 78.435 1.00 10.00 51 GLY D C 1
ATOM 6685 O O . GLY D 1 51 ? 49.362 15.088 79.446 1.00 9.25 51 GLY D O 1
ATOM 6686 N N . VAL D 1 52 ? 48.402 15.756 77.497 1.00 9.60 52 VAL D N 1
ATOM 6687 C CA . VAL D 1 52 ? 47.281 14.827 77.551 1.00 10.69 52 VAL D CA 1
ATOM 6688 C C . VAL D 1 52 ? 47.853 13.418 77.678 1.00 10.69 52 VAL D C 1
ATOM 6689 O O . VAL D 1 52 ? 47.473 12.668 78.576 1.00 10.85 52 VAL D O 1
ATOM 6693 N N . ARG D 1 53 ? 48.839 13.082 76.852 1.00 10.25 53 ARG D N 1
ATOM 6694 C CA . ARG D 1 53 ? 49.441 11.759 76.936 1.00 10.19 53 ARG D CA 1
ATOM 6695 C C . ARG D 1 53 ? 50.115 11.500 78.273 1.00 10.79 53 ARG D C 1
ATOM 6696 O O . ARG D 1 53 ? 49.801 10.531 78.961 1.00 10.97 53 ARG D O 1
ATOM 6704 N N . ALA D 1 54 ? 50.989 12.412 78.682 1.00 9.22 54 ALA D N 1
ATOM 6705 C CA . ALA D 1 54 ? 51.833 12.175 79.852 1.00 9.96 54 ALA D CA 1
ATOM 6706 C C . ALA D 1 54 ? 51.020 12.152 81.146 1.00 10.15 54 ALA D C 1
ATOM 6707 O O . ALA D 1 54 ? 51.384 11.455 82.087 1.00 11.26 54 ALA D O 1
ATOM 6709 N N . LEU D 1 55 ? 49.943 12.927 81.207 1.00 10.61 55 LEU D N 1
ATOM 6710 C CA . LEU D 1 55 ? 49.118 12.979 82.405 1.00 10.70 55 LEU D CA 1
ATOM 6711 C C . LEU D 1 55 ? 48.089 11.853 82.474 1.00 11.30 55 LEU D C 1
ATOM 6712 O O . LEU D 1 55 ? 47.399 11.705 83.482 1.00 11.01 55 LEU D O 1
ATOM 6717 N N . GLY D 1 56 ? 47.938 11.081 81.401 1.00 10.95 56 GLY D N 1
ATOM 6718 C CA . GLY D 1 56 ? 46.943 10.024 81.381 1.00 12.47 56 GLY D CA 1
ATOM 6719 C C . GLY D 1 56 ? 45.517 10.543 81.317 1.00 12.84 56 GLY D C 1
ATOM 6720 O O . GLY D 1 56 ? 44.593 9.897 81.808 1.00 15.37 56 GLY D O 1
ATOM 6721 N N . ILE D 1 57 ? 45.333 11.694 80.681 1.00 11.82 57 ILE D N 1
ATOM 6722 C CA . ILE D 1 57 ? 44.026 12.249 80.383 1.00 12.12 57 ILE D CA 1
ATOM 6723 C C . ILE D 1 57 ? 43.384 11.330 79.344 1.00 12.34 57 ILE D C 1
ATOM 6724 O O . ILE D 1 57 ? 44.012 10.892 78.386 1.00 13.35 57 ILE D O 1
ATOM 6729 N N . ARG D 1 58 ? 42.126 10.987 79.564 1.00 12.48 58 ARG D N 1
ATOM 6730 C CA . ARG D 1 58 ? 41.474 9.966 78.745 1.00 11.91 58 ARG D CA 1
ATOM 6731 C C . ARG D 1 58 ? 41.001 10.439 77.381 1.00 11.52 58 ARG D C 1
ATOM 6732 O O . ARG D 1 58 ? 41.188 9.743 76.385 1.00 13.70 58 ARG D O 1
ATOM 6740 N N . GLY D 1 59 ? 40.335 11.585 77.305 1.00 11.77 59 GLY D N 1
ATOM 6741 C CA . GLY D 1 59 ? 39.775 12.006 76.040 1.00 11.00 59 GLY D CA 1
ATOM 6742 C C . GLY D 1 59 ? 39.876 13.502 75.908 1.00 11.75 59 GLY D C 1
ATOM 6743 O O . GLY D 1 59 ? 39.844 14.198 76.923 1.00 12.29 59 GLY D O 1
ATOM 6744 N N . CYS D 1 60 ? 40.059 13.975 74.680 1.00 11.25 60 CYS D N 1
ATOM 6745 C CA . CYS D 1 60 ? 40.247 15.398 74.438 1.00 12.01 60 CYS D CA 1
ATOM 6746 C C . CYS D 1 60 ? 39.579 15.757 73.123 1.00 13.55 60 CYS D C 1
ATOM 6747 O O . CYS D 1 60 ? 40.050 15.320 72.076 1.00 14.93 60 CYS D O 1
ATOM 6750 N N . ALA D 1 61 ? 38.496 16.526 73.181 1.00 13.17 61 ALA D N 1
ATOM 6751 C CA . ALA D 1 61 ? 37.947 17.146 71.975 1.00 14.01 61 ALA D CA 1
ATOM 6752 C C . ALA D 1 61 ? 38.876 18.243 71.492 1.00 14.38 61 ALA D C 1
ATOM 6753 O O . ALA D 1 61 ? 39.526 18.921 72.289 1.00 13.17 61 ALA D O 1
ATOM 6755 N N . VAL D 1 62 ? 38.850 18.492 70.189 1.00 12.93 62 VAL D N 1
ATOM 6756 C CA . VAL D 1 62 ? 39.726 19.508 69.629 1.00 12.85 62 VAL D CA 1
ATOM 6757 C C . VAL D 1 62 ? 38.878 20.426 68.762 1.00 12.68 62 VAL D C 1
ATOM 6758 O O . VAL D 1 62 ? 38.145 19.934 67.899 1.00 13.74 62 VAL D O 1
ATOM 6762 N N . SER D 1 63 ? 38.959 21.732 68.982 1.00 12.77 63 SER D N 1
ATOM 6763 C CA . SER D 1 63 ? 38.285 22.680 68.119 1.00 15.18 63 SER D CA 1
ATOM 6764 C C . SER D 1 63 ? 39.284 23.620 67.472 1.00 16.24 63 SER D C 1
ATOM 6765 O O . SER D 1 63 ? 40.490 23.506 67.680 1.00 15.00 63 SER D O 1
ATOM 6768 N N . MET D 1 64 ? 38.774 24.534 66.657 1.00 16.72 64 MET D N 1
ATOM 6769 C CA . MET D 1 64 ? 39.613 25.573 66.092 1.00 18.42 64 MET D CA 1
ATOM 6770 C C . MET D 1 64 ? 40.315 26.303 67.226 1.00 16.39 64 MET D C 1
ATOM 6771 O O . MET D 1 64 ? 39.728 26.536 68.289 1.00 14.33 64 MET D O 1
ATOM 6776 N N . PRO D 1 65 ? 41.562 26.696 66.993 1.00 15.56 65 PRO D N 1
ATOM 6777 C CA . PRO D 1 65 ? 42.284 26.510 65.723 1.00 14.85 65 PRO D CA 1
ATOM 6778 C C . PRO D 1 65 ? 43.237 25.322 65.694 1.00 13.47 65 PRO D C 1
ATOM 6779 O O . PRO D 1 65 ? 44.294 25.469 65.084 1.00 13.85 65 PRO D O 1
ATOM 6783 N N . PHE D 1 66 ? 42.911 24.219 66.368 1.00 11.73 66 PHE D N 1
ATOM 6784 C CA . PHE D 1 66 ? 43.852 23.121 66.589 1.00 12.20 66 PHE D CA 1
ATOM 6785 C C . PHE D 1 66 ? 43.550 21.834 65.849 1.00 11.77 66 PHE D C 1
ATOM 6786 O O . PHE D 1 66 ? 44.239 20.835 66.027 1.00 11.84 66 PHE D O 1
ATOM 6794 N N . LYS D 1 67 ? 42.513 21.798 65.032 1.00 11.50 67 LYS D N 1
ATOM 6795 C CA . LYS D 1 67 ? 42.113 20.490 64.504 1.00 11.61 67 LYS D CA 1
ATOM 6796 C C . LYS D 1 67 ? 43.125 19.895 63.511 1.00 11.91 67 LYS D C 1
ATOM 6797 O O . LYS D 1 67 ? 43.149 18.679 63.351 1.00 12.36 67 LYS D O 1
ATOM 6803 N N . GLU D 1 68 ? 43.932 20.729 62.861 1.00 11.64 68 GLU D N 1
ATOM 6804 C CA . GLU D 1 68 ? 44.988 20.255 61.968 1.00 12.79 68 GLU D CA 1
ATOM 6805 C C . GLU D 1 68 ? 46.338 20.281 62.690 1.00 12.14 68 GLU D C 1
ATOM 6806 O O . GLU D 1 68 ? 47.125 19.347 62.561 1.00 12.83 68 GLU D O 1
ATOM 6812 N N . THR D 1 69 ? 46.611 21.334 63.448 1.00 11.27 69 THR D N 1
ATOM 6813 C CA . THR D 1 69 ? 47.931 21.450 64.087 1.00 11.43 69 THR D CA 1
ATOM 6814 C C . THR D 1 69 ? 48.183 20.426 65.176 1.00 10.42 69 THR D C 1
ATOM 6815 O O . THR D 1 69 ? 49.328 20.137 65.526 1.00 10.81 69 THR D O 1
ATOM 6819 N N . CYS D 1 70 ? 47.139 19.782 65.680 1.00 10.93 70 CYS D N 1
ATOM 6820 C CA . CYS D 1 70 ? 47.349 18.710 66.654 1.00 10.01 70 CYS D CA 1
ATOM 6821 C C . CYS D 1 70 ? 47.896 17.427 66.046 1.00 10.66 70 CYS D C 1
ATOM 6822 O O . CYS D 1 70 ? 48.477 16.611 66.755 1.00 8.81 70 CYS D O 1
ATOM 6825 N N . MET D 1 71 ? 47.795 17.287 64.728 1.00 11.32 71 MET D N 1
ATOM 6826 C CA . MET D 1 71 ? 47.896 15.971 64.130 1.00 10.46 71 MET D CA 1
ATOM 6827 C C . MET D 1 71 ? 49.296 15.345 64.130 1.00 11.39 71 MET D C 1
ATOM 6828 O O . MET D 1 71 ? 49.409 14.129 64.331 1.00 10.89 71 MET D O 1
ATOM 6833 N N . PRO D 1 72 ? 50.340 16.147 63.938 1.00 12.45 72 PRO D N 1
ATOM 6834 C CA . PRO D 1 72 ? 51.718 15.643 63.994 1.00 11.70 72 PRO D CA 1
ATOM 6835 C C . PRO D 1 72 ? 52.063 14.896 65.285 1.00 13.56 72 PRO D C 1
ATOM 6836 O O . PRO D 1 72 ? 53.004 14.103 65.342 1.00 14.33 72 PRO D O 1
ATOM 6840 N N . PHE D 1 73 ? 51.279 15.136 66.333 1.00 12.31 73 PHE D N 1
ATOM 6841 C CA . PHE D 1 73 ? 51.638 14.694 67.671 1.00 12.66 73 PHE D CA 1
ATOM 6842 C C . PHE D 1 73 ? 50.801 13.504 68.117 1.00 13.22 73 PHE D C 1
ATOM 6843 O O . PHE D 1 73 ? 50.970 13.043 69.228 1.00 14.19 73 PHE D O 1
ATOM 6851 N N . LEU D 1 74 ? 49.926 13.008 67.250 1.00 13.56 74 LEU D N 1
ATOM 6852 C CA . LEU D 1 74 ? 49.104 11.839 67.530 1.00 13.51 74 LEU D CA 1
ATOM 6853 C C . LEU D 1 74 ? 49.765 10.583 66.972 1.00 15.52 74 LEU D C 1
ATOM 6854 O O . LEU D 1 74 ? 50.578 10.618 66.051 1.00 15.71 74 LEU D O 1
ATOM 6859 N N . ASP D 1 75 ? 49.411 9.460 67.577 1.00 16.31 75 ASP D N 1
ATOM 6860 C CA . ASP D 1 75 ? 49.895 8.140 67.196 1.00 17.12 75 ASP D CA 1
ATOM 6861 C C . ASP D 1 75 ? 49.147 7.418 66.084 1.00 17.70 75 ASP D C 1
ATOM 6862 O O . ASP D 1 75 ? 49.784 6.664 65.350 1.00 17.87 75 ASP D O 1
ATOM 6867 N N . GLU D 1 76 ? 47.840 7.622 65.938 1.00 17.15 76 GLU D N 1
ATOM 6868 C CA . GLU D 1 76 ? 47.047 6.890 64.944 1.00 17.54 76 GLU D CA 1
ATOM 6869 C C . GLU D 1 76 ? 45.835 7.706 64.527 1.00 18.15 76 GLU D C 1
ATOM 6870 O O . GLU D 1 76 ? 44.965 8.001 65.350 1.00 19.60 76 GLU D O 1
ATOM 6876 N N . ILE D 1 77 ? 45.782 8.081 63.257 1.00 16.32 77 ILE D N 1
ATOM 6877 C CA . ILE D 1 77 ? 44.678 8.857 62.721 1.00 17.04 77 ILE D CA 1
ATOM 6878 C C . ILE D 1 77 ? 43.698 7.863 62.113 1.00 17.04 77 ILE D C 1
ATOM 6879 O O . ILE D 1 77 ? 44.061 7.140 61.173 1.00 16.51 77 ILE D O 1
ATOM 6884 N N . HIS D 1 78 ? 42.475 7.866 62.631 1.00 16.49 78 HIS D N 1
ATOM 6885 C CA . HIS D 1 78 ? 41.446 6.944 62.153 1.00 17.37 78 HIS D CA 1
ATOM 6886 C C . HIS D 1 78 ? 40.755 7.453 60.902 1.00 18.11 78 HIS D C 1
ATOM 6887 O O . HIS D 1 78 ? 40.934 8.606 60.527 1.00 17.68 78 HIS D O 1
ATOM 6894 N N . PRO D 1 79 ? 40.052 6.575 60.186 1.00 19.00 79 PRO D N 1
ATOM 6895 C CA . PRO D 1 79 ? 39.508 6.921 58.870 1.00 18.49 79 PRO D CA 1
ATOM 6896 C C . PRO D 1 79 ? 38.626 8.159 58.886 1.00 18.69 79 PRO D C 1
ATOM 6897 O O . PRO D 1 79 ? 38.702 8.907 57.915 1.00 17.97 79 PRO D O 1
ATOM 6901 N N . SER D 1 80 ? 37.838 8.387 59.936 1.00 17.10 80 SER D N 1
ATOM 6902 C CA . SER D 1 80 ? 36.995 9.578 59.991 1.00 17.49 80 SER D CA 1
ATOM 6903 C C . SER D 1 80 ? 37.802 10.859 59.876 1.00 16.53 80 SER D C 1
ATOM 6904 O O . SER D 1 80 ? 37.370 11.830 59.245 1.00 17.38 80 SER D O 1
ATOM 6907 N N . ALA D 1 81 ? 38.948 10.872 60.544 1.00 16.37 81 ALA D N 1
ATOM 6908 C CA . ALA D 1 81 ? 39.814 12.043 60.571 1.00 16.40 81 ALA D CA 1
ATOM 6909 C C . ALA D 1 81 ? 40.742 12.068 59.348 1.00 16.62 81 ALA D C 1
ATOM 6910 O O . ALA D 1 81 ? 40.941 13.118 58.773 1.00 16.33 81 ALA D O 1
ATOM 6912 N N . GLN D 1 82 ? 41.207 10.912 58.888 1.00 17.28 82 GLN D N 1
ATOM 6913 C CA . GLN D 1 82 ? 41.894 10.835 57.602 1.00 18.52 82 GLN D CA 1
ATOM 6914 C C . GLN D 1 82 ? 41.028 11.315 56.430 1.00 19.02 82 GLN D C 1
ATOM 6915 O O . GLN D 1 82 ? 41.551 11.919 55.489 1.00 19.49 82 GLN D O 1
ATOM 6921 N N . ALA D 1 83 ? 39.713 11.106 56.490 1.00 18.19 83 ALA D N 1
ATOM 6922 C CA . ALA D 1 83 ? 38.839 11.418 55.360 1.00 19.07 83 ALA D CA 1
ATOM 6923 C C . ALA D 1 83 ? 38.814 12.909 55.033 1.00 19.42 83 ALA D C 1
ATOM 6924 O O . ALA D 1 83 ? 38.578 13.312 53.883 1.00 17.55 83 ALA D O 1
ATOM 6926 N N . ILE D 1 84 ? 39.030 13.723 56.067 1.00 16.48 84 ILE D N 1
ATOM 6927 C CA . ILE D 1 84 ? 39.061 15.166 55.879 1.00 17.43 84 ILE D CA 1
ATOM 6928 C C . ILE D 1 84 ? 40.349 15.800 56.421 1.00 15.76 84 ILE D C 1
ATOM 6929 O O . ILE D 1 84 ? 40.433 17.032 56.476 1.00 16.73 84 ILE D O 1
ATOM 6934 N N . GLU D 1 85 ? 41.315 14.966 56.785 1.00 17.04 85 GLU D N 1
ATOM 6935 C CA . GLU D 1 85 ? 42.595 15.374 57.388 1.00 18.31 85 GLU D CA 1
ATOM 6936 C C . GLU D 1 85 ? 42.412 16.439 58.471 1.00 17.29 85 GLU D C 1
ATOM 6937 O O . GLU D 1 85 ? 42.979 17.546 58.460 1.00 16.49 85 GLU D O 1
ATOM 6943 N N . SER D 1 86 ? 41.505 16.117 59.386 1.00 16.93 86 SER D N 1
ATOM 6944 C CA . SER D 1 86 ? 41.150 17.052 60.450 1.00 16.54 86 SER D CA 1
ATOM 6945 C C . SER D 1 86 ? 40.636 16.264 61.635 1.00 14.41 86 SER D C 1
ATOM 6946 O O . SER D 1 86 ? 39.770 15.415 61.478 1.00 15.37 86 SER D O 1
ATOM 6949 N N . VAL D 1 87 ? 41.148 16.563 62.824 1.00 13.91 87 VAL D N 1
ATOM 6950 C CA . VAL D 1 87 ? 40.839 15.821 64.038 1.00 13.75 87 VAL D CA 1
ATOM 6951 C C . VAL D 1 87 ? 40.021 16.664 65.026 1.00 11.98 87 VAL D C 1
ATOM 6952 O O . VAL D 1 87 ? 40.351 17.817 65.301 1.00 13.73 87 VAL D O 1
ATOM 6956 N N . ASN D 1 88 ? 38.906 16.120 65.504 1.00 12.15 88 ASN D N 1
ATOM 6957 C CA . ASN D 1 88 ? 38.142 16.777 66.560 1.00 13.21 88 ASN D CA 1
ATOM 6958 C C . ASN D 1 88 ? 37.977 15.979 67.847 1.00 13.85 88 ASN D C 1
ATOM 6959 O O . ASN D 1 88 ? 37.382 16.482 68.810 1.00 14.29 88 ASN D O 1
ATOM 6964 N N . THR D 1 89 ? 38.551 14.781 67.884 1.00 12.90 89 THR D N 1
ATOM 6965 C CA . THR D 1 89 ? 38.496 13.887 69.030 1.00 13.47 89 THR D CA 1
ATOM 6966 C C . THR D 1 89 ? 39.776 13.092 69.170 1.00 13.45 89 THR D C 1
ATOM 6967 O O . THR D 1 89 ? 40.245 12.514 68.198 1.00 13.40 89 THR D O 1
ATOM 6971 N N . ILE D 1 90 ? 40.295 13.048 70.391 1.00 13.68 90 ILE D N 1
ATOM 6972 C CA . ILE D 1 90 ? 41.484 12.277 70.751 1.00 13.83 90 ILE D CA 1
ATOM 6973 C C . ILE D 1 90 ? 41.175 11.338 71.904 1.00 14.29 90 ILE D C 1
ATOM 6974 O O . ILE D 1 90 ? 40.653 11.753 72.939 1.00 13.19 90 ILE D O 1
ATOM 6979 N N . VAL D 1 91 ? 41.527 10.067 71.752 1.00 14.95 91 VAL D N 1
ATOM 6980 C CA . VAL D 1 91 ? 41.261 9.079 72.792 1.00 15.57 91 VAL D CA 1
ATOM 6981 C C . VAL D 1 91 ? 42.613 8.500 73.183 1.00 15.11 91 VAL D C 1
ATOM 6982 O O . VAL D 1 91 ? 43.384 8.082 72.324 1.00 16.45 91 VAL D O 1
ATOM 6986 N N . ASN D 1 92 ? 42.926 8.524 74.476 1.00 14.23 92 ASN D N 1
ATOM 6987 C CA . ASN D 1 92 ? 44.214 8.105 75.013 1.00 14.63 92 ASN D CA 1
ATOM 6988 C C . ASN D 1 92 ? 44.070 6.700 75.588 1.00 16.72 92 ASN D C 1
ATOM 6989 O O . ASN D 1 92 ? 43.466 6.501 76.640 1.00 15.27 92 ASN D O 1
ATOM 6994 N N . ASP D 1 93 ? 44.606 5.724 74.861 1.00 17.05 93 ASP D N 1
ATOM 6995 C CA . ASP D 1 93 ? 44.577 4.328 75.278 1.00 20.11 93 ASP D CA 1
ATOM 6996 C C . ASP D 1 93 ? 45.976 4.018 75.795 1.00 19.99 93 ASP D C 1
ATOM 6997 O O . ASP D 1 93 ? 46.884 3.744 75.008 1.00 18.98 93 ASP D O 1
ATOM 7002 N N . ASN D 1 94 ? 46.160 4.100 77.112 1.00 21.43 94 ASN D N 1
ATOM 7003 C CA . ASN D 1 94 ? 47.432 3.821 77.785 1.00 22.62 94 ASN D CA 1
ATOM 7004 C C . ASN D 1 94 ? 48.656 4.545 77.212 1.00 21.47 94 ASN D C 1
ATOM 7005 O O . ASN D 1 94 ? 49.753 3.990 77.159 1.00 21.21 94 ASN D O 1
ATOM 7010 N N . GLY D 1 95 ? 48.504 5.794 76.786 1.00 18.33 95 GLY D N 1
ATOM 7011 C CA . GLY D 1 95 ? 49.612 6.490 76.151 1.00 18.81 95 GLY D CA 1
ATOM 7012 C C . GLY D 1 95 ? 49.584 6.570 74.635 1.00 16.81 95 GLY D C 1
ATOM 7013 O O . GLY D 1 95 ? 50.338 7.329 74.036 1.00 18.67 95 GLY D O 1
ATOM 7014 N N . PHE D 1 96 ? 48.701 5.822 73.989 1.00 16.65 96 PHE D N 1
ATOM 7015 C CA . PHE D 1 96 ? 48.637 5.773 72.533 1.00 15.61 96 PHE D CA 1
ATOM 7016 C C . PHE D 1 96 ? 47.436 6.622 72.114 1.00 15.87 96 PHE D C 1
ATOM 7017 O O . PHE D 1 96 ? 46.275 6.291 72.397 1.00 16.74 96 PHE D O 1
ATOM 7025 N N . LEU D 1 97 ? 47.723 7.767 71.501 1.00 14.24 97 LEU D N 1
ATOM 7026 C CA . LEU D 1 97 ? 46.684 8.709 71.145 1.00 13.21 97 LEU D CA 1
ATOM 7027 C C . LEU D 1 97 ? 46.059 8.382 69.790 1.00 13.94 97 LEU D C 1
ATOM 7028 O O . LEU D 1 97 ? 46.724 8.493 68.755 1.00 13.40 97 LEU D O 1
ATOM 7033 N N . ARG D 1 98 ? 44.787 7.989 69.816 1.00 13.43 98 ARG D N 1
ATOM 7034 C CA . ARG D 1 98 ? 44.030 7.726 68.597 1.00 13.84 98 ARG D CA 1
ATOM 7035 C C . ARG D 1 98 ? 43.120 8.907 68.286 1.00 15.66 98 ARG D C 1
ATOM 7036 O O . ARG D 1 98 ? 42.532 9.527 69.182 1.00 15.61 98 ARG D O 1
ATOM 7044 N N . ALA D 1 99 ? 43.018 9.243 67.010 1.00 13.91 99 ALA D N 1
ATOM 7045 C CA . ALA D 1 99 ? 42.320 10.441 66.581 1.00 15.13 99 ALA D CA 1
ATOM 7046 C C . ALA D 1 99 ? 41.147 10.102 65.678 1.00 14.87 99 ALA D C 1
ATOM 7047 O O . ALA D 1 99 ? 41.280 9.244 64.799 1.00 16.44 99 ALA D O 1
ATOM 7049 N N . TYR D 1 100 ? 40.038 10.805 65.898 1.00 14.66 100 TYR D N 1
ATOM 7050 C CA . TYR D 1 100 ? 38.797 10.708 65.141 1.00 13.50 100 TYR D CA 1
ATOM 7051 C C . TYR D 1 100 ? 38.262 12.063 64.706 1.00 14.11 100 TYR D C 1
ATOM 7052 O O . TYR D 1 100 ? 38.700 13.119 65.195 1.00 11.89 100 TYR D O 1
ATOM 7061 N N . ASN D 1 101 ? 37.280 12.003 63.805 1.00 12.73 101 ASN D N 1
ATOM 7062 C CA . ASN D 1 101 ? 36.454 13.158 63.498 1.00 13.90 101 ASN D CA 1
ATOM 7063 C C . ASN D 1 101 ? 34.966 12.857 63.588 1.00 15.04 101 ASN D C 1
ATOM 7064 O O . ASN D 1 101 ? 34.379 12.258 62.690 1.00 14.97 101 ASN D O 1
ATOM 7069 N N . THR D 1 102 ? 34.383 13.193 64.733 1.00 15.73 102 THR D N 1
ATOM 7070 C CA . THR D 1 102 ? 32.989 12.825 64.949 1.00 17.22 102 THR D CA 1
ATOM 7071 C C . THR D 1 102 ? 31.990 13.706 64.219 1.00 17.76 102 THR D C 1
ATOM 7072 O O . THR D 1 102 ? 30.814 13.360 64.159 1.00 18.91 102 THR D O 1
ATOM 7076 N N . ASP D 1 103 ? 32.416 14.864 63.728 1.00 18.96 103 ASP D N 1
ATOM 7077 C CA . ASP D 1 103 ? 31.573 15.625 62.817 1.00 19.80 103 ASP D CA 1
ATOM 7078 C C . ASP D 1 103 ? 31.300 14.834 61.549 1.00 20.15 103 ASP D C 1
ATOM 7079 O O . ASP D 1 103 ? 30.165 14.771 61.072 1.00 20.07 103 ASP D O 1
ATOM 7084 N N . TYR D 1 104 ? 32.369 14.293 60.978 1.00 19.34 104 TYR D N 1
ATOM 7085 C CA . TYR D 1 104 ? 32.253 13.432 59.818 1.00 20.04 104 TYR D CA 1
ATOM 7086 C C . TYR D 1 104 ? 31.385 12.246 60.199 1.00 21.19 104 TYR D C 1
ATOM 7087 O O . TYR D 1 104 ? 30.498 11.878 59.424 1.00 21.07 104 TYR D O 1
ATOM 7096 N N . ILE D 1 105 ? 31.594 11.676 61.385 1.00 21.72 105 ILE D N 1
ATOM 7097 C CA . ILE D 1 105 ? 30.857 10.467 61.738 1.00 21.19 105 ILE D CA 1
ATOM 7098 C C . ILE D 1 105 ? 29.370 10.802 61.864 1.00 21.95 105 ILE D C 1
ATOM 7099 O O . ILE D 1 105 ? 28.493 10.050 61.424 1.00 21.70 105 ILE D O 1
ATOM 7104 N N . ALA D 1 106 ? 29.076 11.931 62.497 1.00 22.09 106 ALA D N 1
ATOM 7105 C CA . ALA D 1 106 ? 27.679 12.289 62.719 1.00 21.82 106 ALA D CA 1
ATOM 7106 C C . ALA D 1 106 ? 26.971 12.547 61.382 1.00 22.64 106 ALA D C 1
ATOM 7107 O O . ALA D 1 106 ? 25.826 12.124 61.210 1.00 20.79 106 ALA D O 1
ATOM 7109 N N . ILE D 1 107 ? 27.655 13.175 60.426 1.00 22.28 107 ILE D N 1
ATOM 7110 C CA . ILE D 1 107 ? 27.037 13.474 59.137 1.00 23.30 107 ILE D CA 1
ATOM 7111 C C . ILE D 1 107 ? 26.752 12.195 58.370 1.00 23.64 107 ILE D C 1
ATOM 7112 O O . ILE D 1 107 ? 25.670 12.087 57.790 1.00 23.18 107 ILE D O 1
ATOM 7117 N N . VAL D 1 108 ? 27.661 11.225 58.417 1.00 22.99 108 VAL D N 1
ATOM 7118 C CA . VAL D 1 108 ? 27.472 9.929 57.771 1.00 23.61 108 VAL D CA 1
ATOM 7119 C C . VAL D 1 108 ? 26.223 9.250 58.342 1.00 24.22 108 VAL D C 1
ATOM 7120 O O . VAL D 1 108 ? 25.369 8.728 57.614 1.00 24.05 108 VAL D O 1
ATOM 7124 N N . LYS D 1 109 ? 26.103 9.279 59.668 1.00 24.63 109 LYS D N 1
ATOM 7125 C CA . LYS D 1 109 ? 24.930 8.709 60.325 1.00 25.56 109 LYS D CA 1
ATOM 7126 C C . LYS D 1 109 ? 23.635 9.423 59.977 1.00 24.84 109 LYS D C 1
ATOM 7127 O O . LYS D 1 109 ? 22.609 8.766 59.810 1.00 25.29 109 LYS D O 1
ATOM 7133 N N . LEU D 1 110 ? 23.659 10.750 59.933 1.00 25.43 110 LEU D N 1
ATOM 7134 C CA . LEU D 1 110 ? 22.473 11.525 59.588 1.00 25.97 110 LEU D CA 1
ATOM 7135 C C . LEU D 1 110 ? 22.016 11.207 58.163 1.00 26.94 110 LEU D C 1
ATOM 7136 O O . LEU D 1 110 ? 20.815 11.060 57.936 1.00 27.02 110 LEU D O 1
ATOM 7141 N N . ILE D 1 111 ? 22.952 11.074 57.227 1.00 27.95 111 ILE D N 1
ATOM 7142 C CA . ILE D 1 111 ? 22.632 10.703 55.845 1.00 29.00 111 ILE D CA 1
ATOM 7143 C C . ILE D 1 111 ? 21.869 9.381 55.808 1.00 31.37 111 ILE D C 1
ATOM 7144 O O . ILE D 1 111 ? 20.927 9.219 55.031 1.00 32.10 111 ILE D O 1
ATOM 7149 N N . GLU D 1 112 ? 22.287 8.454 56.665 1.00 33.04 112 GLU D N 1
ATOM 7150 C CA . GLU D 1 112 ? 21.700 7.122 56.760 1.00 34.23 112 GLU D CA 1
ATOM 7151 C C . GLU D 1 112 ? 20.351 7.110 57.497 1.00 34.16 112 GLU D C 1
ATOM 7152 O O . GLU D 1 112 ? 19.351 6.576 57.008 1.00 33.20 112 GLU D O 1
ATOM 7158 N N . LYS D 1 113 ? 20.307 7.732 58.672 1.00 34.01 113 LYS D N 1
ATOM 7159 C CA . LYS D 1 113 ? 19.071 7.880 59.438 1.00 34.19 113 LYS D CA 1
ATOM 7160 C C . LYS D 1 113 ? 17.919 8.412 58.598 1.00 34.14 113 LYS D C 1
ATOM 7161 O O . LYS D 1 113 ? 16.807 7.889 58.656 1.00 33.72 113 LYS D O 1
ATOM 7167 N N . TYR D 1 114 ? 18.192 9.474 57.846 1.00 33.59 114 TYR D N 1
ATOM 7168 C CA . TYR D 1 114 ? 17.177 10.156 57.053 1.00 33.79 114 TYR D CA 1
ATOM 7169 C C . TYR D 1 114 ? 17.016 9.490 55.681 1.00 34.18 114 TYR D C 1
ATOM 7170 O O . TYR D 1 114 ? 16.334 10.019 54.798 1.00 33.62 114 TYR D O 1
ATOM 7179 N N . HIS D 1 115 ? 17.658 8.334 55.518 1.00 34.29 115 HIS D N 1
ATOM 7180 C CA . HIS D 1 115 ? 17.651 7.531 54.297 1.00 34.47 115 HIS D CA 1
ATOM 7181 C C . HIS D 1 115 ? 17.806 8.384 53.046 1.00 34.49 115 HIS D C 1
ATOM 7182 O O . HIS D 1 115 ? 17.002 8.308 52.111 1.00 34.79 115 HIS D O 1
ATOM 7184 N N . LEU D 1 116 ? 18.838 9.218 53.026 1.00 34.00 116 LEU D N 1
ATOM 7185 C CA . LEU D 1 116 ? 19.104 10.002 51.828 1.00 34.18 116 LEU D CA 1
ATOM 7186 C C . LEU D 1 116 ? 19.555 9.059 50.714 1.00 34.75 116 LEU D C 1
ATOM 7187 O O . LEU D 1 116 ? 20.360 8.160 50.950 1.00 34.61 116 LEU D O 1
ATOM 7192 N N . ASN D 1 117 ? 18.965 9.218 49.530 1.00 35.48 117 ASN D N 1
ATOM 7193 C CA . ASN D 1 117 ? 19.242 8.365 48.376 1.00 36.10 117 ASN D CA 1
ATOM 7194 C C . ASN D 1 117 ? 20.493 8.769 47.593 1.00 36.04 117 ASN D C 1
ATOM 7195 O O . ASN D 1 117 ? 20.563 9.891 47.093 1.00 35.46 117 ASN D O 1
ATOM 7200 N N . LYS D 1 118 ? 21.446 7.850 47.439 1.00 35.84 118 LYS D N 1
ATOM 7201 C CA . LYS D 1 118 ? 22.729 8.157 46.802 1.00 36.04 118 LYS D CA 1
ATOM 7202 C C . LYS D 1 118 ? 22.669 8.550 45.322 1.00 35.82 118 LYS D C 1
ATOM 7203 O O . LYS D 1 118 ? 23.617 9.151 44.805 1.00 35.44 118 LYS D O 1
ATOM 7209 N N . ASN D 1 119 ? 21.558 8.243 44.651 1.00 35.44 119 ASN D N 1
ATOM 7210 C CA . ASN D 1 119 ? 21.398 8.597 43.243 1.00 35.96 119 ASN D CA 1
ATOM 7211 C C . ASN D 1 119 ? 20.885 10.028 43.074 1.00 35.17 119 ASN D C 1
ATOM 7212 O O . ASN D 1 119 ? 20.798 10.559 41.969 1.00 34.86 119 ASN D O 1
ATOM 7217 N N . ALA D 1 120 ? 20.569 10.684 44.182 1.00 34.76 120 ALA D N 1
ATOM 7218 C CA . ALA D 1 120 ? 19.961 12.005 44.131 1.00 34.36 120 ALA D CA 1
ATOM 7219 C C . ALA D 1 120 ? 21.008 13.106 44.019 1.00 34.44 120 ALA D C 1
ATOM 7220 O O . ALA D 1 120 ? 22.148 12.968 44.467 1.00 33.83 120 ALA D O 1
ATOM 7222 N N . LYS D 1 121 ? 20.579 14.225 43.448 1.00 34.36 121 LYS D N 1
ATOM 7223 C CA . LYS D 1 121 ? 21.446 15.373 43.222 1.00 34.03 121 LYS D CA 1
ATOM 7224 C C . LYS D 1 121 ? 21.550 16.243 44.481 1.00 32.93 121 LYS D C 1
ATOM 7225 O O . LYS D 1 121 ? 20.536 16.614 45.084 1.00 31.88 121 LYS D O 1
ATOM 7231 N N . VAL D 1 122 ? 22.789 16.560 44.849 1.00 30.68 122 VAL D N 1
ATOM 7232 C CA . VAL D 1 122 ? 23.120 17.344 46.036 1.00 29.30 122 VAL D CA 1
ATOM 7233 C C . VAL D 1 122 ? 23.823 18.633 45.640 1.00 28.59 122 VAL D C 1
ATOM 7234 O O . VAL D 1 122 ? 24.684 18.627 44.755 1.00 28.40 122 VAL D O 1
ATOM 7238 N N . ILE D 1 123 ? 23.456 19.740 46.280 1.00 27.64 123 ILE D N 1
ATOM 7239 C CA . ILE D 1 123 ? 24.277 20.940 46.201 1.00 27.35 123 ILE D CA 1
ATOM 7240 C C . ILE D 1 123 ? 24.620 21.360 47.622 1.00 27.20 123 ILE D C 1
ATOM 7241 O O . ILE D 1 123 ? 23.729 21.514 48.454 1.00 26.47 123 ILE D O 1
ATOM 7246 N N . VAL D 1 124 ? 25.912 21.545 47.881 1.00 27.40 124 VAL D N 1
ATOM 7247 C CA . VAL D 1 124 ? 26.381 22.160 49.113 1.00 27.19 124 VAL D CA 1
ATOM 7248 C C . VAL D 1 124 ? 26.727 23.617 48.833 1.00 28.06 124 VAL D C 1
ATOM 7249 O O . VAL D 1 124 ? 27.485 23.921 47.902 1.00 27.50 124 VAL D O 1
ATOM 7253 N N . HIS D 1 125 ? 26.172 24.521 49.636 1.00 27.93 125 HIS D N 1
ATOM 7254 C CA . HIS D 1 125 ? 26.538 25.932 49.577 1.00 28.19 125 HIS D CA 1
ATOM 7255 C C . HIS D 1 125 ? 27.540 26.230 50.691 1.00 29.08 125 HIS D C 1
ATOM 7256 O O . HIS D 1 125 ? 27.196 26.207 51.869 1.00 28.73 125 HIS D O 1
ATOM 7263 N N . GLY D 1 126 ? 28.795 26.470 50.314 1.00 29.17 126 GLY D N 1
ATOM 7264 C CA . GLY D 1 126 ? 29.807 26.960 51.231 1.00 29.50 126 GLY D CA 1
ATOM 7265 C C . GLY D 1 126 ? 31.078 26.138 51.124 1.00 29.44 126 GLY D C 1
ATOM 7266 O O . GLY D 1 126 ? 31.078 25.027 50.593 1.00 29.88 126 GLY D O 1
ATOM 7267 N N . SER D 1 127 ? 32.169 26.705 51.622 1.00 29.97 127 SER D N 1
ATOM 7268 C CA . SER D 1 127 ? 33.501 26.168 51.380 1.00 29.81 127 SER D CA 1
ATOM 7269 C C . SER D 1 127 ? 34.309 25.900 52.638 1.00 29.60 127 SER D C 1
ATOM 7270 O O . SER D 1 127 ? 35.412 25.357 52.561 1.00 29.60 127 SER D O 1
ATOM 7273 N N . GLY D 1 128 ? 33.801 26.357 53.776 1.00 28.81 128 GLY D N 1
ATOM 7274 C CA . GLY D 1 128 ? 34.555 26.326 55.015 1.00 28.65 128 GLY D CA 1
ATOM 7275 C C . GLY D 1 128 ? 33.713 25.724 56.118 1.00 28.23 128 GLY D C 1
ATOM 7276 O O . GLY D 1 128 ? 32.685 25.121 55.843 1.00 28.44 128 GLY D O 1
ATOM 7277 N N . GLY D 1 129 ? 34.135 25.888 57.369 1.00 28.40 129 GLY D N 1
ATOM 7278 C CA . GLY D 1 129 ? 33.429 25.296 58.488 1.00 28.17 129 GLY D CA 1
ATOM 7279 C C . GLY D 1 129 ? 33.346 23.795 58.299 1.00 27.94 129 GLY D C 1
ATOM 7280 O O . GLY D 1 129 ? 34.351 23.092 58.166 1.00 27.99 129 GLY D O 1
ATOM 7281 N N . MET D 1 130 ? 32.119 23.298 58.241 1.00 26.92 130 MET D N 1
ATOM 7282 C CA . MET D 1 130 ? 31.888 21.867 58.126 1.00 26.13 130 MET D CA 1
ATOM 7283 C C . MET D 1 130 ? 31.799 21.308 56.708 1.00 23.98 130 MET D C 1
ATOM 7284 O O . MET D 1 130 ? 31.383 20.164 56.512 1.00 21.61 130 MET D O 1
ATOM 7289 N N . ALA D 1 131 ? 32.184 22.122 55.727 1.00 23.58 131 ALA D N 1
ATOM 7290 C CA . ALA D 1 131 ? 32.039 21.778 54.316 1.00 22.92 131 ALA D CA 1
ATOM 7291 C C . ALA D 1 131 ? 32.746 20.461 54.021 1.00 22.07 131 ALA D C 1
ATOM 7292 O O . ALA D 1 131 ? 32.217 19.586 53.345 1.00 22.17 131 ALA D O 1
ATOM 7294 N N . LYS D 1 132 ? 33.971 20.331 54.516 1.00 21.65 132 LYS D N 1
ATOM 7295 C CA . LYS D 1 132 ? 34.792 19.168 54.203 1.00 20.90 132 LYS D CA 1
ATOM 7296 C C . LYS D 1 132 ? 34.145 17.912 54.752 1.00 19.38 132 LYS D C 1
ATOM 7297 O O . LYS D 1 132 ? 34.068 16.892 54.077 1.00 19.15 132 LYS D O 1
ATOM 7303 N N . ALA D 1 133 ? 33.667 17.991 55.986 1.00 18.57 133 ALA D N 1
ATOM 7304 C CA . ALA D 1 133 ? 33.077 16.842 56.643 1.00 18.49 133 ALA D CA 1
ATOM 7305 C C . ALA D 1 133 ? 31.840 16.402 55.853 1.00 17.76 133 ALA D C 1
ATOM 7306 O O . ALA D 1 133 ? 31.559 15.218 55.726 1.00 17.62 133 ALA D O 1
ATOM 7308 N N . VAL D 1 134 ? 31.086 17.390 55.387 1.00 18.35 134 VAL D N 1
ATOM 7309 C CA . VAL D 1 134 ? 29.795 17.180 54.726 1.00 19.43 134 VAL D CA 1
ATOM 7310 C C . VAL D 1 134 ? 30.058 16.505 53.381 1.00 19.25 134 VAL D C 1
ATOM 7311 O O . VAL D 1 134 ? 29.534 15.439 53.077 1.00 20.04 134 VAL D O 1
ATOM 7315 N N . VAL D 1 135 ? 30.952 17.113 52.609 1.00 20.48 135 VAL D N 1
ATOM 7316 C CA . VAL D 1 135 ? 31.302 16.620 51.278 1.00 20.37 135 VAL D CA 1
ATOM 7317 C C . VAL D 1 135 ? 31.911 15.216 51.347 1.00 19.81 135 VAL D C 1
ATOM 7318 O O . VAL D 1 135 ? 31.562 14.338 50.558 1.00 19.42 135 VAL D O 1
ATOM 7322 N N . ALA D 1 136 ? 32.825 14.966 52.280 1.00 20.52 136 ALA D N 1
ATOM 7323 C CA . ALA D 1 136 ? 33.410 13.635 52.397 1.00 20.06 136 ALA D CA 1
ATOM 7324 C C . ALA D 1 136 ? 32.425 12.583 52.871 1.00 21.55 136 ALA D C 1
ATOM 7325 O O . ALA D 1 136 ? 32.538 11.416 52.485 1.00 22.23 136 ALA D O 1
ATOM 7327 N N . ALA D 1 137 ? 31.512 12.965 53.766 1.00 22.22 137 ALA D N 1
ATOM 7328 C CA . ALA D 1 137 ? 30.473 12.052 54.209 1.00 22.67 137 ALA D CA 1
ATOM 7329 C C . ALA D 1 137 ? 29.624 11.639 53.000 1.00 23.46 137 ALA D C 1
ATOM 7330 O O . ALA D 1 137 ? 29.385 10.446 52.790 1.00 23.92 137 ALA D O 1
ATOM 7332 N N . PHE D 1 138 ? 29.201 12.627 52.212 1.00 24.23 138 PHE D N 1
ATOM 7333 C CA . PHE D 1 138 ? 28.384 12.350 51.026 1.00 25.15 138 PHE D CA 1
ATOM 7334 C C . PHE D 1 138 ? 29.169 11.485 50.049 1.00 26.06 138 PHE D C 1
ATOM 7335 O O . PHE D 1 138 ? 28.621 10.484 49.597 1.00 25.96 138 PHE D O 1
ATOM 7343 N N . LYS D 1 139 ? 30.437 11.817 49.792 1.00 26.24 139 LYS D N 1
ATOM 7344 C CA . LYS D 1 139 ? 31.288 11.074 48.867 1.00 26.43 139 LYS D CA 1
ATOM 7345 C C . LYS D 1 139 ? 31.484 9.644 49.323 1.00 26.80 139 LYS D C 1
ATOM 7346 O O . LYS D 1 139 ? 31.429 8.757 48.473 1.00 27.12 139 LYS D O 1
ATOM 7352 N N . ASN D 1 140 ? 31.730 9.411 50.610 1.00 26.93 140 ASN D N 1
ATOM 7353 C CA . ASN D 1 140 ? 32.031 8.049 51.059 1.00 28.44 140 ASN D CA 1
ATOM 7354 C C . ASN D 1 140 ? 30.764 7.226 51.292 1.00 28.93 140 ASN D C 1
ATOM 7355 O O . ASN D 1 140 ? 30.811 6.015 51.504 1.00 27.60 140 ASN D O 1
ATOM 7360 N N . SER D 1 141 ? 29.622 7.895 51.228 1.00 30.20 141 SER D N 1
ATOM 7361 C CA . SER D 1 141 ? 28.344 7.204 51.296 1.00 32.01 141 SER D CA 1
ATOM 7362 C C . SER D 1 141 ? 27.748 7.033 49.884 1.00 32.60 141 SER D C 1
ATOM 7363 O O . SER D 1 141 ? 26.547 6.786 49.732 1.00 33.13 141 SER D O 1
ATOM 7366 N N . GLY D 1 142 ? 28.594 7.172 48.864 1.00 33.00 142 GLY D N 1
ATOM 7367 C CA . GLY D 1 142 ? 28.302 6.766 47.499 1.00 33.27 142 GLY D CA 1
ATOM 7368 C C . GLY D 1 142 ? 28.008 7.887 46.520 1.00 33.87 142 GLY D C 1
ATOM 7369 O O . GLY D 1 142 ? 28.375 7.790 45.344 1.00 37.32 142 GLY D O 1
ATOM 7370 N N . PHE D 1 143 ? 27.387 8.959 47.008 1.00 32.90 143 PHE D N 1
ATOM 7371 C CA . PHE D 1 143 ? 26.836 10.031 46.183 1.00 31.94 143 PHE D CA 1
ATOM 7372 C C . PHE D 1 143 ? 27.842 10.527 45.140 1.00 31.95 143 PHE D C 1
ATOM 7373 O O . PHE D 1 143 ? 28.932 10.966 45.509 1.00 31.56 143 PHE D O 1
ATOM 7381 N N . GLU D 1 144 ? 27.531 10.434 43.849 1.00 31.77 144 GLU D N 1
ATOM 7382 C CA . GLU D 1 144 ? 28.472 10.901 42.830 1.00 32.15 144 GLU D CA 1
ATOM 7383 C C . GLU D 1 144 ? 27.978 12.193 42.192 1.00 31.42 144 GLU D C 1
ATOM 7384 O O . GLU D 1 144 ? 28.746 12.857 41.496 1.00 30.81 144 GLU D O 1
ATOM 7390 N N . LYS D 1 145 ? 26.726 12.549 42.478 1.00 31.28 145 LYS D N 1
ATOM 7391 C CA . LYS D 1 145 ? 26.084 13.748 41.945 1.00 31.31 145 LYS D CA 1
ATOM 7392 C C . LYS D 1 145 ? 25.954 14.844 43.006 1.00 31.11 145 LYS D C 1
ATOM 7393 O O . LYS D 1 145 ? 24.876 15.103 43.556 1.00 29.35 145 LYS D O 1
ATOM 7399 N N . LEU D 1 146 ? 27.090 15.482 43.272 1.00 30.01 146 LEU D N 1
ATOM 7400 C CA . LEU D 1 146 ? 27.189 16.589 44.209 1.00 29.10 146 LEU D CA 1
ATOM 7401 C C . LEU D 1 146 ? 27.937 17.755 43.580 1.00 29.35 146 LEU D C 1
ATOM 7402 O O . LEU D 1 146 ? 28.972 17.563 42.933 1.00 29.80 146 LEU D O 1
ATOM 7407 N N . LYS D 1 147 ? 27.436 18.969 43.788 1.00 29.41 147 LYS D N 1
ATOM 7408 C CA . LYS D 1 147 ? 28.117 20.176 43.334 1.00 30.81 147 LYS D CA 1
ATOM 7409 C C . LYS D 1 147 ? 28.325 21.144 44.501 1.00 31.42 147 LYS D C 1
ATOM 7410 O O . LYS D 1 147 ? 27.501 21.225 45.412 1.00 32.16 147 LYS D O 1
ATOM 7416 N N . ILE D 1 148 ? 29.463 21.829 44.495 1.00 31.40 148 ILE D N 1
ATOM 7417 C CA . ILE D 1 148 ? 29.815 22.778 45.539 1.00 32.20 148 ILE D CA 1
ATOM 7418 C C . ILE D 1 148 ? 29.605 24.170 44.957 1.00 33.05 148 ILE D C 1
ATOM 7419 O O . ILE D 1 148 ? 30.070 24.482 43.859 1.00 31.41 148 ILE D O 1
ATOM 7424 N N . TYR D 1 149 ? 28.838 24.960 45.699 1.00 34.19 149 TYR D N 1
ATOM 7425 C CA . TYR D 1 149 ? 28.484 26.324 45.344 1.00 35.61 149 TYR D CA 1
ATOM 7426 C C . TYR D 1 149 ? 29.043 27.164 46.486 1.00 35.92 149 TYR D C 1
ATOM 7427 O O . TYR D 1 149 ? 28.762 26.881 47.650 1.00 35.09 149 TYR D O 1
ATOM 7436 N N . ALA D 1 150 ? 29.872 28.153 46.164 1.00 36.69 150 ALA D N 1
ATOM 7437 C CA . ALA D 1 150 ? 30.467 28.998 47.194 1.00 37.82 150 ALA D CA 1
ATOM 7438 C C . ALA D 1 150 ? 30.944 30.346 46.670 1.00 39.03 150 ALA D C 1
ATOM 7439 O O . ALA D 1 150 ? 31.220 30.505 45.479 1.00 38.77 150 ALA D O 1
ATOM 7441 N N . ARG D 1 151 ? 31.087 31.284 47.601 1.00 40.52 151 ARG D N 1
ATOM 7442 C CA . ARG D 1 151 ? 31.523 32.641 47.285 1.00 42.00 151 ARG D CA 1
ATOM 7443 C C . ARG D 1 151 ? 33.028 32.712 47.026 1.00 41.94 151 ARG D C 1
ATOM 7444 O O . ARG D 1 151 ? 33.482 33.459 46.159 1.00 41.78 151 ARG D O 1
ATOM 7452 N N . ASN D 1 152 ? 33.800 31.946 47.793 1.00 42.07 152 ASN D N 1
ATOM 7453 C CA . ASN D 1 152 ? 35.247 31.858 47.617 1.00 42.03 152 ASN D CA 1
ATOM 7454 C C . ASN D 1 152 ? 35.560 30.820 46.537 1.00 41.79 152 ASN D C 1
ATOM 7455 O O . ASN D 1 152 ? 35.554 29.608 46.780 1.00 40.85 152 ASN D O 1
ATOM 7460 N N . VAL D 1 153 ? 35.839 31.314 45.336 1.00 40.87 153 VAL D N 1
ATOM 7461 C CA . VAL D 1 153 ? 36.035 30.445 44.183 1.00 40.99 153 VAL D CA 1
ATOM 7462 C C . VAL D 1 153 ? 37.235 29.535 44.423 1.00 39.99 153 VAL D C 1
ATOM 7463 O O . VAL D 1 153 ? 37.160 28.350 44.125 1.00 40.65 153 VAL D O 1
ATOM 7467 N N . LYS D 1 154 ? 38.330 30.071 44.959 1.00 39.19 154 LYS D N 1
ATOM 7468 C CA . LYS D 1 154 ? 39.542 29.272 45.125 1.00 38.48 154 LYS D CA 1
ATOM 7469 C C . LYS D 1 154 ? 39.381 28.153 46.157 1.00 36.54 154 LYS D C 1
ATOM 7470 O O . LYS D 1 154 ? 39.841 27.033 45.919 1.00 35.05 154 LYS D O 1
ATOM 7476 N N . THR D 1 155 ? 38.696 28.420 47.268 1.00 34.33 155 THR D N 1
ATOM 7477 C CA . THR D 1 155 ? 38.444 27.363 48.253 1.00 33.34 155 THR D CA 1
ATOM 7478 C C . THR D 1 155 ? 37.428 26.333 47.772 1.00 31.38 155 THR D C 1
ATOM 7479 O O . THR D 1 155 ? 37.558 25.151 48.086 1.00 29.70 155 THR D O 1
ATOM 7483 N N . GLY D 1 156 ? 36.396 26.809 47.077 1.00 29.92 156 GLY D N 1
ATOM 7484 C CA . GLY D 1 156 ? 35.337 25.956 46.570 1.00 29.59 156 GLY D CA 1
ATOM 7485 C C . GLY D 1 156 ? 35.886 25.034 45.497 1.00 29.49 156 GLY D C 1
ATOM 7486 O O . GLY D 1 156 ? 35.556 23.848 45.479 1.00 29.22 156 GLY D O 1
ATOM 7487 N N . GLN D 1 157 ? 36.723 25.577 44.612 1.00 28.72 157 GLN D N 1
ATOM 7488 C CA . GLN D 1 157 ? 37.341 24.783 43.559 1.00 29.03 157 GLN D CA 1
ATOM 7489 C C . GLN D 1 157 ? 38.192 23.690 44.200 1.00 27.92 157 GLN D C 1
ATOM 7490 O O . GLN D 1 157 ? 38.188 22.547 43.746 1.00 27.94 157 GLN D O 1
ATOM 7496 N N . TYR D 1 158 ? 38.915 24.050 45.255 1.00 26.69 158 TYR D N 1
ATOM 7497 C CA . TYR D 1 158 ? 39.789 23.116 45.951 1.00 25.92 158 TYR D CA 1
ATOM 7498 C C . TYR D 1 158 ? 39.030 21.958 46.585 1.00 24.97 158 TYR D C 1
ATOM 7499 O O . TYR D 1 158 ? 39.406 20.797 46.417 1.00 23.35 158 TYR D O 1
ATOM 7508 N N . LEU D 1 159 ? 37.954 22.272 47.296 1.00 23.53 159 LEU D N 1
ATOM 7509 C CA . LEU D 1 159 ? 37.096 21.247 47.880 1.00 23.06 159 LEU D CA 1
ATOM 7510 C C . LEU D 1 159 ? 36.558 20.306 46.802 1.00 21.73 159 LEU D C 1
ATOM 7511 O O . LEU D 1 159 ? 36.590 19.082 46.935 1.00 20.02 159 LEU D O 1
ATOM 7516 N N . ALA D 1 160 ? 36.041 20.890 45.726 1.00 20.58 160 ALA D N 1
ATOM 7517 C CA . ALA D 1 160 ? 35.564 20.115 44.591 1.00 20.15 160 ALA D CA 1
ATOM 7518 C C . ALA D 1 160 ? 36.633 19.132 44.122 1.00 19.30 160 ALA D C 1
ATOM 7519 O O . ALA D 1 160 ? 36.374 17.947 43.882 1.00 20.74 160 ALA D O 1
ATOM 7521 N N . ALA D 1 161 ? 37.834 19.654 43.919 1.00 19.22 161 ALA D N 1
ATOM 7522 C CA . ALA D 1 161 ? 38.943 18.854 43.406 1.00 18.75 161 ALA D CA 1
ATOM 7523 C C . ALA D 1 161 ? 39.329 17.720 44.352 1.00 17.72 161 ALA D C 1
ATOM 7524 O O . ALA D 1 161 ? 39.566 16.608 43.895 1.00 18.46 161 ALA D O 1
ATOM 7526 N N . LEU D 1 162 ? 39.430 17.987 45.650 1.00 18.64 162 LEU D N 1
ATOM 7527 C CA . LEU D 1 162 ? 39.772 16.948 46.625 1.00 18.83 162 LEU D CA 1
ATOM 7528 C C . LEU D 1 162 ? 38.893 15.713 46.500 1.00 17.92 162 LEU D C 1
ATOM 7529 O O . LEU D 1 162 ? 39.367 14.580 46.618 1.00 17.89 162 LEU D O 1
ATOM 7534 N N . TYR D 1 163 ? 37.599 15.949 46.332 1.00 16.83 163 TYR D N 1
ATOM 7535 C CA . TYR D 1 163 ? 36.604 14.896 46.403 1.00 16.78 163 TYR D CA 1
ATOM 7536 C C . TYR D 1 163 ? 36.032 14.449 45.057 1.00 17.74 163 TYR D C 1
ATOM 7537 O O . TYR D 1 163 ? 35.110 13.624 45.020 1.00 18.99 163 TYR D O 1
ATOM 7546 N N . GLY D 1 164 ? 36.608 14.921 43.955 1.00 18.71 164 GLY D N 1
ATOM 7547 C CA . GLY D 1 164 ? 36.137 14.497 42.644 1.00 19.33 164 GLY D CA 1
ATOM 7548 C C . GLY D 1 164 ? 34.779 15.014 42.204 1.00 20.83 164 GLY D C 1
ATOM 7549 O O . GLY D 1 164 ? 34.086 14.375 41.394 1.00 20.61 164 GLY D O 1
ATOM 7550 N N . TYR D 1 165 ? 34.399 16.182 42.708 1.00 20.31 165 TYR D N 1
ATOM 7551 C CA . TYR D 1 165 ? 33.101 16.762 42.409 1.00 22.03 165 TYR D CA 1
ATOM 7552 C C . TYR D 1 165 ? 33.208 18.031 41.585 1.00 22.93 165 TYR D C 1
ATOM 7553 O O . TYR D 1 165 ? 34.306 18.526 41.342 1.00 23.02 165 TYR D O 1
ATOM 7562 N N . ALA D 1 166 ? 32.065 18.578 41.180 1.00 25.77 166 ALA D N 1
ATOM 7563 C CA . ALA D 1 166 ? 32.076 19.811 40.401 1.00 27.55 166 ALA D CA 1
ATOM 7564 C C . ALA D 1 166 ? 31.920 21.037 41.290 1.00 28.78 166 ALA D C 1
ATOM 7565 O O . ALA D 1 166 ? 31.276 20.984 42.335 1.00 29.57 166 ALA D O 1
ATOM 7567 N N . TYR D 1 167 ? 32.538 22.134 40.865 1.00 30.59 167 TYR D N 1
ATOM 7568 C CA . TYR D 1 167 ? 32.317 23.444 41.456 1.00 32.17 167 TYR D CA 1
ATOM 7569 C C . TYR D 1 167 ? 31.464 24.326 40.533 1.00 33.99 167 TYR D C 1
ATOM 7570 O O . TYR D 1 167 ? 31.607 24.282 39.304 1.00 33.07 167 TYR D O 1
ATOM 7579 N N . ILE D 1 168 ? 30.596 25.131 41.141 1.00 35.47 168 ILE D N 1
ATOM 7580 C CA . ILE D 1 168 ? 29.758 26.092 40.424 1.00 37.88 168 ILE D CA 1
ATOM 7581 C C . ILE D 1 168 ? 29.739 27.459 41.108 1.00 39.39 168 ILE D C 1
ATOM 7582 O O . ILE D 1 168 ? 29.736 27.554 42.336 1.00 39.60 168 ILE D O 1
ATOM 7587 N N . ASN D 1 169 ? 29.761 28.504 40.283 1.00 42.09 169 ASN D N 1
ATOM 7588 C CA . ASN D 1 169 ? 29.691 29.902 40.710 1.00 43.76 169 ASN D CA 1
ATOM 7589 C C . ASN D 1 169 ? 28.252 30.402 40.878 1.00 44.36 169 ASN D C 1
ATOM 7590 O O . ASN D 1 169 ? 28.015 31.446 41.494 1.00 44.73 169 ASN D O 1
ATOM 7595 N N . SER D 1 170 ? 27.290 29.659 40.339 1.00 44.93 170 SER D N 1
ATOM 7596 C CA . SER D 1 170 ? 25.888 30.074 40.338 1.00 45.63 170 SER D CA 1
ATOM 7597 C C . SER D 1 170 ? 24.927 28.889 40.346 1.00 45.58 170 SER D C 1
ATOM 7598 O O . SER D 1 170 ? 25.315 27.762 40.047 1.00 45.05 170 SER D O 1
ATOM 7601 N N . LEU D 1 171 ? 23.667 29.167 40.671 1.00 46.09 171 LEU D N 1
ATOM 7602 C CA . LEU D 1 171 ? 22.597 28.175 40.602 1.00 46.22 171 LEU D CA 1
ATOM 7603 C C . LEU D 1 171 ? 21.788 28.226 39.300 1.00 46.72 171 LEU D C 1
ATOM 7604 O O . LEU D 1 171 ? 20.900 27.400 39.081 1.00 46.54 171 LEU D O 1
ATOM 7609 N N . GLU D 1 172 ? 22.120 29.168 38.420 1.00 47.67 172 GLU D N 1
ATOM 7610 C CA . GLU D 1 172 ? 21.524 29.262 37.086 1.00 48.03 172 GLU D CA 1
ATOM 7611 C C . GLU D 1 172 ? 21.313 27.913 36.395 1.00 47.96 172 GLU D C 1
ATOM 7612 O O . GLU D 1 172 ? 22.272 27.183 36.129 1.00 48.05 172 GLU D O 1
ATOM 7618 N N . ASN D 1 173 ? 20.057 27.592 36.093 1.00 47.73 173 ASN D N 1
ATOM 7619 C CA . ASN D 1 173 ? 19.708 26.348 35.416 1.00 47.18 173 ASN D CA 1
ATOM 7620 C C . ASN D 1 173 ? 20.198 25.114 36.167 1.00 46.12 173 ASN D C 1
ATOM 7621 O O . ASN D 1 173 ? 20.408 24.068 35.557 1.00 46.01 173 ASN D O 1
ATOM 7626 N N . GLN D 1 174 ? 20.392 25.214 37.478 1.00 44.91 174 GLN D N 1
ATOM 7627 C CA . GLN D 1 174 ? 20.695 24.022 38.262 1.00 44.06 174 GLN D CA 1
ATOM 7628 C C . GLN D 1 174 ? 19.392 23.580 38.912 1.00 42.80 174 GLN D C 1
ATOM 7629 O O . GLN D 1 174 ? 18.504 24.406 39.126 1.00 42.47 174 GLN D O 1
ATOM 7635 N N . GLN D 1 175 ? 19.281 22.281 39.175 1.00 41.77 175 GLN D N 1
ATOM 7636 C CA . GLN D 1 175 ? 18.286 21.735 40.097 1.00 40.72 175 GLN D CA 1
ATOM 7637 C C . GLN D 1 175 ? 18.956 20.689 40.984 1.00 39.43 175 GLN D C 1
ATOM 7638 O O . GLN D 1 175 ? 19.828 19.943 40.533 1.00 38.89 175 GLN D O 1
ATOM 7644 N N . ALA D 1 176 ? 18.528 20.636 42.242 1.00 37.49 176 ALA D N 1
ATOM 7645 C CA . ALA D 1 176 ? 19.050 19.672 43.210 1.00 36.23 176 ALA D CA 1
ATOM 7646 C C . ALA D 1 176 ? 17.969 19.201 44.182 1.00 34.26 176 ALA D C 1
ATOM 7647 O O . ALA D 1 176 ? 17.136 20.004 44.603 1.00 33.77 176 ALA D O 1
ATOM 7649 N N . ASP D 1 177 ? 17.993 17.916 44.528 1.00 32.56 177 ASP D N 1
ATOM 7650 C CA . ASP D 1 177 ? 17.061 17.335 45.489 1.00 31.61 177 ASP D CA 1
ATOM 7651 C C . ASP D 1 177 ? 17.420 17.593 46.954 1.00 30.58 177 ASP D C 1
ATOM 7652 O O . ASP D 1 177 ? 16.523 17.706 47.786 1.00 30.81 177 ASP D O 1
ATOM 7657 N N . ILE D 1 178 ? 18.713 17.607 47.269 1.00 28.85 178 ILE D N 1
ATOM 7658 C CA . ILE D 1 178 ? 19.243 17.799 48.621 1.00 27.28 178 ILE D CA 1
ATOM 7659 C C . ILE D 1 178 ? 20.108 19.058 48.648 1.00 26.49 178 ILE D C 1
ATOM 7660 O O . ILE D 1 178 ? 21.099 19.148 47.915 1.00 25.60 178 ILE D O 1
ATOM 7665 N N . LEU D 1 179 ? 19.713 20.028 49.471 1.00 25.26 179 LEU D N 1
ATOM 7666 C CA . LEU D 1 179 ? 20.405 21.304 49.597 1.00 25.33 179 LEU D CA 1
ATOM 7667 C C . LEU D 1 179 ? 21.057 21.393 50.969 1.00 25.01 179 LEU D C 1
ATOM 7668 O O . LEU D 1 179 ? 20.374 21.291 51.982 1.00 23.06 179 LEU D O 1
ATOM 7673 N N . VAL D 1 180 ? 22.364 21.629 50.990 1.00 25.00 180 VAL D N 1
ATOM 7674 C CA . VAL D 1 180 ? 23.101 21.649 52.251 1.00 25.39 180 VAL D CA 1
ATOM 7675 C C . VAL D 1 180 ? 23.779 23.008 52.391 1.00 26.06 180 VAL D C 1
ATOM 7676 O O . VAL D 1 180 ? 24.507 23.466 51.502 1.00 27.28 180 VAL D O 1
ATOM 7680 N N . ASN D 1 181 ? 23.510 23.664 53.514 1.00 26.12 181 ASN D N 1
ATOM 7681 C CA . ASN D 1 181 ? 24.179 24.915 53.853 1.00 26.15 181 ASN D CA 1
ATOM 7682 C C . ASN D 1 181 ? 25.345 24.675 54.807 1.00 26.40 181 ASN D C 1
ATOM 7683 O O . ASN D 1 181 ? 25.165 24.115 55.875 1.00 25.49 181 ASN D O 1
ATOM 7688 N N . VAL D 1 182 ? 26.542 25.105 54.426 1.00 27.59 182 VAL D N 1
ATOM 7689 C CA . VAL D 1 182 ? 27.678 25.074 55.340 1.00 28.24 182 VAL D CA 1
ATOM 7690 C C . VAL D 1 182 ? 28.283 26.470 55.486 1.00 30.02 182 VAL D C 1
ATOM 7691 O O . VAL D 1 182 ? 29.351 26.622 56.078 1.00 29.96 182 VAL D O 1
ATOM 7695 N N . THR D 1 183 ? 27.598 27.486 54.963 1.00 31.22 183 THR D N 1
ATOM 7696 C CA . THR D 1 183 ? 28.014 28.873 55.174 1.00 32.48 183 THR D CA 1
ATOM 7697 C C . THR D 1 183 ? 27.479 29.352 56.515 1.00 34.32 183 THR D C 1
ATOM 7698 O O . THR D 1 183 ? 26.710 28.659 57.180 1.00 34.03 183 THR D O 1
ATOM 7702 N N . SER D 1 184 ? 27.870 30.570 56.878 1.00 36.46 184 SER D N 1
ATOM 7703 C CA . SER D 1 184 ? 27.348 31.225 58.072 1.00 38.05 184 SER D CA 1
ATOM 7704 C C . SER D 1 184 ? 26.182 32.149 57.726 1.00 38.73 184 SER D C 1
ATOM 7705 O O . SER D 1 184 ? 25.795 32.978 58.543 1.00 38.91 184 SER D O 1
ATOM 7708 N N . ILE D 1 185 ? 25.627 32.013 56.524 1.00 39.81 185 ILE D N 1
ATOM 7709 C CA . ILE D 1 185 ? 24.308 32.563 56.221 1.00 40.96 185 ILE D CA 1
ATOM 7710 C C . ILE D 1 185 ? 23.295 31.953 57.187 1.00 42.20 185 ILE D C 1
ATOM 7711 O O . ILE D 1 185 ? 23.230 30.732 57.349 1.00 41.68 185 ILE D O 1
ATOM 7716 N N . GLY D 1 186 ? 22.545 32.826 57.855 1.00 44.32 186 GLY D N 1
ATOM 7717 C CA . GLY D 1 186 ? 21.485 32.445 58.770 1.00 45.80 186 GLY D CA 1
ATOM 7718 C C . GLY D 1 186 ? 21.891 32.375 60.231 1.00 47.70 186 GLY D C 1
ATOM 7719 O O . GLY D 1 186 ? 21.036 32.267 61.112 1.00 47.66 186 GLY D O 1
ATOM 7720 N N . MET D 1 187 ? 23.194 32.418 60.491 1.00 49.73 187 MET D N 1
ATOM 7721 C CA . MET D 1 187 ? 23.709 32.345 61.853 1.00 51.99 187 MET D CA 1
ATOM 7722 C C . MET D 1 187 ? 23.395 33.628 62.619 1.00 52.91 187 MET D C 1
ATOM 7723 O O . MET D 1 187 ? 23.626 34.725 62.104 1.00 52.68 187 MET D O 1
ATOM 7728 N N . LYS D 1 188 ? 22.875 33.486 63.837 1.00 54.08 188 LYS D N 1
ATOM 7729 C CA . LYS D 1 188 ? 22.762 34.618 64.748 1.00 55.11 188 LYS D CA 1
ATOM 7730 C C . LYS D 1 188 ? 24.170 34.998 65.182 1.00 55.75 188 LYS D C 1
ATOM 7731 O O . LYS D 1 188 ? 24.869 34.192 65.798 1.00 56.12 188 LYS D O 1
ATOM 7737 N N . GLY D 1 189 ? 24.565 36.222 64.844 1.00 56.51 189 GLY D N 1
ATOM 7738 C CA . GLY D 1 189 ? 25.910 36.718 65.077 1.00 56.60 189 GLY D CA 1
ATOM 7739 C C . GLY D 1 189 ? 26.403 37.513 63.882 1.00 56.89 189 GLY D C 1
ATOM 7740 O O . GLY D 1 189 ? 27.071 38.535 64.055 1.00 56.91 189 GLY D O 1
ATOM 7741 N N . GLY D 1 190 ? 26.063 37.048 62.680 1.00 56.62 190 GLY D N 1
ATOM 7742 C CA . GLY D 1 190 ? 26.588 37.600 61.442 1.00 56.54 190 GLY D CA 1
ATOM 7743 C C . GLY D 1 190 ? 25.613 38.465 60.669 1.00 56.29 190 GLY D C 1
ATOM 7744 O O . GLY D 1 190 ? 24.405 38.437 60.914 1.00 56.86 190 GLY D O 1
ATOM 7745 N N . LYS D 1 191 ? 26.140 39.221 59.710 1.00 55.83 191 LYS D N 1
ATOM 7746 C CA . LYS D 1 191 ? 25.323 40.140 58.919 1.00 55.39 191 LYS D CA 1
ATOM 7747 C C . LYS D 1 191 ? 24.571 39.448 57.780 1.00 54.44 191 LYS D C 1
ATOM 7748 O O . LYS D 1 191 ? 23.986 40.123 56.928 1.00 54.38 191 LYS D O 1
ATOM 7754 N N . GLU D 1 192 ? 24.605 38.118 57.748 1.00 52.95 192 GLU D N 1
ATOM 7755 C CA . GLU D 1 192 ? 23.802 37.345 56.804 1.00 52.11 192 GLU D CA 1
ATOM 7756 C C . GLU D 1 192 ? 22.683 36.605 57.534 1.00 50.79 192 GLU D C 1
ATOM 7757 O O . GLU D 1 192 ? 22.102 35.659 57.003 1.00 50.34 192 GLU D O 1
ATOM 7763 N N . GLU D 1 193 ? 22.369 37.066 58.741 1.00 49.51 193 GLU D N 1
ATOM 7764 C CA . GLU D 1 193 ? 21.383 36.426 59.605 1.00 48.58 193 GLU D CA 1
ATOM 7765 C C . GLU D 1 193 ? 20.053 36.111 58.926 1.00 47.46 193 GLU D C 1
ATOM 7766 O O . GLU D 1 193 ? 19.513 35.013 59.069 1.00 46.39 193 GLU D O 1
ATOM 7772 N N . MET D 1 194 ? 19.534 37.091 58.191 1.00 46.20 194 MET D N 1
ATOM 7773 C CA . MET D 1 194 ? 18.202 37.011 57.592 1.00 45.66 194 MET D CA 1
ATOM 7774 C C . MET D 1 194 ? 18.177 36.497 56.153 1.00 44.23 194 MET D C 1
ATOM 7775 O O . MET D 1 194 ? 17.105 36.213 55.615 1.00 43.59 194 MET D O 1
ATOM 7780 N N . ASP D 1 195 ? 19.347 36.404 55.528 1.00 42.28 195 ASP D N 1
ATOM 7781 C CA . ASP D 1 195 ? 19.437 35.891 54.166 1.00 41.47 195 ASP D CA 1
ATOM 7782 C C . ASP D 1 195 ? 19.085 34.405 54.124 1.00 40.12 195 ASP D C 1
ATOM 7783 O O . ASP D 1 195 ? 19.220 33.687 55.116 1.00 40.05 195 ASP D O 1
ATOM 7788 N N . LEU D 1 196 ? 18.624 33.985 52.953 1.00 39.09 196 LEU D N 1
ATOM 7789 C CA . LEU D 1 196 ? 18.345 32.592 52.631 1.00 38.31 196 LEU D CA 1
ATOM 7790 C C . LEU D 1 196 ? 19.579 31.911 52.039 1.00 37.71 196 LEU D C 1
ATOM 7791 O O . LEU D 1 196 ? 20.227 32.452 51.140 1.00 36.75 196 LEU D O 1
ATOM 7796 N N . ALA D 1 197 ? 19.880 30.711 52.528 1.00 36.67 197 ALA D N 1
ATOM 7797 C CA . ALA D 1 197 ? 21.046 29.951 52.076 1.00 36.65 197 ALA D CA 1
ATOM 7798 C C . ALA D 1 197 ? 20.889 29.528 50.619 1.00 35.75 197 ALA D C 1
ATOM 7799 O O . ALA D 1 197 ? 21.869 29.420 49.890 1.00 34.76 197 ALA D O 1
ATOM 7801 N N . PHE D 1 198 ? 19.642 29.269 50.234 1.00 35.44 198 PHE D N 1
ATOM 7802 C CA . PHE D 1 198 ? 19.248 29.015 48.854 1.00 35.42 198 PHE D CA 1
ATOM 7803 C C . PHE D 1 198 ? 17.953 29.778 48.576 1.00 35.44 198 PHE D C 1
ATOM 7804 O O . PHE D 1 198 ? 17.082 29.830 49.451 1.00 34.48 198 PHE D O 1
ATOM 7812 N N . PRO D 1 199 ? 17.815 30.351 47.382 1.00 35.55 199 PRO D N 1
ATOM 7813 C CA . PRO D 1 199 ? 16.582 31.060 47.008 1.00 36.12 199 PRO D CA 1
ATOM 7814 C C . PRO D 1 199 ? 15.316 30.219 47.175 1.00 36.33 199 PRO D C 1
ATOM 7815 O O . PRO D 1 199 ? 15.401 28.993 47.071 1.00 36.49 199 PRO D O 1
ATOM 7819 N N . LYS D 1 200 ? 14.172 30.852 47.430 1.00 36.99 200 LYS D N 1
ATOM 7820 C CA . LYS D 1 200 ? 12.922 30.132 47.682 1.00 37.66 200 LYS D CA 1
ATOM 7821 C C . LYS D 1 200 ? 12.578 29.149 46.563 1.00 37.77 200 LYS D C 1
ATOM 7822 O O . LYS D 1 200 ? 12.183 28.002 46.806 1.00 37.42 200 LYS D O 1
ATOM 7828 N N . ALA D 1 201 ? 12.726 29.633 45.334 1.00 37.92 201 ALA D N 1
ATOM 7829 C CA . ALA D 1 201 ? 12.465 28.852 44.131 1.00 38.16 201 ALA D CA 1
ATOM 7830 C C . ALA D 1 201 ? 13.309 27.581 44.050 1.00 38.34 201 ALA D C 1
ATOM 7831 O O . ALA D 1 201 ? 12.845 26.557 43.543 1.00 38.59 201 ALA D O 1
ATOM 7833 N N . PHE D 1 202 ? 14.547 27.664 44.530 1.00 38.53 202 PHE D N 1
ATOM 7834 C CA . PHE D 1 202 ? 15.442 26.510 44.592 1.00 38.99 202 PHE D CA 1
ATOM 7835 C C . PHE D 1 202 ? 14.966 25.497 45.633 1.00 38.74 202 PHE D C 1
ATOM 7836 O O . PHE D 1 202 ? 14.974 24.298 45.360 1.00 38.62 202 PHE D O 1
ATOM 7844 N N . ILE D 1 203 ? 14.508 25.983 46.786 1.00 39.05 203 ILE D N 1
ATOM 7845 C CA . ILE D 1 203 ? 14.079 25.131 47.896 1.00 39.31 203 ILE D CA 1
ATOM 7846 C C . ILE D 1 203 ? 12.792 24.384 47.587 1.00 40.35 203 ILE D C 1
ATOM 7847 O O . ILE D 1 203 ? 12.680 23.187 47.855 1.00 40.21 203 ILE D O 1
ATOM 7852 N N . ASP D 1 204 ? 11.818 25.102 47.034 1.00 41.28 204 ASP D N 1
ATOM 7853 C CA . ASP D 1 204 ? 10.539 24.493 46.705 1.00 41.88 204 ASP D CA 1
ATOM 7854 C C . ASP D 1 204 ? 10.690 23.398 45.648 1.00 41.65 204 ASP D C 1
ATOM 7855 O O . ASP D 1 204 ? 9.889 22.470 45.619 1.00 42.19 204 ASP D O 1
ATOM 7860 N N . ASN D 1 205 ? 11.716 23.463 44.802 1.00 41.41 205 ASN D N 1
ATOM 7861 C CA . ASN D 1 205 ? 11.958 22.377 43.856 1.00 41.38 205 ASN D CA 1
ATOM 7862 C C . ASN D 1 205 ? 12.831 21.264 44.442 1.00 40.61 205 ASN D C 1
ATOM 7863 O O . ASN D 1 205 ? 12.936 20.179 43.868 1.00 40.97 205 ASN D O 1
ATOM 7868 N N . ALA D 1 206 ? 13.424 21.535 45.601 1.00 38.98 206 ALA D N 1
ATOM 7869 C CA . ALA D 1 206 ? 14.170 20.534 46.353 1.00 38.10 206 ALA D CA 1
ATOM 7870 C C . ALA D 1 206 ? 13.278 19.583 47.144 1.00 36.85 206 ALA D C 1
ATOM 7871 O O . ALA D 1 206 ? 12.051 19.702 47.143 1.00 37.23 206 ALA D O 1
ATOM 7873 N N . SER D 1 207 ? 13.940 18.662 47.838 1.00 35.66 207 SER D N 1
ATOM 7874 C CA . SER D 1 207 ? 13.349 17.580 48.621 1.00 34.39 207 SER D CA 1
ATOM 7875 C C . SER D 1 207 ? 13.756 17.620 50.106 1.00 32.92 207 SER D C 1
ATOM 7876 O O . SER D 1 207 ? 12.956 17.343 51.007 1.00 31.84 207 SER D O 1
ATOM 7879 N N . VAL D 1 208 ? 15.020 17.954 50.357 1.00 30.59 208 VAL D N 1
ATOM 7880 C CA . VAL D 1 208 ? 15.638 17.925 51.686 1.00 29.04 208 VAL D CA 1
ATOM 7881 C C . VAL D 1 208 ? 16.470 19.189 51.893 1.00 27.87 208 VAL D C 1
ATOM 7882 O O . VAL D 1 208 ? 17.305 19.519 51.045 1.00 27.24 208 VAL D O 1
ATOM 7886 N N . ALA D 1 209 ? 16.261 19.880 53.011 1.00 26.62 209 ALA D N 1
ATOM 7887 C CA . ALA D 1 209 ? 17.089 21.022 53.389 1.00 26.47 209 ALA D CA 1
ATOM 7888 C C . ALA D 1 209 ? 17.927 20.639 54.603 1.00 26.74 209 ALA D C 1
ATOM 7889 O O . ALA D 1 209 ? 17.384 20.258 55.632 1.00 28.03 209 ALA D O 1
ATOM 7891 N N . PHE D 1 210 ? 19.245 20.719 54.484 1.00 26.45 210 PHE D N 1
ATOM 7892 C CA . PHE D 1 210 ? 20.162 20.349 55.561 1.00 25.95 210 PHE D CA 1
ATOM 7893 C C . PHE D 1 210 ? 21.019 21.574 55.880 1.00 25.57 210 PHE D C 1
ATOM 7894 O O . PHE D 1 210 ? 21.811 22.007 55.044 1.00 22.48 210 PHE D O 1
ATOM 7902 N N . ASP D 1 211 ? 20.829 22.136 57.073 1.00 26.49 211 ASP D N 1
ATOM 7903 C CA . ASP D 1 211 ? 21.534 23.335 57.531 1.00 27.02 211 ASP D CA 1
ATOM 7904 C C . ASP D 1 211 ? 22.354 23.004 58.768 1.00 28.24 211 ASP D C 1
ATOM 7905 O O . ASP D 1 211 ? 21.811 22.560 59.776 1.00 27.73 211 ASP D O 1
ATOM 7910 N N . VAL D 1 212 ? 23.654 23.255 58.656 1.00 29.08 212 VAL D N 1
ATOM 7911 C CA . VAL D 1 212 ? 24.648 23.018 59.696 1.00 30.65 212 VAL D CA 1
ATOM 7912 C C . VAL D 1 212 ? 24.639 24.144 60.740 1.00 31.58 212 VAL D C 1
ATOM 7913 O O . VAL D 1 212 ? 25.116 23.974 61.868 1.00 30.96 212 VAL D O 1
ATOM 7917 N N . VAL D 1 213 ? 24.099 25.305 60.376 1.00 33.06 213 VAL D N 1
ATOM 7918 C CA . VAL D 1 213 ? 23.921 26.397 61.329 1.00 34.49 213 VAL D CA 1
ATOM 7919 C C . VAL D 1 213 ? 23.066 25.892 62.496 1.00 36.62 213 VAL D C 1
ATOM 7920 O O . VAL D 1 213 ? 22.067 25.197 62.279 1.00 36.06 213 VAL D O 1
ATOM 7924 N N . ALA D 1 214 ? 23.497 26.196 63.720 1.00 38.44 214 ALA D N 1
ATOM 7925 C CA . ALA D 1 214 ? 22.863 25.684 64.942 1.00 40.68 214 ALA D CA 1
ATOM 7926 C C . ALA D 1 214 ? 22.249 26.753 65.853 1.00 42.28 214 ALA D C 1
ATOM 7927 O O . ALA D 1 214 ? 21.356 26.448 66.647 1.00 42.87 214 ALA D O 1
ATOM 7929 N N . MET D 1 215 ? 22.749 27.984 65.774 1.00 44.10 215 MET D N 1
ATOM 7930 C CA . MET D 1 215 ? 22.140 29.128 66.450 1.00 45.24 215 MET D CA 1
ATOM 7931 C C . MET D 1 215 ? 21.831 30.188 65.393 1.00 46.16 215 MET D C 1
ATOM 7932 O O . MET D 1 215 ? 22.754 30.884 64.960 1.00 46.38 215 MET D O 1
ATOM 7934 N N . PRO D 1 216 ? 20.574 30.337 64.973 1.00 47.15 216 PRO D N 1
ATOM 7935 C CA . PRO D 1 216 ? 19.390 29.700 65.562 1.00 47.66 216 PRO D CA 1
ATOM 7936 C C . PRO D 1 216 ? 18.990 28.360 64.938 1.00 48.10 216 PRO D C 1
ATOM 7937 O O . PRO D 1 216 ? 19.302 28.081 63.777 1.00 48.64 216 PRO D O 1
ATOM 7941 N N . VAL D 1 217 ? 18.222 27.577 65.688 1.00 48.35 217 VAL D N 1
ATOM 7942 C CA . VAL D 1 217 ? 17.834 26.232 65.277 1.00 48.90 217 VAL D CA 1
ATOM 7943 C C . VAL D 1 217 ? 16.657 26.270 64.295 1.00 48.50 217 VAL D C 1
ATOM 7944 O O . VAL D 1 217 ? 16.116 25.220 63.926 1.00 48.84 217 VAL D O 1
ATOM 7948 N N . GLU D 1 218 ? 16.266 27.479 63.884 1.00 47.32 218 GLU D N 1
ATOM 7949 C CA . GLU D 1 218 ? 15.372 27.703 62.746 1.00 46.17 218 GLU D CA 1
ATOM 7950 C C . GLU D 1 218 ? 15.886 28.897 61.941 1.00 44.34 218 GLU D C 1
ATOM 7951 O O . GLU D 1 218 ? 15.561 30.050 62.236 1.00 44.53 218 GLU D O 1
ATOM 7957 N N . THR D 1 219 ? 16.714 28.623 60.936 1.00 41.89 219 THR D N 1
ATOM 7958 C CA . THR D 1 219 ? 17.247 29.661 60.057 1.00 40.06 219 THR D CA 1
ATOM 7959 C C . THR D 1 219 ? 16.178 29.961 59.009 1.00 38.49 219 THR D C 1
ATOM 7960 O O . THR D 1 219 ? 15.249 29.168 58.854 1.00 37.26 219 THR D O 1
ATOM 7964 N N . PRO D 1 220 ? 16.300 31.078 58.295 1.00 37.35 220 PRO D N 1
ATOM 7965 C CA . PRO D 1 220 ? 15.352 31.390 57.218 1.00 36.67 220 PRO D CA 1
ATOM 7966 C C . PRO D 1 220 ? 15.235 30.232 56.229 1.00 35.72 220 PRO D C 1
ATOM 7967 O O . PRO D 1 220 ? 14.132 29.885 55.816 1.00 34.48 220 PRO D O 1
ATOM 7971 N N . PHE D 1 221 ? 16.370 29.620 55.902 1.00 34.95 221 PHE D N 1
ATOM 7972 C CA . PHE D 1 221 ? 16.453 28.457 55.019 1.00 34.76 221 PHE D CA 1
ATOM 7973 C C . PHE D 1 221 ? 15.606 27.288 55.542 1.00 35.31 221 PHE D C 1
ATOM 7974 O O . PHE D 1 221 ? 14.809 26.703 54.806 1.00 35.11 221 PHE D O 1
ATOM 7982 N N . ILE D 1 222 ? 15.751 26.951 56.819 1.00 35.83 222 ILE D N 1
ATOM 7983 C CA . ILE D 1 222 ? 14.998 25.840 57.395 1.00 36.40 222 ILE D CA 1
ATOM 7984 C C . ILE D 1 222 ? 13.516 26.174 57.519 1.00 37.11 222 ILE D C 1
ATOM 7985 O O . ILE D 1 222 ? 12.661 25.344 57.193 1.00 35.61 222 ILE D O 1
ATOM 7990 N N . ARG D 1 223 ? 13.228 27.395 57.962 1.00 38.35 223 ARG D N 1
ATOM 7991 C CA . ARG D 1 223 ? 11.844 27.854 58.125 1.00 39.61 223 ARG D CA 1
ATOM 7992 C C . ARG D 1 223 ? 11.057 27.735 56.819 1.00 39.79 223 ARG D C 1
ATOM 7993 O O . ARG D 1 223 ? 9.936 27.221 56.815 1.00 39.33 223 ARG D O 1
ATOM 8001 N N . TYR D 1 224 ? 11.667 28.132 55.703 1.00 39.72 224 TYR D N 1
ATOM 8002 C CA . TYR D 1 224 ? 10.989 28.071 54.411 1.00 39.89 224 TYR D CA 1
ATOM 8003 C C . TYR D 1 224 ? 10.815 26.631 53.932 1.00 39.72 224 TYR D C 1
ATOM 8004 O O . TYR D 1 224 ? 9.750 26.282 53.430 1.00 39.22 224 TYR D O 1
ATOM 8013 N N . ALA D 1 225 ? 11.843 25.801 54.101 1.00 39.54 225 ALA D N 1
ATOM 8014 C CA . ALA D 1 225 ? 11.761 24.382 53.761 1.00 39.99 225 ALA D CA 1
ATOM 8015 C C . ALA D 1 225 ? 10.639 23.659 54.510 1.00 40.15 225 ALA D C 1
ATOM 8016 O O . ALA D 1 225 ? 9.860 22.917 53.913 1.00 39.56 225 ALA D O 1
ATOM 8018 N N . GLN D 1 226 ? 10.587 23.867 55.821 1.00 40.71 226 GLN D N 1
ATOM 8019 C CA . GLN D 1 226 ? 9.556 23.298 56.685 1.00 41.83 226 GLN D CA 1
ATOM 8020 C C . GLN D 1 226 ? 8.147 23.677 56.230 1.00 41.84 226 GLN D C 1
ATOM 8021 O O . GLN D 1 226 ? 7.266 22.823 56.152 1.00 41.11 226 GLN D O 1
ATOM 8027 N N . ALA D 1 227 ? 7.948 24.963 55.947 1.00 42.27 227 ALA D N 1
ATOM 8028 C CA . ALA D 1 227 ? 6.643 25.504 55.565 1.00 42.52 227 ALA D CA 1
ATOM 8029 C C . ALA D 1 227 ? 6.166 24.996 54.203 1.00 42.46 227 ALA D C 1
ATOM 8030 O O . ALA D 1 227 ? 4.965 25.000 53.935 1.00 42.83 227 ALA D O 1
ATOM 8032 N N . ARG D 1 228 ? 7.086 24.555 53.348 1.00 41.98 228 ARG D N 1
ATOM 8033 C CA . ARG D 1 228 ? 6.726 23.968 52.058 1.00 41.84 228 ARG D CA 1
ATOM 8034 C C . ARG D 1 228 ? 6.707 22.438 52.085 1.00 40.94 228 ARG D C 1
ATOM 8035 O O . ARG D 1 228 ? 6.700 21.800 51.028 1.00 40.72 228 ARG D O 1
ATOM 8043 N N . GLY D 1 229 ? 6.704 21.861 53.286 1.00 39.81 229 GLY D N 1
ATOM 8044 C CA . GLY D 1 229 ? 6.617 20.423 53.473 1.00 39.20 229 GLY D CA 1
ATOM 8045 C C . GLY D 1 229 ? 7.887 19.609 53.291 1.00 38.50 229 GLY D C 1
ATOM 8046 O O . GLY D 1 229 ? 7.837 18.382 53.322 1.00 39.25 229 GLY D O 1
ATOM 8047 N N . LYS D 1 230 ? 9.030 20.261 53.107 1.00 37.57 230 LYS D N 1
ATOM 8048 C CA . LYS D 1 230 ? 10.279 19.554 52.821 1.00 36.43 230 LYS D CA 1
ATOM 8049 C C . LYS D 1 230 ? 10.847 18.891 54.074 1.00 35.74 230 LYS D C 1
ATOM 8050 O O . LYS D 1 230 ? 10.610 19.343 55.187 1.00 34.30 230 LYS D O 1
ATOM 8056 N N . GLN D 1 231 ? 11.600 17.817 53.869 1.00 35.38 231 GLN D N 1
ATOM 8057 C CA . GLN D 1 231 ? 12.314 17.145 54.948 1.00 36.23 231 GLN D CA 1
ATOM 8058 C C . GLN D 1 231 ? 13.485 18.035 55.368 1.00 35.44 231 GLN D C 1
ATOM 8059 O O . GLN D 1 231 ? 14.224 18.500 54.499 1.00 35.68 231 GLN D O 1
ATOM 8065 N N . THR D 1 232 ? 13.653 18.292 56.664 1.00 35.27 232 THR D N 1
ATOM 8066 C CA . THR D 1 232 ? 14.769 19.099 57.171 1.00 34.69 232 THR D CA 1
ATOM 8067 C C . THR D 1 232 ? 15.659 18.348 58.170 1.00 34.36 232 THR D C 1
ATOM 8068 O O . THR D 1 232 ? 15.183 17.492 58.918 1.00 34.64 232 THR D O 1
ATOM 8072 N N . ILE D 1 233 ? 16.958 18.631 58.102 1.00 33.40 233 ILE D N 1
ATOM 8073 C CA . ILE D 1 233 ? 17.964 18.287 59.110 1.00 32.95 233 ILE D CA 1
ATOM 8074 C C . ILE D 1 233 ? 18.690 19.559 59.555 1.00 33.47 233 ILE D C 1
ATOM 8075 O O . ILE D 1 233 ? 19.214 20.304 58.725 1.00 31.83 233 ILE D O 1
ATOM 8080 N N . SER D 1 234 ? 18.766 19.779 60.865 1.00 33.94 234 SER D N 1
ATOM 8081 C CA . SER D 1 234 ? 19.280 21.021 61.428 1.00 34.60 234 SER D CA 1
ATOM 8082 C C . SER D 1 234 ? 20.605 20.831 62.157 1.00 34.90 234 SER D C 1
ATOM 8083 O O . SER D 1 234 ? 20.996 19.714 62.512 1.00 33.78 234 SER D O 1
ATOM 8086 N N . GLY D 1 235 ? 21.251 21.971 62.396 1.00 34.47 235 GLY D N 1
ATOM 8087 C CA . GLY D 1 235 ? 22.604 22.035 62.912 1.00 34.39 235 GLY D CA 1
ATOM 8088 C C . GLY D 1 235 ? 22.705 21.463 64.311 1.00 33.66 235 GLY D C 1
ATOM 8089 O O . GLY D 1 235 ? 23.775 21.002 64.706 1.00 33.06 235 GLY D O 1
ATOM 8090 N N . ALA D 1 236 ? 21.597 21.492 65.044 1.00 32.79 236 ALA D N 1
ATOM 8091 C CA . ALA D 1 236 ? 21.560 21.004 66.419 1.00 32.79 236 ALA D CA 1
ATOM 8092 C C . ALA D 1 236 ? 21.695 19.486 66.502 1.00 32.44 236 ALA D C 1
ATOM 8093 O O . ALA D 1 236 ? 22.292 18.965 67.447 1.00 32.86 236 ALA D O 1
ATOM 8095 N N . ALA D 1 237 ? 21.128 18.759 65.543 1.00 31.71 237 ALA D N 1
ATOM 8096 C CA . ALA D 1 237 ? 21.249 17.308 65.589 1.00 31.29 237 ALA D CA 1
ATOM 8097 C C . ALA D 1 237 ? 22.685 16.895 65.282 1.00 30.53 237 ALA D C 1
ATOM 8098 O O . ALA D 1 237 ? 23.116 15.819 65.706 1.00 31.56 237 ALA D O 1
ATOM 8100 N N . VAL D 1 238 ? 23.420 17.734 64.554 1.00 28.96 238 VAL D N 1
ATOM 8101 C CA . VAL D 1 238 ? 24.825 17.440 64.272 1.00 27.96 238 VAL D CA 1
ATOM 8102 C C . VAL D 1 238 ? 25.655 17.626 65.541 1.00 27.26 238 VAL D C 1
ATOM 8103 O O . VAL D 1 238 ? 26.447 16.757 65.906 1.00 27.49 238 VAL D O 1
ATOM 8107 N N . ILE D 1 239 ? 25.446 18.753 66.216 1.00 26.29 239 ILE D N 1
ATOM 8108 C CA . ILE D 1 239 ? 26.201 19.108 67.415 1.00 26.22 239 ILE D CA 1
ATOM 8109 C C . ILE D 1 239 ? 26.024 18.054 68.497 1.00 24.78 239 ILE D C 1
ATOM 8110 O O . ILE D 1 239 ? 27.006 17.621 69.093 1.00 22.39 239 ILE D O 1
ATOM 8115 N N . VAL D 1 240 ? 24.774 17.663 68.745 1.00 23.97 240 VAL D N 1
ATOM 8116 C CA . VAL D 1 240 ? 24.501 16.638 69.743 1.00 24.03 240 VAL D CA 1
ATOM 8117 C C . VAL D 1 240 ? 25.111 15.292 69.366 1.00 23.06 240 VAL D C 1
ATOM 8118 O O . VAL D 1 240 ? 25.693 14.606 70.195 1.00 22.07 240 VAL D O 1
ATOM 8122 N N . LEU D 1 241 ? 24.939 14.869 68.124 1.00 22.68 241 LEU D N 1
ATOM 8123 C CA . LEU D 1 241 ? 25.401 13.543 67.761 1.00 22.72 241 LEU D CA 1
ATOM 8124 C C . LEU D 1 241 ? 26.921 13.432 67.835 1.00 21.66 241 LEU D C 1
ATOM 8125 O O . LEU D 1 241 ? 27.480 12.404 68.220 1.00 21.10 241 LEU D O 1
ATOM 8130 N N . GLN D 1 242 ? 27.609 14.480 67.399 1.00 21.34 242 GLN D N 1
ATOM 8131 C CA . GLN D 1 242 ? 29.064 14.401 67.399 1.00 21.15 242 GLN D CA 1
ATOM 8132 C C . GLN D 1 242 ? 29.544 14.334 68.850 1.00 20.37 242 GLN D C 1
ATOM 8133 O O . GLN D 1 242 ? 30.429 13.539 69.161 1.00 22.31 242 GLN D O 1
ATOM 8139 N N . ALA D 1 243 ? 28.886 15.075 69.741 1.00 18.82 243 ALA D N 1
ATOM 8140 C CA . ALA D 1 243 ? 29.183 15.046 71.168 1.00 19.06 243 ALA D CA 1
ATOM 8141 C C . ALA D 1 243 ? 28.890 13.685 71.776 1.00 18.42 243 ALA D C 1
ATOM 8142 O O . ALA D 1 243 ? 29.689 13.184 72.567 1.00 18.08 243 ALA D O 1
ATOM 8144 N N . VAL D 1 244 ? 27.761 13.083 71.408 1.00 18.94 244 VAL D N 1
ATOM 8145 C CA . VAL D 1 244 ? 27.484 11.728 71.869 1.00 18.61 244 VAL D CA 1
ATOM 8146 C C . VAL D 1 244 ? 28.563 10.746 71.449 1.00 18.59 244 VAL D C 1
ATOM 8147 O O . VAL D 1 244 ? 28.951 9.883 72.235 1.00 18.07 244 VAL D O 1
ATOM 8151 N N . GLU D 1 245 ? 29.017 10.832 70.198 1.00 17.33 245 GLU D N 1
ATOM 8152 C CA . GLU D 1 245 ? 30.065 9.933 69.707 1.00 17.94 245 GLU D CA 1
ATOM 8153 C C . GLU D 1 245 ? 31.360 10.052 70.514 1.00 16.84 245 GLU D C 1
ATOM 8154 O O . GLU D 1 245 ? 31.971 9.018 70.820 1.00 14.59 245 GLU D O 1
ATOM 8160 N N . GLN D 1 246 ? 31.726 11.284 70.892 1.00 16.20 246 GLN D N 1
ATOM 8161 C CA . GLN D 1 246 ? 32.907 11.513 71.722 1.00 16.34 246 GLN D CA 1
ATOM 8162 C C . GLN D 1 246 ? 32.705 10.799 73.055 1.00 16.29 246 GLN D C 1
ATOM 8163 O O . GLN D 1 246 ? 33.562 10.033 73.492 1.00 16.21 246 GLN D O 1
ATOM 8169 N N . PHE D 1 247 ? 31.556 11.047 73.684 1.00 15.85 247 PHE D N 1
ATOM 8170 C CA . PHE D 1 247 ? 31.206 10.414 74.952 1.00 16.20 247 PHE D CA 1
ATOM 8171 C C . PHE D 1 247 ? 31.376 8.894 74.914 1.00 15.98 247 PHE D C 1
ATOM 8172 O O . PHE D 1 247 ? 31.944 8.292 75.817 1.00 16.46 247 PHE D O 1
ATOM 8180 N N . GLU D 1 248 ? 30.916 8.264 73.841 1.00 17.42 248 GLU D N 1
ATOM 8181 C CA . GLU D 1 248 ? 31.012 6.807 73.703 1.00 19.04 248 GLU D CA 1
ATOM 8182 C C . GLU D 1 248 ? 32.452 6.355 73.511 1.00 17.88 248 GLU D C 1
ATOM 8183 O O . GLU D 1 248 ? 32.858 5.300 73.990 1.00 17.45 248 GLU D O 1
ATOM 8189 N N . LEU D 1 249 ? 33.229 7.107 72.738 1.00 17.79 249 LEU D N 1
ATOM 8190 C CA . LEU D 1 249 ? 34.637 6.765 72.579 1.00 16.51 249 LEU D CA 1
ATOM 8191 C C . LEU D 1 249 ? 35.395 6.808 73.912 1.00 16.54 249 LEU D C 1
ATOM 8192 O O . LEU D 1 249 ? 36.244 5.946 74.185 1.00 17.38 249 LEU D O 1
ATOM 8197 N N . TYR D 1 250 ? 35.101 7.824 74.722 1.00 15.49 250 TYR D N 1
ATOM 8198 C CA . TYR D 1 250 ? 35.830 7.989 75.983 1.00 15.88 250 TYR D CA 1
ATOM 8199 C C . TYR D 1 250 ? 35.449 6.940 77.045 1.00 16.67 250 TYR D C 1
ATOM 8200 O O . TYR D 1 250 ? 36.310 6.350 77.701 1.00 16.30 250 TYR D O 1
ATOM 8209 N N . THR D 1 251 ? 34.148 6.674 77.179 1.00 17.48 251 THR D N 1
ATOM 8210 C CA . THR D 1 251 ? 33.591 5.887 78.280 1.00 17.91 251 THR D CA 1
ATOM 8211 C C . THR D 1 251 ? 33.196 4.467 77.931 1.00 19.14 251 THR D C 1
ATOM 8212 O O . THR D 1 251 ? 32.999 3.677 78.854 1.00 17.68 251 THR D O 1
ATOM 8216 N N . HIS D 1 252 ? 32.991 4.187 76.645 1.00 19.58 252 HIS D N 1
ATOM 8217 C CA . HIS D 1 252 ? 32.449 2.900 76.219 1.00 21.28 252 HIS D CA 1
ATOM 8218 C C . HIS D 1 252 ? 31.026 2.697 76.738 1.00 22.23 252 HIS D C 1
ATOM 8219 O O . HIS D 1 252 ? 30.622 1.557 76.944 1.00 23.13 252 HIS D O 1
ATOM 8226 N N . GLN D 1 253 ? 30.282 3.782 76.942 1.00 22.40 253 GLN D N 1
ATOM 8227 C CA . GLN D 1 253 ? 28.887 3.700 77.372 1.00 24.65 253 GLN D CA 1
ATOM 8228 C C . GLN D 1 253 ? 28.076 4.579 76.436 1.00 25.26 253 GLN D C 1
ATOM 8229 O O . GLN D 1 253 ? 28.535 5.626 75.968 1.00 24.35 253 GLN D O 1
ATOM 8235 N N . ARG D 1 254 ? 26.856 4.123 76.189 1.00 25.42 254 ARG D N 1
ATOM 8236 C CA . ARG D 1 254 ? 25.903 4.838 75.371 1.00 27.08 254 ARG D CA 1
ATOM 8237 C C . ARG D 1 254 ? 24.770 5.323 76.266 1.00 25.83 254 ARG D C 1
ATOM 8238 O O . ARG D 1 254 ? 23.975 4.515 76.741 1.00 25.41 254 ARG D O 1
ATOM 8246 N N . PRO D 1 255 ? 24.688 6.625 76.517 1.00 23.59 255 PRO D N 1
ATOM 8247 C CA . PRO D 1 255 ? 23.549 7.146 77.279 1.00 22.93 255 PRO D CA 1
ATOM 8248 C C . PRO D 1 255 ? 22.257 6.999 76.471 1.00 22.61 255 PRO D C 1
ATOM 8249 O O . PRO D 1 255 ? 22.301 6.980 75.237 1.00 20.12 255 PRO D O 1
ATOM 8253 N N . SER D 1 256 ? 21.135 6.878 77.178 1.00 22.14 256 SER D N 1
ATOM 8254 C CA . SER D 1 256 ? 19.842 6.727 76.521 1.00 22.55 256 SER D CA 1
ATOM 8255 C C . SER D 1 256 ? 19.564 7.971 75.693 1.00 23.02 256 SER D C 1
ATOM 8256 O O . SER D 1 256 ? 20.097 9.037 75.995 1.00 22.41 256 SER D O 1
ATOM 8259 N N . ASP D 1 257 ? 18.699 7.862 74.690 1.00 22.59 257 ASP D N 1
ATOM 8260 C CA . ASP D 1 257 ? 18.229 9.047 73.981 1.00 23.20 257 ASP D CA 1
ATOM 8261 C C . ASP D 1 257 ? 17.584 10.078 74.902 1.00 21.95 257 ASP D C 1
ATOM 8262 O O . ASP D 1 257 ? 17.748 11.275 74.693 1.00 20.74 257 ASP D O 1
ATOM 8267 N N . GLU D 1 258 ? 16.830 9.636 75.902 1.00 21.86 258 GLU D N 1
ATOM 8268 C CA . GLU D 1 258 ? 16.197 10.566 76.826 1.00 22.51 258 GLU D CA 1
ATOM 8269 C C . GLU D 1 258 ? 17.230 11.397 77.591 1.00 21.03 258 GLU D C 1
ATOM 8270 O O . GLU D 1 258 ? 17.092 12.613 77.732 1.00 19.07 258 GLU D O 1
ATOM 8276 N N . LEU D 1 259 ? 18.240 10.712 78.115 1.00 19.91 259 LEU D N 1
ATOM 8277 C CA . LEU D 1 259 ? 19.283 11.383 78.886 1.00 20.30 259 LEU D CA 1
ATOM 8278 C C . LEU D 1 259 ? 20.134 12.316 78.021 1.00 19.58 259 LEU D C 1
ATOM 8279 O O . LEU D 1 259 ? 20.472 13.411 78.458 1.00 18.98 259 LEU D O 1
ATOM 8284 N N . ILE D 1 260 ? 20.403 11.933 76.779 1.00 18.96 260 ILE D N 1
ATOM 8285 C CA . ILE D 1 260 ? 21.071 12.826 75.831 1.00 18.96 260 ILE D CA 1
ATOM 8286 C C . ILE D 1 260 ? 20.270 14.110 75.614 1.00 18.08 260 ILE D C 1
ATOM 8287 O O . ILE D 1 260 ? 20.799 15.208 75.721 1.00 16.48 260 ILE D O 1
ATOM 8292 N N . ALA D 1 261 ? 18.968 14.003 75.354 1.00 18.27 261 ALA D N 1
ATOM 8293 C CA . ALA D 1 261 ? 18.168 15.199 75.113 1.00 18.91 261 ALA D CA 1
ATOM 8294 C C . ALA D 1 261 ? 18.122 16.076 76.359 1.00 18.22 261 ALA D C 1
ATOM 8295 O O . ALA D 1 261 ? 18.239 17.295 76.264 1.00 20.52 261 ALA D O 1
ATOM 8297 N N . GLU D 1 262 ? 17.995 15.473 77.533 1.00 19.19 262 GLU D N 1
ATOM 8298 C CA . GLU D 1 262 ? 18.033 16.215 78.786 1.00 19.68 262 GLU D CA 1
ATOM 8299 C C . GLU D 1 262 ? 19.338 16.966 78.998 1.00 18.32 262 GLU D C 1
ATOM 8300 O O . GLU D 1 262 ? 19.347 18.137 79.352 1.00 18.84 262 GLU D O 1
ATOM 8306 N N . ALA D 1 263 ? 20.430 16.228 78.827 1.00 18.17 263 ALA D N 1
ATOM 8307 C CA . ALA D 1 263 ? 21.772 16.800 78.949 1.00 18.22 263 ALA D CA 1
ATOM 8308 C C . ALA D 1 263 ? 21.969 17.939 77.953 1.00 18.46 263 ALA D C 1
ATOM 8309 O O . ALA D 1 263 ? 22.467 19.006 78.302 1.00 18.99 263 ALA D O 1
ATOM 8311 N N . ALA D 1 264 ? 21.546 17.734 76.706 1.00 19.53 264 ALA D N 1
ATOM 8312 C CA . ALA D 1 264 ? 21.575 18.806 75.706 1.00 20.63 264 ALA D CA 1
ATOM 8313 C C . ALA D 1 264 ? 20.759 20.040 76.103 1.00 21.69 264 ALA D C 1
ATOM 8314 O O . ALA D 1 264 ? 21.249 21.170 76.071 1.00 22.05 264 ALA D O 1
ATOM 8316 N N . ALA D 1 265 ? 19.514 19.854 76.526 1.00 21.85 265 ALA D N 1
ATOM 8317 C CA . ALA D 1 265 ? 18.677 20.986 76.928 1.00 22.10 265 ALA D CA 1
ATOM 8318 C C . ALA D 1 265 ? 19.266 21.770 78.103 1.00 21.07 265 ALA D C 1
ATOM 8319 O O . ALA D 1 265 ? 19.204 23.007 78.140 1.00 22.64 265 ALA D O 1
ATOM 8321 N N . PHE D 1 266 ? 19.854 21.071 79.068 1.00 20.57 266 PHE D N 1
ATOM 8322 C CA . PHE D 1 266 ? 20.477 21.721 80.214 1.00 20.53 266 PHE D CA 1
ATOM 8323 C C . PHE D 1 266 ? 21.716 22.500 79.767 1.00 21.53 266 PHE D C 1
ATOM 8324 O O . PHE D 1 266 ? 21.921 23.648 80.140 1.00 20.82 266 PHE D O 1
ATOM 8332 N N . ALA D 1 267 ? 22.527 21.856 78.940 1.00 23.09 267 ALA D N 1
ATOM 8333 C CA . ALA D 1 267 ? 23.774 22.445 78.469 1.00 24.47 267 ALA D CA 1
ATOM 8334 C C . ALA D 1 267 ? 23.534 23.701 77.636 1.00 26.17 267 ALA D C 1
ATOM 8335 O O . ALA D 1 267 ? 24.298 24.666 77.712 1.00 25.90 267 ALA D O 1
ATOM 8337 N N . ARG D 1 268 ? 22.430 23.724 76.899 1.00 28.52 268 ARG D N 1
ATOM 8338 C CA . ARG D 1 268 ? 22.085 24.909 76.120 1.00 31.18 268 ARG D CA 1
ATOM 8339 C C . ARG D 1 268 ? 21.818 26.120 77.005 1.00 32.20 268 ARG D C 1
ATOM 8340 O O . ARG D 1 268 ? 22.001 27.240 76.538 1.00 31.79 268 ARG D O 1
ATOM 8348 N N . THR D 1 269 ? 21.388 25.937 78.252 1.00 33.32 269 THR D N 1
ATOM 8349 C CA . THR D 1 269 ? 21.070 27.097 79.083 1.00 34.82 269 THR D CA 1
ATOM 8350 C C . THR D 1 269 ? 22.288 27.914 79.503 1.00 37.06 269 THR D C 1
ATOM 8351 O O . THR D 1 269 ? 22.152 29.101 79.782 1.00 36.40 269 THR D O 1
ATOM 8355 N N . LYS D 1 270 ? 23.457 27.286 79.606 1.00 39.89 270 LYS D N 1
ATOM 8356 C CA . LYS D 1 270 ? 24.585 27.917 80.292 1.00 41.98 270 LYS D CA 1
ATOM 8357 C C . LYS D 1 270 ? 25.842 27.054 80.275 1.00 43.05 270 LYS D C 1
ATOM 8358 O O . LYS D 1 270 ? 25.788 25.862 80.588 1.00 43.64 270 LYS D O 1
#